Protein AF-A0AA39GVY1-F1 (afdb_monomer_lite)

Secondary structure (DSSP, 8-state):
-----------------------------------------------------------------------------------------------------------------------------------------------------------------------------------------------------------------------STHHHHHHHHHHHHHHHHTTTS----------------------S-----PPP--------EEEEEESSSTTHHHHHHHHHHTT-EEEEEETT--HHHHHHTT--EEEE---TTSTT--TT-S-GGGGTSSS-EEEETHHHHHHHHHTT---EEEEE---EEEEEEE-TTSTTTTTS-SEEEEEE-SEEEB-TTSS-TTPEEEEE-TTS-EEEEEETTTTEEEESS-TTSTT-TTHHHHHHHIIIIIS-------HHHHHHHHHHHHHHHHTT-EEEEE--SSHHHHHHHHHHHHHH-GGGEEEEEEE-S-S-TTHHHHHHHHHHHTT---EEEE-HHHHHT-EEE-TTS-EEEGGG--SHHHHHHHHHHHHHHHHHHHHHHHT--TTTEEEE----HHHHHHHHHHHTT-SS---S----TTS-EE-TTTT--HHHHHHHHHHTT--HHHHTPPP--TTGGGGGB--BSS----TTHHHHHHHHHHHHHTTTS-HHHHTT-HHHHHHHHTS-HHHHHHHTT--S--EEEEEEEEEEEEETTEEEEEEEEEEE---SS--HHHHHHHHHHHHHH-TTEEEEEEE-SS---S-------B---HHHHHHHHHHHHHHHHHHTTEEETTEEPTT----GGG-SB--EEEE----SPPTTT-----EEEEE--EEEE-SS-EEEPPBTTTB-HHHHHHHHHHHHHHSTTEEEEEEE-PPBTT--S---

InterPro domains:
  IPR001674 GMP synthase, C-terminal [PF00958] (879-939)
  IPR014729 Rossmann-like alpha/beta/alpha sandwich fold [G3DSA:3.40.50.620] (472-675)
  IPR017926 Glutamine amidotransferase [PF00117] (280-461)
  IPR025777 GMP synthetase ATP pyrophosphatase domain [PS51553] (469-669)
  IPR029062 Class I glutamine amidotransferase-like [G3DSA:3.40.50.880] (274-471)
  IPR029062 Class I glutamine amidotransferase-like [SSF52317] (277-468)

Foldseek 3Di:
DDDDDDDDDDDDDDDDDDDDDDDDDDDDDDDDDDDYDDDDDDDDDDDDDDDDDDDDDDDDDDDDDDDDDDDDDDDDDDDDDDDDDDDDDDDDDDDDDDDDDDYDDDDDDDDDDDDDDDDDDDDDDDDDDDDDDDDDDDDDDDDDDDDDDDDDDDDDDDDDDDDDDDDDDDDDDDDDDDDDDDDDDDDDDDDDDDDDDDDDDDDDDDDDDDDYDDDDPVPVVVVVVVVVVVVVVVVPPPDDDDDDPDDDDDPPDDPPPVVPQDPAPPQDPAPDDDAAEEEEEEQACQQSVLLQVLCVVLLHHYDYDYQQDEPVVCVVVRHQAYEYEYDCPDPRLDPPSHYLVNLVVLHAYEAEASRQQNVFVSLPFHFDPDWPQDWFKAKKAFQCVPLLNPPHDRIFIFTADTGTFAAPVRGRPQWDQGMAGPVHTGQWIDNLVSNYIYGNTRLSDPRRVCSSVSSSSSVCPSSVGDSNRHLVSLLSVLLNVLCVVQVSFAEEEAQQLALLRLLLQVSRCSNGNPVRYAHEHEAQLQAFPCSSVVSCVQCVVLVNNYHYDYPVCCLQAFWDQDPVRDIDGQFRPQDPRSLVVSLLVSVLVVVVVVCVVVVHDLVRYAYEDSDALSVVSVVVNCVVVDVDDDDPDSDHPPHRYDHSRNSHDLLSSLVVCVVSVHDVCNSLPADARSSHCSLQENADPKFADDPCQVVLLVLVVCLQCVLVDDPVCLVVPVLSVLLVVLDDPVLVVLSNVDPFGKAKAKGRGWWWWDDPHDIDTAIEIEMEGPDPPDPLVSQLSVQASSCSSPVRYQFYKYWPDHDWDNDFRIFARTTDDSVSSNLQSVLVCQLQCLCCQHHPDPHGHPPGHNNSVQFSDKRKHKARTDIDDDPPDDHRDAIEIEIFGWRDDRPQKTFTDGDPPSHDVVSVVSSFVSSCVPRPRHRIYMYISHMPVTYDRTGD

Structure (mmCIF, N/CA/C/O backbone):
data_AF-A0AA39GVY1-F1
#
_entry.id   AF-A0AA39GVY1-F1
#
loop_
_atom_site.group_PDB
_atom_site.id
_atom_site.type_symbol
_atom_site.label_atom_id
_atom_site.label_alt_id
_atom_site.label_comp_id
_atom_site.label_asym_id
_atom_site.label_entity_id
_atom_site.label_seq_id
_atom_site.pdbx_PDB_ins_code
_atom_site.Cartn_x
_atom_site.Cartn_y
_atom_site.Cartn_z
_atom_site.occupancy
_atom_site.B_iso_or_equiv
_atom_site.auth_seq_id
_atom_site.auth_comp_id
_atom_site.auth_asym_id
_atom_site.auth_atom_id
_atom_site.pdbx_PDB_model_num
ATOM 1 N N . MET A 1 1 ? -48.479 32.883 -5.722 1.00 28.80 1 MET A N 1
ATOM 2 C CA . MET A 1 1 ? -49.772 33.121 -5.039 1.00 28.80 1 MET A CA 1
ATOM 3 C C . MET A 1 1 ? -50.054 31.888 -4.197 1.00 28.80 1 MET A C 1
ATOM 5 O O . MET A 1 1 ? -49.887 30.818 -4.758 1.00 28.80 1 MET A O 1
ATOM 9 N N . GLY A 1 2 ? -50.402 32.037 -2.908 1.00 29.94 2 GLY A N 1
ATOM 10 C CA . GLY A 1 2 ? -50.515 30.933 -1.929 1.00 29.94 2 GLY A CA 1
ATOM 11 C C . GLY A 1 2 ? -49.162 30.266 -1.609 1.00 29.94 2 GLY A C 1
ATOM 12 O O . GLY A 1 2 ? -48.536 29.704 -2.496 1.00 29.94 2 GLY A O 1
ATOM 13 N N . LEU A 1 3 ? -48.562 30.358 -0.419 1.00 27.72 3 LEU A N 1
ATOM 14 C CA . LEU A 1 3 ? -48.888 31.100 0.810 1.00 27.72 3 LEU A CA 1
ATOM 15 C C . LEU A 1 3 ? -49.980 30.520 1.742 1.00 27.72 3 LEU A C 1
ATOM 17 O O . LEU A 1 3 ? -51.105 30.996 1.732 1.00 27.72 3 LEU A O 1
ATOM 21 N N . GLU A 1 4 ? -49.566 29.599 2.619 1.00 30.08 4 GLU A N 1
ATOM 22 C CA . GLU A 1 4 ? -49.964 29.425 4.038 1.00 30.08 4 GLU A CA 1
ATOM 23 C C . GLU A 1 4 ? -48.840 28.577 4.693 1.00 30.08 4 GLU A C 1
ATOM 25 O O . GLU A 1 4 ? -48.367 27.649 4.042 1.00 30.08 4 GLU A O 1
ATOM 30 N N . LYS A 1 5 ? -48.165 28.863 5.824 1.00 29.09 5 LYS A N 1
ATOM 31 C CA . LYS A 1 5 ? -48.344 29.612 7.100 1.00 29.09 5 LYS A CA 1
ATOM 32 C C . LYS A 1 5 ? -48.820 28.767 8.302 1.00 29.09 5 LYS A C 1
ATOM 34 O O . LYS A 1 5 ? -49.957 28.325 8.335 1.00 29.09 5 LYS A O 1
ATOM 39 N N . GLY A 1 6 ? -47.960 28.682 9.331 1.00 24.67 6 GLY A N 1
ATOM 40 C CA . GLY A 1 6 ? -48.222 28.140 10.682 1.00 24.67 6 GLY A CA 1
ATOM 41 C C . GLY A 1 6 ? -46.897 27.893 11.456 1.00 24.67 6 GLY A C 1
ATOM 42 O O . GLY A 1 6 ? -46.263 26.895 11.147 1.00 24.67 6 GLY A O 1
ATOM 43 N N . VAL A 1 7 ? -46.267 28.773 12.271 1.00 25.45 7 VAL A N 1
ATOM 44 C CA . VAL A 1 7 ? -46.671 29.636 13.433 1.00 25.45 7 VAL A CA 1
ATOM 45 C C . VAL A 1 7 ? -46.600 28.876 14.786 1.00 25.45 7 VAL A C 1
ATOM 47 O O . VAL A 1 7 ? -47.145 27.781 14.822 1.00 25.45 7 VAL A O 1
ATOM 50 N N . HIS A 1 8 ? -46.089 29.355 15.954 1.00 25.77 8 HIS A N 1
ATOM 51 C CA . HIS A 1 8 ? -45.057 30.343 16.435 1.00 25.77 8 HIS A CA 1
ATOM 52 C C . HIS A 1 8 ? -45.030 30.347 18.012 1.00 25.77 8 HIS A C 1
ATOM 54 O O . HIS A 1 8 ? -45.970 29.821 18.597 1.00 25.77 8 HIS A O 1
ATOM 60 N N . VAL A 1 9 ? -44.101 30.940 18.805 1.00 25.66 9 VAL A N 1
ATOM 61 C CA . VAL A 1 9 ? -42.774 31.582 18.559 1.00 25.66 9 VAL A CA 1
ATOM 62 C C . VAL A 1 9 ? -41.627 30.701 19.143 1.00 25.66 9 VAL A C 1
ATOM 64 O O . VAL A 1 9 ? -41.502 29.620 18.584 1.00 25.66 9 VAL A O 1
ATOM 67 N N . TYR A 1 10 ? -40.750 30.936 20.155 1.00 23.06 10 TYR A N 1
ATOM 68 C CA . TYR A 1 10 ? -40.281 32.005 21.104 1.00 23.06 10 TYR A CA 1
ATOM 69 C C . TYR A 1 10 ? -38.746 31.773 21.343 1.00 23.06 10 TYR A C 1
ATOM 71 O O . TYR A 1 10 ? -38.306 30.651 21.117 1.00 23.06 10 TYR A O 1
ATOM 79 N N . TYR A 1 11 ? -37.807 32.711 21.596 1.00 23.78 11 TYR A N 1
ATOM 80 C CA . TYR A 1 11 ? -37.570 33.797 22.597 1.00 23.78 11 TYR A CA 1
ATOM 81 C C . TYR A 1 11 ? -37.206 33.329 24.029 1.00 23.78 11 TYR A C 1
ATOM 83 O O . TYR A 1 11 ? -37.944 32.530 24.589 1.00 23.78 11 TYR A O 1
ATOM 91 N N . GLY A 1 12 ? -36.141 33.809 24.711 1.00 22.11 12 GLY A N 1
ATOM 92 C CA . GLY A 1 12 ? -35.051 34.783 24.405 1.00 22.11 12 GLY A CA 1
ATOM 93 C C . GLY A 1 12 ? -33.748 34.422 25.180 1.00 22.11 12 GLY A C 1
ATOM 94 O O . GLY A 1 12 ? -33.639 33.278 25.599 1.00 22.11 12 GLY A O 1
ATOM 95 N N . VAL A 1 13 ? -32.725 35.261 25.442 1.00 22.52 13 VAL A N 1
ATOM 96 C CA . VAL A 1 13 ? -32.549 36.739 25.446 1.00 22.52 13 VAL A CA 1
ATOM 97 C C . VAL A 1 13 ? -31.067 37.121 25.137 1.00 22.52 13 VAL A C 1
ATOM 99 O O . VAL A 1 13 ? -30.181 36.278 25.198 1.00 22.52 13 VAL A O 1
ATOM 102 N N . TRP A 1 14 ? -30.844 38.395 24.777 1.00 23.09 14 TRP A N 1
ATOM 103 C CA . TRP A 1 14 ? -29.604 39.142 24.447 1.00 23.09 14 TRP A CA 1
ATOM 104 C C . TRP A 1 14 ? -28.421 39.040 25.451 1.00 23.09 14 TRP A C 1
ATOM 106 O O . TRP A 1 14 ? -28.611 38.571 26.566 1.00 23.09 14 TRP A O 1
ATOM 116 N N . ALA A 1 15 ? -27.190 39.511 25.165 1.00 24.28 15 ALA A N 1
ATOM 117 C CA . ALA A 1 15 ? -26.689 40.482 24.156 1.00 24.28 15 ALA A CA 1
ATOM 118 C C . ALA A 1 15 ? -25.248 40.120 23.677 1.00 24.28 15 ALA A C 1
ATOM 120 O O . ALA A 1 15 ? -24.772 39.057 24.060 1.00 24.28 15 ALA A O 1
ATOM 121 N N . ASN A 1 16 ? -24.458 40.866 22.880 1.00 22.86 16 ASN A N 1
ATOM 122 C CA . ASN A 1 16 ? -24.451 42.221 22.253 1.00 22.86 16 ASN A CA 1
ATOM 123 C C . ASN A 1 16 ? -23.588 42.094 20.929 1.00 22.86 16 ASN A C 1
ATOM 125 O O . ASN A 1 16 ? -23.133 40.984 20.666 1.00 22.86 16 ASN A O 1
ATOM 129 N N . PHE A 1 17 ? -23.353 42.996 19.950 1.00 23.61 17 PHE A N 1
ATOM 130 C CA . PHE A 1 17 ? -23.079 44.453 19.807 1.00 23.61 17 PHE A CA 1
ATOM 131 C C . PHE A 1 17 ? -21.739 44.947 20.408 1.00 23.61 17 PHE A C 1
ATOM 133 O O . PHE A 1 17 ? -21.423 44.600 21.537 1.00 23.61 17 PHE A O 1
ATOM 140 N N . GLN A 1 18 ? -20.886 45.756 19.755 1.00 24.41 18 GLN A N 1
ATOM 141 C CA . GLN A 1 18 ? -20.856 46.442 18.434 1.00 24.41 18 GLN A CA 1
ATOM 142 C C . GLN A 1 18 ? -19.514 46.115 17.710 1.00 24.41 18 GLN A C 1
ATOM 144 O O . GLN A 1 18 ? -18.589 45.645 18.365 1.00 24.41 18 GLN A O 1
ATOM 149 N N . ASP A 1 19 ? -19.278 46.346 16.409 1.00 24.94 19 ASP A N 1
ATOM 150 C CA . ASP A 1 19 ? -20.097 46.943 15.326 1.00 24.94 19 ASP A CA 1
ATOM 151 C C . ASP A 1 19 ? -20.009 46.048 14.039 1.00 24.94 19 ASP A C 1
ATOM 153 O O . ASP A 1 19 ? -20.117 44.838 14.213 1.00 24.94 19 ASP A O 1
ATOM 157 N N . ALA A 1 20 ? -19.834 46.410 12.751 1.00 22.64 20 ALA A N 1
ATOM 158 C CA . ALA A 1 20 ? -19.599 47.659 12.001 1.00 22.64 20 ALA A CA 1
ATOM 159 C C . ALA A 1 20 ? -20.228 47.592 10.580 1.00 22.64 20 ALA A C 1
ATOM 161 O O . ALA A 1 20 ? -20.663 46.531 10.131 1.00 22.64 20 ALA A O 1
ATOM 162 N N . MET A 1 21 ? -20.271 48.717 9.8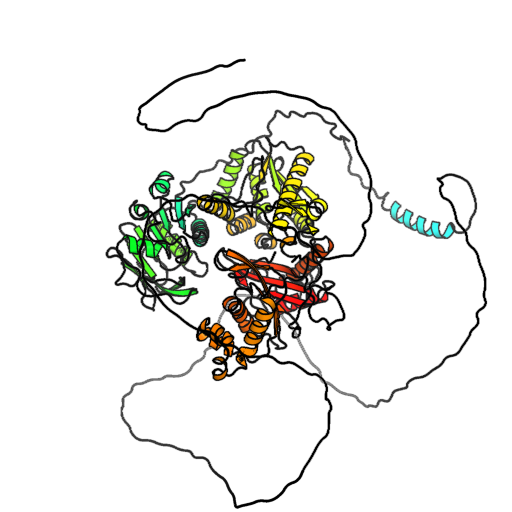47 1.00 21.11 21 MET A N 1
ATOM 163 C CA . MET A 1 21 ? -21.057 48.882 8.602 1.00 21.11 21 MET A CA 1
ATOM 164 C C . MET A 1 21 ? -20.550 50.059 7.718 1.00 21.11 21 MET A C 1
ATOM 166 O O . MET A 1 21 ? -19.670 50.788 8.174 1.00 21.11 21 MET A O 1
ATOM 170 N N . PRO A 1 22 ? -21.154 50.391 6.544 1.00 48.06 22 PRO A N 1
ATOM 171 C CA . PRO A 1 22 ? -21.786 49.552 5.500 1.00 48.06 22 PRO A CA 1
ATOM 172 C C . PRO A 1 22 ? -21.406 49.957 4.037 1.00 48.06 22 PRO A C 1
ATOM 174 O O . PRO A 1 22 ? -20.869 51.036 3.790 1.00 48.06 22 PRO A O 1
ATOM 177 N N . CYS A 1 23 ? -21.802 49.160 3.027 1.00 23.77 23 CYS A N 1
ATOM 178 C CA . CYS A 1 23 ? -21.965 49.633 1.632 1.00 23.77 23 CYS A CA 1
ATOM 179 C C . CYS A 1 23 ? -23.120 48.918 0.882 1.00 23.77 23 CYS A C 1
ATOM 181 O O . CYS A 1 23 ? -23.554 47.849 1.307 1.00 23.77 23 CYS A O 1
ATOM 183 N N . VAL A 1 24 ? -23.700 49.552 -0.156 1.00 26.20 24 VAL A N 1
ATOM 184 C CA . VAL A 1 24 ? -25.148 49.429 -0.482 1.00 26.20 24 VAL A CA 1
ATOM 185 C C . VAL A 1 24 ? -25.483 49.386 -1.995 1.00 26.20 24 VAL A C 1
ATOM 187 O O . VAL A 1 24 ? -25.116 50.282 -2.742 1.00 26.20 24 VAL A O 1
ATOM 190 N N . LEU A 1 25 ? -26.240 48.337 -2.366 1.00 23.72 25 LEU A N 1
ATOM 191 C CA . LEU A 1 25 ? -27.300 48.147 -3.396 1.00 23.72 25 LEU A CA 1
ATOM 192 C C . LEU A 1 25 ? -27.414 48.956 -4.729 1.00 23.72 25 LEU A C 1
ATOM 194 O O . LEU A 1 25 ? -27.362 50.178 -4.761 1.00 23.72 25 LEU A O 1
ATOM 198 N N . MET A 1 26 ? -27.928 48.212 -5.737 1.00 25.55 26 MET A N 1
ATOM 199 C CA . MET A 1 26 ? -28.996 48.535 -6.731 1.00 25.55 26 MET A CA 1
ATOM 200 C C . MET A 1 26 ? -28.699 48.801 -8.236 1.00 25.55 26 MET A C 1
ATOM 202 O O . MET A 1 26 ? -27.667 49.332 -8.624 1.00 25.55 26 MET A O 1
ATOM 206 N N . ASN A 1 27 ? -29.733 48.473 -9.046 1.00 24.09 27 ASN A N 1
ATOM 207 C CA . ASN A 1 27 ? -29.936 48.538 -10.518 1.00 24.09 27 ASN A CA 1
ATOM 208 C C . ASN A 1 27 ? -29.447 47.321 -11.349 1.00 24.09 27 ASN A C 1
ATOM 210 O O . ASN A 1 27 ? -28.285 46.958 -11.250 1.00 24.09 27 ASN A O 1
ATOM 214 N N . VAL A 1 28 ? -30.222 46.567 -12.163 1.00 25.48 28 VAL A N 1
ATOM 215 C CA . VAL A 1 28 ? -31.588 46.598 -12.783 1.00 25.48 28 VAL A CA 1
ATOM 216 C C . VAL A 1 28 ? -31.633 46.865 -14.311 1.00 25.48 28 VAL A C 1
ATOM 218 O O . VAL A 1 28 ? -31.785 47.994 -14.755 1.00 25.48 28 VAL A O 1
ATOM 221 N N . ALA A 1 29 ? -31.678 45.749 -15.060 1.00 24.72 29 ALA A N 1
ATOM 222 C CA . ALA A 1 29 ? -32.437 45.472 -16.300 1.00 24.72 29 ALA A CA 1
ATOM 223 C C . ALA A 1 29 ? -32.112 46.131 -17.673 1.00 24.72 29 ALA A C 1
ATOM 225 O O . ALA A 1 29 ? -31.780 47.304 -17.788 1.00 24.72 29 ALA A O 1
ATOM 226 N N . ARG A 1 30 ? -32.438 45.347 -18.728 1.00 26.64 30 ARG A N 1
ATOM 227 C CA . ARG A 1 30 ? -32.412 45.630 -20.190 1.00 26.64 30 ARG A CA 1
ATOM 228 C C . ARG A 1 30 ? -30.993 45.669 -20.809 1.00 26.64 30 ARG A C 1
ATOM 230 O O . ARG A 1 30 ? -30.033 45.969 -20.121 1.00 26.64 30 ARG A O 1
ATOM 237 N N . SER A 1 31 ? -30.772 45.310 -22.082 1.00 25.50 31 SER A N 1
ATOM 238 C CA . SER A 1 31 ? -31.705 45.098 -23.212 1.00 25.50 31 SER A CA 1
ATOM 239 C C . SER A 1 31 ? -31.466 43.780 -23.978 1.00 25.50 31 SER A C 1
ATOM 241 O O . SER A 1 31 ? -30.469 43.098 -23.772 1.00 25.50 31 SER A O 1
ATOM 243 N N . SER A 1 32 ? -32.403 43.423 -24.861 1.00 24.36 32 SER A N 1
ATOM 244 C CA . SER A 1 32 ? -32.390 42.207 -25.697 1.00 24.36 32 SER A CA 1
ATOM 245 C C . SER A 1 32 ? -31.861 42.453 -27.125 1.00 24.36 32 SER A C 1
ATOM 247 O O . SER A 1 32 ? -31.678 43.602 -27.513 1.00 24.36 32 SER A O 1
ATOM 249 N N . ALA A 1 33 ? -31.791 41.364 -27.915 1.00 24.64 33 ALA A N 1
ATOM 250 C CA . ALA A 1 33 ? -31.636 41.279 -29.383 1.00 24.64 33 ALA A CA 1
ATOM 251 C C . ALA A 1 33 ? -30.198 41.307 -29.968 1.00 24.64 33 ALA A C 1
ATOM 253 O O . ALA A 1 33 ? -29.318 41.932 -29.395 1.00 24.64 33 ALA A O 1
ATOM 254 N N . ALA A 1 34 ? -29.897 40.690 -31.130 1.00 26.39 34 ALA A N 1
ATOM 255 C CA . ALA A 1 34 ? -30.494 39.531 -31.841 1.00 26.39 34 ALA A CA 1
ATOM 256 C C . ALA A 1 34 ? -29.629 39.134 -33.080 1.00 26.39 34 ALA A C 1
ATOM 258 O O . ALA A 1 34 ? -28.741 39.880 -33.465 1.00 26.39 34 ALA A O 1
ATOM 259 N N . ILE A 1 35 ? -30.008 38.037 -33.769 1.00 24.59 35 ILE A N 1
ATOM 260 C CA . ILE A 1 35 ? -29.813 37.777 -35.225 1.00 24.59 35 ILE A CA 1
ATOM 261 C C . ILE A 1 35 ? -28.388 37.412 -35.740 1.00 24.59 35 ILE A C 1
ATOM 263 O O . ILE A 1 35 ? -27.557 38.284 -35.922 1.00 24.59 35 ILE A O 1
ATOM 267 N N . ARG A 1 36 ? -28.234 36.120 -36.130 1.00 24.61 36 ARG A N 1
ATOM 268 C CA . ARG A 1 36 ? -27.674 35.551 -37.406 1.00 24.61 36 ARG A CA 1
ATOM 269 C C . ARG A 1 36 ? -26.223 35.923 -37.854 1.00 24.61 36 ARG A C 1
ATOM 271 O O . ARG A 1 36 ? -25.719 36.974 -37.519 1.00 24.61 36 ARG A O 1
ATOM 278 N N . CYS A 1 37 ? -25.484 35.142 -38.667 1.00 23.98 37 CYS A N 1
ATOM 279 C CA . CYS A 1 37 ? -25.735 33.865 -39.373 1.00 23.98 37 CYS A CA 1
ATOM 280 C C . CYS A 1 37 ? -24.419 33.134 -39.776 1.00 23.98 37 CYS A C 1
ATOM 282 O O . CYS A 1 37 ? -23.364 33.749 -39.798 1.00 23.98 37 CYS A O 1
ATOM 284 N N . CYS A 1 38 ? -24.548 31.870 -40.214 1.00 24.06 38 CYS A N 1
ATOM 285 C CA . CYS A 1 38 ? -23.716 31.136 -41.200 1.00 24.06 38 CYS A CA 1
ATOM 286 C C . CYS A 1 38 ? -22.171 30.995 -41.048 1.00 24.06 38 CYS A C 1
ATOM 288 O O . CYS A 1 38 ? -21.409 31.917 -41.301 1.00 24.06 38 CYS A O 1
ATOM 290 N N . TRP A 1 39 ? -21.722 29.748 -40.808 1.00 22.67 39 TRP A N 1
ATOM 291 C CA . TRP A 1 39 ? -21.026 28.851 -41.778 1.00 22.67 39 TRP A CA 1
ATOM 292 C C . TRP A 1 39 ? -20.426 29.438 -43.095 1.00 22.67 39 TRP A C 1
ATOM 294 O O . TRP A 1 39 ? -21.084 30.282 -43.702 1.00 22.67 39 TRP A O 1
ATOM 304 N N . PRO A 1 40 ? -19.422 28.777 -43.746 1.00 51.75 40 PRO A N 1
ATOM 305 C CA . PRO A 1 40 ? -18.339 27.891 -43.243 1.00 51.75 40 PRO A CA 1
ATOM 306 C C . PRO A 1 40 ? -16.989 27.998 -44.059 1.00 51.75 40 PRO A C 1
ATOM 308 O O . PRO A 1 40 ? -16.788 28.950 -44.800 1.00 51.75 40 PRO A O 1
ATOM 311 N N . TYR A 1 41 ? -16.137 26.945 -44.007 1.00 24.77 41 TYR A N 1
ATOM 312 C CA . TYR A 1 41 ? -15.171 26.439 -45.038 1.00 24.77 41 TYR A CA 1
ATOM 313 C C . TYR A 1 41 ? -13.627 26.703 -44.998 1.00 24.77 41 TYR A C 1
ATOM 315 O O . TYR A 1 41 ? -13.149 27.826 -44.998 1.00 24.77 41 TYR A O 1
ATOM 323 N N . ARG A 1 42 ? -12.893 25.578 -45.186 1.00 25.88 42 ARG A N 1
ATOM 324 C CA . ARG A 1 42 ? -11.600 25.324 -45.897 1.00 25.88 42 ARG A CA 1
ATOM 325 C C . ARG A 1 42 ? -10.211 25.803 -45.398 1.00 25.88 42 ARG A C 1
ATOM 327 O O . ARG A 1 42 ? -9.723 26.866 -45.746 1.00 25.88 42 ARG A O 1
ATOM 334 N N . THR A 1 43 ? -9.477 24.838 -44.830 1.00 26.41 43 THR A N 1
ATOM 335 C CA . THR A 1 43 ? -8.224 24.221 -45.362 1.00 26.41 43 THR A CA 1
ATOM 336 C C . THR A 1 43 ? -7.211 25.024 -46.220 1.00 26.41 43 THR A C 1
ATOM 338 O O . THR A 1 43 ? -7.445 25.216 -47.414 1.00 26.41 43 THR A O 1
ATOM 341 N N . ALA A 1 44 ? -5.985 25.197 -45.701 1.00 25.45 44 ALA A N 1
ATOM 342 C CA . ALA A 1 44 ? -4.686 24.956 -46.380 1.00 25.45 44 ALA A CA 1
ATOM 343 C C . ALA A 1 44 ? -3.569 24.893 -45.304 1.00 25.45 44 ALA A C 1
ATOM 345 O O . ALA A 1 44 ? -3.540 25.729 -44.412 1.00 25.45 44 ALA A O 1
ATOM 346 N N . ARG A 1 45 ? -2.790 23.807 -45.172 1.00 26.30 45 ARG A N 1
ATOM 347 C CA . ARG A 1 45 ? -1.474 23.564 -45.814 1.00 26.30 45 ARG A CA 1
ATOM 348 C C . ARG A 1 45 ? -0.502 24.753 -45.761 1.00 26.30 45 ARG A C 1
ATOM 350 O O . ARG A 1 45 ? -0.675 25.726 -46.481 1.00 26.30 45 ARG A O 1
ATOM 357 N N . GLY A 1 46 ? 0.521 24.599 -44.918 1.00 24.20 46 GLY A N 1
ATOM 358 C CA . GLY A 1 46 ? 1.491 25.626 -44.557 1.00 24.20 46 GLY A CA 1
ATOM 359 C C . GLY A 1 46 ? 2.569 25.985 -45.580 1.00 24.20 46 GLY A C 1
ATOM 360 O O . GLY A 1 46 ? 2.573 25.546 -46.728 1.00 24.20 46 GLY A O 1
ATOM 361 N N . PHE A 1 47 ? 3.504 26.791 -45.082 1.00 23.73 47 PHE A N 1
ATOM 362 C CA . PHE A 1 47 ? 4.708 27.266 -45.755 1.00 23.73 47 PHE A CA 1
ATOM 363 C C . PHE A 1 47 ? 5.890 27.237 -44.777 1.00 23.73 47 PHE A C 1
ATOM 365 O O . PHE A 1 47 ? 5.694 27.126 -43.567 1.00 23.73 47 PHE A O 1
ATOM 372 N N . SER A 1 48 ? 7.113 27.306 -45.301 1.00 25.47 48 SER A N 1
ATOM 373 C CA . SER A 1 48 ? 8.341 27.008 -44.559 1.00 25.47 48 SER A CA 1
ATOM 374 C C . SER A 1 48 ? 9.409 28.098 -44.660 1.00 25.47 48 SER A C 1
ATOM 376 O O . SER A 1 48 ? 9.682 28.562 -45.764 1.00 25.47 48 SER A O 1
ATOM 378 N N . ALA A 1 49 ? 10.117 28.298 -43.542 1.00 26.09 49 ALA A N 1
ATOM 379 C CA . ALA A 1 49 ? 11.480 28.837 -43.422 1.00 26.09 49 ALA A CA 1
ATOM 380 C C . ALA A 1 49 ? 11.733 30.334 -43.716 1.00 26.09 49 ALA A C 1
ATOM 382 O O . ALA A 1 49 ? 11.121 30.928 -44.594 1.00 26.09 49 ALA A O 1
ATOM 383 N N . LEU A 1 50 ? 12.764 30.854 -43.018 1.00 25.12 50 LEU A N 1
ATOM 384 C CA . LEU A 1 50 ? 13.463 32.141 -43.216 1.00 25.12 50 LEU A CA 1
ATOM 385 C C . LEU A 1 50 ? 12.619 33.407 -42.911 1.00 25.12 50 LEU A C 1
ATOM 387 O O . LEU A 1 50 ? 11.439 33.471 -43.217 1.00 25.12 50 LEU A O 1
ATOM 391 N N . SER A 1 51 ? 13.150 34.478 -42.306 1.00 25.02 51 SER A N 1
ATOM 392 C CA . SER A 1 51 ? 14.470 34.729 -41.686 1.00 25.02 51 SER A CA 1
ATOM 393 C C . SER A 1 51 ? 14.452 36.075 -40.935 1.00 25.02 51 SER A C 1
ATOM 395 O O . SER A 1 51 ? 13.593 36.900 -41.224 1.00 25.02 51 SER A O 1
ATOM 397 N N . GLY A 1 52 ? 15.493 36.372 -40.145 1.00 24.73 52 GLY A N 1
ATOM 398 C CA . GLY A 1 52 ? 16.035 37.743 -40.097 1.00 24.73 52 GLY A CA 1
ATOM 399 C C . GLY A 1 52 ? 15.910 38.506 -38.773 1.00 24.73 52 GLY A C 1
ATOM 400 O O . GLY A 1 52 ? 14.825 38.732 -38.260 1.00 24.73 52 GLY A O 1
ATOM 401 N N . HIS A 1 53 ? 17.066 38.928 -38.259 1.00 25.19 53 HIS A N 1
ATOM 402 C CA . HIS A 1 53 ? 17.265 39.759 -37.067 1.00 25.19 53 HIS A CA 1
ATOM 403 C C . HIS A 1 53 ? 16.773 41.221 -37.199 1.00 25.19 53 HIS A C 1
ATOM 405 O O . HIS A 1 53 ? 16.706 41.752 -38.303 1.00 25.19 53 HIS A O 1
ATOM 411 N N . CYS A 1 54 ? 16.674 41.888 -36.033 1.00 23.12 54 CYS A N 1
ATOM 412 C CA . CYS A 1 54 ? 16.737 43.348 -35.806 1.00 23.12 54 CYS A CA 1
ATOM 413 C C . CYS A 1 54 ? 15.506 44.209 -36.193 1.00 23.12 54 CYS A C 1
ATOM 415 O O . CYS A 1 54 ? 14.844 43.951 -37.187 1.00 23.12 54 CYS A O 1
ATOM 417 N N . ALA A 1 55 ? 15.180 45.297 -35.474 1.00 26.30 55 ALA A N 1
ATOM 418 C CA . ALA A 1 55 ? 15.629 45.761 -34.145 1.00 26.30 55 ALA A CA 1
ATOM 419 C C . ALA A 1 55 ? 14.694 46.863 -33.578 1.00 26.30 55 ALA A C 1
ATOM 421 O O . ALA A 1 55 ? 13.989 47.509 -34.340 1.00 26.30 55 ALA A O 1
ATOM 422 N N . GLN A 1 56 ? 14.782 47.092 -32.255 1.00 25.73 56 GLN A N 1
ATOM 423 C CA . GLN A 1 56 ? 14.558 48.358 -31.516 1.00 25.73 56 GLN A CA 1
ATOM 424 C C . GLN A 1 56 ? 13.302 49.226 -31.780 1.00 25.73 56 GLN A C 1
ATOM 426 O O . GLN A 1 56 ? 13.125 49.787 -32.854 1.00 25.73 56 GLN A O 1
ATOM 431 N N . TYR A 1 57 ? 12.608 49.595 -30.693 1.00 23.45 57 TYR A N 1
ATOM 432 C CA . TYR A 1 57 ? 12.466 51.022 -30.351 1.00 23.45 57 TYR A CA 1
ATOM 433 C C . TYR A 1 57 ? 12.399 51.243 -28.827 1.00 23.45 57 TYR A C 1
ATOM 435 O O . TYR A 1 57 ? 12.203 50.289 -28.075 1.00 23.45 57 TYR A O 1
ATOM 443 N N . LEU A 1 58 ? 12.651 52.478 -28.378 1.00 23.97 58 LEU A N 1
ATOM 444 C CA . LEU A 1 58 ? 13.017 52.822 -26.993 1.00 23.97 58 LEU A CA 1
ATOM 445 C C . LEU A 1 58 ? 11.934 53.544 -26.162 1.00 23.97 58 LEU A C 1
ATOM 447 O O . LEU A 1 58 ? 10.932 54.043 -26.666 1.00 23.97 58 LEU A O 1
ATOM 451 N N . GLU A 1 59 ? 12.224 53.578 -24.862 1.00 26.86 59 GLU A N 1
ATOM 452 C CA . GLU A 1 59 ? 11.498 54.104 -23.698 1.00 26.86 59 GLU A CA 1
ATOM 453 C C . GLU A 1 59 ? 10.838 55.497 -23.805 1.00 26.86 59 GLU A C 1
ATOM 455 O O . GLU A 1 59 ? 11.398 56.439 -24.364 1.00 26.86 59 GLU A O 1
ATOM 460 N N . SER A 1 60 ? 9.714 55.668 -23.088 1.00 25.80 60 SER A N 1
ATOM 461 C CA . SER A 1 60 ? 9.240 56.935 -22.488 1.00 25.80 60 SER A CA 1
ATOM 462 C C . SER A 1 60 ? 7.968 56.668 -21.652 1.00 25.80 60 SER A C 1
ATOM 464 O O . SER A 1 60 ? 7.054 56.041 -22.173 1.00 25.80 60 SER A O 1
ATOM 466 N N . LYS A 1 61 ? 7.771 57.125 -20.401 1.00 24.00 61 LYS A N 1
ATOM 467 C CA . LYS A 1 61 ? 8.597 57.941 -19.479 1.00 24.00 61 LYS A CA 1
ATOM 468 C C . LYS A 1 61 ? 8.066 57.837 -18.024 1.00 24.00 61 LYS A C 1
ATOM 470 O O . LYS A 1 61 ? 6.863 57.916 -17.838 1.00 24.00 61 LYS A O 1
ATOM 475 N N . ILE A 1 62 ? 8.987 57.843 -17.046 1.00 25.52 62 ILE A N 1
ATOM 476 C CA . ILE A 1 62 ? 8.944 58.538 -15.723 1.00 25.52 62 ILE A CA 1
ATOM 477 C C . ILE A 1 62 ? 7.811 58.204 -14.705 1.00 25.52 62 ILE A C 1
ATOM 479 O O . ILE A 1 62 ? 6.629 58.283 -15.002 1.00 25.52 62 ILE A O 1
ATOM 483 N N . GLY A 1 63 ? 8.205 57.935 -13.443 1.00 23.94 63 GLY A N 1
ATOM 484 C CA . GLY A 1 63 ? 7.322 57.767 -12.263 1.00 23.94 63 GLY A CA 1
ATOM 485 C C . GLY A 1 63 ? 6.848 59.091 -11.612 1.00 23.94 63 GLY A C 1
ATOM 486 O O . GLY A 1 63 ? 6.514 60.034 -12.311 1.00 23.94 63 GLY A O 1
ATOM 487 N N . SER A 1 64 ? 6.822 59.295 -10.284 1.00 25.08 64 SER A N 1
ATOM 488 C CA . SER A 1 64 ? 7.307 58.509 -9.127 1.00 25.08 64 SER A CA 1
ATOM 489 C C . SER A 1 64 ? 6.814 59.135 -7.789 1.00 25.08 64 SER A C 1
ATOM 491 O O . SER A 1 64 ? 6.306 60.256 -7.813 1.00 25.08 64 SER A O 1
ATOM 493 N N . ARG A 1 65 ? 7.095 58.494 -6.630 1.00 27.52 65 ARG A N 1
ATOM 494 C CA . ARG A 1 65 ? 6.872 58.984 -5.229 1.00 27.52 65 ARG A CA 1
ATOM 495 C C . ARG A 1 65 ? 5.393 58.955 -4.757 1.00 27.52 65 ARG A C 1
ATOM 497 O O . ARG A 1 65 ? 4.506 58.790 -5.579 1.00 27.52 65 ARG A O 1
ATOM 504 N N . SER A 1 66 ? 5.051 59.063 -3.461 1.00 26.52 66 SER A N 1
ATOM 505 C CA . SER A 1 66 ? 5.821 59.441 -2.248 1.00 26.52 66 SER A CA 1
ATOM 506 C C . SER A 1 66 ? 5.424 58.634 -0.983 1.00 26.52 66 SER A C 1
ATOM 508 O O . SER A 1 66 ? 4.770 57.604 -1.076 1.00 26.52 66 SER A O 1
ATOM 510 N N . SER A 1 67 ? 5.860 59.046 0.216 1.00 27.88 67 SER A N 1
ATOM 511 C CA . SER A 1 67 ? 6.911 58.330 0.973 1.00 27.88 67 SER A CA 1
ATOM 512 C C . SER A 1 67 ? 7.074 58.838 2.425 1.00 27.88 67 SER A C 1
ATOM 514 O O . SER A 1 67 ? 7.282 60.039 2.607 1.00 27.88 67 SER A O 1
ATOM 516 N N . LYS A 1 68 ? 7.063 57.952 3.441 1.00 27.09 68 LYS A N 1
ATOM 517 C CA . LYS A 1 68 ? 7.340 58.228 4.881 1.00 27.09 68 LYS A CA 1
ATOM 518 C C . LYS A 1 68 ? 8.119 57.037 5.495 1.00 27.09 68 LYS A C 1
ATOM 520 O O . LYS A 1 68 ? 7.712 55.911 5.253 1.00 27.09 68 LYS A O 1
ATOM 525 N N . GLN A 1 69 ? 9.348 57.194 6.026 1.00 29.73 69 GLN A N 1
ATOM 526 C CA . GLN A 1 69 ? 9.774 57.793 7.325 1.00 29.73 69 GLN A CA 1
ATOM 527 C C . GLN A 1 69 ? 9.512 56.838 8.515 1.00 29.73 69 GLN A C 1
ATOM 529 O O . GLN A 1 69 ? 8.414 56.305 8.580 1.00 29.73 69 GLN A O 1
ATOM 534 N N . LEU A 1 70 ? 10.415 56.551 9.476 1.00 26.70 70 LEU A N 1
ATOM 535 C CA . LEU A 1 70 ? 11.668 57.160 10.020 1.00 26.70 70 LEU A CA 1
ATOM 536 C C . LEU A 1 70 ? 12.498 55.996 10.703 1.00 26.70 70 LEU A C 1
ATOM 538 O O . LEU A 1 70 ? 11.870 54.993 11.015 1.00 26.70 70 LEU A O 1
ATOM 542 N N . THR A 1 71 ? 13.816 55.944 11.019 1.00 27.17 71 THR A N 1
ATOM 543 C CA . THR A 1 71 ? 15.018 56.822 10.899 1.00 27.17 71 THR A CA 1
ATOM 544 C C . THR A 1 71 ? 16.357 56.033 11.068 1.00 27.17 71 THR A C 1
ATOM 546 O O . THR A 1 71 ? 16.359 54.966 11.661 1.00 27.17 71 THR A O 1
ATOM 549 N N . ARG A 1 72 ? 17.475 56.621 10.584 1.00 31.84 72 ARG A N 1
ATOM 550 C CA . ARG A 1 72 ? 18.891 56.736 11.088 1.00 31.84 72 ARG A CA 1
ATOM 551 C C . ARG A 1 72 ? 19.378 55.967 12.346 1.00 31.84 72 ARG A C 1
ATOM 553 O O . ARG A 1 72 ? 18.604 55.793 13.273 1.00 31.84 72 ARG A O 1
ATOM 560 N N . ASN A 1 73 ? 20.674 55.637 12.532 1.00 31.64 73 ASN A N 1
ATOM 561 C CA . ASN A 1 73 ? 21.979 56.017 11.900 1.00 31.64 73 ASN A CA 1
ATOM 562 C C . ASN A 1 73 ? 23.064 54.940 12.272 1.00 31.64 73 ASN A C 1
ATOM 564 O O . ASN A 1 73 ? 22.730 54.053 13.047 1.00 31.64 73 ASN A O 1
ATOM 568 N N . THR A 1 74 ? 24.390 55.000 12.007 1.00 31.56 74 THR A N 1
ATOM 569 C CA . THR A 1 74 ? 25.281 55.160 10.810 1.00 31.56 74 THR A CA 1
ATOM 570 C C . THR A 1 74 ? 26.754 54.994 11.260 1.00 31.56 74 THR A C 1
ATOM 572 O O . THR A 1 74 ? 27.080 55.542 12.309 1.00 31.56 74 THR A O 1
ATOM 575 N N . ASN A 1 75 ? 27.647 54.381 10.457 1.00 27.48 75 ASN A N 1
ATOM 576 C CA . ASN A 1 75 ? 29.029 54.852 10.146 1.00 27.48 75 ASN A CA 1
ATOM 577 C C . ASN A 1 75 ? 29.791 53.872 9.205 1.00 27.48 75 ASN A C 1
ATOM 579 O O . ASN A 1 75 ? 29.433 52.704 9.108 1.00 27.48 75 ASN A O 1
ATOM 583 N N . ALA A 1 76 ? 30.813 54.377 8.498 1.00 27.50 76 ALA A N 1
ATOM 584 C CA . ALA A 1 76 ? 31.736 53.719 7.534 1.00 27.50 76 ALA A CA 1
ATOM 585 C C . ALA A 1 76 ? 33.065 54.546 7.512 1.00 27.50 76 ALA A C 1
ATOM 587 O O . ALA A 1 76 ? 33.144 55.433 8.372 1.00 27.50 76 ALA A O 1
ATOM 588 N N . PRO A 1 77 ? 34.070 54.427 6.591 1.00 43.94 77 PRO A N 1
ATOM 589 C CA . PRO A 1 77 ? 34.377 53.517 5.448 1.00 43.94 77 PRO A CA 1
ATOM 590 C C . PRO A 1 77 ? 35.838 52.937 5.599 1.00 43.94 77 PRO A C 1
ATOM 592 O O . PRO A 1 77 ? 36.174 52.688 6.757 1.00 43.94 77 PRO A O 1
ATOM 595 N N . PRO A 1 78 ? 36.774 52.778 4.604 1.00 43.34 78 PRO A N 1
ATOM 596 C CA . PRO A 1 78 ? 36.751 52.666 3.115 1.00 43.34 78 PRO A CA 1
ATOM 597 C C . PRO A 1 78 ? 37.597 51.496 2.479 1.00 43.34 78 PRO A C 1
ATOM 599 O O . PRO A 1 78 ? 38.311 50.798 3.195 1.00 43.34 78 PRO A O 1
ATOM 602 N N . PRO A 1 79 ? 37.573 51.301 1.131 1.00 53.75 79 PRO A N 1
ATOM 603 C CA . PRO A 1 79 ? 38.413 50.353 0.351 1.00 53.75 79 PRO A CA 1
ATOM 604 C C . PRO A 1 79 ? 39.582 51.023 -0.432 1.00 53.75 79 PRO A C 1
ATOM 606 O O . PRO A 1 79 ? 39.682 52.254 -0.420 1.00 53.75 79 PRO A O 1
ATOM 609 N N . PRO A 1 80 ? 40.478 50.254 -1.104 1.00 43.91 80 PRO A N 1
ATOM 610 C CA . PRO A 1 80 ? 40.475 50.091 -2.591 1.00 43.91 80 PRO A CA 1
ATOM 611 C C . PRO A 1 80 ? 40.897 48.636 -3.022 1.00 43.91 80 PRO A C 1
ATOM 613 O O . PRO A 1 80 ? 40.746 47.750 -2.190 1.00 43.91 80 PRO A O 1
ATOM 616 N N . GLN A 1 81 ? 41.374 48.214 -4.222 1.00 29.45 81 GLN A N 1
ATOM 617 C CA . GLN A 1 81 ? 41.756 48.810 -5.534 1.00 29.45 81 GLN A CA 1
ATOM 618 C C . GLN A 1 81 ? 41.704 47.749 -6.695 1.00 29.45 81 GLN A C 1
ATOM 620 O O . GLN A 1 81 ? 41.318 46.610 -6.456 1.00 29.45 81 GLN A O 1
ATOM 625 N N . ASN A 1 82 ? 42.131 48.096 -7.929 1.00 31.75 82 ASN A N 1
ATOM 626 C CA . ASN A 1 82 ? 42.238 47.234 -9.139 1.00 31.75 82 ASN A CA 1
ATOM 627 C C . ASN A 1 82 ? 43.699 46.902 -9.543 1.00 31.75 82 ASN A C 1
ATOM 629 O O . ASN A 1 82 ? 44.596 47.653 -9.162 1.00 31.75 82 ASN A O 1
ATOM 633 N N . ASN A 1 83 ? 43.910 45.902 -10.431 1.00 27.72 83 ASN A N 1
ATOM 634 C CA . ASN A 1 83 ? 44.702 46.029 -11.687 1.00 27.72 83 ASN A CA 1
ATOM 635 C C . ASN A 1 83 ? 44.686 44.762 -12.591 1.00 27.72 83 ASN A C 1
ATOM 637 O O . ASN A 1 83 ? 44.582 43.647 -12.093 1.00 27.72 83 ASN A O 1
ATOM 641 N N . THR A 1 84 ? 44.845 44.943 -13.915 1.00 30.03 84 THR A N 1
ATOM 642 C CA . THR A 1 84 ? 44.906 43.892 -14.971 1.00 30.03 84 THR A CA 1
ATOM 643 C C . THR A 1 84 ? 46.025 44.154 -15.992 1.00 30.03 84 THR A C 1
ATOM 645 O O . THR A 1 84 ? 46.193 45.310 -16.386 1.00 30.03 84 THR A O 1
ATOM 648 N N . PRO A 1 85 ? 46.784 43.113 -16.400 1.00 41.81 85 PRO A N 1
ATOM 649 C CA . PRO A 1 85 ? 47.150 42.838 -17.821 1.00 41.81 85 PRO A CA 1
ATOM 650 C C . PRO A 1 85 ? 47.274 41.308 -18.148 1.00 41.81 85 PRO A C 1
ATOM 652 O O . PRO A 1 85 ? 47.442 40.520 -17.223 1.00 41.81 85 PRO A O 1
ATOM 655 N N . ASP A 1 86 ? 47.255 40.753 -19.378 1.00 28.58 86 ASP A N 1
ATOM 656 C CA . ASP A 1 86 ? 46.884 41.219 -20.740 1.00 28.58 86 ASP A CA 1
ATOM 657 C C . ASP A 1 86 ? 46.547 40.008 -21.687 1.00 28.58 86 ASP A C 1
ATOM 659 O O . ASP A 1 86 ? 46.387 38.876 -21.229 1.00 28.58 86 ASP A O 1
ATOM 663 N N . PHE A 1 87 ? 46.442 40.229 -23.006 1.00 27.94 87 PHE A N 1
ATOM 664 C CA . PHE A 1 87 ? 46.193 39.273 -24.110 1.00 27.94 87 PHE A CA 1
ATOM 665 C C . PHE A 1 87 ? 47.395 38.386 -24.535 1.00 27.94 87 PHE A C 1
ATOM 667 O O . PHE A 1 87 ? 48.522 38.871 -24.589 1.00 27.94 87 PHE A O 1
ATOM 674 N N . GLN A 1 88 ? 47.139 37.168 -25.065 1.00 25.75 88 GLN A N 1
ATOM 675 C CA . GLN A 1 88 ? 47.220 36.842 -26.522 1.00 25.75 88 GLN A CA 1
ATOM 676 C C . GLN A 1 88 ? 46.880 35.361 -26.879 1.00 25.75 88 GLN A C 1
ATOM 678 O O . GLN A 1 88 ? 46.823 34.483 -26.025 1.00 25.75 88 GLN A O 1
ATOM 683 N N . GLN A 1 89 ? 46.617 35.103 -28.170 1.00 27.20 89 GLN A N 1
ATOM 684 C CA . GLN A 1 89 ? 46.241 33.830 -28.839 1.00 27.20 89 GLN A CA 1
ATOM 685 C C . GLN A 1 89 ? 47.041 33.706 -30.175 1.00 27.20 89 GLN A C 1
ATOM 687 O O . GLN A 1 89 ? 47.676 34.691 -30.549 1.00 27.20 89 GLN A O 1
ATOM 692 N N . PRO A 1 90 ? 46.865 32.681 -31.049 1.00 51.47 90 PRO A N 1
ATOM 693 C CA . PRO A 1 90 ? 46.841 31.209 -30.882 1.00 51.47 90 PRO A CA 1
ATOM 694 C C . PRO A 1 90 ? 47.714 30.476 -31.956 1.00 51.47 90 PRO A C 1
ATOM 696 O O . PRO A 1 90 ? 48.222 31.125 -32.857 1.00 51.47 90 PRO A O 1
ATOM 699 N N . MET A 1 91 ? 47.802 29.128 -31.955 1.00 24.19 91 MET A N 1
ATOM 700 C CA . MET A 1 91 ? 47.887 28.193 -33.129 1.00 24.19 91 MET A CA 1
ATOM 701 C C . MET A 1 91 ? 48.032 26.737 -32.598 1.00 24.19 91 MET A C 1
ATOM 703 O O . MET A 1 91 ? 48.678 26.548 -31.579 1.00 24.19 91 MET A O 1
ATOM 707 N N . LYS A 1 92 ? 47.330 25.677 -33.046 1.00 26.72 92 LYS A N 1
ATOM 708 C CA . LYS A 1 92 ? 47.105 24.998 -34.356 1.00 26.72 92 LYS A CA 1
ATOM 709 C C . LYS A 1 92 ? 48.130 23.896 -34.741 1.00 26.72 92 LYS A C 1
ATOM 711 O O . LYS A 1 92 ? 49.223 24.207 -35.187 1.00 26.72 92 LYS A O 1
ATOM 716 N N . ARG A 1 93 ? 47.591 22.659 -34.818 1.00 26.59 93 ARG A N 1
ATOM 717 C CA . ARG A 1 93 ? 47.888 21.520 -35.737 1.00 26.59 93 ARG A CA 1
ATOM 718 C C . ARG A 1 93 ? 48.970 20.450 -35.422 1.00 26.59 93 ARG A C 1
ATOM 720 O O . ARG A 1 93 ? 50.158 20.700 -35.517 1.00 26.59 93 ARG A O 1
ATOM 727 N N . SER A 1 94 ? 48.453 19.208 -35.337 1.00 25.75 94 SER A N 1
ATOM 728 C CA . SER A 1 94 ? 48.891 17.941 -35.985 1.00 25.75 94 SER A CA 1
ATOM 729 C C . SER A 1 94 ? 50.245 17.282 -35.667 1.00 25.75 94 SER A C 1
ATOM 731 O O . SER A 1 94 ? 51.288 17.874 -35.906 1.00 25.75 94 SER A O 1
ATOM 733 N N . GLY A 1 95 ? 50.210 15.975 -35.350 1.00 25.25 95 GLY A N 1
ATOM 734 C CA . GLY A 1 95 ? 51.383 15.088 -35.413 1.00 25.25 95 GLY A CA 1
ATOM 735 C C . GLY A 1 95 ? 51.206 13.701 -34.768 1.00 25.25 95 GLY A C 1
ATOM 736 O O . GLY A 1 95 ? 51.551 13.514 -33.610 1.00 25.25 95 GLY A O 1
ATOM 737 N N . SER A 1 96 ? 50.716 12.717 -35.526 1.00 25.83 96 SER A N 1
ATOM 738 C CA . SER A 1 96 ? 51.055 11.285 -35.354 1.00 25.83 96 SER A CA 1
ATOM 739 C C . SER A 1 96 ? 52.255 10.956 -36.292 1.00 25.83 96 SER A C 1
ATOM 741 O O . SER A 1 96 ? 52.526 11.816 -37.140 1.00 25.83 96 SER A O 1
ATOM 743 N N . PRO A 1 97 ? 52.980 9.801 -36.228 1.00 39.59 97 PRO A N 1
ATOM 744 C CA . PRO A 1 97 ? 52.535 8.499 -35.694 1.00 39.59 97 PRO A CA 1
ATOM 745 C C . PRO A 1 97 ? 53.584 7.532 -35.043 1.00 39.59 97 PRO A C 1
ATOM 747 O O . PRO A 1 97 ? 54.788 7.675 -35.187 1.00 39.59 97 PRO A O 1
ATOM 750 N N . SER A 1 98 ? 53.056 6.473 -34.407 1.00 26.25 98 SER A N 1
ATOM 751 C CA . SER A 1 98 ? 53.455 5.037 -34.461 1.00 26.25 98 SER A CA 1
ATOM 752 C C . SER A 1 98 ? 54.903 4.490 -34.301 1.00 26.25 98 SER A C 1
ATOM 754 O O . SER A 1 98 ? 55.802 4.862 -35.046 1.00 26.25 98 SER A O 1
ATOM 756 N N . LEU A 1 99 ? 54.943 3.326 -33.613 1.00 27.53 99 LEU A N 1
ATOM 757 C CA . LEU A 1 99 ? 55.604 2.040 -33.980 1.00 27.53 99 LEU A CA 1
ATOM 758 C C . LEU A 1 99 ? 57.048 1.691 -33.517 1.00 27.53 99 LEU A C 1
ATOM 760 O O . LEU A 1 99 ? 57.924 2.541 -33.465 1.00 27.53 99 LEU A O 1
ATOM 764 N N . LEU A 1 100 ? 57.251 0.363 -33.332 1.00 25.45 100 LEU A N 1
ATOM 765 C CA . LEU A 1 100 ? 58.510 -0.424 -33.208 1.00 25.45 100 LEU A CA 1
ATOM 766 C C . LEU A 1 100 ? 59.348 -0.259 -31.907 1.00 25.45 100 LEU A C 1
ATOM 768 O O . LEU A 1 100 ? 59.437 0.838 -31.378 1.00 25.45 100 LEU A O 1
ATOM 772 N N . THR A 1 101 ? 60.100 -1.246 -31.377 1.00 26.00 101 THR A N 1
ATOM 773 C CA . THR A 1 101 ? 59.904 -2.707 -31.103 1.00 26.00 101 THR A CA 1
ATOM 774 C C . THR A 1 101 ? 61.132 -3.249 -30.333 1.00 26.00 101 THR A C 1
ATOM 776 O O . THR A 1 101 ? 62.243 -2.853 -30.653 1.00 26.00 101 THR A O 1
ATOM 779 N N . ASN A 1 102 ? 60.923 -4.225 -29.438 1.00 26.81 102 ASN A N 1
ATOM 780 C CA . ASN A 1 102 ? 61.813 -5.348 -29.052 1.00 26.81 102 ASN A CA 1
ATOM 781 C C . ASN A 1 102 ? 63.317 -5.191 -28.661 1.00 26.81 102 ASN A C 1
ATOM 783 O O . ASN A 1 102 ? 64.159 -4.784 -29.448 1.00 26.81 102 ASN A O 1
ATOM 787 N N . ASP A 1 103 ? 63.630 -5.846 -27.525 1.00 26.64 103 ASP A N 1
ATOM 788 C CA . ASP A 1 103 ? 64.750 -6.793 -27.281 1.00 26.64 103 ASP A CA 1
ATOM 789 C C . ASP A 1 103 ? 66.215 -6.348 -26.960 1.00 26.64 103 ASP A C 1
ATOM 791 O O . ASP A 1 103 ? 66.989 -5.991 -27.841 1.00 26.64 103 ASP A O 1
ATOM 795 N N . LYS A 1 104 ? 66.626 -6.719 -25.721 1.00 25.53 104 LYS A N 1
ATOM 796 C CA . LYS A 1 104 ? 67.801 -7.567 -25.330 1.00 25.53 104 LYS A CA 1
ATOM 797 C C . LYS A 1 104 ? 69.175 -6.995 -24.896 1.00 25.53 104 LYS A C 1
ATOM 799 O O . LYS A 1 104 ? 69.694 -6.058 -25.477 1.00 25.53 104 LYS A O 1
ATOM 804 N N . VAL A 1 105 ? 69.788 -7.769 -23.964 1.00 26.14 105 VAL A N 1
ATOM 805 C CA . VAL A 1 105 ? 71.239 -7.915 -23.621 1.00 26.14 105 VAL A CA 1
ATOM 806 C C . VAL A 1 105 ? 71.879 -6.677 -22.949 1.00 26.14 105 VAL A C 1
ATOM 808 O O . VAL A 1 105 ? 71.988 -5.631 -23.568 1.00 26.14 105 VAL A O 1
ATOM 811 N N . SER A 1 106 ? 72.121 -6.646 -21.623 1.00 26.02 106 SER A N 1
ATOM 812 C CA . SER A 1 106 ? 73.192 -7.294 -20.803 1.00 26.02 106 SER A CA 1
ATOM 813 C C . SER A 1 106 ? 74.618 -6.764 -21.104 1.00 26.02 106 SER A C 1
ATOM 815 O O . SER A 1 106 ? 74.893 -6.363 -22.224 1.00 26.02 106 SER A O 1
ATOM 817 N N . GLU A 1 107 ? 75.584 -6.669 -20.174 1.00 32.06 107 GLU A N 1
ATOM 818 C CA . GLU A 1 107 ? 75.849 -7.423 -18.926 1.00 32.06 107 GLU A CA 1
ATOM 819 C C . GLU A 1 107 ? 76.842 -6.666 -17.978 1.00 32.06 107 GLU A C 1
ATOM 821 O O . GLU A 1 107 ? 77.316 -5.588 -18.336 1.00 32.06 107 GLU A O 1
ATOM 826 N N . LYS A 1 108 ? 77.237 -7.296 -16.845 1.00 26.92 108 LYS A N 1
ATOM 827 C CA . LYS A 1 108 ? 78.190 -6.892 -15.765 1.00 26.92 108 LYS A CA 1
ATOM 828 C C . LYS A 1 108 ? 77.595 -5.940 -14.705 1.00 26.92 108 LYS A C 1
ATOM 830 O O . LYS A 1 108 ? 77.016 -4.927 -15.068 1.00 26.92 108 LYS A O 1
ATOM 835 N N . GLY A 1 109 ? 77.723 -6.153 -13.386 1.00 26.84 109 GLY A N 1
ATOM 836 C CA . GLY A 1 109 ? 78.348 -7.228 -12.575 1.00 26.84 109 GLY A CA 1
ATOM 837 C C . GLY A 1 109 ? 78.964 -6.649 -11.275 1.00 26.84 109 GLY A C 1
ATOM 838 O O . GLY A 1 109 ? 79.216 -5.450 -11.237 1.00 26.84 109 GLY A O 1
ATOM 839 N N . SER A 1 110 ? 79.274 -7.380 -10.192 1.00 28.53 110 SER A N 1
ATOM 840 C CA . SER A 1 110 ? 78.987 -8.775 -9.765 1.00 28.53 110 SER A CA 1
ATOM 841 C C . SER A 1 110 ? 79.666 -9.037 -8.393 1.00 28.53 110 SER A C 1
ATOM 843 O O . SER A 1 110 ? 80.804 -8.596 -8.241 1.00 28.53 110 SER A O 1
ATOM 845 N N . GLY A 1 111 ? 79.058 -9.768 -7.438 1.00 25.77 111 GLY A N 1
ATOM 846 C CA . GLY A 1 111 ? 79.704 -10.102 -6.144 1.00 25.77 111 GLY A CA 1
ATOM 847 C C . GLY A 1 111 ? 78.936 -11.060 -5.199 1.00 25.77 111 GLY A C 1
ATOM 848 O O . GLY A 1 111 ? 77.895 -10.688 -4.673 1.00 25.77 111 GLY A O 1
ATOM 849 N N . ASP A 1 112 ? 79.517 -12.252 -5.005 1.00 27.66 112 ASP A N 1
ATOM 850 C CA . ASP A 1 112 ? 79.588 -13.154 -3.825 1.00 27.66 112 ASP A CA 1
ATOM 851 C C . ASP A 1 112 ? 78.346 -13.786 -3.107 1.00 27.66 112 ASP A C 1
ATOM 853 O O . ASP A 1 112 ? 77.610 -13.117 -2.393 1.00 27.66 112 ASP A O 1
ATOM 857 N N . ALA A 1 113 ? 78.254 -15.134 -3.225 1.00 30.00 113 ALA A N 1
ATOM 858 C CA . ALA A 1 113 ? 77.811 -16.216 -2.286 1.00 30.00 113 ALA A CA 1
ATOM 859 C C . ALA A 1 113 ? 76.533 -16.067 -1.395 1.00 30.00 113 ALA A C 1
ATOM 861 O O . ALA A 1 113 ? 76.428 -15.151 -0.592 1.00 30.00 113 ALA A O 1
ATOM 862 N N . GLU A 1 114 ? 75.487 -16.918 -1.500 1.00 32.28 114 GLU A N 1
ATOM 863 C CA . GLU A 1 114 ? 75.319 -18.324 -0.995 1.00 32.28 114 GLU A CA 1
ATOM 864 C C . GLU A 1 114 ? 75.333 -18.484 0.556 1.00 32.28 114 GLU A C 1
ATOM 866 O O . GLU A 1 114 ? 76.250 -17.981 1.191 1.00 32.28 114 GLU A O 1
ATOM 871 N N . THR A 1 115 ? 74.433 -19.204 1.271 1.00 28.59 115 THR A N 1
ATOM 872 C CA . THR A 1 115 ? 73.219 -20.034 0.979 1.00 28.59 115 THR A CA 1
ATOM 873 C C . THR A 1 115 ? 72.258 -20.108 2.218 1.00 28.59 115 THR A C 1
ATOM 875 O O . THR A 1 115 ? 72.611 -19.636 3.295 1.00 28.59 115 THR A O 1
ATOM 878 N N . GLU A 1 116 ? 71.039 -20.677 2.087 1.00 28.95 116 GLU A N 1
ATOM 879 C CA . GLU A 1 116 ? 70.027 -20.930 3.170 1.00 28.95 116 GLU A CA 1
ATOM 880 C C . GLU A 1 116 ? 70.418 -22.099 4.136 1.00 28.95 116 GLU A C 1
ATOM 882 O O . GLU A 1 116 ? 71.434 -22.734 3.839 1.00 28.95 116 GLU A O 1
ATOM 887 N N . PRO A 1 117 ? 69.666 -22.523 5.210 1.00 48.59 117 PRO A N 1
ATOM 888 C CA . PRO A 1 117 ? 68.329 -22.158 5.779 1.00 48.59 117 PRO A CA 1
ATOM 889 C C . PRO A 1 117 ? 68.429 -21.885 7.337 1.00 48.59 117 PRO A C 1
ATOM 891 O O . PRO A 1 117 ? 69.440 -21.275 7.681 1.00 48.59 117 PRO A O 1
ATOM 894 N N . PRO A 1 118 ? 67.561 -22.273 8.341 1.00 43.75 118 PRO A N 1
ATOM 895 C CA . PRO A 1 118 ? 66.215 -22.908 8.409 1.00 43.75 118 PRO A CA 1
ATOM 896 C C . PRO A 1 118 ? 65.215 -22.398 9.521 1.00 43.75 118 PRO A C 1
ATOM 898 O O . PRO A 1 118 ? 65.394 -21.363 10.153 1.00 43.75 118 PRO A O 1
ATOM 901 N N . LEU A 1 119 ? 64.145 -23.185 9.765 1.00 33.19 119 LEU A N 1
ATOM 902 C CA . LEU A 1 119 ? 63.099 -23.127 10.827 1.00 33.19 119 LEU A CA 1
ATOM 903 C C . LEU A 1 119 ? 63.571 -23.086 12.310 1.00 33.19 119 LEU A C 1
ATOM 905 O O . LEU A 1 119 ? 64.595 -23.687 12.634 1.00 33.19 119 LEU A O 1
ATOM 909 N N . PRO A 1 120 ? 62.695 -22.642 13.247 1.00 35.19 120 PRO A N 1
ATOM 910 C CA . PRO A 1 120 ? 62.708 -23.057 14.662 1.00 35.19 120 PRO A CA 1
ATOM 911 C C . PRO A 1 120 ? 61.458 -23.856 15.137 1.00 35.19 120 PRO A C 1
ATOM 913 O O . PRO A 1 120 ? 60.395 -23.843 14.516 1.00 35.19 120 PRO A O 1
ATOM 916 N N . LYS A 1 121 ? 61.581 -24.546 16.287 1.00 26.58 121 LYS A N 1
ATOM 917 C CA . LYS A 1 121 ? 60.535 -25.312 17.019 1.00 26.58 121 LYS A CA 1
ATOM 918 C C . LYS A 1 121 ? 60.781 -25.249 18.550 1.00 26.58 121 LYS A C 1
ATOM 920 O O . LYS A 1 121 ? 61.899 -24.972 18.957 1.00 26.58 121 LYS A O 1
ATOM 925 N N . LEU A 1 122 ? 59.780 -25.701 19.331 1.00 27.30 122 LEU A N 1
ATOM 926 C CA . LEU A 1 122 ? 59.821 -26.228 20.727 1.00 27.30 122 LEU A CA 1
ATOM 927 C C . LEU A 1 122 ? 59.679 -25.270 21.947 1.00 27.30 122 LEU A C 1
ATOM 929 O O . LEU A 1 122 ? 60.472 -24.365 22.147 1.00 27.30 122 LEU A O 1
ATOM 933 N N . PHE A 1 123 ? 58.657 -25.556 22.785 1.00 26.08 123 PHE A N 1
ATOM 934 C CA . PHE A 1 123 ? 58.705 -26.066 24.188 1.00 26.08 123 PHE A CA 1
ATOM 935 C C . PHE A 1 123 ? 59.863 -25.628 25.146 1.00 26.08 123 PHE A C 1
ATOM 937 O O . PHE A 1 123 ? 61.006 -25.575 24.726 1.00 26.08 123 PHE A O 1
ATOM 944 N N . SER A 1 124 ? 59.705 -25.459 26.482 1.00 25.58 124 SER A N 1
ATOM 945 C CA . SER A 1 124 ? 58.539 -25.605 27.397 1.00 25.58 124 SER A CA 1
ATOM 946 C C . SER A 1 124 ? 58.802 -25.202 28.875 1.00 25.58 124 SER A C 1
ATOM 948 O O . SER A 1 124 ? 59.936 -25.289 29.325 1.00 25.58 124 SER A O 1
ATOM 950 N N . LYS A 1 125 ? 57.706 -25.030 29.647 1.00 26.56 125 LYS A N 1
ATOM 951 C CA . LYS A 1 125 ? 57.496 -25.399 31.081 1.00 26.56 125 LYS A CA 1
ATOM 952 C C . LYS A 1 125 ? 58.361 -24.786 32.206 1.00 26.56 125 LYS A C 1
ATOM 954 O O . LYS A 1 125 ? 59.488 -25.216 32.424 1.00 26.56 125 LYS A O 1
ATOM 959 N N . LYS A 1 126 ? 57.677 -24.035 33.083 1.00 25.52 126 LYS A N 1
ATOM 960 C CA . LYS A 1 126 ? 57.539 -24.194 34.561 1.00 25.52 126 LYS A CA 1
ATOM 961 C C . LYS A 1 126 ? 56.441 -23.210 35.044 1.00 25.52 126 LYS A C 1
ATOM 963 O O . LYS A 1 126 ? 56.195 -22.247 34.328 1.00 25.52 126 LYS A O 1
ATOM 968 N N . ASP A 1 127 ? 55.671 -23.389 36.125 1.00 25.69 127 ASP A N 1
ATOM 969 C CA . ASP A 1 127 ? 55.672 -24.352 37.250 1.00 25.69 127 ASP A CA 1
ATOM 970 C C . ASP A 1 127 ? 54.240 -24.876 37.594 1.00 25.69 127 ASP A C 1
ATOM 972 O O . ASP A 1 127 ? 53.270 -24.574 36.901 1.00 25.69 127 ASP A O 1
ATOM 976 N N . LEU A 1 128 ? 54.112 -25.702 38.648 1.00 25.55 128 LEU A N 1
ATOM 977 C CA . LEU A 1 128 ? 52.850 -26.125 39.309 1.00 25.55 128 LEU A CA 1
ATOM 978 C C . LEU A 1 128 ? 52.587 -25.207 40.551 1.00 25.55 128 LEU A C 1
ATOM 980 O O . LEU A 1 128 ? 53.420 -24.360 40.841 1.00 25.55 128 LEU A O 1
ATOM 984 N N . SER A 1 129 ? 51.520 -25.262 41.371 1.00 25.17 129 SER A N 1
ATOM 985 C CA . SER A 1 129 ? 50.475 -26.269 41.670 1.00 25.17 129 SER A CA 1
ATOM 986 C C . SER A 1 129 ? 49.208 -25.604 42.264 1.00 25.17 129 SER A C 1
ATOM 988 O O . SER A 1 129 ? 49.296 -24.542 42.873 1.00 25.17 129 SER A O 1
ATOM 990 N N . SER A 1 130 ? 47.999 -26.148 42.076 1.00 24.67 130 SER A N 1
ATOM 991 C CA . SER A 1 130 ? 47.258 -27.011 43.038 1.00 24.67 130 SER A CA 1
ATOM 992 C C . SER A 1 130 ? 45.926 -27.450 42.360 1.00 24.67 130 SER A C 1
ATOM 994 O O . SER A 1 130 ? 45.433 -26.718 41.511 1.00 24.67 130 SER A O 1
ATOM 996 N N . LEU A 1 131 ? 45.351 -28.666 42.455 1.00 26.62 131 LEU A N 1
ATOM 997 C CA . LEU A 1 131 ? 44.952 -29.550 43.578 1.00 26.62 131 LEU A CA 1
ATOM 998 C C . LEU A 1 131 ? 43.824 -28.933 44.445 1.00 26.62 131 LEU A C 1
ATOM 1000 O O . LEU A 1 131 ? 44.043 -27.891 45.036 1.00 26.62 131 LEU A O 1
ATOM 1004 N N . THR A 1 132 ? 42.608 -29.499 44.581 1.00 24.81 132 THR A N 1
ATOM 1005 C CA . THR A 1 132 ? 42.108 -30.895 44.406 1.00 24.81 132 THR A CA 1
ATOM 1006 C C . THR A 1 132 ? 40.681 -30.960 43.792 1.00 24.81 132 THR A C 1
ATOM 1008 O O . THR A 1 132 ? 39.892 -30.050 43.992 1.00 24.81 132 THR A O 1
ATOM 1011 N N . LYS A 1 133 ? 40.391 -31.894 42.858 1.00 27.52 133 LYS A N 1
ATOM 1012 C CA . LYS A 1 133 ? 39.530 -33.121 42.966 1.00 27.52 133 LYS A CA 1
ATOM 1013 C C . LYS A 1 133 ? 38.124 -32.909 43.586 1.00 27.52 133 LYS A C 1
ATOM 1015 O O . LYS A 1 133 ? 38.025 -32.441 44.707 1.00 27.52 133 LYS A O 1
ATOM 1020 N N . SER A 1 134 ? 37.017 -33.360 42.976 1.00 25.42 134 SER A N 1
ATOM 1021 C CA . SER A 1 134 ? 36.664 -34.781 42.704 1.00 25.42 134 SER A CA 1
ATOM 1022 C C . SER A 1 134 ? 35.347 -34.929 41.876 1.00 25.42 134 SER A C 1
ATOM 1024 O O . SER A 1 134 ? 34.758 -33.913 41.537 1.00 25.42 134 SER A O 1
ATOM 1026 N N . ASN A 1 135 ? 34.777 -36.120 41.590 1.00 28.66 135 ASN A N 1
ATOM 1027 C CA . ASN A 1 135 ? 35.286 -37.251 40.775 1.00 28.66 135 ASN A CA 1
ATOM 1028 C C . ASN A 1 135 ? 34.138 -38.237 40.357 1.00 28.66 135 ASN A C 1
ATOM 1030 O O . ASN A 1 135 ? 33.226 -38.452 41.147 1.00 28.66 135 ASN A O 1
ATOM 1034 N N . GLY A 1 136 ? 34.231 -38.906 39.190 1.00 24.36 136 GLY A N 1
ATOM 1035 C CA . GLY A 1 136 ? 33.269 -39.918 38.653 1.00 24.36 136 GLY A CA 1
ATOM 1036 C C . GLY A 1 136 ? 32.664 -39.500 37.292 1.00 24.36 136 GLY A C 1
ATOM 1037 O O . GLY A 1 136 ? 32.277 -38.349 37.162 1.00 24.36 136 GLY A O 1
ATOM 1038 N N . LYS A 1 137 ? 32.666 -40.256 36.171 1.00 25.08 137 LYS A N 1
ATOM 1039 C CA . LYS A 1 137 ? 32.398 -41.693 35.854 1.00 25.08 137 LYS A CA 1
ATOM 1040 C C . LYS A 1 137 ? 30.920 -42.082 36.106 1.00 25.08 137 LYS A C 1
ATOM 1042 O O . LYS A 1 137 ? 30.386 -41.710 37.138 1.00 25.08 137 LYS A O 1
ATOM 1047 N N . THR A 1 138 ? 30.209 -42.821 35.232 1.00 24.42 138 THR A N 1
ATOM 1048 C CA . THR A 1 138 ? 30.640 -44.063 34.537 1.00 24.42 138 THR A CA 1
ATOM 1049 C C . THR A 1 138 ? 29.766 -44.424 33.294 1.00 24.42 138 THR A C 1
ATOM 1051 O O . THR A 1 138 ? 28.556 -44.487 33.424 1.00 24.42 138 THR A O 1
ATOM 1054 N N . VAL A 1 139 ? 30.400 -44.732 32.141 1.00 23.95 139 VAL A N 1
ATOM 1055 C CA . VAL A 1 139 ? 30.076 -45.781 31.112 1.00 23.95 139 VAL A CA 1
ATOM 1056 C C . VAL A 1 139 ? 28.709 -45.865 30.367 1.00 23.95 139 VAL A C 1
ATOM 1058 O O . VAL A 1 139 ? 27.665 -46.095 30.954 1.00 23.95 139 VAL A O 1
ATOM 1061 N N . ILE A 1 140 ? 28.812 -45.855 29.022 1.00 25.91 140 ILE A N 1
ATOM 1062 C CA . ILE A 1 140 ? 28.138 -46.671 27.966 1.00 25.91 140 ILE A CA 1
ATOM 1063 C C . ILE A 1 140 ? 26.739 -47.283 28.240 1.00 25.91 140 ILE A C 1
ATOM 1065 O O . ILE A 1 140 ? 26.644 -48.257 28.981 1.00 25.91 140 ILE A O 1
ATOM 1069 N N . GLN A 1 141 ? 25.737 -46.912 27.418 1.00 22.94 141 GLN A N 1
ATOM 1070 C CA . GLN A 1 141 ? 24.928 -47.865 26.614 1.00 22.94 141 GLN A CA 1
ATOM 1071 C C . GLN A 1 141 ? 24.036 -47.182 25.552 1.00 22.94 141 GLN A C 1
ATOM 1073 O O . GLN A 1 141 ? 23.454 -46.131 25.797 1.00 22.94 141 GLN A O 1
ATOM 1078 N N . GLN A 1 142 ? 23.889 -47.823 24.384 1.00 32.78 142 GLN A N 1
ATOM 1079 C CA . GLN A 1 142 ? 22.710 -47.679 23.513 1.00 32.78 142 GLN A CA 1
ATOM 1080 C C . GLN A 1 142 ? 21.686 -48.759 23.893 1.00 32.78 142 GLN A C 1
ATOM 1082 O O . GLN A 1 142 ? 22.099 -49.885 24.184 1.00 32.78 142 GLN A O 1
ATOM 1087 N N . PRO A 1 143 ? 20.376 -48.475 23.783 1.00 29.47 143 PRO A N 1
ATOM 1088 C CA . PRO A 1 143 ? 19.441 -49.532 23.402 1.00 29.47 143 PRO A CA 1
ATOM 1089 C C . PRO A 1 143 ? 18.435 -49.156 22.296 1.00 29.47 143 PRO A C 1
ATOM 1091 O O . PRO A 1 143 ? 17.868 -48.072 22.223 1.00 29.47 143 PRO A O 1
ATOM 1094 N N . THR A 1 144 ? 18.210 -50.173 21.474 1.00 22.42 144 THR A N 1
ATOM 1095 C CA . THR A 1 144 ? 17.236 -50.421 20.402 1.00 22.42 144 THR A CA 1
ATOM 1096 C C . THR A 1 144 ? 15.755 -50.066 20.638 1.00 22.42 144 THR A C 1
ATOM 1098 O O . THR A 1 144 ? 15.266 -50.073 21.763 1.00 22.42 144 THR A O 1
ATOM 1101 N N . MET A 1 145 ? 15.010 -49.950 19.526 1.00 25.42 145 MET A N 1
ATOM 1102 C CA . MET A 1 145 ? 13.536 -49.917 19.437 1.00 25.42 145 MET A CA 1
ATOM 1103 C C . MET A 1 145 ? 12.802 -51.052 20.180 1.00 25.42 145 MET A C 1
ATOM 1105 O O . MET A 1 145 ? 13.257 -52.197 20.147 1.00 25.42 145 MET A O 1
ATOM 1109 N N . ASN A 1 146 ? 11.587 -50.759 20.676 1.00 25.95 146 ASN A N 1
ATOM 1110 C CA . ASN A 1 146 ? 10.306 -51.497 20.504 1.00 25.95 146 ASN A CA 1
ATOM 1111 C C . ASN A 1 146 ? 9.197 -50.796 21.348 1.00 25.95 146 ASN A C 1
ATOM 1113 O O . ASN A 1 146 ? 9.544 -50.036 22.243 1.00 25.95 146 ASN A O 1
ATOM 1117 N N . LYS A 1 147 ? 7.872 -50.954 21.158 1.00 25.33 147 LYS A N 1
ATOM 1118 C CA . LYS A 1 147 ? 7.058 -51.969 20.446 1.00 25.33 147 LYS A CA 1
ATOM 1119 C C . LYS A 1 147 ? 5.649 -51.412 20.113 1.00 25.33 147 LYS A C 1
ATOM 1121 O O . LYS A 1 147 ? 5.096 -50.696 20.939 1.00 25.33 147 LYS A O 1
ATOM 1126 N N . ASN A 1 148 ? 5.028 -51.850 19.010 1.00 30.02 148 ASN A N 1
ATOM 1127 C CA . ASN A 1 148 ? 3.553 -51.897 18.863 1.00 30.02 148 ASN A CA 1
ATOM 1128 C C . ASN A 1 148 ? 3.024 -53.262 19.360 1.00 30.02 148 ASN A C 1
ATOM 1130 O O . ASN A 1 148 ? 3.792 -54.229 19.407 1.00 30.02 148 ASN A O 1
ATOM 1134 N N . PRO A 1 149 ? 1.735 -53.368 19.732 1.00 40.53 149 PRO A N 1
ATOM 1135 C CA . PRO A 1 149 ? 0.782 -54.188 18.944 1.00 40.53 149 PRO A CA 1
ATOM 1136 C C . PRO A 1 149 ? -0.638 -53.544 18.915 1.00 40.53 149 PRO A C 1
ATOM 1138 O O . PRO A 1 149 ? -0.877 -52.610 19.669 1.00 40.53 149 PRO A O 1
ATOM 1141 N N . PHE A 1 150 ? -1.653 -53.889 18.108 1.00 25.09 150 PHE A N 1
ATOM 1142 C CA . PHE A 1 150 ? -2.095 -55.043 17.285 1.00 25.09 150 PHE A CA 1
ATOM 1143 C C . PHE A 1 150 ? -2.909 -54.480 16.071 1.00 25.09 150 PHE A C 1
ATOM 1145 O O . PHE A 1 150 ? -3.242 -53.301 16.099 1.00 25.09 150 PHE A O 1
ATOM 1152 N N . ALA A 1 151 ? -3.322 -55.174 14.996 1.00 23.45 151 ALA A N 1
ATOM 1153 C CA . ALA A 1 151 ? -3.170 -56.552 14.487 1.00 23.45 151 ALA A CA 1
ATOM 1154 C C . ALA A 1 151 ? -3.320 -56.565 12.935 1.00 23.45 151 ALA A C 1
ATOM 1156 O O . ALA A 1 151 ? -3.753 -55.581 12.341 1.00 23.45 151 ALA A O 1
ATOM 1157 N N . SER A 1 152 ? -3.017 -57.700 12.291 1.00 25.86 152 SER A N 1
ATOM 1158 C CA . SER A 1 152 ? -3.361 -58.043 10.891 1.00 25.86 152 SER A CA 1
ATOM 1159 C C . SER A 1 152 ? -4.124 -59.389 10.847 1.00 25.86 152 SER A C 1
ATOM 1161 O O . SER A 1 152 ? -4.269 -60.009 11.906 1.00 25.86 152 SER A O 1
ATOM 1163 N N . PRO A 1 153 ? -4.705 -59.821 9.703 1.00 42.31 153 PRO A N 1
ATOM 1164 C CA . PRO A 1 153 ? -3.981 -60.529 8.617 1.00 42.31 153 PRO A CA 1
ATOM 1165 C C . PRO A 1 153 ? -4.424 -60.041 7.207 1.00 42.31 153 PRO A C 1
ATOM 1167 O O . PRO A 1 153 ? -5.243 -59.136 7.128 1.00 42.31 153 PRO A O 1
ATOM 1170 N N . GLY A 1 154 ? -3.984 -60.516 6.029 1.00 27.31 154 GLY A N 1
ATOM 1171 C CA . GLY A 1 154 ? -3.091 -61.580 5.506 1.00 27.31 154 GLY A CA 1
ATOM 1172 C C . GLY A 1 154 ? -3.184 -61.529 3.948 1.00 27.31 154 GLY A C 1
ATOM 1173 O O . GLY A 1 154 ? -4.027 -60.797 3.447 1.00 27.31 154 GLY A O 1
ATOM 1174 N N . LEU A 1 155 ? -2.412 -62.205 3.081 1.00 25.34 155 LEU A N 1
ATOM 1175 C CA . LEU A 1 155 ? -1.489 -63.343 3.199 1.00 25.34 155 LEU A CA 1
ATOM 1176 C C . LEU A 1 155 ? -0.464 -63.344 2.014 1.00 25.34 155 LEU A C 1
ATOM 1178 O O . LEU A 1 155 ? -0.850 -63.033 0.898 1.00 25.34 155 LEU A O 1
ATOM 1182 N N . ILE A 1 156 ? 0.792 -63.763 2.266 1.00 26.28 156 ILE A N 1
ATOM 1183 C CA . ILE A 1 156 ? 1.673 -64.648 1.433 1.00 26.28 156 ILE A CA 1
ATOM 1184 C C . ILE A 1 156 ? 1.876 -64.322 -0.085 1.00 26.28 156 ILE A C 1
ATOM 1186 O O . ILE A 1 156 ? 0.944 -64.387 -0.870 1.00 26.28 156 ILE A O 1
ATOM 1190 N N . LYS A 1 157 ? 3.082 -63.902 -0.540 1.00 27.67 157 LYS A N 1
ATOM 1191 C CA . LYS A 1 157 ? 4.304 -64.701 -0.909 1.00 27.67 157 LYS A CA 1
ATOM 1192 C C . LYS A 1 157 ? 4.144 -65.541 -2.201 1.00 27.67 157 LYS A C 1
ATOM 1194 O O . LYS A 1 157 ? 3.104 -66.147 -2.387 1.00 27.67 157 LYS A O 1
ATOM 1199 N N . ALA A 1 158 ? 5.137 -65.725 -3.083 1.00 28.36 158 ALA A N 1
ATOM 1200 C CA . ALA A 1 158 ? 6.545 -65.268 -3.181 1.00 28.36 158 ALA A CA 1
ATOM 1201 C C . ALA A 1 158 ? 6.897 -65.092 -4.701 1.00 28.36 158 ALA A C 1
ATOM 1203 O O . ALA A 1 158 ? 5.977 -64.789 -5.449 1.00 28.36 158 ALA A O 1
ATOM 1204 N N . PHE A 1 159 ? 8.102 -65.224 -5.290 1.00 25.75 159 PHE A N 1
ATOM 1205 C CA . PHE A 1 159 ? 9.469 -65.629 -4.883 1.00 25.75 159 PHE A CA 1
ATOM 1206 C C . PHE A 1 159 ? 10.503 -65.083 -5.918 1.00 25.75 159 PHE A C 1
ATOM 1208 O O . PHE A 1 159 ? 10.128 -64.283 -6.770 1.00 25.75 159 PHE A O 1
ATOM 1215 N N . ALA A 1 160 ? 11.783 -65.496 -5.878 1.00 28.20 160 ALA A N 1
ATOM 1216 C CA . ALA A 1 160 ? 12.807 -65.127 -6.874 1.00 28.20 160 ALA A CA 1
ATOM 1217 C C . ALA A 1 160 ? 13.907 -66.203 -7.039 1.00 28.20 160 ALA A C 1
ATOM 1219 O O . ALA A 1 160 ? 14.234 -66.902 -6.082 1.00 28.20 160 ALA A O 1
ATOM 1220 N N . SER A 1 161 ? 14.515 -66.283 -8.229 1.00 26.02 161 SER A N 1
ATOM 1221 C CA . SER A 1 161 ? 15.712 -67.090 -8.544 1.00 26.02 161 SER A CA 1
ATOM 1222 C C . SER A 1 161 ? 16.459 -66.486 -9.745 1.00 26.02 161 SER A C 1
ATOM 1224 O O . SER A 1 161 ? 15.806 -66.056 -10.693 1.00 26.02 161 SER A O 1
ATOM 1226 N N . GLY A 1 162 ? 17.797 -66.446 -9.724 1.00 24.05 162 GLY A N 1
ATOM 1227 C CA . GLY A 1 162 ? 18.625 -65.826 -10.777 1.00 24.05 162 GLY A CA 1
ATOM 1228 C C . GLY A 1 162 ? 19.488 -66.814 -11.575 1.00 24.05 162 GLY A C 1
ATOM 1229 O O . GLY A 1 162 ? 19.602 -67.978 -11.200 1.00 24.05 162 GLY A O 1
ATOM 1230 N N . GLY A 1 163 ? 20.131 -66.338 -12.653 1.00 23.55 163 GLY A N 1
ATOM 1231 C CA . GLY A 1 163 ? 20.980 -67.164 -13.524 1.00 23.55 163 GLY A CA 1
ATOM 1232 C C . GLY A 1 163 ? 22.003 -66.381 -14.365 1.00 23.55 163 GLY A C 1
ATOM 1233 O O . GLY A 1 163 ? 21.624 -65.646 -15.265 1.00 23.55 163 GLY A O 1
ATOM 1234 N N . VAL A 1 164 ? 23.282 -66.568 -14.011 1.00 25.55 164 VAL A N 1
ATOM 1235 C CA . VAL A 1 164 ? 24.553 -66.601 -14.787 1.00 25.55 164 VAL A CA 1
ATOM 1236 C C . VAL A 1 164 ? 24.605 -66.059 -16.237 1.00 25.55 164 VAL A C 1
ATOM 1238 O O . VAL A 1 164 ? 23.737 -66.324 -17.058 1.00 25.55 164 VAL A O 1
ATOM 1241 N N . ALA A 1 165 ? 25.732 -65.419 -16.596 1.00 26.52 165 ALA A N 1
ATOM 1242 C CA . ALA A 1 165 ? 26.029 -64.900 -17.940 1.00 26.52 165 ALA A CA 1
ATOM 1243 C C . ALA A 1 165 ? 27.200 -65.607 -18.669 1.00 26.52 165 ALA A C 1
ATOM 1245 O O . ALA A 1 165 ? 28.230 -65.880 -18.055 1.00 26.52 165 ALA A O 1
ATOM 1246 N N . GLN A 1 166 ? 27.081 -65.767 -19.997 1.00 26.06 166 GLN A N 1
ATOM 1247 C CA . GLN A 1 166 ? 28.150 -65.874 -21.021 1.00 26.06 166 GLN A CA 1
ATOM 1248 C C . GLN A 1 166 ? 27.587 -65.238 -22.320 1.00 26.06 166 GLN A C 1
ATOM 1250 O O . GLN A 1 166 ? 26.398 -65.390 -22.574 1.00 26.06 166 GLN A O 1
ATOM 1255 N N . ARG A 1 167 ? 28.251 -64.343 -23.073 1.00 25.56 167 ARG A N 1
ATOM 1256 C CA . ARG A 1 167 ? 29.564 -64.333 -23.774 1.00 25.56 167 ARG A CA 1
ATOM 1257 C C . ARG A 1 167 ? 29.621 -65.117 -25.101 1.00 25.56 167 ARG A C 1
ATOM 1259 O O . ARG A 1 167 ? 29.837 -66.320 -25.082 1.00 25.56 167 ARG A O 1
ATOM 1266 N N . GLN A 1 168 ? 29.567 -64.362 -26.203 1.00 26.20 168 GLN A N 1
ATOM 1267 C CA . GLN A 1 168 ? 30.357 -64.438 -27.454 1.00 26.20 168 GLN A CA 1
ATOM 1268 C C . GLN A 1 168 ? 30.197 -63.037 -28.107 1.00 26.20 168 GLN A C 1
ATOM 1270 O O . GLN A 1 168 ? 29.082 -62.529 -28.149 1.00 26.20 168 GLN A O 1
ATOM 1275 N N . ASP A 1 169 ? 31.238 -62.208 -28.258 1.00 25.22 169 ASP A N 1
ATOM 1276 C CA . ASP A 1 169 ? 32.324 -62.212 -29.268 1.00 25.22 169 ASP A CA 1
ATOM 1277 C C . ASP A 1 169 ? 31.883 -61.678 -30.655 1.00 25.22 169 ASP A C 1
ATOM 1279 O O . ASP A 1 169 ? 30.815 -62.042 -31.125 1.00 25.22 169 ASP A O 1
ATOM 1283 N N . ALA A 1 170 ? 32.643 -60.866 -31.415 1.00 25.84 170 ALA A N 1
ATOM 1284 C CA . ALA A 1 170 ? 33.792 -59.975 -31.135 1.00 25.84 170 ALA A CA 1
ATOM 1285 C C . ALA A 1 170 ? 34.104 -59.095 -32.390 1.00 25.84 170 ALA A C 1
ATOM 1287 O O . ALA A 1 170 ? 33.696 -59.464 -33.486 1.00 25.84 170 ALA A O 1
ATOM 1288 N N . LYS A 1 171 ? 34.949 -58.045 -32.247 1.00 25.19 171 LYS A N 1
ATOM 1289 C CA . LYS A 1 171 ? 35.615 -57.227 -33.318 1.00 25.19 171 LYS A CA 1
ATOM 1290 C C . LYS A 1 171 ? 34.682 -56.263 -34.110 1.00 25.19 171 LYS A C 1
ATOM 1292 O O . LYS A 1 171 ? 33.573 -56.631 -34.452 1.00 25.19 171 LYS A O 1
ATOM 1297 N N . ALA A 1 172 ? 34.963 -54.951 -34.209 1.00 26.11 172 ALA A N 1
ATOM 1298 C CA . ALA A 1 172 ? 35.987 -54.207 -34.996 1.00 26.11 172 ALA A CA 1
ATOM 1299 C C . ALA A 1 172 ? 35.569 -53.999 -36.486 1.00 26.11 172 ALA A C 1
ATOM 1301 O O . ALA A 1 172 ? 34.905 -54.867 -37.033 1.00 26.11 172 ALA A O 1
ATOM 1302 N N . THR A 1 173 ? 35.875 -52.906 -37.212 1.00 25.58 173 THR A N 1
ATOM 1303 C CA . THR A 1 173 ? 36.818 -51.778 -36.986 1.00 25.58 173 THR A CA 1
ATOM 1304 C C . THR A 1 173 ? 36.440 -50.537 -37.840 1.00 25.58 173 THR A C 1
ATOM 1306 O O . THR A 1 173 ? 35.674 -50.665 -38.784 1.00 25.58 173 THR A O 1
ATOM 1309 N N . SER A 1 174 ? 37.062 -49.380 -37.554 1.00 25.92 174 SER A N 1
ATOM 1310 C CA . SER A 1 174 ? 37.443 -48.281 -38.486 1.00 25.92 174 SER A CA 1
ATOM 1311 C C . SER A 1 174 ? 36.419 -47.560 -39.402 1.00 25.92 174 SER A C 1
ATOM 1313 O O . SER A 1 174 ? 35.887 -48.110 -40.360 1.00 25.92 174 SER A O 1
ATOM 1315 N N . THR A 1 175 ? 36.343 -46.240 -39.183 1.00 25.73 175 THR A N 1
ATOM 1316 C CA . THR A 1 175 ? 36.355 -45.109 -40.152 1.00 25.73 175 THR A CA 1
ATOM 1317 C C . THR A 1 175 ? 37.006 -45.388 -41.533 1.00 25.73 175 THR A C 1
ATOM 1319 O O . THR A 1 175 ? 37.917 -46.217 -41.574 1.00 25.73 175 THR A O 1
ATOM 1322 N N . PRO A 1 176 ? 36.667 -44.659 -42.642 1.00 37.94 176 PRO A N 1
ATOM 1323 C CA . PRO A 1 176 ? 37.047 -43.230 -42.751 1.00 37.94 176 PRO A CA 1
ATOM 1324 C C . PRO A 1 176 ? 36.251 -42.256 -43.679 1.00 37.94 176 PRO A C 1
ATOM 1326 O O . PRO A 1 176 ? 35.496 -42.636 -44.563 1.00 37.94 176 PRO A O 1
ATOM 1329 N N . SER A 1 177 ? 36.548 -40.960 -43.472 1.00 25.67 177 SER A N 1
ATOM 1330 C CA . SER A 1 177 ? 36.729 -39.863 -44.461 1.00 25.67 177 SER A CA 1
ATOM 1331 C C . SER A 1 177 ? 35.663 -39.498 -45.524 1.00 25.67 177 SER A C 1
ATOM 1333 O O . SER A 1 177 ? 35.547 -40.137 -46.561 1.00 25.67 177 SER A O 1
ATOM 1335 N N . SER A 1 178 ? 35.057 -38.317 -45.323 1.00 28.33 178 SER A N 1
ATOM 1336 C CA . SER A 1 178 ? 34.979 -37.155 -46.249 1.00 28.33 178 SER A CA 1
ATOM 1337 C C . SER A 1 178 ? 34.986 -37.316 -47.787 1.00 28.33 178 SER A C 1
ATOM 1339 O O . SER A 1 178 ? 35.938 -37.832 -48.366 1.00 28.33 178 SER A O 1
ATOM 1341 N N . GLY A 1 179 ? 34.073 -36.594 -48.454 1.00 25.44 179 GLY A N 1
ATOM 1342 C CA . GLY A 1 179 ? 34.192 -36.139 -49.852 1.00 25.44 179 GLY A CA 1
ATOM 1343 C C . GLY A 1 179 ? 33.508 -34.772 -50.039 1.00 25.44 179 GLY A C 1
ATOM 1344 O O . GLY A 1 179 ? 32.528 -34.501 -49.345 1.00 25.44 179 GLY A O 1
ATOM 1345 N N . ALA A 1 180 ? 34.027 -33.882 -50.901 1.00 26.89 180 ALA A N 1
ATOM 1346 C CA . ALA A 1 180 ? 33.575 -32.481 -50.948 1.00 26.89 180 ALA A CA 1
ATOM 1347 C C . ALA A 1 180 ? 33.679 -31.759 -52.316 1.00 26.89 180 ALA A C 1
ATOM 1349 O O . ALA A 1 180 ? 34.676 -31.893 -53.019 1.00 26.89 180 ALA A O 1
ATOM 1350 N N . ALA A 1 181 ? 32.710 -30.853 -52.533 1.00 27.52 181 ALA A N 1
ATOM 1351 C CA . ALA A 1 181 ? 32.748 -29.612 -53.336 1.00 27.52 181 ALA A CA 1
ATOM 1352 C C . ALA A 1 181 ? 32.735 -29.648 -54.892 1.00 27.52 181 ALA A C 1
ATOM 1354 O O . ALA A 1 181 ? 33.296 -30.540 -55.516 1.00 27.52 181 ALA A O 1
ATOM 1355 N N . LYS A 1 182 ? 32.209 -28.538 -55.472 1.00 27.75 182 LYS A N 1
ATOM 1356 C CA . LYS A 1 182 ? 32.205 -28.116 -56.908 1.00 27.75 182 LYS A CA 1
A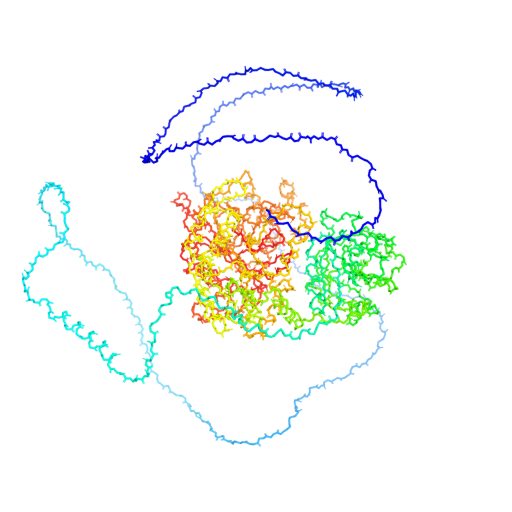TOM 1357 C C . LYS A 1 182 ? 31.318 -28.988 -57.835 1.00 27.75 182 LYS A C 1
ATOM 1359 O O . LYS A 1 182 ? 31.075 -30.138 -57.509 1.00 27.75 182 LYS A O 1
ATOM 1364 N N . SER A 1 183 ? 30.803 -28.572 -59.004 1.00 26.70 183 SER A N 1
ATOM 1365 C CA . SER A 1 183 ? 30.373 -27.279 -59.613 1.00 26.70 183 SER A CA 1
ATOM 1366 C C . SER A 1 183 ? 29.477 -27.641 -60.853 1.00 26.70 183 SER A C 1
ATOM 1368 O O . SER A 1 183 ? 29.159 -28.817 -60.996 1.00 26.70 183 SER A O 1
ATOM 1370 N N . SER A 1 184 ? 28.974 -26.809 -61.786 1.00 26.41 184 SER A N 1
ATOM 1371 C CA . SER A 1 184 ? 29.199 -25.399 -62.188 1.00 26.41 184 SER A CA 1
ATOM 1372 C C . SER A 1 184 ? 28.018 -24.859 -63.052 1.00 26.41 184 SER A C 1
ATOM 1374 O O . SER A 1 184 ? 27.129 -25.615 -63.426 1.00 26.41 184 SER A O 1
ATOM 1376 N N . ASN A 1 185 ? 28.056 -23.564 -63.409 1.00 30.70 185 ASN A N 1
ATOM 1377 C CA . ASN A 1 185 ? 27.287 -22.896 -64.496 1.00 30.70 185 ASN A CA 1
ATOM 1378 C C . ASN A 1 185 ? 27.652 -23.461 -65.916 1.00 30.70 185 ASN A C 1
ATOM 1380 O O . ASN A 1 185 ? 28.651 -24.187 -65.955 1.00 30.70 185 ASN A O 1
ATOM 1384 N N . PRO A 1 186 ? 26.980 -23.135 -67.070 1.00 48.06 186 PRO A N 1
ATOM 1385 C CA . PRO A 1 186 ? 26.570 -21.758 -67.446 1.00 48.06 186 PRO A CA 1
ATOM 1386 C C . PRO A 1 186 ? 25.368 -21.491 -68.416 1.00 48.06 186 PRO A C 1
ATOM 1388 O O . PRO A 1 186 ? 24.895 -22.356 -69.141 1.00 48.06 186 PRO A O 1
ATOM 1391 N N . ASP A 1 187 ? 25.019 -20.192 -68.473 1.00 29.31 187 ASP A N 1
ATOM 1392 C CA . ASP A 1 187 ? 24.580 -19.344 -69.614 1.00 29.31 187 ASP A CA 1
ATOM 1393 C C . ASP A 1 187 ? 23.287 -19.567 -70.441 1.00 29.31 187 ASP A C 1
ATOM 1395 O O . ASP A 1 187 ? 22.885 -20.666 -70.802 1.00 29.31 187 ASP A O 1
ATOM 1399 N N . GLY A 1 188 ? 22.677 -18.429 -70.829 1.00 26.80 188 GLY A N 1
ATOM 1400 C CA . GLY A 1 188 ? 21.486 -18.351 -71.693 1.00 26.80 188 GLY A CA 1
ATOM 1401 C C . GLY A 1 188 ? 20.872 -16.942 -71.836 1.00 26.80 188 GLY A C 1
ATOM 1402 O O . GLY A 1 188 ? 19.746 -16.709 -71.406 1.00 26.80 188 GLY A O 1
ATOM 1403 N N . LYS A 1 189 ? 21.593 -15.968 -72.417 1.00 29.56 189 LYS A N 1
ATOM 1404 C CA . LYS A 1 189 ? 21.070 -14.603 -72.679 1.00 29.56 189 LYS A CA 1
ATOM 1405 C C . LYS A 1 189 ? 20.207 -14.535 -73.948 1.00 29.56 189 LYS A C 1
ATOM 1407 O O . LYS A 1 189 ? 20.660 -15.008 -74.983 1.00 29.56 189 LYS A O 1
ATOM 1412 N N . LEU A 1 190 ? 19.133 -13.732 -73.930 1.00 25.73 190 LEU A N 1
ATOM 1413 C CA . LEU A 1 190 ? 18.943 -12.627 -74.894 1.00 25.73 190 LEU A CA 1
ATOM 1414 C C . LEU A 1 190 ? 17.870 -11.615 -74.425 1.00 25.73 190 LEU A C 1
ATOM 1416 O O . LEU A 1 190 ? 16.974 -11.953 -73.660 1.00 25.73 190 LEU A O 1
ATOM 1420 N N . MET A 1 191 ? 17.946 -10.374 -74.918 1.00 26.83 191 MET A N 1
ATOM 1421 C CA . MET A 1 191 ? 16.875 -9.362 -74.852 1.00 26.83 191 MET A CA 1
ATOM 1422 C C . MET A 1 191 ? 16.344 -9.086 -76.262 1.00 26.83 191 MET A C 1
ATOM 1424 O O . MET A 1 191 ? 17.128 -9.177 -77.204 1.00 26.83 191 MET A O 1
ATOM 1428 N N . ILE A 1 192 ? 15.114 -8.566 -76.398 1.00 27.20 192 ILE A N 1
ATOM 1429 C CA . ILE A 1 192 ? 14.812 -7.495 -77.369 1.00 27.20 192 ILE A CA 1
ATOM 1430 C C . ILE A 1 192 ? 13.545 -6.694 -76.996 1.00 27.20 192 ILE A C 1
ATOM 1432 O O . ILE A 1 192 ? 12.653 -7.157 -76.298 1.00 27.20 192 ILE A O 1
ATOM 1436 N N . LYS A 1 193 ? 13.572 -5.438 -77.449 1.00 27.22 193 LYS A N 1
ATOM 1437 C CA . LYS A 1 193 ? 12.667 -4.282 -77.278 1.00 27.22 193 LYS A CA 1
ATOM 1438 C C . LYS A 1 193 ? 11.219 -4.559 -77.804 1.00 27.22 193 LYS A C 1
ATOM 1440 O O . LYS A 1 193 ? 11.022 -5.569 -78.462 1.00 27.22 193 LYS A O 1
ATOM 1445 N N . LYS A 1 194 ? 10.188 -3.693 -77.672 1.00 27.38 194 LYS A N 1
ATOM 1446 C CA . LYS A 1 194 ? 10.190 -2.210 -77.777 1.00 27.38 194 LYS A CA 1
ATOM 1447 C C . LYS A 1 194 ? 8.817 -1.538 -77.474 1.00 27.38 194 LYS A C 1
ATOM 1449 O O . LYS A 1 194 ? 7.784 -2.148 -77.685 1.00 27.38 194 LYS A O 1
ATOM 1454 N N . ASP A 1 195 ? 8.864 -0.233 -77.163 1.00 27.66 195 ASP A N 1
ATOM 1455 C CA . ASP A 1 195 ? 7.914 0.852 -77.534 1.00 27.66 195 ASP A CA 1
ATOM 1456 C C . ASP A 1 195 ? 6.408 0.871 -77.103 1.00 27.66 195 ASP A C 1
ATOM 1458 O O . ASP A 1 195 ? 5.550 0.297 -77.761 1.00 27.66 195 ASP A O 1
ATOM 1462 N N . LYS A 1 196 ? 6.103 1.843 -76.212 1.00 27.88 196 LYS A N 1
ATOM 1463 C CA . LYS A 1 196 ? 5.203 3.024 -76.416 1.00 27.88 196 LYS A CA 1
ATOM 1464 C C . LYS A 1 196 ? 3.715 3.073 -75.972 1.00 27.88 196 LYS A C 1
ATOM 1466 O O . LYS A 1 196 ? 2.868 2.317 -76.417 1.00 27.88 196 LYS A O 1
ATOM 1471 N N . LYS A 1 197 ? 3.445 4.248 -75.362 1.00 26.83 197 LYS A N 1
ATOM 1472 C CA . LYS A 1 197 ? 2.251 5.134 -75.383 1.00 26.83 197 LYS A CA 1
ATOM 1473 C C . LYS A 1 197 ? 1.120 4.972 -74.342 1.00 26.83 197 LYS A C 1
ATOM 1475 O O . LYS A 1 197 ? 0.424 3.975 -74.250 1.00 26.83 197 LYS A O 1
ATOM 1480 N N . THR A 1 198 ? 0.929 6.091 -73.638 1.00 24.59 198 THR A N 1
ATOM 1481 C CA . THR A 1 198 ? -0.263 6.632 -72.950 1.00 24.59 198 THR A CA 1
ATOM 1482 C C . THR A 1 198 ? -1.341 7.088 -73.982 1.00 24.59 198 THR A C 1
ATOM 1484 O O . THR A 1 198 ? -1.012 7.050 -75.173 1.00 24.59 198 THR A O 1
ATOM 1487 N N . PRO A 1 199 ? -2.568 7.571 -73.621 1.00 42.50 199 PRO A N 1
ATOM 1488 C CA . PRO A 1 199 ? -2.988 8.095 -72.305 1.00 42.50 199 PRO A CA 1
ATOM 1489 C C . PRO A 1 199 ? -4.442 7.835 -71.802 1.00 42.50 199 PRO A C 1
ATOM 1491 O O . PRO A 1 199 ? -5.338 7.502 -72.560 1.00 42.50 199 PRO A O 1
ATOM 1494 N N . ALA A 1 200 ? -4.638 8.156 -70.513 1.00 25.22 200 ALA A N 1
ATOM 1495 C CA . ALA A 1 200 ? -5.759 8.893 -69.889 1.00 25.22 200 ALA A CA 1
ATOM 1496 C C . ALA A 1 200 ? -7.252 8.462 -69.961 1.00 25.22 200 ALA A C 1
ATOM 1498 O O . ALA A 1 200 ? -7.789 8.049 -70.979 1.00 25.22 200 ALA A O 1
ATOM 1499 N N . SER A 1 201 ? -7.933 8.879 -68.877 1.00 24.20 201 SER A N 1
ATOM 1500 C CA . SER A 1 201 ? -9.307 9.426 -68.771 1.00 24.20 201 SER A CA 1
ATOM 1501 C C . SER A 1 201 ? -10.482 8.520 -68.357 1.00 24.20 201 SER A C 1
ATOM 1503 O O . SER A 1 201 ? -10.641 7.415 -68.851 1.00 24.20 201 SER A O 1
ATOM 1505 N N . THR A 1 202 ? -11.295 9.098 -67.451 1.00 23.91 202 THR A N 1
ATOM 1506 C CA . THR A 1 202 ? -12.708 8.833 -67.066 1.00 23.91 202 THR A CA 1
ATOM 1507 C C . THR A 1 202 ? -13.138 7.396 -66.690 1.00 23.91 202 THR A C 1
ATOM 1509 O O . THR A 1 202 ? -12.938 6.476 -67.464 1.00 23.91 202 THR A O 1
ATOM 1512 N N . ASP A 1 203 ? -13.692 7.063 -65.511 1.00 25.19 203 ASP A N 1
ATOM 1513 C CA . ASP A 1 203 ? -14.700 7.684 -64.605 1.00 25.19 203 ASP A CA 1
ATOM 1514 C C . ASP A 1 203 ? -16.149 7.173 -64.849 1.00 25.19 203 ASP A C 1
ATOM 1516 O O . ASP A 1 203 ? -16.720 7.408 -65.906 1.00 25.19 203 ASP A O 1
ATOM 1520 N N . LYS A 1 204 ? -16.725 6.520 -63.817 1.00 25.94 204 LYS A N 1
ATOM 1521 C CA . LYS A 1 204 ? -18.142 6.105 -63.585 1.00 25.94 204 LYS A CA 1
ATOM 1522 C C . LYS A 1 204 ? -18.882 5.196 -64.593 1.00 25.94 204 LYS A C 1
ATOM 1524 O O . LYS A 1 204 ? -19.337 5.650 -65.634 1.00 25.94 204 LYS A O 1
ATOM 1529 N N . CYS A 1 205 ? -19.253 3.995 -64.130 1.00 21.86 205 CYS A N 1
ATOM 1530 C CA . CYS A 1 205 ? -20.640 3.557 -63.818 1.00 21.86 205 CYS A CA 1
ATOM 1531 C C . CYS A 1 205 ? -20.570 2.196 -63.077 1.00 21.86 205 CYS A C 1
ATOM 1533 O O . CYS A 1 205 ? -19.571 1.499 -63.200 1.00 21.86 205 CYS A O 1
ATOM 1535 N N . ALA A 1 206 ? -21.445 1.811 -62.140 1.00 25.05 206 ALA A N 1
ATOM 1536 C CA . ALA A 1 206 ? -22.914 1.853 -62.051 1.00 25.05 206 ALA A CA 1
ATOM 1537 C C . ALA A 1 206 ? -23.604 0.732 -62.870 1.00 25.05 206 ALA A C 1
ATOM 1539 O O . ALA A 1 206 ? -23.555 0.692 -64.091 1.00 25.05 206 ALA A O 1
ATOM 1540 N N . VAL A 1 207 ? -24.192 -0.200 -62.119 1.00 24.92 207 VAL A N 1
ATOM 1541 C CA . VAL A 1 207 ? -24.634 -1.573 -62.440 1.00 24.92 207 VAL A CA 1
ATOM 1542 C C . VAL A 1 207 ? -25.873 -1.640 -63.360 1.00 24.92 207 VAL A C 1
ATOM 1544 O O . VAL A 1 207 ? -26.834 -0.934 -63.070 1.00 24.92 207 VAL A O 1
ATOM 1547 N N . TYR A 1 208 ? -25.907 -2.530 -64.376 1.00 26.45 208 TYR A N 1
ATOM 1548 C CA . TYR A 1 208 ? -26.765 -3.751 -64.426 1.00 26.45 208 TYR A CA 1
ATOM 1549 C C . TYR A 1 208 ? -26.947 -4.408 -65.820 1.00 26.45 208 TYR A C 1
ATOM 1551 O O . TYR A 1 208 ? -27.314 -3.742 -66.779 1.00 26.45 208 TYR A O 1
ATOM 1559 N N . GLY A 1 209 ? -26.860 -5.751 -65.854 1.00 24.22 209 GLY A N 1
ATOM 1560 C CA . GLY A 1 209 ? -27.432 -6.642 -66.889 1.00 24.22 209 GLY A CA 1
ATOM 1561 C C . GLY A 1 209 ? -26.619 -6.833 -68.189 1.00 24.22 209 GLY A C 1
ATOM 1562 O O . GLY A 1 20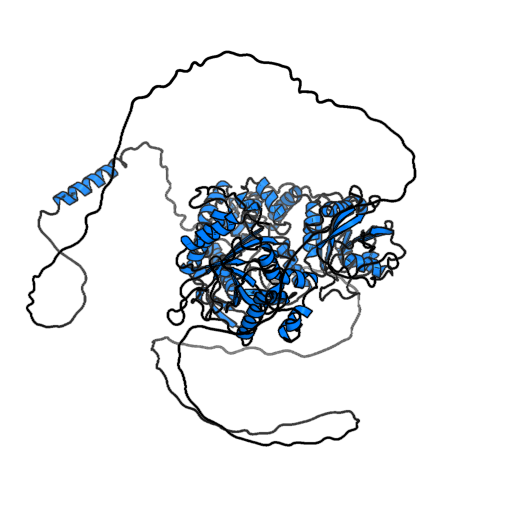9 ? -25.870 -5.949 -68.578 1.00 24.22 209 GLY A O 1
ATOM 1563 N N . LEU A 1 210 ? -26.727 -7.961 -68.913 1.00 25.72 210 LEU A N 1
ATOM 1564 C CA . LEU A 1 210 ? -27.462 -9.217 -68.647 1.00 25.72 210 LEU A CA 1
ATOM 1565 C C . LEU A 1 210 ? -26.920 -10.390 -69.516 1.00 25.72 210 LEU A C 1
ATOM 1567 O O . LEU A 1 210 ? -26.402 -10.151 -70.598 1.00 25.72 210 LEU A O 1
ATOM 1571 N N . ALA A 1 211 ? -27.170 -11.630 -69.063 1.00 26.34 211 ALA A N 1
ATOM 1572 C CA . ALA A 1 211 ? -27.320 -12.879 -69.842 1.00 26.34 211 ALA A CA 1
ATOM 1573 C C . ALA A 1 211 ? -26.129 -13.539 -70.606 1.00 26.34 211 ALA A C 1
ATOM 1575 O O . ALA A 1 211 ? -25.796 -13.129 -71.708 1.00 26.34 211 ALA A O 1
ATOM 1576 N N . HIS A 1 212 ? -25.711 -14.713 -70.084 1.00 30.52 212 HIS A N 1
ATOM 1577 C CA . HIS A 1 212 ? -25.407 -15.982 -70.800 1.00 30.52 212 HIS A CA 1
ATOM 1578 C C . HIS A 1 212 ? -24.206 -16.056 -71.801 1.00 30.52 212 HIS A C 1
ATOM 1580 O O . HIS A 1 212 ? -23.884 -15.094 -72.481 1.00 30.52 212 HIS A O 1
ATOM 1586 N N . ASN A 1 213 ? -23.483 -17.183 -71.957 1.00 30.02 213 ASN A N 1
ATOM 1587 C CA . ASN A 1 213 ? -23.639 -18.527 -71.371 1.00 30.02 213 ASN A CA 1
ATOM 1588 C C . ASN A 1 213 ? -22.315 -19.343 -71.317 1.00 30.02 213 ASN A C 1
ATOM 1590 O O . ASN A 1 213 ? -21.305 -18.916 -71.866 1.00 30.02 213 ASN A O 1
ATOM 1594 N N . ASP A 1 214 ? -22.414 -20.561 -70.761 1.00 30.34 214 ASP A N 1
ATOM 1595 C CA . ASP A 1 214 ? -21.569 -21.752 -71.001 1.00 30.34 214 ASP A CA 1
ATOM 1596 C C . ASP A 1 214 ? -20.121 -21.818 -70.456 1.00 30.34 214 ASP A C 1
ATOM 1598 O O . ASP A 1 214 ? -19.428 -20.819 -70.310 1.00 30.34 214 ASP A O 1
ATOM 1602 N N . ASN A 1 215 ? -19.530 -23.006 -70.238 1.00 34.41 215 ASN A N 1
ATOM 1603 C CA . ASN A 1 215 ? -19.989 -24.213 -69.511 1.00 34.41 215 ASN A CA 1
ATOM 1604 C C . ASN A 1 215 ? -18.829 -25.238 -69.484 1.00 34.41 215 ASN A C 1
ATOM 1606 O O . ASN A 1 215 ? -18.699 -26.041 -70.403 1.00 34.41 215 ASN A O 1
ATOM 1610 N N . GLN A 1 216 ? -17.972 -25.223 -68.449 1.00 36.34 216 GLN A N 1
ATOM 1611 C CA . GLN A 1 216 ? -17.095 -26.377 -68.132 1.00 36.34 216 GLN A CA 1
ATOM 1612 C C . GLN A 1 216 ? -16.437 -26.323 -66.740 1.00 36.34 216 GLN A C 1
ATOM 1614 O O . GLN A 1 216 ? -16.228 -27.363 -66.129 1.00 36.34 216 GLN A O 1
ATOM 1619 N N . ILE A 1 217 ? -16.195 -25.131 -66.181 1.00 40.75 217 ILE A N 1
ATOM 1620 C CA . ILE A 1 217 ? -15.554 -24.961 -64.854 1.00 40.75 217 ILE A CA 1
ATOM 1621 C C . ILE A 1 217 ? -16.520 -25.277 -63.681 1.00 40.75 217 ILE A C 1
ATOM 1623 O O . ILE A 1 217 ? -16.109 -25.411 -62.533 1.00 40.75 217 ILE A O 1
ATOM 1627 N N . SER A 1 218 ? -17.819 -25.456 -63.952 1.00 41.12 218 SER A N 1
ATOM 1628 C CA . SER A 1 218 ? -18.843 -25.635 -62.909 1.00 41.12 218 SER A CA 1
ATOM 1629 C C . SER A 1 218 ? -18.858 -27.019 -62.240 1.00 41.12 218 SER A C 1
ATOM 1631 O O . SER A 1 218 ? -19.476 -27.157 -61.187 1.00 41.12 218 SER A O 1
ATOM 1633 N N . ALA A 1 219 ? -18.237 -28.050 -62.826 1.00 40.56 219 ALA A N 1
ATOM 1634 C CA . ALA A 1 219 ? -18.408 -29.435 -62.370 1.00 40.56 219 ALA A CA 1
ATOM 1635 C C . ALA A 1 219 ? -17.681 -29.729 -61.043 1.00 40.56 219 ALA A C 1
ATOM 1637 O O . ALA A 1 219 ? -18.318 -30.092 -60.054 1.00 40.56 219 ALA A O 1
ATOM 1638 N N . GLU A 1 220 ? -16.365 -29.516 -60.990 1.00 40.97 220 GLU A N 1
ATOM 1639 C CA . GLU A 1 220 ? -15.541 -29.836 -59.812 1.00 40.97 220 GLU A CA 1
ATOM 1640 C C . GLU A 1 220 ? -15.876 -28.935 -58.611 1.00 40.97 220 GLU A C 1
ATOM 1642 O O . GLU A 1 220 ? -15.956 -29.406 -57.475 1.00 40.97 220 GLU A O 1
ATOM 1647 N N . VAL A 1 221 ? -16.195 -27.660 -58.870 1.00 46.50 221 VAL A N 1
ATOM 1648 C CA . VAL A 1 221 ? -16.660 -26.709 -57.844 1.00 46.50 221 VAL A CA 1
ATOM 1649 C C . VAL A 1 221 ? -18.007 -27.142 -57.248 1.00 46.50 221 VAL A C 1
ATOM 1651 O O . VAL A 1 221 ? -18.216 -26.993 -56.045 1.00 46.50 221 VAL A O 1
ATOM 1654 N N . SER A 1 222 ? -18.905 -27.730 -58.048 1.00 41.59 222 SER A N 1
ATOM 1655 C CA . SER A 1 222 ? -20.183 -28.251 -57.538 1.00 41.59 222 SER A CA 1
ATOM 1656 C C . SER A 1 222 ? -20.003 -29.503 -56.682 1.00 41.59 222 SER A C 1
ATOM 1658 O O . SER A 1 222 ? -20.739 -29.673 -55.716 1.00 41.59 222 SER A O 1
ATOM 1660 N N . SER A 1 223 ? -19.019 -30.360 -56.982 1.00 41.91 223 SER A N 1
ATOM 1661 C CA . SER A 1 223 ? -18.749 -31.561 -56.175 1.00 41.91 223 SER A CA 1
ATOM 1662 C C . SER A 1 223 ? -18.341 -31.193 -54.745 1.00 41.91 223 SER A C 1
ATOM 1664 O O . SER A 1 223 ? -18.957 -31.660 -53.790 1.00 41.91 223 SER A O 1
ATOM 1666 N N . LEU A 1 224 ? -17.365 -30.290 -54.600 1.00 43.31 224 LEU A N 1
ATOM 1667 C CA . LEU A 1 224 ? -16.892 -29.804 -53.297 1.00 43.31 224 LEU A CA 1
ATOM 1668 C C . LEU A 1 224 ? -17.964 -29.015 -52.528 1.00 43.31 224 LEU A C 1
ATOM 1670 O O . LEU A 1 224 ? -18.065 -29.147 -51.311 1.00 43.31 224 LEU A O 1
ATOM 1674 N N . MET A 1 225 ? -18.794 -28.225 -53.217 1.00 42.69 225 MET A N 1
ATOM 1675 C CA . MET A 1 225 ? -19.902 -27.511 -52.568 1.00 42.69 225 MET A CA 1
ATOM 1676 C C . MET A 1 225 ? -21.024 -28.458 -52.119 1.00 42.69 225 MET A C 1
ATOM 1678 O O . MET A 1 225 ? -21.576 -28.257 -51.040 1.00 42.69 225 MET A O 1
ATOM 1682 N N . ASN A 1 226 ? -21.341 -29.506 -52.886 1.00 42.94 226 ASN A N 1
ATOM 1683 C CA . ASN A 1 226 ? -22.361 -30.487 -52.505 1.00 42.94 226 ASN A CA 1
ATOM 1684 C C . ASN A 1 226 ? -21.924 -31.342 -51.308 1.00 42.94 226 ASN A C 1
ATOM 1686 O O . ASN A 1 226 ? -22.729 -31.571 -50.408 1.00 42.94 226 ASN A O 1
ATOM 1690 N N . GLU A 1 227 ? -20.652 -31.746 -51.244 1.00 42.19 227 GLU A N 1
ATOM 1691 C CA . GLU A 1 227 ? -20.096 -32.449 -50.081 1.00 42.19 227 GLU A CA 1
ATOM 1692 C C . GLU A 1 227 ? -20.134 -31.562 -48.820 1.00 42.19 227 GLU A C 1
ATOM 1694 O O . GLU A 1 227 ? -20.510 -32.023 -47.740 1.00 42.19 227 GLU A O 1
ATOM 1699 N N . LEU A 1 228 ? -19.865 -30.257 -48.958 1.00 42.47 228 LEU A N 1
ATOM 1700 C CA . LEU A 1 228 ? -20.017 -29.290 -47.865 1.00 42.47 228 LEU A CA 1
ATOM 1701 C C . LEU A 1 228 ? -21.488 -29.113 -47.432 1.00 42.47 228 LEU A C 1
ATOM 1703 O O . LEU A 1 228 ? -21.772 -29.001 -46.240 1.00 42.47 228 LEU A O 1
ATOM 1707 N N . VAL A 1 229 ? -22.431 -29.109 -48.380 1.00 45.00 229 VAL A N 1
ATOM 1708 C CA . VAL A 1 229 ? -23.872 -28.936 -48.115 1.00 45.00 229 VAL A CA 1
ATOM 1709 C C . VAL A 1 229 ? -24.513 -30.189 -47.508 1.00 45.00 229 VAL A C 1
ATOM 1711 O O . VAL A 1 229 ? -25.350 -30.049 -46.615 1.00 45.00 229 VAL A O 1
ATOM 1714 N N . GLN A 1 230 ? -24.114 -31.404 -47.903 1.00 38.88 230 GLN A N 1
ATOM 1715 C CA . GLN A 1 230 ? -24.605 -32.636 -47.266 1.00 38.88 230 GLN A CA 1
ATOM 1716 C C . GLN A 1 230 ? -24.186 -32.716 -45.793 1.00 38.88 230 GLN A C 1
ATOM 1718 O O . GLN A 1 230 ? -25.042 -32.930 -44.937 1.00 38.88 230 GLN A O 1
ATOM 1723 N N . ASN A 1 231 ? -22.917 -32.428 -45.480 1.00 41.19 231 ASN A N 1
ATOM 1724 C CA . ASN A 1 231 ? -22.423 -32.398 -44.095 1.00 41.19 231 ASN A CA 1
ATOM 1725 C C . ASN A 1 231 ? -23.130 -31.339 -43.219 1.00 41.19 231 ASN A C 1
ATOM 1727 O O . ASN A 1 231 ? -23.242 -31.513 -42.008 1.00 41.19 231 ASN A O 1
ATOM 1731 N N . VAL A 1 232 ? -23.641 -30.253 -43.813 1.00 41.22 232 VAL A N 1
ATOM 1732 C CA . VAL A 1 232 ? -24.470 -29.255 -43.109 1.00 41.22 232 VAL A CA 1
ATOM 1733 C C . VAL A 1 232 ? -25.938 -29.695 -42.996 1.00 41.22 232 VAL A C 1
ATOM 1735 O O . VAL A 1 232 ? -26.596 -29.353 -42.016 1.00 41.22 232 VAL A O 1
ATOM 1738 N N . SER A 1 233 ? -26.454 -30.478 -43.947 1.00 35.09 233 SER A N 1
ATOM 1739 C CA . SER A 1 233 ? -27.850 -30.944 -43.955 1.00 35.09 233 SER A CA 1
ATOM 1740 C C . SER A 1 233 ? -28.103 -32.080 -42.958 1.00 35.09 233 SER A C 1
ATOM 1742 O O . SER A 1 233 ? -29.092 -32.037 -42.227 1.00 35.09 233 SER A O 1
ATOM 1744 N N . GLU A 1 234 ? -27.191 -33.053 -42.840 1.00 34.50 234 GLU A N 1
ATOM 1745 C CA . GLU A 1 234 ? -27.329 -34.146 -41.857 1.00 34.50 234 GLU A CA 1
ATOM 1746 C C . GLU A 1 234 ? -27.276 -33.643 -40.400 1.00 34.50 234 GLU A C 1
ATOM 1748 O O . GLU A 1 234 ? -27.896 -34.230 -39.513 1.00 34.50 234 GLU A O 1
ATOM 1753 N N . LEU A 1 235 ? -26.631 -32.495 -40.157 1.00 36.94 235 LEU A N 1
ATOM 1754 C CA . LEU A 1 235 ? -26.642 -31.795 -38.866 1.00 36.94 235 LEU A CA 1
ATOM 1755 C C . LEU A 1 235 ? -27.926 -30.987 -38.584 1.00 36.94 235 LEU A C 1
ATOM 1757 O O . LEU A 1 235 ? -28.074 -30.478 -37.472 1.00 36.94 235 LEU A O 1
ATOM 1761 N N . LEU A 1 236 ? -28.848 -30.856 -39.547 1.00 33.91 236 LEU A N 1
ATOM 1762 C CA . LEU A 1 236 ? -30.053 -30.020 -39.426 1.00 33.91 236 LEU A CA 1
ATOM 1763 C C . LEU A 1 236 ? -31.385 -30.790 -39.432 1.00 33.91 236 LEU A C 1
ATOM 1765 O O . LEU A 1 236 ? -32.378 -30.238 -38.958 1.00 33.91 236 LEU A O 1
ATOM 1769 N N . GLU A 1 237 ? -31.430 -32.050 -39.880 1.00 31.00 237 GLU A N 1
ATOM 1770 C CA . GLU A 1 237 ? -32.672 -32.857 -39.879 1.00 31.00 237 GLU A CA 1
ATOM 1771 C C . GLU A 1 237 ? -32.758 -33.916 -38.751 1.00 31.00 237 GLU A C 1
ATOM 1773 O O . GLU A 1 237 ? -33.800 -34.543 -38.553 1.00 31.00 237 GLU A O 1
ATOM 1778 N N . GLY A 1 238 ? -31.713 -34.065 -37.926 1.00 28.73 238 GLY A N 1
ATOM 1779 C CA . GLY A 1 238 ? -31.646 -34.998 -36.784 1.00 28.73 238 GLY A CA 1
ATOM 1780 C C . GLY A 1 238 ? -32.405 -34.562 -35.516 1.00 28.73 238 GLY A C 1
ATOM 1781 O O . GLY A 1 238 ? -31.825 -34.502 -34.433 1.00 28.73 238 GLY A O 1
ATOM 1782 N N . GLY A 1 239 ? -33.690 -34.212 -35.621 1.00 26.70 239 GLY A N 1
ATOM 1783 C CA . GLY A 1 239 ? -34.439 -33.574 -34.528 1.00 26.70 239 GLY A CA 1
ATOM 1784 C C . GLY A 1 239 ? -35.022 -34.503 -33.445 1.00 26.70 239 GLY A C 1
ATOM 1785 O O . GLY A 1 239 ? -35.835 -35.379 -33.736 1.00 26.70 239 GLY A O 1
ATOM 1786 N N . MET A 1 240 ? -34.766 -34.190 -32.166 1.00 24.36 240 MET A N 1
ATOM 1787 C CA . MET A 1 240 ? -35.693 -34.487 -31.057 1.00 24.36 240 MET A CA 1
ATOM 1788 C C . MET A 1 240 ? -36.237 -33.187 -30.451 1.00 24.36 240 MET A C 1
ATOM 1790 O O . MET A 1 240 ? -35.514 -32.208 -30.287 1.00 24.36 240 MET A O 1
ATOM 1794 N N . LYS A 1 241 ? -37.544 -33.166 -30.163 1.00 26.89 241 LYS A N 1
ATOM 1795 C CA . LYS A 1 241 ? -38.313 -31.945 -29.872 1.00 26.89 241 LYS A CA 1
ATOM 1796 C C . LYS A 1 241 ? -38.477 -31.696 -28.372 1.00 26.89 241 LYS A C 1
ATOM 1798 O O . LYS A 1 241 ? -38.858 -32.605 -27.642 1.00 26.89 241 LYS A O 1
ATOM 1803 N N . LEU A 1 242 ? -38.372 -30.431 -27.969 1.00 27.59 242 LEU A N 1
ATOM 1804 C CA . LEU A 1 242 ? -39.108 -29.868 -26.833 1.00 27.59 242 LEU A CA 1
ATOM 1805 C C . LEU A 1 242 ? -39.789 -28.564 -27.281 1.00 27.59 242 LEU A C 1
ATOM 1807 O O . LEU A 1 242 ? -39.326 -27.905 -28.210 1.00 27.59 242 LEU A O 1
ATOM 1811 N N . ASN A 1 243 ? -40.945 -28.261 -26.689 1.00 24.92 243 ASN A N 1
ATOM 1812 C CA . ASN A 1 243 ? -41.927 -27.348 -27.282 1.00 24.92 243 ASN A CA 1
ATOM 1813 C C . ASN A 1 243 ? -41.566 -25.862 -27.155 1.00 24.92 243 ASN A C 1
ATOM 1815 O O . ASN A 1 243 ? -41.031 -25.416 -26.143 1.00 24.92 243 ASN A O 1
ATOM 1819 N N . SER A 1 244 ? -41.968 -25.088 -28.165 1.00 23.77 244 SER A N 1
ATOM 1820 C CA . SER A 1 244 ? -41.813 -23.635 -28.229 1.00 23.77 244 SER A CA 1
ATOM 1821 C C . SER A 1 244 ? -43.168 -22.911 -28.194 1.00 23.77 244 SER A C 1
ATOM 1823 O O . SER A 1 244 ? -43.708 -22.562 -29.243 1.00 23.77 244 SER A O 1
ATOM 1825 N N . ASP A 1 245 ? -43.682 -22.618 -26.999 1.00 24.17 245 ASP A N 1
ATOM 1826 C CA . ASP A 1 245 ? -44.660 -21.536 -26.814 1.00 24.17 245 ASP A CA 1
ATOM 1827 C C . ASP A 1 245 ? -43.899 -20.225 -26.570 1.00 24.17 245 ASP A C 1
ATOM 1829 O O . ASP A 1 245 ? -43.537 -19.879 -25.446 1.00 24.17 245 ASP A O 1
ATOM 1833 N N . GLY A 1 246 ? -43.584 -19.520 -27.660 1.00 29.56 246 GLY A N 1
ATOM 1834 C CA . GLY A 1 246 ? -42.795 -18.288 -27.641 1.00 29.56 246 GLY A CA 1
ATOM 1835 C C . GLY A 1 246 ? -43.625 -17.051 -27.999 1.00 29.56 246 GLY A C 1
ATOM 1836 O O . GLY A 1 246 ? -43.827 -16.796 -29.187 1.00 29.56 246 GLY A O 1
ATOM 1837 N N . PRO A 1 247 ? -44.068 -16.228 -27.029 1.00 27.83 247 PRO A N 1
ATOM 1838 C CA . PRO A 1 247 ? -44.714 -14.958 -27.330 1.00 27.83 247 PRO A CA 1
ATOM 1839 C C . PRO A 1 247 ? -43.672 -13.918 -27.760 1.00 27.83 247 PRO A C 1
ATOM 1841 O O . PRO A 1 247 ? -42.960 -13.335 -26.940 1.00 27.83 247 PRO A O 1
ATOM 1844 N N . SER A 1 248 ? -43.616 -13.624 -29.057 1.00 31.00 248 SER A N 1
ATOM 1845 C CA . SER A 1 248 ? -42.861 -12.487 -29.583 1.00 31.00 248 SER A CA 1
ATOM 1846 C C . SER A 1 248 ? -43.405 -11.170 -29.013 1.00 31.00 248 SER A C 1
ATOM 1848 O O . SER A 1 248 ? -44.480 -10.721 -29.412 1.00 31.00 248 SER A O 1
ATOM 1850 N N . ASN A 1 249 ? -42.669 -10.520 -28.110 1.00 25.27 249 ASN A N 1
ATOM 1851 C CA . ASN A 1 249 ? -43.005 -9.177 -27.636 1.00 25.27 249 ASN A CA 1
ATOM 1852 C C . ASN A 1 249 ? -41.753 -8.336 -27.368 1.00 25.27 249 ASN A C 1
ATOM 1854 O O . ASN A 1 249 ? -41.152 -8.394 -26.299 1.00 25.27 249 ASN A O 1
ATOM 1858 N N . ILE A 1 250 ? -41.416 -7.474 -28.331 1.00 29.30 250 ILE A N 1
ATOM 1859 C CA . ILE A 1 250 ? -40.665 -6.252 -28.035 1.00 29.30 250 ILE A CA 1
ATOM 1860 C C . ILE A 1 250 ? -41.623 -5.343 -27.250 1.00 29.30 250 ILE A C 1
ATOM 1862 O O . ILE A 1 250 ? -42.672 -4.989 -27.803 1.00 29.30 250 ILE A O 1
ATOM 1866 N N . PRO A 1 251 ? -41.304 -4.911 -26.016 1.00 26.17 251 PRO A N 1
ATOM 1867 C CA . PRO A 1 251 ? -42.132 -3.953 -25.298 1.00 26.17 251 PRO A CA 1
ATOM 1868 C C . PRO A 1 251 ? -42.010 -2.565 -25.946 1.00 26.17 251 PRO A C 1
ATOM 1870 O O . PRO A 1 251 ? -41.249 -1.705 -25.504 1.00 26.17 251 PRO A O 1
ATOM 1873 N N . ARG A 1 252 ? -42.801 -2.320 -27.002 1.00 26.66 252 ARG A N 1
ATOM 1874 C CA . ARG A 1 252 ? -43.132 -0.957 -27.445 1.00 26.66 252 ARG A CA 1
ATOM 1875 C C . ARG A 1 252 ? -43.648 -0.192 -26.228 1.00 26.66 252 ARG A C 1
ATOM 1877 O O . ARG A 1 252 ? -44.534 -0.685 -25.534 1.00 26.66 252 ARG A O 1
ATOM 1884 N N . GLY A 1 253 ? -43.076 0.985 -25.977 1.00 31.34 253 GLY A N 1
ATOM 1885 C CA . GLY A 1 253 ? -43.162 1.669 -24.688 1.00 31.34 253 GLY A CA 1
ATOM 1886 C C . GLY A 1 253 ? -44.576 1.789 -24.117 1.00 31.34 253 GLY A C 1
ATOM 1887 O O . GLY A 1 253 ? -45.338 2.677 -24.498 1.00 31.34 253 GLY A O 1
ATOM 1888 N N . ARG A 1 254 ? -44.891 0.946 -23.129 1.00 23.89 254 ARG A N 1
ATOM 1889 C CA . ARG A 1 254 ? -45.926 1.229 -22.134 1.00 23.89 254 ARG A CA 1
ATOM 1890 C C . ARG A 1 254 ? -45.249 1.887 -20.942 1.00 23.89 254 ARG A C 1
ATOM 1892 O O . ARG A 1 254 ? -44.303 1.330 -20.394 1.00 23.89 254 ARG A O 1
ATOM 1899 N N . ARG A 1 255 ? -45.768 3.037 -20.502 1.00 30.53 255 ARG A N 1
ATOM 1900 C CA . ARG A 1 255 ? -45.480 3.561 -19.162 1.00 30.53 255 ARG A CA 1
ATOM 1901 C C . ARG A 1 255 ? -46.116 2.623 -18.137 1.00 30.53 255 ARG A C 1
ATOM 1903 O O . ARG A 1 255 ? -47.263 2.824 -17.745 1.00 30.53 255 ARG A O 1
ATOM 1910 N N . LEU A 1 256 ? -45.386 1.590 -17.729 1.00 26.36 256 LEU A N 1
ATOM 1911 C CA . LEU A 1 256 ? -45.714 0.833 -16.528 1.00 26.36 256 LEU A CA 1
ATOM 1912 C C . LEU A 1 256 ? -45.357 1.697 -15.316 1.00 26.36 256 LEU A C 1
ATOM 1914 O O . LEU A 1 256 ? -44.298 1.544 -14.718 1.00 26.36 256 LEU A O 1
ATOM 1918 N N . PHE A 1 257 ? -46.270 2.600 -14.951 1.00 30.02 257 PHE A N 1
ATOM 1919 C CA . PHE A 1 257 ? -46.350 3.101 -13.582 1.00 30.02 257 PHE A CA 1
ATOM 1920 C C . PHE A 1 257 ? -46.754 1.928 -12.685 1.00 30.02 257 PHE A C 1
ATOM 1922 O O . PHE A 1 257 ? -47.928 1.745 -12.367 1.00 30.02 257 PHE A O 1
ATOM 1929 N N . ASN A 1 258 ? -45.784 1.085 -12.332 1.00 28.39 258 ASN A N 1
ATOM 1930 C CA . ASN A 1 258 ? -45.993 0.011 -11.377 1.00 28.39 258 ASN A CA 1
ATOM 1931 C C . ASN A 1 258 ? -46.029 0.620 -9.970 1.00 28.39 258 ASN A C 1
ATOM 1933 O O . ASN A 1 258 ? -45.019 0.688 -9.278 1.00 28.39 258 ASN A O 1
ATOM 1937 N N . THR A 1 259 ? -47.200 1.108 -9.562 1.00 30.69 259 THR A N 1
ATOM 1938 C CA . THR A 1 259 ? -47.420 1.700 -8.232 1.00 30.69 259 THR A CA 1
ATOM 1939 C C . THR A 1 259 ? -47.310 0.679 -7.099 1.00 30.69 259 THR A C 1
ATOM 1941 O O . THR A 1 259 ? -47.218 1.065 -5.935 1.00 30.69 259 THR A O 1
ATOM 1944 N N . ASN A 1 260 ? -47.268 -0.618 -7.422 1.00 32.59 260 ASN A N 1
ATOM 1945 C CA . ASN A 1 260 ? -46.837 -1.644 -6.486 1.00 32.59 260 ASN A CA 1
ATOM 1946 C C . ASN A 1 260 ? -45.314 -1.572 -6.343 1.00 32.59 260 ASN A C 1
ATOM 1948 O O . ASN A 1 260 ? -44.576 -2.132 -7.154 1.00 32.59 260 ASN A O 1
ATOM 1952 N N . ARG A 1 261 ? -44.854 -0.919 -5.269 1.00 40.41 261 ARG A N 1
ATOM 1953 C CA . ARG A 1 261 ? -43.499 -1.130 -4.745 1.00 40.41 261 ARG A CA 1
ATOM 1954 C C . ARG A 1 261 ? -43.276 -2.640 -4.622 1.00 40.41 261 ARG A C 1
ATOM 1956 O O . ARG A 1 261 ? -44.077 -3.310 -3.967 1.00 40.41 261 ARG A O 1
ATOM 1963 N N . ASN A 1 262 ? -42.207 -3.164 -5.228 1.00 40.75 262 ASN A N 1
ATOM 1964 C CA . ASN A 1 262 ? -41.770 -4.535 -4.957 1.00 40.75 262 ASN A CA 1
ATOM 1965 C C . ASN A 1 262 ? -41.649 -4.719 -3.434 1.00 40.75 262 ASN A C 1
ATOM 1967 O O . ASN A 1 262 ? -41.274 -3.758 -2.751 1.00 40.75 262 ASN A O 1
ATOM 1971 N N . PRO A 1 263 ? -41.980 -5.903 -2.885 1.00 41.06 263 PRO A N 1
ATOM 1972 C CA . PRO A 1 263 ? -41.903 -6.123 -1.450 1.00 41.06 263 PRO A CA 1
ATOM 1973 C C . PRO A 1 263 ? -40.478 -5.832 -0.986 1.00 41.06 263 PRO A C 1
ATOM 1975 O O . PRO A 1 263 ? -39.540 -6.528 -1.373 1.00 41.06 263 PRO A O 1
ATOM 1978 N N . VAL A 1 264 ? -40.326 -4.775 -0.182 1.00 50.25 264 VAL A N 1
ATOM 1979 C CA . VAL A 1 264 ? -39.055 -4.443 0.462 1.00 50.25 264 VAL A CA 1
ATOM 1980 C C . VAL A 1 264 ? -38.599 -5.703 1.188 1.00 50.25 264 VAL A C 1
ATOM 1982 O O . VAL A 1 264 ? -39.389 -6.292 1.933 1.00 50.25 264 VAL A O 1
ATOM 1985 N N . VAL A 1 265 ? -37.361 -6.139 0.925 1.00 52.59 265 VAL A N 1
ATOM 1986 C CA . VAL A 1 265 ? -36.734 -7.256 1.642 1.00 52.59 265 VAL A CA 1
ATOM 1987 C C . VAL A 1 265 ? -36.944 -6.977 3.123 1.00 52.59 265 VAL A C 1
ATOM 1989 O O . VAL A 1 265 ? -36.478 -5.944 3.599 1.00 52.59 265 VAL A O 1
ATOM 1992 N N . LYS A 1 266 ? -37.738 -7.820 3.807 1.00 51.09 266 LYS A N 1
ATOM 1993 C CA . LYS A 1 266 ? -38.167 -7.554 5.188 1.00 51.09 266 LYS A CA 1
ATOM 1994 C C . LYS A 1 266 ? -36.929 -7.207 6.000 1.00 51.09 266 LYS A C 1
ATOM 1996 O O . LYS A 1 266 ? -36.020 -8.034 6.049 1.00 51.09 266 LYS A O 1
ATOM 2001 N N . THR A 1 267 ? -36.910 -6.004 6.577 1.00 54.19 267 THR A N 1
ATOM 2002 C CA . THR A 1 267 ? -35.749 -5.484 7.295 1.00 54.19 267 THR A CA 1
ATOM 2003 C C . THR A 1 267 ? -35.294 -6.525 8.299 1.00 54.19 267 THR A C 1
ATOM 2005 O O . THR A 1 267 ? -36.057 -6.965 9.164 1.00 54.19 267 THR A O 1
ATOM 2008 N N . THR A 1 268 ? -34.067 -7.000 8.105 1.00 56.09 268 THR A N 1
ATOM 2009 C CA . THR A 1 268 ? -33.490 -8.043 8.949 1.00 56.09 268 THR A CA 1
ATOM 2010 C C . THR A 1 268 ? -33.438 -7.487 10.371 1.00 56.09 268 THR A C 1
ATOM 2012 O O . THR A 1 268 ? -32.869 -6.407 10.539 1.00 56.09 268 THR A O 1
ATOM 2015 N N . PRO A 1 269 ? -34.043 -8.142 11.383 1.00 64.06 269 PRO A N 1
ATOM 2016 C CA . PRO A 1 269 ? -34.080 -7.597 12.736 1.00 64.06 269 PRO A CA 1
ATOM 2017 C C . PRO A 1 269 ? -32.651 -7.484 13.269 1.00 64.06 269 PRO A C 1
ATOM 2019 O O . PRO A 1 269 ? -32.010 -8.482 13.592 1.00 64.06 269 PRO A O 1
ATOM 2022 N N . PHE A 1 270 ? -32.137 -6.256 13.292 1.00 80.75 270 PHE A N 1
ATOM 2023 C CA . PHE A 1 270 ? -30.761 -5.963 13.657 1.00 80.75 270 PHE A CA 1
ATOM 2024 C C . PHE A 1 270 ? -30.664 -5.738 15.166 1.00 80.75 270 PHE A C 1
ATOM 2026 O O . PHE A 1 270 ? -31.100 -4.714 15.693 1.00 80.75 270 PHE A O 1
ATOM 2033 N N . GLU A 1 271 ? -30.082 -6.708 15.869 1.00 83.50 271 GLU A N 1
ATOM 2034 C CA . GLU A 1 271 ? -29.783 -6.594 17.295 1.00 83.50 271 GLU A CA 1
ATOM 2035 C C . GLU A 1 271 ? -28.588 -5.653 17.510 1.00 83.50 271 GLU A C 1
ATOM 2037 O O . GLU A 1 271 ? -27.430 -6.071 17.579 1.00 83.50 271 GLU A O 1
ATOM 2042 N N . ALA A 1 272 ? -28.877 -4.353 17.597 1.00 84.31 272 ALA A N 1
ATOM 2043 C CA . ALA A 1 272 ? -27.890 -3.322 17.890 1.00 84.31 272 ALA A CA 1
ATOM 2044 C C . ALA A 1 272 ? -27.225 -3.578 19.256 1.00 84.31 272 ALA A C 1
ATOM 2046 O O . ALA A 1 272 ? -27.855 -3.487 20.312 1.00 84.31 272 ALA A O 1
ATOM 2047 N N . ARG A 1 273 ? -25.925 -3.885 19.243 1.00 89.44 273 ARG A N 1
ATOM 2048 C CA . ARG A 1 273 ? -25.129 -4.138 20.451 1.00 89.44 273 ARG A CA 1
ATOM 2049 C C . ARG A 1 273 ? -24.644 -2.812 21.042 1.00 89.44 273 ARG A C 1
ATOM 2051 O O . ARG A 1 273 ? -24.320 -1.893 20.289 1.00 89.44 273 ARG A O 1
ATOM 2058 N N . LYS A 1 274 ? -24.481 -2.712 22.374 1.00 89.38 274 LYS A N 1
ATOM 2059 C CA . LYS A 1 274 ? -23.694 -1.597 22.939 1.00 89.38 274 LYS A CA 1
ATOM 2060 C C . LYS A 1 274 ? -22.242 -1.770 22.488 1.00 89.38 274 LYS A C 1
ATOM 2062 O O . LYS A 1 274 ? -21.609 -2.774 22.806 1.00 89.38 274 LYS A O 1
ATOM 2067 N N . VAL A 1 275 ? -21.727 -0.770 21.787 1.00 92.62 275 VAL A N 1
ATOM 2068 C CA . VAL A 1 275 ? -20.347 -0.689 21.310 1.00 92.62 275 VAL A CA 1
ATOM 2069 C C . VAL A 1 275 ? -19.674 0.482 22.018 1.00 92.62 275 VAL A C 1
ATOM 2071 O O . VAL A 1 275 ? -20.232 1.578 22.038 1.00 92.62 275 VAL A O 1
ATOM 2074 N N . ASN A 1 276 ? -18.504 0.249 22.613 1.00 95.56 276 ASN A N 1
ATOM 2075 C CA . ASN A 1 276 ? -17.690 1.315 23.191 1.00 95.56 276 ASN A CA 1
ATOM 2076 C C . ASN A 1 276 ? -16.845 1.987 22.104 1.00 95.56 276 ASN A C 1
ATOM 2078 O O . ASN A 1 276 ? -16.329 1.293 21.224 1.00 95.56 276 ASN A O 1
ATOM 2082 N N . LYS A 1 277 ? -16.687 3.314 22.170 1.00 95.94 277 LYS A N 1
ATOM 2083 C CA . LYS A 1 277 ? -15.925 4.089 21.177 1.00 95.94 277 LYS A CA 1
ATOM 2084 C C . LYS A 1 277 ? -14.539 4.485 21.692 1.00 95.94 277 LYS A C 1
ATOM 2086 O O . LYS A 1 277 ? -14.428 5.066 22.773 1.00 95.94 277 LYS A O 1
ATOM 2091 N N . ILE A 1 278 ? -13.507 4.269 20.877 1.00 97.81 278 ILE A N 1
ATOM 2092 C CA . ILE A 1 278 ? -12.129 4.712 21.132 1.00 97.81 278 ILE A CA 1
ATOM 2093 C C . ILE A 1 278 ? -11.730 5.826 20.156 1.00 97.81 278 ILE A C 1
ATOM 2095 O O . ILE A 1 278 ? -11.898 5.682 18.946 1.00 97.81 278 ILE A O 1
ATOM 2099 N N . ALA A 1 279 ? -11.191 6.928 20.675 1.00 97.00 279 ALA A N 1
ATOM 2100 C CA . ALA A 1 279 ? -10.618 8.002 19.867 1.00 97.00 279 ALA A CA 1
ATOM 2101 C C . ALA A 1 279 ? -9.118 7.753 19.660 1.00 97.00 279 ALA A C 1
ATOM 2103 O O . ALA A 1 279 ? -8.396 7.524 20.630 1.00 97.00 279 ALA A O 1
ATOM 2104 N N . ILE A 1 280 ? -8.647 7.809 18.416 1.00 95.94 280 ILE A N 1
ATOM 2105 C CA . ILE A 1 280 ? -7.229 7.670 18.060 1.00 95.94 280 ILE A CA 1
ATOM 2106 C C . ILE A 1 280 ? -6.737 9.012 17.524 1.00 95.94 280 ILE A C 1
ATOM 2108 O O . ILE A 1 280 ? -7.235 9.485 16.509 1.00 95.94 280 ILE A O 1
ATOM 2112 N N . LEU A 1 281 ? -5.771 9.634 18.191 1.00 92.94 281 LEU A N 1
ATOM 2113 C CA . LEU A 1 281 ? -5.186 10.916 17.797 1.00 92.94 281 LEU A CA 1
ATOM 2114 C C . LEU A 1 281 ? -3.800 10.675 17.187 1.00 92.94 281 LEU A C 1
ATOM 2116 O O . LEU A 1 281 ? -2.986 9.971 17.782 1.00 92.94 281 LEU A O 1
ATOM 2120 N N . ASP A 1 282 ? -3.529 11.256 16.016 1.00 87.94 282 ASP A N 1
ATOM 2121 C CA . ASP A 1 282 ? -2.241 11.144 15.309 1.00 87.94 282 ASP A CA 1
ATOM 2122 C C . ASP A 1 282 ? -1.848 12.493 14.673 1.00 87.94 282 ASP A C 1
ATOM 2124 O O . ASP A 1 282 ? -2.700 13.248 14.198 1.00 87.94 282 ASP A O 1
ATOM 2128 N N . SER A 1 283 ? -0.552 12.815 14.673 1.00 78.56 283 SER A N 1
ATOM 2129 C CA . SER A 1 283 ? 0.045 13.973 13.984 1.00 78.56 283 SER A CA 1
ATOM 2130 C C . SER A 1 283 ? 0.340 13.713 12.501 1.00 78.56 283 SER A C 1
ATOM 2132 O O . SER A 1 283 ? 0.537 14.646 11.725 1.00 78.56 283 SER A O 1
ATOM 2134 N N . SER A 1 284 ? 0.382 12.440 12.106 1.00 69.31 284 SER A N 1
ATOM 2135 C CA . SER A 1 284 ? 0.912 11.949 10.830 1.00 69.31 284 SER A CA 1
ATOM 2136 C C . SER A 1 284 ? -0.093 11.162 9.980 1.00 69.31 284 SER A C 1
ATOM 2138 O O . SER A 1 284 ? 0.204 10.865 8.821 1.00 69.31 284 SER A O 1
ATOM 2140 N N . MET A 1 285 ? -1.241 10.779 10.555 1.00 73.50 285 MET A N 1
ATOM 2141 C CA . MET A 1 285 ? -2.230 9.789 10.077 1.00 73.50 285 MET A CA 1
ATOM 2142 C C . MET A 1 285 ? -1.706 8.352 9.842 1.00 73.50 285 MET A C 1
ATOM 2144 O O . MET A 1 285 ? -2.474 7.390 9.951 1.00 73.50 285 MET A O 1
ATOM 2148 N N . LYS A 1 286 ? -0.418 8.181 9.518 1.00 74.31 286 LYS A N 1
ATOM 2149 C CA . LYS A 1 286 ? 0.222 6.897 9.187 1.00 74.31 286 LYS A CA 1
ATOM 2150 C C . LYS A 1 286 ? 0.036 5.849 10.283 1.00 74.31 286 LYS A C 1
ATOM 2152 O O . LYS A 1 286 ? -0.278 4.699 9.975 1.00 74.31 286 LYS A O 1
ATOM 2157 N N . PHE A 1 287 ? 0.228 6.244 11.540 1.00 82.94 287 PHE A N 1
ATOM 2158 C CA . PHE A 1 287 ? 0.175 5.349 12.693 1.00 82.94 287 PHE A CA 1
ATOM 2159 C C . PHE A 1 287 ? -1.260 5.166 13.190 1.00 82.94 287 PHE A C 1
ATOM 2161 O O . PHE A 1 287 ? -1.677 4.041 13.450 1.00 82.94 287 PHE A O 1
ATOM 2168 N N . GLY A 1 288 ? -2.066 6.228 13.204 1.00 88.81 288 GLY A N 1
ATOM 2169 C CA . GLY A 1 288 ? -3.485 6.197 13.558 1.00 88.81 288 GLY A CA 1
ATOM 2170 C C . GLY A 1 288 ? -4.276 5.214 12.696 1.00 88.81 288 GLY A C 1
ATOM 2171 O O . GLY A 1 288 ? -5.025 4.398 13.225 1.00 88.81 288 GLY A O 1
ATOM 2172 N N . MET A 1 289 ? -4.016 5.182 11.383 1.00 87.62 289 MET A N 1
ATOM 2173 C CA . MET A 1 289 ? -4.615 4.199 10.470 1.00 87.62 289 MET A CA 1
ATOM 2174 C C . MET A 1 289 ? -4.203 2.743 10.747 1.00 87.62 289 MET A C 1
ATOM 2176 O O . MET A 1 289 ? -4.973 1.832 10.426 1.00 87.62 289 MET A O 1
ATOM 2180 N N . LEU A 1 290 ? -3.008 2.504 11.302 1.00 89.06 290 LEU A N 1
ATOM 2181 C CA . LEU A 1 290 ? -2.553 1.172 11.720 1.00 89.06 290 LEU A CA 1
ATOM 2182 C C . LEU A 1 290 ? -3.155 0.786 13.077 1.00 89.06 290 LEU A C 1
ATOM 2184 O O . LEU A 1 290 ? -3.614 -0.346 13.226 1.00 89.06 290 LEU A O 1
ATOM 2188 N N . ILE A 1 291 ? -3.225 1.722 14.028 1.00 93.62 291 ILE A N 1
ATOM 2189 C CA . ILE A 1 291 ? -3.888 1.534 15.326 1.00 93.62 291 ILE A CA 1
ATOM 2190 C C . ILE A 1 291 ? -5.368 1.208 15.104 1.00 93.62 291 ILE A C 1
ATOM 2192 O O . ILE A 1 291 ? -5.833 0.201 15.623 1.00 93.62 291 ILE A O 1
ATOM 2196 N N . ASP A 1 292 ? -6.089 1.970 14.277 1.00 93.81 292 ASP A N 1
ATOM 2197 C CA . ASP A 1 292 ? -7.511 1.741 13.974 1.00 93.81 292 ASP A CA 1
ATOM 2198 C C . ASP A 1 292 ? -7.740 0.339 13.376 1.00 93.81 292 ASP A C 1
ATOM 2200 O O . ASP A 1 292 ? -8.608 -0.401 13.844 1.00 93.81 292 ASP A O 1
ATOM 2204 N N . ARG A 1 293 ? -6.861 -0.099 12.457 1.00 91.50 293 ARG A N 1
ATOM 2205 C CA . ARG A 1 293 ? -6.829 -1.481 11.941 1.00 91.50 293 ARG A CA 1
ATOM 2206 C C . ARG A 1 293 ? -6.649 -2.512 13.065 1.00 91.50 293 ARG A C 1
ATOM 2208 O O . ARG A 1 293 ? -7.411 -3.474 13.127 1.00 91.50 293 ARG A O 1
ATOM 2215 N N . LYS A 1 294 ? -5.665 -2.342 13.959 1.00 93.00 294 LYS A N 1
ATOM 2216 C CA . LYS A 1 294 ? -5.396 -3.299 15.055 1.00 93.00 294 LYS A CA 1
ATOM 2217 C C . LYS A 1 294 ? -6.492 -3.303 16.133 1.00 93.00 294 LYS A C 1
ATOM 2219 O O . LYS A 1 294 ? -6.817 -4.364 16.664 1.00 93.00 294 LYS A O 1
ATOM 2224 N N . VAL A 1 295 ? -7.086 -2.149 16.443 1.00 95.12 295 VAL A N 1
ATOM 2225 C CA . VAL A 1 295 ? -8.192 -1.995 17.408 1.00 95.12 295 VAL A CA 1
ATOM 2226 C C . VAL A 1 295 ? -9.455 -2.686 16.884 1.00 95.12 295 VAL A C 1
ATOM 2228 O O . VAL A 1 295 ? -10.086 -3.450 17.619 1.00 95.12 295 VAL A O 1
ATOM 2231 N N . ARG A 1 296 ? -9.762 -2.530 15.591 1.00 92.81 296 ARG A N 1
ATOM 2232 C CA . ARG A 1 296 ? -10.875 -3.225 14.921 1.00 92.81 296 ARG A CA 1
ATOM 2233 C C . ARG A 1 296 ? -10.642 -4.729 14.792 1.00 92.81 296 ARG A C 1
ATOM 2235 O O . ARG A 1 296 ? -11.551 -5.498 15.095 1.00 92.81 296 ARG A O 1
ATOM 2242 N N . GLN A 1 297 ? -9.411 -5.168 14.513 1.00 89.38 297 GLN A N 1
ATOM 2243 C CA . GLN A 1 297 ? -9.011 -6.585 14.606 1.00 89.38 297 GLN A CA 1
ATOM 2244 C C . GLN A 1 297 ? -9.174 -7.174 16.022 1.00 89.38 297 GLN A C 1
ATOM 2246 O O . GLN A 1 297 ? -9.357 -8.381 16.170 1.00 89.38 297 GLN A O 1
ATOM 2251 N N . CYS A 1 298 ? -9.154 -6.349 17.074 1.00 91.62 298 CYS A N 1
ATOM 2252 C CA . CYS A 1 298 ? -9.453 -6.783 18.442 1.00 91.62 298 CYS A CA 1
ATOM 2253 C C . CYS A 1 298 ? -10.961 -6.851 18.768 1.00 91.62 298 CYS A C 1
ATOM 2255 O O . CYS A 1 298 ? -11.302 -7.281 19.871 1.00 91.62 298 CYS A O 1
ATOM 2257 N N . GLY A 1 299 ? -11.847 -6.462 17.841 1.00 93.38 299 GLY A N 1
ATOM 2258 C CA . GLY A 1 299 ? -13.306 -6.456 18.012 1.00 93.38 299 GLY A CA 1
ATOM 2259 C C . GLY A 1 299 ? -13.867 -5.186 18.664 1.00 93.38 299 GLY A C 1
ATOM 2260 O O . GLY A 1 299 ? -14.906 -5.245 19.325 1.00 93.38 299 GLY A O 1
ATOM 2261 N N . TYR A 1 300 ? -13.187 -4.046 18.511 1.00 95.31 300 TYR A N 1
ATOM 2262 C CA . TYR A 1 300 ? -13.576 -2.756 19.095 1.00 95.31 300 TYR A CA 1
ATOM 2263 C C . TYR A 1 300 ? -13.813 -1.679 18.028 1.00 95.31 300 TYR A C 1
ATOM 2265 O O . TYR A 1 300 ? -13.248 -1.735 16.938 1.00 95.31 300 TYR A O 1
ATOM 2273 N N . TYR A 1 301 ? -14.641 -0.681 18.349 1.00 95.44 301 TYR A N 1
ATOM 2274 C CA . TYR A 1 301 ? -14.878 0.469 17.477 1.00 95.44 301 TYR A CA 1
ATOM 2275 C C . TYR A 1 301 ? -13.908 1.602 17.800 1.00 95.44 301 TYR A C 1
ATOM 2277 O O . TYR A 1 301 ? -13.823 2.058 18.942 1.00 95.44 301 TYR A O 1
ATOM 2285 N N . SER A 1 302 ? -13.255 2.121 16.771 1.00 95.44 302 SER A N 1
ATOM 2286 C CA . SER A 1 302 ? -12.447 3.331 16.850 1.00 95.44 302 SER A CA 1
ATOM 2287 C C . SER A 1 302 ? -12.751 4.289 15.707 1.00 95.44 302 SER A C 1
ATOM 2289 O O . SER A 1 302 ? -13.278 3.858 14.678 1.00 95.44 302 SER A O 1
ATOM 2291 N N . ASP A 1 303 ? -12.391 5.560 15.905 1.00 93.50 303 ASP A N 1
ATOM 2292 C CA . ASP A 1 303 ? -12.234 6.587 14.869 1.00 93.50 303 ASP A CA 1
ATOM 2293 C C . ASP A 1 303 ? -10.948 7.396 15.080 1.00 93.50 303 ASP A C 1
ATOM 2295 O O . ASP A 1 303 ? -10.421 7.473 16.193 1.00 93.50 303 ASP A O 1
ATOM 2299 N N . THR A 1 304 ? -10.425 7.962 13.988 1.00 91.38 304 THR A N 1
ATOM 2300 C CA . THR A 1 304 ? -9.135 8.669 13.946 1.00 91.38 304 THR A CA 1
ATOM 2301 C C . THR A 1 304 ? -9.336 10.179 13.814 1.00 91.38 304 THR A C 1
ATOM 2303 O O . THR A 1 304 ? -10.142 10.627 13.004 1.00 91.38 304 THR A O 1
ATOM 2306 N N . PHE A 1 305 ? -8.570 10.956 14.577 1.00 90.00 305 PHE A N 1
ATOM 2307 C CA . PHE A 1 305 ? -8.643 12.412 14.677 1.00 90.00 305 PHE A CA 1
ATOM 2308 C C . PHE A 1 305 ? -7.249 13.052 14.544 1.00 90.00 305 PHE A C 1
ATOM 2310 O O . PHE A 1 305 ? -6.246 12.425 14.902 1.00 90.00 305 PHE A O 1
ATOM 2317 N N . PRO A 1 306 ? -7.157 14.318 14.099 1.00 87.75 306 PRO A N 1
ATOM 2318 C CA . PRO A 1 306 ? -5.937 15.108 14.228 1.00 87.75 306 PRO A CA 1
ATOM 2319 C C . PRO A 1 306 ? -5.501 15.244 15.692 1.00 87.75 306 PRO A C 1
ATOM 2321 O O . PRO A 1 306 ? -6.331 15.415 16.587 1.00 87.75 306 PRO A O 1
ATOM 2324 N N . ILE A 1 307 ? -4.189 15.255 15.934 1.00 87.38 307 ILE A N 1
ATOM 2325 C CA . ILE A 1 307 ? -3.579 15.406 17.272 1.00 87.38 307 ILE A CA 1
ATOM 2326 C C . ILE A 1 307 ? -3.984 16.687 18.035 1.00 87.38 307 ILE A C 1
ATOM 2328 O O . ILE A 1 307 ? -3.785 16.788 19.244 1.00 87.38 307 ILE A O 1
ATOM 2332 N N . THR A 1 308 ? -4.574 17.661 17.338 1.00 87.06 308 THR A N 1
ATOM 2333 C CA . THR A 1 308 ? -5.073 18.936 17.873 1.00 87.06 308 THR A CA 1
ATOM 2334 C C . THR A 1 308 ? -6.494 18.872 18.452 1.00 87.06 308 THR A C 1
ATOM 2336 O O . THR A 1 308 ? -6.931 19.868 19.043 1.00 87.06 308 THR A O 1
ATOM 2339 N N . ALA A 1 309 ? -7.218 17.755 18.293 1.00 89.88 309 ALA A N 1
ATOM 2340 C CA . ALA A 1 309 ? -8.603 17.574 18.747 1.00 89.88 309 ALA A CA 1
ATOM 2341 C C . ALA A 1 309 ? -8.782 17.809 20.261 1.00 89.88 309 ALA A C 1
ATOM 2343 O O . ALA A 1 309 ? -7.866 17.563 21.050 1.00 89.88 309 ALA A O 1
ATOM 2344 N N . LYS A 1 310 ? -9.958 18.305 20.679 1.00 92.94 310 LYS A N 1
ATOM 2345 C CA . LYS A 1 310 ? -10.218 18.694 22.078 1.00 92.94 310 LYS A CA 1
ATOM 2346 C C . LYS A 1 310 ? -10.966 17.622 22.855 1.00 92.94 310 LYS A C 1
ATOM 2348 O O . LYS A 1 310 ? -11.862 16.962 22.332 1.00 92.94 310 LYS A O 1
ATOM 2353 N N . ALA A 1 311 ? -10.641 17.491 24.140 1.00 93.62 311 ALA A N 1
ATOM 2354 C CA . ALA A 1 311 ? -11.265 16.506 25.022 1.00 93.62 311 ALA A CA 1
ATOM 2355 C C . ALA A 1 311 ? -12.787 16.704 25.118 1.00 93.62 311 ALA A C 1
ATOM 2357 O O . ALA A 1 311 ? -13.540 15.733 25.121 1.00 93.62 311 ALA A O 1
ATOM 2358 N N . VAL A 1 312 ? -13.244 17.962 25.124 1.00 94.19 312 VAL A N 1
ATOM 2359 C CA . VAL A 1 312 ? -14.669 18.332 25.151 1.00 94.19 312 VAL A CA 1
ATOM 2360 C C . VAL A 1 312 ? -15.426 17.777 23.939 1.00 94.19 312 VAL A C 1
ATOM 2362 O O . VAL A 1 312 ? -16.523 17.238 24.103 1.00 94.19 312 VAL A O 1
ATOM 2365 N N . ASP A 1 313 ? -14.841 17.840 22.741 1.00 93.75 313 ASP A N 1
ATOM 2366 C CA . ASP A 1 313 ? -15.481 17.361 21.509 1.00 93.75 313 ASP A CA 1
ATOM 2367 C C . ASP A 1 313 ? -15.606 15.832 21.507 1.00 93.75 313 ASP A C 1
ATOM 2369 O O . ASP A 1 313 ? -16.637 15.288 21.106 1.00 93.75 313 ASP A O 1
ATOM 2373 N N . LEU A 1 314 ? -14.575 15.134 21.995 1.00 94.69 314 LEU A N 1
ATOM 2374 C CA . LEU A 1 314 ? -14.551 13.672 22.101 1.00 94.69 314 LEU A CA 1
ATOM 2375 C C . LEU A 1 314 ? -15.546 13.165 23.158 1.00 94.69 314 LEU A C 1
ATOM 2377 O O . LEU A 1 314 ? -16.310 12.233 22.897 1.00 94.69 314 LEU A O 1
ATOM 2381 N N . LEU A 1 315 ? -15.604 13.815 24.325 1.00 94.50 315 LEU A N 1
ATOM 2382 C CA . LEU A 1 315 ? -16.597 13.523 25.365 1.00 94.50 315 LEU A CA 1
ATOM 2383 C C . LEU A 1 315 ? -18.027 13.752 24.853 1.00 94.50 315 LEU A C 1
ATOM 2385 O O . LEU A 1 315 ? -18.894 12.903 25.051 1.00 94.50 315 LEU A O 1
ATOM 2389 N N . THR A 1 316 ? -18.265 14.854 24.135 1.00 94.81 316 THR A N 1
ATOM 2390 C CA . THR A 1 316 ? -19.584 15.190 23.561 1.00 94.81 316 THR A CA 1
ATOM 2391 C C . THR A 1 316 ? -20.023 14.183 22.492 1.00 94.81 316 THR A C 1
ATOM 2393 O O . THR A 1 316 ? -21.204 13.855 22.392 1.00 94.81 316 THR A O 1
ATOM 2396 N N . GLN A 1 317 ? -19.079 13.625 21.729 1.00 93.88 317 GLN A N 1
ATOM 2397 C CA . GLN A 1 317 ? -19.329 12.546 20.765 1.00 93.88 317 GLN A CA 1
ATOM 2398 C C . GLN A 1 317 ? -19.464 11.151 21.410 1.00 93.88 317 GLN A C 1
ATOM 2400 O O . GLN A 1 317 ? -19.787 10.180 20.713 1.00 93.88 317 GLN A O 1
ATOM 2405 N N . GLY A 1 318 ? -19.249 11.029 22.724 1.00 95.50 318 GLY A N 1
ATOM 2406 C CA . GLY A 1 318 ? -19.380 9.779 23.474 1.00 95.50 318 GLY A CA 1
ATOM 2407 C C . GLY A 1 318 ? -18.207 8.812 23.297 1.00 95.50 318 GLY A C 1
ATOM 2408 O O . GLY A 1 318 ? -18.430 7.604 23.233 1.00 95.50 318 GLY A O 1
ATOM 2409 N N . PHE A 1 319 ? -16.977 9.320 23.179 1.00 97.25 319 PHE A N 1
ATOM 2410 C CA . PHE A 1 319 ? -15.769 8.494 23.269 1.00 97.25 319 PHE A CA 1
ATOM 2411 C C . PHE A 1 319 ? -15.455 8.129 24.728 1.00 97.25 319 PHE A C 1
ATOM 2413 O O . PHE A 1 319 ? -15.576 8.960 25.626 1.00 97.25 319 PHE A O 1
ATOM 2420 N N . GLU A 1 320 ? -15.072 6.871 24.968 1.00 97.31 320 GLU A N 1
ATOM 2421 C CA . GLU A 1 320 ? -14.888 6.300 26.315 1.00 97.31 320 GLU A CA 1
ATOM 2422 C C . GLU A 1 320 ? -13.412 5.955 26.631 1.00 97.31 320 GLU A C 1
ATOM 2424 O O . GLU A 1 320 ? -13.089 5.692 27.789 1.00 97.31 320 GLU A O 1
ATOM 2429 N N . ALA A 1 321 ? -12.509 5.971 25.639 1.00 97.88 321 ALA A N 1
ATOM 2430 C CA . ALA A 1 321 ? -11.052 5.855 25.814 1.00 97.88 321 ALA A CA 1
ATOM 2431 C C . ALA A 1 321 ? -10.281 6.568 24.687 1.00 97.88 321 ALA A C 1
ATOM 2433 O O . ALA A 1 321 ? -10.823 6.777 23.597 1.00 97.88 321 ALA A O 1
ATOM 2434 N N . ILE A 1 322 ? -9.016 6.914 24.946 1.00 98.06 322 ILE A N 1
ATOM 2435 C CA . ILE A 1 322 ? -8.149 7.687 24.043 1.00 98.06 322 ILE A CA 1
ATOM 2436 C C . ILE A 1 322 ? -6.842 6.920 23.778 1.00 98.06 322 ILE A C 1
ATOM 2438 O O . ILE A 1 322 ? -6.212 6.405 24.702 1.00 98.06 322 ILE A O 1
ATOM 2442 N N . ILE A 1 323 ? -6.395 6.888 22.524 1.00 97.69 323 ILE A N 1
ATOM 2443 C CA . ILE A 1 323 ? -5.037 6.492 22.127 1.00 97.69 323 ILE A CA 1
ATOM 2444 C C . ILE A 1 323 ? -4.394 7.692 21.425 1.00 97.69 323 ILE A C 1
ATOM 2446 O O . ILE A 1 323 ? -5.011 8.282 20.543 1.00 97.69 323 ILE A O 1
ATOM 2450 N N . ILE A 1 324 ? -3.172 8.065 21.801 1.00 95.06 324 ILE A N 1
ATOM 2451 C CA . ILE A 1 324 ? -2.415 9.169 21.192 1.00 95.06 324 ILE A CA 1
ATOM 2452 C C . ILE A 1 324 ? -1.123 8.592 20.616 1.00 95.06 324 ILE A C 1
ATOM 2454 O O . ILE A 1 324 ? -0.306 8.063 21.364 1.00 95.06 324 ILE A O 1
ATOM 2458 N N . SER A 1 325 ? -0.929 8.707 19.306 1.00 91.12 325 SER A N 1
ATOM 2459 C CA . SER A 1 325 ? 0.303 8.336 18.599 1.00 91.12 325 SER A CA 1
ATOM 2460 C C . SER A 1 325 ? 0.808 9.518 17.767 1.00 91.12 325 SER A C 1
ATOM 2462 O O . SER A 1 325 ? 0.198 10.590 17.757 1.00 91.12 325 SER A O 1
ATOM 2464 N N . GLY A 1 326 ? 1.938 9.355 17.086 1.00 77.56 326 GLY A N 1
ATOM 2465 C CA . GLY A 1 326 ? 2.438 10.372 16.171 1.00 77.56 326 GLY A CA 1
ATOM 2466 C C . GLY A 1 326 ? 3.904 10.237 15.794 1.00 77.56 326 GLY A C 1
ATOM 2467 O O . GLY A 1 326 ? 4.670 9.501 16.417 1.00 77.56 326 GLY A O 1
ATOM 2468 N N . ASP A 1 327 ? 4.285 10.982 14.757 1.00 70.38 327 ASP A N 1
ATOM 2469 C CA . ASP A 1 327 ? 5.655 11.061 14.262 1.00 70.38 327 ASP A CA 1
ATOM 2470 C C . ASP A 1 327 ? 6.359 12.304 14.825 1.00 70.38 327 ASP A C 1
ATOM 2472 O O . ASP A 1 327 ? 6.003 13.440 14.489 1.00 70.38 327 ASP A O 1
ATOM 2476 N N . MET A 1 328 ? 7.395 12.078 15.639 1.00 63.75 328 MET A N 1
ATOM 2477 C CA . MET A 1 328 ? 8.262 13.122 16.207 1.00 63.75 328 MET A CA 1
ATOM 2478 C C . MET A 1 328 ? 8.918 14.003 15.129 1.00 63.75 328 MET A C 1
ATOM 2480 O O . MET A 1 328 ? 9.233 15.157 15.398 1.00 63.75 328 MET A O 1
ATOM 2484 N N . ASN A 1 329 ? 9.096 13.484 13.907 1.00 55.38 329 ASN A N 1
ATOM 2485 C CA . ASN A 1 329 ? 9.689 14.216 12.782 1.00 55.38 329 ASN A CA 1
ATOM 2486 C C . ASN A 1 329 ? 8.651 14.938 11.898 1.00 55.38 329 ASN A C 1
ATOM 2488 O O . ASN A 1 329 ? 9.002 15.469 10.842 1.00 55.38 329 ASN A O 1
ATOM 2492 N N . SER A 1 330 ? 7.365 14.945 12.270 1.00 51.88 330 SER A N 1
ATOM 2493 C CA . SER A 1 330 ? 6.340 15.664 11.506 1.00 51.88 330 SER A CA 1
ATOM 2494 C C . SER A 1 330 ? 6.448 17.181 11.705 1.00 51.88 330 SER A C 1
ATOM 2496 O O . SER A 1 330 ? 6.670 17.670 12.809 1.00 51.88 330 SER A O 1
ATOM 2498 N N . SER A 1 331 ? 6.189 17.965 10.654 1.00 41.59 331 SER A N 1
ATOM 2499 C CA . SER A 1 331 ? 6.136 19.441 10.719 1.00 41.59 331 SER A CA 1
ATOM 2500 C C . SER A 1 331 ? 5.008 19.996 11.606 1.00 41.59 331 SER A C 1
ATOM 2502 O O . SER A 1 331 ? 4.879 21.207 11.762 1.00 41.59 331 SER A O 1
ATOM 2504 N N . TYR A 1 332 ? 4.182 19.110 12.166 1.00 43.59 332 TYR A N 1
ATOM 2505 C CA . TYR A 1 332 ? 3.093 19.404 13.091 1.00 43.59 332 TYR A CA 1
ATOM 2506 C C . TYR A 1 332 ? 3.467 19.060 14.550 1.00 43.59 332 TYR A C 1
ATOM 2508 O O . TYR A 1 332 ? 2.700 19.358 15.459 1.00 43.59 332 TYR A O 1
ATOM 2516 N N . ALA A 1 333 ? 4.653 18.493 14.809 1.00 43.41 333 ALA A N 1
ATOM 2517 C CA . ALA A 1 333 ? 5.106 18.015 16.120 1.00 43.41 333 ALA A CA 1
ATOM 2518 C C . ALA A 1 333 ? 5.565 19.111 17.111 1.00 43.41 333 ALA A C 1
ATOM 2520 O O . ALA A 1 333 ? 6.430 18.861 17.948 1.00 43.41 333 ALA A O 1
ATOM 2521 N N . ASN A 1 334 ? 4.993 20.317 17.061 1.00 46.38 334 ASN A N 1
ATOM 2522 C CA . ASN A 1 334 ? 5.331 21.366 18.029 1.00 46.38 334 ASN A CA 1
ATOM 2523 C C . ASN A 1 334 ? 4.677 21.093 19.395 1.00 46.38 334 ASN A C 1
ATOM 2525 O O . ASN A 1 334 ? 3.475 20.821 19.480 1.00 46.38 334 ASN A O 1
ATOM 2529 N N . GLU A 1 335 ? 5.454 21.230 20.473 1.00 45.31 335 GLU A N 1
ATOM 2530 C CA . GLU A 1 335 ? 4.939 21.158 21.844 1.00 45.31 335 GLU A CA 1
ATOM 2531 C C . GLU A 1 335 ? 3.801 22.175 22.058 1.00 45.31 335 GLU A C 1
ATOM 2533 O O . GLU A 1 335 ? 3.867 23.319 21.606 1.00 45.31 335 GLU A O 1
ATOM 2538 N N . GLY A 1 336 ? 2.733 21.747 22.741 1.00 54.03 336 GLY A N 1
ATOM 2539 C CA . GLY A 1 336 ? 1.546 22.573 23.004 1.00 54.03 336 GLY A CA 1
ATOM 2540 C C . GLY A 1 336 ? 0.378 22.425 22.016 1.00 54.03 336 GLY A C 1
ATOM 2541 O O . GLY A 1 336 ? -0.643 23.078 22.215 1.00 54.03 336 GLY A O 1
ATOM 2542 N N . GLN A 1 337 ? 0.466 21.570 20.985 1.00 68.81 337 GLN A N 1
ATOM 2543 C CA . GLN A 1 337 ? -0.689 21.282 20.110 1.00 68.81 337 GLN A CA 1
ATOM 2544 C C . GLN A 1 337 ? -1.734 20.333 20.730 1.00 68.81 337 GLN A C 1
ATOM 2546 O O . GLN A 1 337 ? -2.930 20.479 20.460 1.00 68.81 337 GLN A O 1
ATOM 2551 N N . ILE A 1 338 ? -1.291 19.385 21.563 1.00 85.06 338 ILE A N 1
ATOM 2552 C CA . ILE A 1 338 ? -2.152 18.420 22.267 1.00 85.06 338 ILE A CA 1
ATOM 2553 C C . ILE A 1 338 ? -2.934 19.141 23.371 1.00 85.06 338 ILE A C 1
ATOM 2555 O O . ILE A 1 338 ? -2.359 19.882 24.167 1.00 85.06 338 ILE A O 1
ATOM 2559 N N . ASP A 1 339 ? -4.243 18.899 23.442 1.00 89.19 339 ASP A N 1
ATOM 2560 C CA . ASP A 1 339 ? -5.093 19.419 24.515 1.00 89.19 339 ASP A CA 1
ATOM 2561 C C . ASP A 1 339 ? -4.781 18.730 25.855 1.00 89.19 339 ASP A C 1
ATOM 2563 O O . ASP A 1 339 ? -4.968 17.524 26.015 1.00 89.19 339 ASP A O 1
ATOM 2567 N N . SER A 1 340 ? -4.335 19.502 26.847 1.00 90.00 340 SER A N 1
ATOM 2568 C CA . SER A 1 340 ? -4.019 19.005 28.192 1.00 90.00 340 SER A CA 1
ATOM 2569 C C . SER A 1 340 ? -5.230 18.425 28.932 1.00 90.00 340 SER A C 1
ATOM 2571 O O . SER A 1 340 ? -5.059 17.627 29.857 1.00 90.00 340 SER A O 1
ATOM 2573 N N . GLN A 1 341 ? -6.455 18.753 28.509 1.00 92.94 341 GLN A N 1
ATOM 2574 C CA . GLN A 1 341 ? -7.664 18.138 29.057 1.00 92.94 341 GLN A CA 1
ATOM 2575 C C . GLN A 1 341 ? -7.771 16.645 28.707 1.00 92.94 341 GLN A C 1
ATOM 2577 O O . GLN A 1 341 ? -8.396 15.895 29.453 1.00 92.94 341 GLN A O 1
ATOM 2582 N N . LEU A 1 342 ? -7.109 16.166 27.645 1.00 93.38 342 LEU A N 1
ATOM 2583 C CA . LEU A 1 342 ? -7.109 14.743 27.269 1.00 93.38 342 LEU A CA 1
ATOM 2584 C C . LEU A 1 342 ? -6.525 13.860 28.385 1.00 93.38 342 LEU A C 1
ATOM 2586 O O . LEU A 1 342 ? -7.041 12.776 28.638 1.00 93.38 342 LEU A O 1
ATOM 2590 N N . PHE A 1 343 ? -5.516 14.350 29.112 1.00 93.38 343 PHE A N 1
ATOM 2591 C CA . PHE A 1 343 ? -4.880 13.635 30.227 1.00 93.38 343 PHE A CA 1
ATOM 2592 C C . PHE A 1 343 ? -5.610 13.789 31.571 1.00 93.38 343 PHE A C 1
ATOM 2594 O O . PHE A 1 343 ? -5.246 13.131 32.540 1.00 93.38 343 PHE A O 1
ATOM 2601 N N . THR A 1 344 ? -6.622 14.658 31.653 1.00 93.00 344 THR A N 1
ATOM 2602 C CA . THR A 1 344 ? -7.339 14.982 32.903 1.00 93.00 344 THR A CA 1
ATOM 2603 C C . THR A 1 344 ? -8.857 14.769 32.819 1.00 93.00 344 THR A C 1
ATOM 2605 O O . THR A 1 344 ? -9.552 14.883 33.825 1.00 93.00 344 THR A O 1
ATOM 2608 N N . CYS A 1 345 ? -9.381 14.369 31.655 1.00 92.12 345 CYS A N 1
ATOM 2609 C CA . CYS A 1 345 ? -10.800 14.075 31.421 1.00 92.12 345 CYS A CA 1
ATOM 2610 C C . CYS A 1 345 ? -11.330 12.791 32.098 1.00 92.12 345 CYS A C 1
ATOM 2612 O O . CYS A 1 345 ? -12.524 12.507 32.023 1.00 92.12 345 CYS A O 1
ATOM 2614 N N . GLY A 1 346 ? -10.462 11.996 32.732 1.00 92.88 346 GLY A N 1
ATOM 2615 C CA . GLY A 1 346 ? -10.824 10.761 33.439 1.00 92.88 346 GLY A CA 1
ATOM 2616 C C . GLY A 1 346 ? -11.051 9.528 32.552 1.00 92.88 346 GLY A C 1
ATOM 2617 O O . GLY A 1 346 ? -11.286 8.438 33.084 1.00 92.88 346 GLY A O 1
ATOM 2618 N N . LEU A 1 347 ? -10.963 9.656 31.223 1.00 96.50 347 LEU A N 1
ATOM 2619 C CA . LEU A 1 347 ? -10.925 8.513 30.304 1.00 96.50 347 LEU A CA 1
ATOM 2620 C C . LEU A 1 347 ? -9.558 7.796 30.383 1.00 96.50 347 LEU A C 1
ATOM 2622 O O . LEU A 1 347 ? -8.555 8.452 30.654 1.00 96.50 347 LEU A O 1
ATOM 2626 N N . PRO A 1 348 ? -9.474 6.474 30.127 1.00 97.94 348 PRO A N 1
ATOM 2627 C CA . PRO A 1 348 ? -8.190 5.795 29.953 1.00 97.94 348 PRO A CA 1
ATOM 2628 C C . PRO A 1 348 ? -7.427 6.354 28.749 1.00 97.94 348 PRO A C 1
ATOM 2630 O O . PRO A 1 348 ? -8.026 6.582 27.692 1.00 97.94 348 PRO A O 1
ATOM 2633 N N . VAL A 1 349 ? -6.108 6.498 28.886 1.00 98.12 349 VAL A N 1
ATOM 2634 C CA . VAL A 1 349 ? -5.228 7.026 27.830 1.00 98.12 349 VAL A CA 1
ATOM 2635 C C . VAL A 1 349 ? -4.077 6.057 27.560 1.00 98.12 349 VAL A C 1
ATOM 2637 O O . VAL A 1 349 ? -3.427 5.598 28.500 1.00 98.12 349 VAL A O 1
ATOM 2640 N N . LEU A 1 350 ? -3.801 5.782 26.281 1.00 98.25 350 LEU A N 1
ATOM 2641 C CA . LEU A 1 350 ? -2.589 5.097 25.821 1.00 98.25 350 LEU A CA 1
ATOM 2642 C C . LEU A 1 350 ? -1.738 6.031 24.947 1.00 98.25 350 LEU A C 1
ATOM 2644 O O . LEU A 1 350 ? -2.136 6.365 23.833 1.00 98.25 350 LEU A O 1
ATOM 2648 N N . GLY A 1 351 ? -0.563 6.435 25.429 1.00 95.94 351 GLY A N 1
ATOM 2649 C CA . GLY A 1 351 ? 0.432 7.178 24.647 1.00 95.94 351 GLY A CA 1
ATOM 2650 C C . GLY A 1 351 ? 1.398 6.249 23.903 1.00 95.94 351 GLY A C 1
ATOM 2651 O O . GLY A 1 351 ? 1.988 5.363 24.512 1.00 95.94 351 GLY A O 1
ATOM 2652 N N . ILE A 1 352 ? 1.599 6.458 22.605 1.00 94.38 352 ILE A N 1
ATOM 2653 C CA . ILE A 1 352 ? 2.511 5.688 21.744 1.00 94.38 352 ILE A CA 1
ATOM 2654 C C . ILE A 1 352 ? 3.518 6.653 21.114 1.00 94.38 352 ILE A C 1
ATOM 2656 O O . ILE A 1 352 ? 3.118 7.661 20.532 1.00 94.38 352 ILE A O 1
ATOM 2660 N N . CYS A 1 353 ? 4.816 6.365 21.230 1.00 90.38 353 CYS A N 1
ATOM 2661 C CA . CYS A 1 353 ? 5.915 7.174 20.685 1.00 90.38 353 CYS A CA 1
ATOM 2662 C C . CYS A 1 353 ? 5.778 8.675 21.032 1.00 90.38 353 CYS A C 1
ATOM 2664 O O . CYS A 1 353 ? 5.999 9.047 22.184 1.00 90.38 353 CYS A O 1
ATOM 2666 N N . GLN A 1 354 ? 5.338 9.542 20.109 1.00 87.44 354 GLN A N 1
ATOM 2667 C CA . GLN A 1 354 ? 5.042 10.952 20.412 1.00 87.44 354 GLN A CA 1
ATOM 2668 C C . GLN A 1 354 ? 4.043 11.123 21.574 1.00 87.44 354 GLN A C 1
ATOM 2670 O O . GLN A 1 354 ? 4.218 12.006 22.414 1.00 87.44 354 GLN A O 1
ATOM 2675 N N . GLY A 1 355 ? 3.043 10.244 21.690 1.00 90.56 355 GLY A N 1
ATOM 2676 C CA . GLY A 1 355 ? 2.109 10.227 22.820 1.00 90.56 355 GLY A CA 1
ATOM 2677 C C . GLY A 1 355 ? 2.769 9.881 24.162 1.00 90.56 355 GLY A C 1
ATOM 2678 O O . GLY A 1 355 ? 2.317 10.353 25.201 1.00 90.56 355 GLY A O 1
ATOM 2679 N N . PHE A 1 356 ? 3.862 9.111 24.160 1.00 91.94 356 PHE A N 1
ATOM 2680 C CA . PHE A 1 356 ? 4.648 8.790 25.359 1.00 91.94 356 PHE A CA 1
ATOM 2681 C C . PHE A 1 356 ? 5.482 9.986 25.837 1.00 91.94 356 PHE A C 1
ATOM 2683 O O . PHE A 1 356 ? 5.471 10.291 27.032 1.00 91.94 356 PHE A O 1
ATOM 2690 N N . HIS A 1 357 ? 6.094 10.742 24.918 1.00 88.75 357 HIS A N 1
ATOM 2691 C CA . HIS A 1 357 ? 6.711 12.031 25.261 1.00 88.75 357 HIS A CA 1
ATOM 2692 C C . HIS A 1 357 ? 5.667 13.035 25.773 1.00 88.75 357 HIS A C 1
ATOM 2694 O O . HIS A 1 357 ? 5.886 13.663 26.806 1.00 88.75 357 HIS A O 1
ATOM 2700 N N . ALA A 1 358 ? 4.506 13.135 25.115 1.00 89.00 358 ALA A N 1
ATOM 2701 C CA . ALA A 1 358 ? 3.440 14.055 25.510 1.00 89.00 358 ALA A CA 1
ATOM 2702 C C . ALA A 1 358 ? 2.894 13.783 26.923 1.00 89.00 358 ALA A C 1
ATOM 2704 O O . ALA A 1 358 ? 2.781 14.720 27.714 1.00 89.00 358 ALA A O 1
ATOM 2705 N N . VAL A 1 359 ? 2.621 12.516 27.268 1.00 91.69 359 VAL A N 1
ATOM 2706 C CA . VAL A 1 359 ? 2.246 12.110 28.637 1.00 91.69 359 VAL A CA 1
ATOM 2707 C C . VAL A 1 359 ? 3.338 12.512 29.630 1.00 91.69 359 VAL A C 1
ATOM 2709 O O . VAL A 1 359 ? 3.050 13.176 30.625 1.00 91.69 359 VAL A O 1
ATOM 2712 N N . ASN A 1 360 ? 4.600 12.159 29.361 1.00 91.00 360 ASN A N 1
ATOM 2713 C CA . ASN A 1 360 ? 5.689 12.421 30.299 1.00 91.00 360 ASN A CA 1
ATOM 2714 C C . ASN A 1 360 ? 5.909 13.924 30.541 1.00 91.00 360 ASN A C 1
ATOM 2716 O O . ASN A 1 360 ? 5.999 14.354 31.691 1.00 91.00 360 ASN A O 1
ATOM 2720 N N . THR A 1 361 ? 5.951 14.733 29.480 1.00 89.31 361 THR A N 1
ATOM 2721 C CA . THR A 1 361 ? 6.134 16.190 29.573 1.00 89.31 361 THR A CA 1
ATOM 2722 C C . THR A 1 361 ? 4.934 16.872 30.238 1.00 89.31 361 THR A C 1
ATOM 2724 O O . THR A 1 361 ? 5.133 17.763 31.064 1.00 89.31 361 THR A O 1
ATOM 2727 N N . HIS A 1 362 ? 3.694 16.434 29.971 1.00 89.62 362 HIS A N 1
ATOM 2728 C CA . HIS A 1 362 ? 2.501 17.010 30.608 1.00 89.62 362 HIS A CA 1
ATOM 2729 C C . HIS A 1 362 ? 2.536 16.893 32.142 1.00 89.62 362 HIS A C 1
ATOM 2731 O O . HIS A 1 362 ? 2.225 17.857 32.839 1.00 89.62 362 HIS A O 1
ATOM 2737 N N . PHE A 1 363 ? 2.986 15.751 32.671 1.00 91.12 363 PHE A N 1
ATOM 2738 C CA . PHE A 1 363 ? 3.118 15.519 34.115 1.00 91.12 363 PHE A CA 1
ATOM 2739 C C . PHE A 1 363 ? 4.477 15.964 34.704 1.00 91.12 363 PHE A C 1
ATOM 2741 O O . PHE A 1 363 ? 4.862 15.540 35.796 1.00 91.12 363 PHE A O 1
ATOM 2748 N N . GLY A 1 364 ? 5.209 16.848 34.013 1.00 87.44 364 GLY A N 1
ATOM 2749 C CA . GLY A 1 364 ? 6.435 17.478 34.522 1.00 87.44 364 GLY A CA 1
ATOM 2750 C C . GLY A 1 364 ? 7.704 16.624 34.426 1.00 87.44 364 GLY A C 1
ATOM 2751 O O . GLY A 1 364 ? 8.714 16.950 35.057 1.00 87.44 364 GLY A O 1
ATOM 2752 N N . GLY A 1 365 ? 7.669 15.540 33.649 1.00 86.50 365 GLY A N 1
ATOM 2753 C CA . GLY A 1 365 ? 8.862 14.866 33.143 1.00 86.50 365 GLY A CA 1
ATOM 2754 C C . GLY A 1 365 ? 9.567 15.689 32.057 1.00 86.50 365 GLY A C 1
ATOM 2755 O O . GLY A 1 365 ? 9.184 16.816 31.746 1.00 86.50 365 GLY A O 1
ATOM 2756 N N . ARG A 1 366 ? 10.644 15.141 31.488 1.00 80.75 366 ARG A N 1
ATOM 2757 C CA . ARG A 1 366 ? 11.423 15.755 30.396 1.00 80.75 366 ARG A CA 1
ATOM 2758 C C . ARG A 1 366 ? 11.900 14.686 29.411 1.00 80.75 366 ARG A C 1
ATOM 2760 O O . ARG A 1 366 ? 12.180 13.559 29.825 1.00 80.75 366 ARG A O 1
ATOM 2767 N N . SER A 1 367 ? 12.090 15.045 28.142 1.00 70.56 367 SER A N 1
ATOM 2768 C CA . SER A 1 367 ? 12.949 14.257 27.248 1.00 70.56 367 SER A CA 1
ATOM 2769 C C . SER A 1 367 ? 14.380 14.205 27.792 1.00 70.56 367 SER A C 1
ATOM 2771 O O . SER A 1 367 ? 14.887 15.174 28.369 1.00 70.56 367 SER A O 1
ATOM 2773 N N . GLY A 1 368 ? 15.039 13.057 27.646 1.00 61.22 368 GLY A N 1
ATOM 2774 C CA . GLY A 1 368 ? 16.451 12.907 27.976 1.00 61.22 368 GLY A CA 1
ATOM 2775 C C . GLY A 1 368 ? 17.336 13.401 26.831 1.00 61.22 368 GLY A C 1
ATOM 2776 O O . GLY A 1 368 ? 16.954 13.345 25.669 1.00 61.22 368 GLY A O 1
ATOM 2777 N N . LYS A 1 369 ? 18.579 13.801 27.132 1.00 53.91 369 LYS A N 1
ATOM 2778 C CA . LYS A 1 369 ? 19.608 14.115 26.112 1.00 53.91 369 LYS A CA 1
ATOM 2779 C C . LYS A 1 369 ? 20.156 12.864 25.394 1.00 53.91 369 LYS A C 1
ATOM 2781 O O . LYS A 1 369 ? 21.350 12.781 25.119 1.00 53.91 369 LYS A O 1
ATOM 2786 N N . GLY A 1 370 ? 19.325 11.845 25.200 1.00 59.22 370 GLY A N 1
ATOM 2787 C CA . GLY A 1 370 ? 19.659 10.610 24.501 1.00 59.22 370 GLY A CA 1
ATOM 2788 C C . GLY A 1 370 ? 18.836 10.504 23.225 1.00 59.22 370 GLY A C 1
ATOM 2789 O O . GLY A 1 370 ? 17.658 10.849 23.219 1.00 59.22 370 GLY A O 1
ATOM 2790 N N . VAL A 1 371 ? 19.469 10.022 22.161 1.00 62.97 371 VAL A N 1
ATOM 2791 C CA . VAL A 1 371 ? 18.828 9.773 20.869 1.00 62.97 371 VAL A CA 1
ATOM 2792 C C . VAL A 1 371 ? 18.882 8.273 20.610 1.00 62.97 371 VAL A C 1
ATOM 2794 O O . VAL A 1 371 ? 19.952 7.670 20.703 1.00 62.97 371 VAL A O 1
ATOM 2797 N N . ILE A 1 372 ? 17.737 7.670 20.299 1.00 61.56 372 ILE A N 1
ATOM 2798 C CA . ILE A 1 372 ? 17.659 6.341 19.692 1.00 61.56 372 ILE A CA 1
ATOM 2799 C C . ILE A 1 372 ? 18.271 6.489 18.299 1.00 61.56 372 ILE A C 1
ATOM 2801 O O . ILE A 1 372 ? 17.718 7.202 17.463 1.00 61.56 372 ILE A O 1
ATOM 2805 N N . VAL A 1 373 ? 19.452 5.904 18.088 1.00 55.72 373 VAL A N 1
ATOM 2806 C CA . VAL A 1 373 ? 20.255 6.132 16.874 1.00 55.72 373 VAL A CA 1
ATOM 2807 C C . VAL A 1 373 ? 19.657 5.420 15.664 1.00 55.72 373 VAL A C 1
ATOM 2809 O O . VAL A 1 373 ? 19.683 5.981 14.569 1.00 55.72 373 VAL A O 1
ATOM 2812 N N . ASP A 1 374 ? 19.054 4.252 15.862 1.00 60.00 374 ASP A N 1
ATOM 2813 C CA . ASP A 1 374 ? 18.600 3.375 14.785 1.00 60.00 374 ASP A CA 1
ATOM 2814 C C . ASP A 1 374 ? 17.078 3.191 14.809 1.00 60.00 374 ASP A C 1
ATOM 2816 O O . ASP A 1 374 ? 16.448 3.177 15.866 1.00 60.00 374 ASP A O 1
ATOM 2820 N N . GLU A 1 375 ? 16.480 3.070 13.626 1.00 72.56 375 GLU A N 1
ATOM 2821 C CA . GLU A 1 375 ? 15.053 2.797 13.435 1.00 72.56 375 GLU A CA 1
ATOM 2822 C C . GLU A 1 375 ? 14.877 1.351 12.974 1.00 72.56 375 GLU A C 1
ATOM 2824 O O . GLU A 1 375 ? 15.509 0.932 12.002 1.00 72.56 375 GLU A O 1
ATOM 2829 N N . GLY A 1 376 ? 14.019 0.587 13.650 1.00 75.31 376 GLY A N 1
ATOM 2830 C CA . GLY A 1 376 ? 13.857 -0.832 13.361 1.00 75.31 376 GLY A CA 1
ATOM 2831 C C . GLY A 1 376 ? 13.378 -1.663 14.544 1.00 75.31 376 GLY A C 1
ATOM 2832 O O . GLY A 1 376 ? 12.713 -1.180 15.460 1.00 75.31 376 GLY A O 1
ATOM 2833 N N . GLU A 1 377 ? 13.701 -2.948 14.481 1.00 82.69 377 GLU A N 1
ATOM 2834 C CA . GLU A 1 377 ? 13.427 -3.928 15.525 1.00 82.69 377 GLU A CA 1
ATOM 2835 C C . GLU A 1 377 ? 14.420 -3.783 16.690 1.00 82.69 377 GLU A C 1
ATOM 2837 O O . GLU A 1 377 ? 15.627 -3.659 16.484 1.00 82.69 377 GLU A O 1
ATOM 2842 N N . SER A 1 378 ? 13.913 -3.788 17.922 1.00 87.44 378 SER A N 1
ATOM 2843 C CA . SER A 1 378 ? 14.699 -3.638 19.146 1.00 87.44 378 SER A CA 1
ATOM 2844 C C . SER A 1 378 ? 14.109 -4.476 20.274 1.00 87.44 378 SER A C 1
ATOM 2846 O O . SER A 1 378 ? 12.896 -4.618 20.401 1.00 87.44 378 SER A O 1
ATOM 2848 N N . ILE A 1 379 ? 14.973 -4.972 21.156 1.00 91.25 379 ILE A N 1
ATOM 2849 C CA . ILE A 1 379 ? 14.566 -5.735 22.338 1.00 91.25 379 ILE A CA 1
ATOM 2850 C C . ILE A 1 379 ? 14.239 -4.777 23.490 1.00 91.25 379 ILE A C 1
ATOM 2852 O O . ILE A 1 379 ? 15.023 -3.874 23.796 1.00 91.25 379 ILE A O 1
ATOM 2856 N N . VAL A 1 380 ? 13.119 -5.011 24.175 1.00 93.81 380 VAL A N 1
ATOM 2857 C CA . VAL A 1 380 ? 12.765 -4.342 25.439 1.00 93.81 380 VAL A CA 1
ATOM 2858 C C . VAL A 1 380 ? 12.434 -5.358 26.529 1.00 93.81 380 VAL A C 1
ATOM 2860 O O . VAL A 1 380 ? 11.972 -6.466 26.261 1.00 93.81 380 VAL A O 1
ATOM 2863 N N . VAL A 1 381 ? 12.674 -4.961 27.775 1.00 95.81 381 VAL A N 1
ATOM 2864 C CA . VAL A 1 381 ? 12.296 -5.687 28.989 1.00 95.81 381 VAL A CA 1
ATOM 2865 C C . VAL A 1 381 ? 10.966 -5.118 29.485 1.00 95.81 381 VAL A C 1
ATOM 2867 O O . VAL A 1 381 ? 10.799 -3.897 29.543 1.00 95.81 381 VAL A O 1
ATOM 2870 N N . MET A 1 382 ? 10.010 -5.979 29.828 1.00 95.38 382 MET A N 1
ATOM 2871 C CA . MET A 1 382 ? 8.652 -5.607 30.239 1.00 95.38 382 MET A CA 1
ATOM 2872 C C . MET A 1 382 ? 8.333 -6.111 31.649 1.00 95.38 382 MET A C 1
ATOM 2874 O O . MET A 1 382 ? 8.586 -7.269 31.983 1.00 95.38 382 MET A O 1
ATOM 2878 N N . ASP A 1 383 ? 7.712 -5.256 32.460 1.00 95.88 383 ASP A N 1
ATOM 2879 C CA . ASP A 1 383 ? 7.083 -5.655 33.715 1.00 95.88 383 ASP A CA 1
ATOM 2880 C C . ASP A 1 383 ? 5.746 -6.351 33.425 1.00 95.88 383 ASP A C 1
ATOM 2882 O O . ASP A 1 383 ? 4.706 -5.716 33.237 1.00 95.88 383 ASP A O 1
ATOM 2886 N N . ILE A 1 384 ? 5.781 -7.682 33.412 1.00 95.56 384 ILE A N 1
ATOM 2887 C CA . ILE A 1 384 ? 4.612 -8.545 33.196 1.00 95.56 384 ILE A CA 1
ATOM 2888 C C . ILE A 1 384 ? 3.564 -8.474 34.322 1.00 95.56 384 ILE A C 1
ATOM 2890 O O . ILE A 1 384 ? 2.491 -9.062 34.174 1.00 95.56 384 ILE A O 1
ATOM 2894 N N . THR A 1 385 ? 3.838 -7.776 35.434 1.00 94.94 385 THR A N 1
ATOM 2895 C CA . THR A 1 385 ? 2.831 -7.482 36.472 1.00 94.94 385 THR A CA 1
ATOM 2896 C C . THR A 1 385 ? 1.957 -6.277 36.112 1.00 94.94 385 THR A C 1
ATOM 2898 O O . THR A 1 385 ? 0.845 -6.146 36.629 1.00 94.94 385 THR A O 1
ATOM 2901 N N . SER A 1 386 ? 2.398 -5.436 35.168 1.00 96.56 386 SER A N 1
ATOM 2902 C CA . SER A 1 386 ? 1.583 -4.359 34.606 1.00 96.56 386 SER A CA 1
ATOM 2903 C C . SER A 1 386 ? 0.393 -4.930 33.817 1.00 96.56 386 SER A C 1
ATOM 2905 O O . SER A 1 386 ? 0.602 -5.740 32.907 1.00 96.56 386 SER A O 1
ATOM 2907 N N . PRO A 1 387 ? -0.854 -4.463 34.050 1.00 96.50 387 PRO A N 1
ATOM 2908 C CA . PRO A 1 387 ? -2.035 -4.910 33.302 1.00 96.50 387 PRO A CA 1
ATOM 2909 C C . PRO A 1 387 ? -1.930 -4.754 31.777 1.00 96.50 387 PRO A C 1
ATOM 2911 O O . PRO A 1 387 ? -2.647 -5.434 31.044 1.00 96.50 387 PRO A O 1
ATOM 2914 N N . LEU A 1 388 ? -1.041 -3.876 31.295 1.00 97.69 388 LEU A N 1
ATOM 2915 C CA . LEU A 1 388 ? -0.757 -3.672 29.874 1.00 97.69 388 LEU A CA 1
ATOM 2916 C C . LEU A 1 388 ? 0.036 -4.840 29.254 1.00 97.69 388 LEU A C 1
ATOM 2918 O O . LEU A 1 388 ? -0.226 -5.224 28.114 1.00 97.69 388 LEU A O 1
ATOM 2922 N N . PHE A 1 389 ? 0.968 -5.433 30.004 1.00 97.56 389 PHE A N 1
ATOM 2923 C CA . PHE A 1 389 ? 1.880 -6.487 29.534 1.00 97.56 389 PHE A CA 1
ATOM 2924 C C . PHE A 1 389 ? 1.546 -7.880 30.087 1.00 97.56 389 PHE A C 1
ATOM 2926 O O . PHE A 1 389 ? 2.219 -8.855 29.763 1.00 97.56 389 PHE A O 1
ATOM 2933 N N . GLU A 1 390 ? 0.487 -8.005 30.888 1.00 96.12 390 GLU A N 1
ATOM 2934 C CA . GLU A 1 390 ? 0.096 -9.266 31.517 1.00 96.12 390 GLU A CA 1
ATOM 2935 C C . GLU A 1 390 ? -0.076 -10.400 30.483 1.00 96.12 390 GLU A C 1
ATOM 2937 O O . GLU A 1 390 ? -0.868 -10.316 29.530 1.00 96.12 390 GLU A O 1
ATOM 2942 N N . GLY A 1 391 ? 0.693 -11.472 30.692 1.00 94.56 391 GLY A N 1
ATOM 2943 C CA . GLY A 1 391 ? 0.760 -12.652 29.833 1.00 94.56 391 GLY A CA 1
ATOM 2944 C C . GLY A 1 391 ? 1.727 -12.548 28.647 1.00 94.56 391 GLY A C 1
ATOM 2945 O O . GLY A 1 391 ? 1.721 -13.461 27.820 1.00 94.56 391 GLY A O 1
ATOM 2946 N N . LEU A 1 392 ? 2.498 -11.468 28.510 1.00 95.75 392 LEU A N 1
ATOM 2947 C CA . LEU A 1 392 ? 3.669 -11.405 27.625 1.00 95.75 392 LEU A CA 1
ATOM 2948 C C . LEU A 1 392 ? 4.901 -12.035 28.289 1.00 95.75 392 LEU A C 1
ATOM 2950 O O . LEU A 1 392 ? 4.864 -12.440 29.453 1.00 95.75 392 LEU A O 1
ATOM 2954 N N . SER A 1 393 ? 5.989 -12.122 27.534 1.00 94.75 393 SER A N 1
ATOM 2955 C CA . SER A 1 393 ? 7.315 -12.466 28.039 1.00 94.75 393 SER A CA 1
ATOM 2956 C C . SER A 1 393 ? 7.926 -11.268 28.777 1.00 94.75 393 SER A C 1
ATOM 2958 O O . SER A 1 393 ? 7.615 -10.117 28.480 1.00 94.75 393 SER A O 1
ATOM 2960 N N . CYS A 1 394 ? 8.864 -11.509 29.698 1.00 93.62 394 CYS A N 1
ATOM 2961 C CA . CYS A 1 394 ? 9.622 -10.419 30.333 1.00 93.62 394 CYS A CA 1
ATOM 2962 C C . CYS A 1 394 ? 10.570 -9.691 29.362 1.00 93.62 394 CYS A C 1
ATOM 2964 O O . CYS A 1 394 ? 11.080 -8.628 29.701 1.00 93.62 394 CYS A O 1
ATOM 2966 N N . THR A 1 395 ? 10.818 -10.265 28.182 1.00 95.44 395 THR A N 1
ATOM 2967 C CA . THR A 1 395 ? 11.673 -9.723 27.124 1.00 95.44 395 THR A CA 1
ATOM 2968 C C . THR A 1 395 ? 10.977 -9.960 25.789 1.00 95.44 395 THR A C 1
ATOM 2970 O O . THR A 1 395 ? 10.682 -11.107 25.461 1.00 95.44 395 THR A O 1
ATOM 2973 N N . GLU A 1 396 ? 10.714 -8.899 25.035 1.00 94.69 396 GLU A N 1
ATOM 2974 C CA . GLU A 1 396 ? 9.913 -8.919 23.803 1.00 94.69 396 GLU A CA 1
ATOM 2975 C C . GLU A 1 396 ? 10.614 -8.107 22.701 1.00 94.69 396 GLU A C 1
ATOM 2977 O O . GLU A 1 396 ? 11.371 -7.174 22.996 1.00 94.69 396 GLU A O 1
ATOM 2982 N N . SER A 1 397 ? 10.350 -8.451 21.436 1.00 92.56 397 SER A N 1
ATOM 2983 C CA . SER A 1 397 ? 10.823 -7.682 20.277 1.00 92.56 397 SER A CA 1
ATOM 2984 C C . SER A 1 397 ? 9.778 -6.647 19.864 1.00 92.56 397 SER A C 1
ATOM 2986 O O . SER A 1 397 ? 8.585 -6.956 19.774 1.00 92.56 397 SER A O 1
ATOM 2988 N N . VAL A 1 398 ? 10.204 -5.400 19.659 1.00 92.81 398 VAL A N 1
ATOM 2989 C CA . VAL A 1 398 ? 9.318 -4.261 19.378 1.00 92.81 398 VAL A CA 1
ATOM 2990 C C . VAL A 1 398 ? 9.910 -3.331 18.322 1.00 92.81 398 VAL A C 1
ATOM 2992 O O . VAL A 1 398 ? 11.125 -3.173 18.215 1.00 92.81 398 VAL A O 1
ATOM 2995 N N . TYR A 1 399 ? 9.047 -2.663 17.560 1.00 89.62 399 TYR A N 1
ATOM 2996 C CA . TYR A 1 399 ? 9.462 -1.655 16.588 1.00 89.62 399 TYR A CA 1
ATOM 2997 C C . TYR A 1 399 ? 9.646 -0.272 17.228 1.00 89.62 399 TYR A C 1
ATOM 2999 O O . TYR A 1 399 ? 8.706 0.289 17.806 1.00 89.62 399 TYR A O 1
ATOM 3007 N N . LEU A 1 400 ? 10.843 0.297 17.078 1.00 85.12 400 LEU A N 1
ATOM 3008 C CA . LEU A 1 400 ? 11.207 1.637 17.536 1.00 85.12 400 LEU A CA 1
ATOM 3009 C C . LEU A 1 400 ? 11.594 2.559 16.378 1.00 85.12 400 LEU A C 1
ATOM 3011 O O . LEU A 1 400 ? 12.235 2.159 15.407 1.00 85.12 400 LEU A O 1
ATOM 3015 N N . ARG A 1 401 ? 11.224 3.832 16.533 1.00 77.31 401 ARG A N 1
ATOM 3016 C CA . ARG A 1 401 ? 11.595 4.940 15.649 1.00 77.31 401 ARG A CA 1
ATOM 3017 C C . ARG A 1 401 ? 12.865 5.624 16.157 1.00 77.31 401 ARG A C 1
ATOM 3019 O O . ARG A 1 401 ? 13.051 5.765 17.365 1.00 77.31 401 ARG A O 1
ATOM 3026 N N . LYS A 1 402 ? 13.686 6.128 15.231 1.00 73.69 402 LYS A N 1
ATOM 3027 C CA . LYS A 1 402 ? 14.788 7.052 15.538 1.00 73.69 402 LYS A CA 1
ATOM 3028 C C . LYS A 1 402 ? 14.208 8.349 16.121 1.00 73.69 402 LYS A C 1
ATOM 3030 O O . LYS A 1 402 ? 13.324 8.951 15.510 1.00 73.69 402 LYS A O 1
ATOM 3035 N N . GLY A 1 403 ? 14.692 8.788 17.281 1.00 73.69 403 GLY A N 1
ATOM 3036 C CA . GLY A 1 403 ? 14.119 9.933 18.003 1.00 73.69 403 GLY A CA 1
ATOM 3037 C C . GLY A 1 403 ? 14.734 10.152 19.385 1.00 73.69 403 GLY A C 1
ATOM 3038 O O . GLY A 1 403 ? 15.704 9.491 19.749 1.00 73.69 403 GLY A O 1
ATOM 3039 N N . GLU A 1 404 ? 14.187 11.088 20.161 1.00 75.75 404 GLU A N 1
ATOM 3040 C CA . GLU A 1 404 ? 14.577 11.283 21.565 1.00 75.75 404 GLU A CA 1
ATOM 3041 C C . GLU A 1 404 ? 14.207 10.066 22.430 1.00 75.75 404 GLU A C 1
ATOM 3043 O O . GLU A 1 404 ? 13.270 9.337 22.114 1.00 75.75 404 GLU A O 1
ATOM 3048 N N . CYS A 1 405 ? 14.896 9.869 23.558 1.00 81.38 405 CYS A N 1
ATOM 3049 C CA . CYS A 1 405 ? 14.507 8.877 24.562 1.00 81.38 405 CYS A CA 1
ATOM 3050 C C . CYS A 1 405 ? 14.339 9.486 25.960 1.00 81.38 405 CYS A C 1
ATOM 3052 O O . CYS A 1 405 ? 15.037 10.424 26.357 1.00 81.38 405 CYS A O 1
ATOM 3054 N N . ILE A 1 406 ? 13.415 8.926 26.741 1.00 84.88 406 ILE A N 1
ATOM 3055 C CA . ILE A 1 406 ? 13.230 9.271 28.156 1.00 84.88 406 ILE A CA 1
ATOM 3056 C C . ILE A 1 406 ? 14.120 8.370 29.022 1.00 84.88 406 ILE A C 1
ATOM 3058 O O . ILE A 1 406 ? 14.260 7.170 28.773 1.00 84.88 406 ILE A O 1
ATOM 3062 N N . LYS A 1 407 ? 14.744 8.953 30.051 1.00 85.81 407 LYS A N 1
ATOM 3063 C CA . LYS A 1 407 ? 15.561 8.237 31.041 1.00 85.81 407 LYS A CA 1
ATOM 3064 C C . LYS A 1 407 ? 14.841 8.197 32.384 1.00 85.81 407 LYS A C 1
ATOM 3066 O O . LYS A 1 407 ? 13.964 9.013 32.645 1.00 85.81 407 LYS A O 1
ATOM 3071 N N . SER A 1 408 ? 15.214 7.264 33.257 1.00 83.62 408 SER A N 1
ATOM 3072 C CA . SER A 1 408 ? 14.554 7.074 34.558 1.00 83.62 408 SER A CA 1
ATOM 3073 C C . SER A 1 408 ? 14.617 8.304 35.477 1.00 83.62 408 SER A C 1
ATOM 3075 O O . SER A 1 408 ? 13.737 8.479 36.311 1.00 83.62 408 SER A O 1
ATOM 3077 N N . ASP A 1 409 ? 15.618 9.175 35.319 1.00 82.94 409 ASP A N 1
ATOM 3078 C CA . ASP A 1 409 ? 15.748 10.458 36.026 1.00 82.94 409 ASP A CA 1
ATOM 3079 C C . ASP A 1 409 ? 14.916 11.602 35.406 1.00 82.94 409 ASP A C 1
ATOM 3081 O O . ASP A 1 409 ? 14.834 12.695 35.976 1.00 82.94 409 ASP A O 1
ATOM 3085 N N . THR A 1 410 ? 14.290 11.367 34.248 1.00 85.19 410 THR A N 1
ATOM 3086 C CA . THR A 1 410 ? 13.446 12.335 33.529 1.00 85.19 410 THR A CA 1
ATOM 3087 C C . THR A 1 410 ? 11.983 11.894 33.379 1.00 85.19 410 THR A C 1
ATOM 3089 O O . THR A 1 410 ? 11.202 12.593 32.728 1.00 85.19 410 THR A O 1
ATOM 3092 N N . VAL A 1 411 ? 11.586 10.784 34.013 1.00 90.12 411 VAL A N 1
ATOM 3093 C CA . VAL A 1 411 ? 10.183 10.347 34.128 1.00 90.12 411 VAL A CA 1
ATOM 3094 C C . VAL A 1 411 ? 9.410 11.241 35.110 1.00 90.12 411 VAL A C 1
ATOM 3096 O O . VAL A 1 411 ? 9.934 11.651 36.148 1.00 90.12 411 VAL A O 1
ATOM 3099 N N . ALA A 1 412 ? 8.153 11.547 34.788 1.00 88.88 412 ALA A N 1
ATOM 3100 C CA . ALA A 1 412 ? 7.223 12.256 35.663 1.00 88.88 412 ALA A CA 1
ATOM 3101 C C . ALA A 1 412 ? 7.000 11.504 36.992 1.00 88.88 412 ALA A C 1
ATOM 3103 O O . ALA A 1 412 ? 6.735 10.306 37.004 1.00 88.88 412 ALA A O 1
ATOM 3104 N N . LYS A 1 413 ? 7.053 12.213 38.128 1.00 86.62 413 LYS A N 1
ATOM 3105 C CA . LYS A 1 413 ? 7.116 11.604 39.478 1.00 86.62 413 LYS A CA 1
ATOM 3106 C C . LYS A 1 413 ? 5.951 10.680 39.858 1.00 86.62 413 LYS A C 1
ATOM 3108 O O . LYS A 1 413 ? 6.116 9.868 40.761 1.00 86.62 413 LYS A O 1
ATOM 3113 N N . ASN A 1 414 ? 4.800 10.825 39.207 1.00 87.75 414 ASN A N 1
ATOM 3114 C CA . ASN A 1 414 ? 3.599 10.036 39.489 1.00 87.75 414 ASN A CA 1
ATOM 3115 C C . ASN A 1 414 ? 3.561 8.711 38.701 1.00 87.75 414 ASN A C 1
ATOM 3117 O O . ASN A 1 414 ? 2.667 7.900 38.917 1.00 87.75 414 ASN A O 1
ATOM 3121 N N . PHE A 1 415 ? 4.508 8.489 37.783 1.00 93.94 415 PHE A N 1
ATOM 3122 C CA . PHE A 1 415 ? 4.509 7.344 36.880 1.00 93.94 415 PHE A CA 1
ATOM 3123 C C . PHE A 1 415 ? 5.476 6.251 37.336 1.00 93.94 415 PHE A C 1
ATOM 3125 O O . PHE A 1 415 ? 6.657 6.488 37.592 1.00 93.94 415 PHE A O 1
ATOM 3132 N N . SER A 1 416 ? 4.975 5.018 37.353 1.00 95.19 416 SER A N 1
ATOM 3133 C CA . SER A 1 416 ? 5.799 3.813 37.435 1.00 95.19 416 SER A CA 1
ATOM 3134 C C . SER A 1 416 ? 6.469 3.528 36.086 1.00 95.19 416 SER A C 1
ATOM 3136 O O . SER A 1 416 ? 5.864 3.727 35.032 1.00 95.19 416 SER A O 1
ATOM 3138 N N . VAL A 1 417 ? 7.716 3.050 36.101 1.00 96.38 417 VAL A N 1
ATOM 3139 C CA . VAL A 1 417 ? 8.394 2.530 34.902 1.00 96.38 417 VAL A CA 1
ATOM 3140 C C . VAL A 1 417 ? 8.018 1.061 34.741 1.00 96.38 417 VAL A C 1
ATOM 3142 O O . VAL A 1 417 ? 8.365 0.251 35.594 1.00 96.38 417 VAL A O 1
ATOM 3145 N N . ILE A 1 418 ? 7.330 0.729 33.646 1.00 96.56 418 ILE A N 1
ATOM 3146 C CA . ILE A 1 418 ? 6.837 -0.631 33.356 1.00 96.56 418 ILE A CA 1
ATOM 3147 C C . ILE A 1 418 ? 7.579 -1.314 32.200 1.00 96.56 418 ILE A C 1
ATOM 3149 O O . ILE A 1 418 ? 7.358 -2.493 31.940 1.00 96.56 418 ILE A O 1
ATOM 3153 N N . SER A 1 419 ? 8.450 -0.605 31.478 1.00 95.69 419 SER A N 1
ATOM 3154 C CA . SER A 1 419 ? 9.351 -1.216 30.495 1.00 95.69 419 SER A CA 1
ATOM 3155 C C . SER A 1 419 ? 10.615 -0.378 30.291 1.00 95.69 419 SER A C 1
ATOM 3157 O O . SER A 1 419 ? 10.578 0.855 30.342 1.00 95.69 419 SER A O 1
ATOM 3159 N N . THR A 1 420 ? 11.740 -1.046 30.044 1.00 94.12 420 THR A N 1
ATOM 3160 C CA . THR A 1 420 ? 13.062 -0.454 29.784 1.00 94.12 420 THR A CA 1
ATOM 3161 C C . THR A 1 420 ? 13.774 -1.200 28.659 1.00 94.12 420 THR A C 1
ATOM 3163 O O . THR A 1 420 ? 13.444 -2.342 28.348 1.00 94.12 420 THR A O 1
ATOM 3166 N N . SER A 1 421 ? 14.772 -0.580 28.036 1.00 89.31 421 SER A N 1
ATOM 3167 C CA . SER A 1 421 ? 15.673 -1.272 27.107 1.00 89.31 421 SER A CA 1
ATOM 3168 C C . SER A 1 421 ? 16.932 -1.799 27.807 1.00 89.31 421 SER A C 1
ATOM 3170 O O . SER A 1 421 ? 17.356 -1.224 28.814 1.00 89.31 421 SER A O 1
ATOM 3172 N N . PRO A 1 422 ? 17.614 -2.818 27.244 1.00 85.06 422 PRO A N 1
ATOM 3173 C CA . PRO A 1 422 ? 18.953 -3.225 27.686 1.00 85.06 422 PRO A CA 1
ATOM 3174 C C . PRO A 1 422 ? 19.979 -2.077 27.672 1.00 85.06 422 PRO A C 1
ATOM 3176 O O . PRO A 1 422 ? 20.922 -2.073 28.457 1.00 85.06 422 PRO A O 1
ATOM 3179 N N . THR A 1 423 ? 19.771 -1.073 26.814 1.00 79.19 423 THR A N 1
ATOM 3180 C CA . THR A 1 423 ? 20.565 0.165 26.716 1.00 79.19 423 THR A CA 1
ATOM 3181 C C . THR A 1 423 ? 20.204 1.243 27.752 1.00 79.19 423 THR A C 1
ATOM 3183 O O . THR A 1 423 ? 20.807 2.315 27.750 1.00 79.19 423 THR A O 1
ATOM 3186 N N . GLY A 1 424 ? 19.237 0.997 28.643 1.00 82.19 424 GLY A N 1
ATOM 3187 C CA . GLY A 1 424 ? 18.952 1.858 29.798 1.00 82.19 424 GLY A CA 1
ATOM 3188 C C . GLY A 1 424 ? 18.074 3.089 29.539 1.00 82.19 424 GLY A C 1
ATOM 3189 O O . GLY A 1 424 ? 18.057 3.993 30.374 1.00 82.19 424 GLY A O 1
ATOM 3190 N N . TYR A 1 425 ? 17.337 3.146 28.423 1.00 86.94 425 TYR A N 1
ATOM 3191 C CA . TYR A 1 425 ? 16.228 4.102 28.267 1.00 86.94 425 TYR A CA 1
ATOM 3192 C C . TYR A 1 425 ? 14.901 3.483 28.730 1.00 86.94 425 TYR A C 1
ATOM 3194 O O . TYR A 1 425 ? 14.741 2.260 28.770 1.00 86.94 425 TYR A O 1
ATOM 3202 N N . VAL A 1 426 ? 13.941 4.333 29.090 1.00 91.94 426 VAL A N 1
ATOM 3203 C CA . VAL A 1 426 ? 12.587 3.923 29.481 1.00 91.94 426 VAL A CA 1
ATOM 3204 C C . VAL A 1 426 ? 11.772 3.666 28.219 1.00 91.94 426 VAL A C 1
ATOM 3206 O O . VAL A 1 426 ? 11.672 4.532 27.355 1.00 91.94 426 VAL A O 1
ATOM 3209 N N . ALA A 1 427 ? 11.201 2.469 28.113 1.00 93.06 427 ALA A N 1
ATOM 3210 C CA . ALA A 1 427 ? 10.401 2.028 26.973 1.00 93.06 427 ALA A CA 1
ATOM 3211 C C . ALA A 1 427 ? 8.889 2.017 27.269 1.00 93.06 427 ALA A C 1
ATOM 3213 O O . ALA A 1 427 ? 8.091 1.955 26.334 1.00 93.06 427 ALA A O 1
ATOM 3214 N N . GLY A 1 428 ? 8.478 2.132 28.539 1.00 95.69 428 GLY A N 1
ATOM 3215 C CA . GLY A 1 428 ? 7.077 2.323 28.914 1.00 95.69 428 GLY A CA 1
ATOM 3216 C C . GLY A 1 428 ? 6.865 2.758 30.365 1.00 95.69 428 GLY A C 1
ATOM 3217 O O . GLY A 1 428 ? 7.644 2.403 31.254 1.00 95.69 428 GLY A O 1
ATOM 3218 N N . VAL A 1 429 ? 5.793 3.516 30.599 1.00 96.94 429 VAL A N 1
ATOM 3219 C CA . VAL A 1 429 ? 5.383 4.057 31.907 1.00 96.94 429 VAL A CA 1
ATOM 3220 C C . VAL A 1 429 ? 3.882 3.876 32.161 1.00 96.94 429 VAL A C 1
ATOM 3222 O O . VAL A 1 429 ? 3.099 3.764 31.215 1.00 96.94 429 VAL A O 1
ATOM 3225 N N . ALA A 1 430 ? 3.473 3.871 33.432 1.00 97.44 430 ALA A N 1
ATOM 3226 C CA . ALA A 1 430 ? 2.065 3.824 33.826 1.00 97.44 430 ALA A CA 1
ATOM 3227 C C . ALA A 1 430 ? 1.745 4.595 35.115 1.00 97.44 430 ALA A C 1
ATOM 3229 O O . ALA A 1 430 ? 2.434 4.458 36.130 1.00 97.44 430 ALA A O 1
ATOM 3230 N N . ASP A 1 431 ? 0.625 5.311 35.076 1.00 96.50 431 ASP A N 1
ATOM 3231 C CA . ASP A 1 431 ? -0.188 5.718 36.219 1.00 96.50 431 ASP A CA 1
ATOM 3232 C C . ASP A 1 431 ? -1.446 4.831 36.215 1.00 96.50 431 ASP A C 1
ATOM 3234 O O . ASP A 1 431 ? -2.343 4.966 35.375 1.00 96.50 431 ASP A O 1
ATOM 3238 N N . ALA A 1 432 ? -1.485 3.869 37.139 1.00 93.69 432 ALA A N 1
ATOM 3239 C CA . ALA A 1 432 ? -2.573 2.900 37.239 1.00 93.69 432 ALA A CA 1
ATOM 3240 C C . ALA A 1 432 ? -3.836 3.463 37.920 1.00 93.69 432 ALA A C 1
ATOM 3242 O O . ALA A 1 432 ? -4.910 2.881 37.758 1.00 93.69 432 ALA A O 1
ATOM 3243 N N . GLU A 1 433 ? -3.733 4.578 38.651 1.00 92.44 433 GLU A N 1
ATOM 3244 C CA . GLU A 1 433 ? -4.867 5.213 39.336 1.00 92.44 433 GLU A CA 1
ATOM 3245 C C . GLU A 1 433 ? -5.699 6.020 38.335 1.00 92.44 433 GLU A C 1
ATOM 3247 O O . GLU A 1 433 ? -6.909 5.813 38.212 1.00 92.44 433 GLU A O 1
ATOM 3252 N N . ASN A 1 434 ? -5.037 6.859 37.533 1.00 93.81 434 ASN A N 1
ATOM 3253 C CA . ASN A 1 434 ? -5.670 7.636 36.464 1.00 93.81 434 ASN A CA 1
ATOM 3254 C C . ASN A 1 434 ? -5.873 6.830 35.166 1.00 93.81 434 ASN A C 1
ATOM 3256 O O . ASN A 1 434 ? -6.557 7.292 34.254 1.00 93.81 434 ASN A O 1
ATOM 3260 N N . ARG A 1 435 ? -5.343 5.598 35.094 1.00 96.75 435 ARG A N 1
ATOM 3261 C CA . ARG A 1 435 ? -5.398 4.691 33.926 1.00 96.75 435 ARG A CA 1
ATOM 3262 C C . ARG A 1 435 ? -4.695 5.263 32.687 1.00 96.75 435 ARG A C 1
ATOM 3264 O O . ARG A 1 435 ? -5.155 5.070 31.558 1.00 96.75 435 ARG A O 1
ATOM 3271 N N . ILE A 1 436 ? -3.577 5.951 32.906 1.00 97.50 436 ILE A N 1
ATOM 3272 C CA . ILE A 1 436 ? -2.738 6.540 31.859 1.00 97.50 436 ILE A CA 1
ATOM 3273 C C . ILE A 1 436 ? -1.515 5.645 31.672 1.00 97.50 436 ILE A C 1
ATOM 3275 O O . ILE A 1 436 ? -0.673 5.515 32.558 1.00 97.50 436 ILE A O 1
ATOM 3279 N N . TYR A 1 437 ? -1.412 5.034 30.500 1.00 98.19 437 TYR A N 1
ATOM 3280 C CA . TYR A 1 437 ? -0.318 4.150 30.114 1.00 98.19 437 TYR A CA 1
ATOM 3281 C C . TYR A 1 437 ? 0.400 4.745 28.910 1.00 98.19 437 TYR A C 1
ATOM 3283 O O . TYR A 1 437 ? -0.229 5.392 28.073 1.00 98.19 437 TYR A O 1
ATOM 3291 N N . ALA A 1 438 ? 1.705 4.523 28.778 1.00 96.50 438 ALA A N 1
ATOM 3292 C CA . ALA A 1 438 ? 2.411 4.941 27.576 1.00 96.50 438 ALA A CA 1
ATOM 3293 C C . ALA A 1 438 ? 3.640 4.080 27.255 1.00 96.50 438 ALA A C 1
ATOM 3295 O O . ALA A 1 438 ? 4.289 3.552 28.158 1.00 96.50 438 ALA A O 1
ATOM 3296 N N . VAL A 1 439 ? 3.971 3.968 25.966 1.00 96.00 439 VAL A N 1
ATOM 3297 C CA . VAL A 1 439 ? 5.087 3.177 25.420 1.00 96.00 439 VAL A CA 1
ATOM 3298 C C . VAL A 1 439 ? 5.859 3.943 24.340 1.00 96.00 439 VAL A C 1
ATOM 3300 O O . VAL A 1 439 ? 5.279 4.643 23.513 1.00 96.00 439 VAL A O 1
ATOM 3303 N N . GLN A 1 440 ? 7.185 3.801 24.334 1.00 91.88 440 GLN A N 1
ATOM 3304 C CA . GLN A 1 440 ? 8.086 4.449 23.368 1.00 91.88 440 GLN A CA 1
ATOM 3305 C C . GLN A 1 440 ? 8.020 3.794 21.973 1.00 91.88 440 GLN A C 1
ATOM 3307 O O . GLN A 1 440 ? 8.266 4.460 20.968 1.00 91.88 440 GLN A O 1
ATOM 3312 N N . PHE A 1 441 ? 7.706 2.495 21.931 1.00 92.06 441 PHE A N 1
ATOM 3313 C CA . PHE A 1 441 ? 7.618 1.649 20.736 1.00 92.06 441 PHE A CA 1
ATOM 3314 C C . PHE A 1 441 ? 6.192 1.579 20.169 1.00 92.06 441 PHE A C 1
ATOM 3316 O O . PHE A 1 441 ? 5.233 1.933 20.851 1.00 92.06 441 PHE A O 1
ATOM 3323 N N . HIS A 1 442 ? 6.053 1.084 18.937 1.00 92.06 442 HIS A N 1
ATOM 3324 C CA . HIS A 1 442 ? 4.779 1.020 18.208 1.00 92.06 442 HIS A CA 1
ATOM 3325 C C . HIS A 1 442 ? 4.130 -0.381 18.271 1.00 92.06 442 HIS A C 1
ATOM 3327 O O . HIS A 1 442 ? 4.512 -1.259 17.487 1.00 92.06 442 HIS A O 1
ATOM 3333 N N . PRO A 1 443 ? 3.145 -0.641 19.159 1.00 94.69 443 PRO A N 1
ATOM 3334 C CA . PRO A 1 443 ? 2.390 -1.902 19.189 1.00 94.69 443 PRO A CA 1
ATOM 3335 C C . PRO A 1 443 ? 1.454 -2.104 17.978 1.00 94.69 443 PRO A C 1
ATOM 3337 O O . PRO A 1 443 ? 0.895 -3.185 17.797 1.00 94.69 443 PRO A O 1
ATOM 3340 N N . GLU A 1 444 ? 1.259 -1.086 17.142 1.00 92.06 444 GLU A N 1
ATOM 3341 C CA . GLU A 1 444 ? 0.487 -1.153 15.899 1.00 92.06 444 GLU A CA 1
ATOM 3342 C C . GLU A 1 444 ? 1.271 -1.714 14.701 1.00 92.06 444 GLU A C 1
ATOM 3344 O O . GLU A 1 444 ? 0.660 -2.159 13.723 1.00 92.06 444 GLU A O 1
ATOM 3349 N N . HIS A 1 445 ? 2.606 -1.686 14.772 1.00 89.19 445 HIS A N 1
ATOM 3350 C CA . HIS A 1 445 ? 3.498 -2.060 13.678 1.00 89.19 445 HIS A CA 1
ATOM 3351 C C . HIS A 1 445 ? 3.645 -3.584 13.557 1.00 89.19 445 HIS A C 1
ATOM 3353 O O . HIS A 1 445 ? 3.723 -4.289 14.561 1.00 89.19 445 HIS A O 1
ATOM 3359 N N . ASP A 1 446 ? 3.722 -4.105 12.329 1.00 84.44 446 ASP A N 1
ATOM 3360 C CA . ASP A 1 446 ? 3.684 -5.554 12.078 1.00 84.44 446 ASP A CA 1
ATOM 3361 C C . ASP A 1 446 ? 4.978 -6.299 12.494 1.00 84.44 446 ASP A C 1
ATOM 3363 O O . ASP A 1 446 ? 4.956 -7.523 12.574 1.00 84.44 446 ASP A O 1
ATOM 3367 N N . LEU A 1 447 ? 6.066 -5.585 12.833 1.00 86.00 447 LEU A N 1
ATOM 3368 C CA . LEU A 1 447 ? 7.262 -6.155 13.495 1.00 86.00 447 LEU A CA 1
ATOM 3369 C C . LEU A 1 447 ? 7.140 -6.265 15.030 1.00 86.00 447 LEU A C 1
ATOM 3371 O O . LEU A 1 447 ? 7.976 -6.899 15.662 1.00 86.00 447 LEU A O 1
ATOM 3375 N N . THR A 1 448 ? 6.125 -5.658 15.653 1.00 91.50 448 THR A N 1
ATOM 3376 C CA . THR A 1 448 ? 5.883 -5.792 17.098 1.00 91.50 448 THR A CA 1
ATOM 3377 C C . THR A 1 448 ? 4.914 -6.954 17.326 1.00 91.50 448 THR A C 1
ATOM 3379 O O . THR A 1 448 ? 3.710 -6.738 17.475 1.00 91.50 448 THR A O 1
ATOM 3382 N N . GLU A 1 449 ? 5.408 -8.199 17.328 1.00 89.00 449 GLU A N 1
ATOM 3383 C CA . GLU A 1 449 ? 4.558 -9.411 17.359 1.00 89.00 449 GLU A CA 1
ATOM 3384 C C . GLU A 1 449 ? 3.565 -9.423 18.540 1.00 89.00 449 GLU A C 1
ATOM 3386 O O . GLU A 1 449 ? 2.383 -9.746 18.385 1.00 89.00 449 GLU A O 1
ATOM 3391 N N . CYS A 1 450 ? 4.012 -8.986 19.720 1.00 93.38 450 CYS A N 1
ATOM 3392 C CA . CYS A 1 450 ? 3.190 -8.865 20.926 1.00 93.38 450 CYS A CA 1
ATOM 3393 C C . CYS A 1 450 ? 2.180 -7.696 20.898 1.00 93.38 450 CYS A C 1
ATOM 3395 O O . CYS A 1 450 ? 1.277 -7.632 21.739 1.00 93.38 450 CYS A O 1
ATOM 3397 N N . GLY A 1 451 ? 2.280 -6.778 19.934 1.00 94.69 451 GLY A N 1
ATOM 3398 C CA . GLY A 1 451 ? 1.595 -5.482 19.927 1.00 94.69 451 GLY A CA 1
ATOM 3399 C C . GLY A 1 451 ? 0.066 -5.558 19.906 1.00 94.69 451 GLY A C 1
ATOM 3400 O O . GLY A 1 451 ? -0.610 -4.833 20.639 1.00 94.69 451 GLY A O 1
ATOM 3401 N N . VAL A 1 452 ? -0.502 -6.527 19.180 1.00 94.25 452 VAL A N 1
ATOM 3402 C CA . VAL A 1 452 ? -1.957 -6.790 19.185 1.00 94.25 452 VAL A CA 1
ATOM 3403 C C . VAL A 1 452 ? -2.451 -7.149 20.591 1.00 94.25 452 VAL A C 1
ATOM 3405 O O . VAL A 1 452 ? -3.544 -6.752 20.997 1.00 94.25 452 VAL A O 1
ATOM 3408 N N . LYS A 1 453 ? -1.638 -7.867 21.373 1.00 96.19 453 LYS A N 1
ATOM 3409 C CA . LYS A 1 453 ? -1.969 -8.260 22.747 1.00 96.19 453 LYS A CA 1
ATOM 3410 C C . LYS A 1 453 ? -1.813 -7.102 23.734 1.00 96.19 453 LYS A C 1
ATOM 3412 O O . LYS A 1 453 ? -2.630 -7.006 24.644 1.00 96.19 453 LYS A O 1
ATOM 3417 N N . ILE A 1 454 ? -0.867 -6.188 23.508 1.00 97.56 454 ILE A N 1
ATOM 3418 C CA . ILE A 1 454 ? -0.737 -4.920 24.255 1.00 97.56 454 ILE A CA 1
ATOM 3419 C C . ILE A 1 454 ? -2.002 -4.066 24.076 1.00 97.56 454 ILE A C 1
ATOM 3421 O O . ILE A 1 454 ? -2.638 -3.680 25.058 1.00 97.56 454 ILE A O 1
ATOM 3425 N N . LEU A 1 455 ? -2.433 -3.849 22.828 1.00 97.56 455 LEU A N 1
ATOM 3426 C CA . LEU A 1 455 ? -3.666 -3.113 22.519 1.00 97.56 455 LEU A CA 1
ATOM 3427 C C . LEU A 1 455 ? -4.904 -3.808 23.115 1.00 97.56 455 LEU A C 1
ATOM 3429 O O . LEU A 1 455 ? -5.744 -3.162 23.741 1.00 97.56 455 LEU A O 1
ATOM 3433 N N . LYS A 1 456 ? -4.993 -5.140 23.011 1.00 96.69 456 LYS A N 1
ATOM 3434 C CA . LYS A 1 456 ? -6.089 -5.920 23.609 1.00 96.69 456 LYS A CA 1
ATOM 3435 C C . LYS A 1 456 ? -6.105 -5.858 25.141 1.00 96.69 456 LYS A C 1
ATOM 3437 O O . LYS A 1 456 ? -7.186 -5.787 25.720 1.00 96.69 456 LYS A O 1
ATOM 3442 N N . ASN A 1 457 ? -4.945 -5.848 25.799 1.00 97.56 457 ASN A N 1
ATOM 3443 C CA . ASN A 1 457 ? -4.831 -5.661 27.248 1.00 97.56 457 ASN A CA 1
ATOM 3444 C C . ASN A 1 457 ? -5.314 -4.259 27.668 1.00 97.56 457 ASN A C 1
ATOM 3446 O O . ASN A 1 457 ? -6.107 -4.152 28.605 1.00 97.56 457 ASN A O 1
ATOM 3450 N N . PHE A 1 458 ? -4.943 -3.198 26.940 1.00 98.25 458 PHE A N 1
ATOM 3451 C CA . PHE A 1 458 ? -5.460 -1.844 27.190 1.00 98.25 458 PHE A CA 1
ATOM 3452 C C . PHE A 1 458 ? -6.996 -1.781 27.096 1.00 98.25 458 PHE A C 1
ATOM 3454 O O . PHE A 1 458 ? -7.661 -1.319 28.025 1.00 98.25 458 PHE A O 1
ATOM 3461 N N . LEU A 1 459 ? -7.584 -2.315 26.025 1.00 97.50 459 LEU A N 1
ATOM 3462 C CA . LEU A 1 459 ? -9.031 -2.237 25.784 1.00 97.50 459 LEU A CA 1
ATOM 3463 C C . LEU A 1 459 ? -9.851 -3.147 26.720 1.00 97.50 459 LEU A C 1
ATOM 3465 O O . LEU A 1 459 ? -10.894 -2.743 27.237 1.00 97.50 459 LEU A O 1
ATOM 3469 N N . ASN A 1 460 ? -9.374 -4.363 26.987 1.00 95.50 460 ASN A N 1
ATOM 3470 C CA . ASN A 1 460 ? -10.107 -5.349 27.783 1.00 95.50 460 ASN A CA 1
ATOM 3471 C C . ASN A 1 460 ? -9.877 -5.182 29.297 1.00 95.50 460 ASN A C 1
ATOM 3473 O O . ASN A 1 460 ? -10.827 -5.260 30.066 1.00 95.50 460 ASN A O 1
ATOM 3477 N N . LYS A 1 461 ? -8.646 -4.910 29.749 1.00 95.25 461 LYS A N 1
ATOM 3478 C CA . LYS A 1 461 ? -8.297 -4.933 31.185 1.00 95.25 461 LYS A CA 1
ATOM 3479 C C . LYS A 1 461 ? -8.306 -3.550 31.827 1.00 95.25 461 LYS A C 1
ATOM 3481 O O . LYS A 1 461 ? -8.830 -3.386 32.930 1.00 95.25 461 LYS A O 1
ATOM 3486 N N . ILE A 1 462 ? -7.756 -2.555 31.129 1.00 96.94 462 ILE A N 1
ATOM 3487 C CA . ILE A 1 462 ? -7.632 -1.176 31.627 1.00 96.94 462 ILE A CA 1
ATOM 3488 C C . ILE A 1 462 ? -8.922 -0.384 31.349 1.00 96.94 462 ILE A C 1
ATOM 3490 O O . ILE A 1 462 ? -9.491 0.211 32.270 1.00 96.94 462 ILE A O 1
ATOM 3494 N N . CYS A 1 463 ? -9.446 -0.441 30.119 1.00 96.62 463 CYS A N 1
ATOM 3495 C CA . CYS A 1 463 ? -10.712 0.208 29.754 1.00 96.62 463 CYS A CA 1
ATOM 3496 C C . CYS A 1 463 ? -11.954 -0.596 30.184 1.00 96.62 463 CYS A C 1
ATOM 3498 O O . CYS A 1 463 ? -12.995 -0.002 30.458 1.00 96.62 463 CYS A O 1
ATOM 3500 N N . LYS A 1 464 ? -11.833 -1.928 30.310 1.00 95.50 464 LYS A N 1
ATOM 3501 C CA . LYS A 1 464 ? -12.915 -2.862 30.699 1.00 95.50 464 LYS A CA 1
ATOM 3502 C C . LYS A 1 464 ? -14.058 -2.949 29.681 1.00 95.50 464 LYS A C 1
ATOM 3504 O O . LYS A 1 464 ? -15.219 -3.124 30.049 1.00 95.50 464 LYS A O 1
ATOM 3509 N N . PHE A 1 465 ? -13.727 -2.844 28.393 1.00 95.38 465 PHE A N 1
ATOM 3510 C CA . PHE A 1 465 ? -14.700 -2.898 27.301 1.00 95.38 465 PHE A CA 1
ATOM 3511 C C . PHE A 1 465 ? -14.879 -4.329 26.750 1.00 95.38 465 PHE A C 1
ATOM 3513 O O . PHE A 1 465 ? -13.881 -5.010 26.477 1.00 95.38 465 PHE A O 1
ATOM 3520 N N . PRO A 1 466 ? -16.121 -4.794 26.505 1.00 93.81 466 PRO A N 1
ATOM 3521 C CA . PRO A 1 466 ? -16.385 -6.003 25.728 1.00 93.81 466 PRO A CA 1
ATOM 3522 C C . PRO A 1 466 ? -16.112 -5.790 24.229 1.00 93.81 466 PRO A C 1
ATOM 3524 O O . PRO A 1 466 ? -16.425 -4.741 23.664 1.00 93.81 466 PRO A O 1
ATOM 3527 N N . ALA A 1 467 ? -15.565 -6.813 23.571 1.00 93.56 467 ALA A N 1
ATOM 3528 C CA . ALA A 1 467 ? -15.256 -6.814 22.139 1.00 93.56 467 ALA A CA 1
ATOM 3529 C C . ALA A 1 467 ? -16.517 -7.064 21.282 1.00 93.56 467 ALA A C 1
ATOM 3531 O O . ALA A 1 467 ? -16.665 -8.105 20.648 1.00 93.56 467 ALA A O 1
ATOM 3532 N N . ASN A 1 468 ? -17.464 -6.123 21.315 1.00 94.12 468 ASN A N 1
ATOM 3533 C CA . ASN A 1 468 ? -18.781 -6.261 20.679 1.00 94.12 468 ASN A CA 1
ATOM 3534 C C . ASN A 1 468 ? -18.813 -5.897 19.180 1.00 94.12 468 ASN A C 1
ATOM 3536 O O . ASN A 1 468 ? -19.864 -6.056 18.555 1.00 94.12 468 ASN A O 1
ATOM 3540 N N . TYR A 1 469 ? -17.703 -5.409 18.612 1.00 94.06 469 TYR A N 1
ATOM 3541 C CA . TYR A 1 469 ? -17.590 -4.888 17.242 1.00 94.06 469 TYR A CA 1
ATOM 3542 C C . TYR A 1 469 ? -16.870 -5.867 16.294 1.00 94.06 469 TYR A C 1
ATOM 3544 O O . TYR A 1 469 ? -15.954 -5.499 15.558 1.00 94.06 469 TYR A O 1
ATOM 3552 N N . ASP A 1 470 ? -17.260 -7.142 16.350 1.00 92.31 470 ASP A N 1
ATOM 3553 C CA . ASP A 1 470 ? -16.742 -8.193 15.468 1.00 92.31 470 ASP A CA 1
ATOM 3554 C C . ASP A 1 470 ? -17.214 -8.058 14.004 1.00 92.31 470 ASP A C 1
ATOM 3556 O O . ASP A 1 470 ? -18.077 -7.243 13.659 1.00 92.31 470 ASP A O 1
ATOM 3560 N N . LEU A 1 471 ? -16.611 -8.858 13.121 1.00 92.69 471 LEU A N 1
ATOM 3561 C CA . LEU A 1 471 ? -16.861 -8.814 11.680 1.00 92.69 471 LEU A CA 1
ATOM 3562 C C . LEU A 1 471 ? -18.296 -9.224 11.301 1.00 92.69 471 LEU A C 1
ATOM 3564 O O . LEU A 1 471 ? -18.852 -8.671 10.352 1.00 92.69 471 LEU A O 1
ATOM 3568 N N . ASP A 1 472 ? -18.916 -10.137 12.053 1.00 92.38 472 ASP A N 1
ATOM 3569 C CA . ASP A 1 472 ? -20.287 -10.601 11.808 1.00 92.38 472 ASP A CA 1
ATOM 3570 C C . ASP A 1 472 ? -21.310 -9.515 12.154 1.00 92.38 472 ASP A C 1
ATOM 3572 O O . ASP A 1 472 ? -22.233 -9.250 11.378 1.00 92.38 472 ASP A O 1
ATOM 3576 N N . TYR A 1 473 ? -21.112 -8.826 13.281 1.00 93.12 473 TYR A N 1
ATOM 3577 C CA . TYR A 1 473 ? -21.897 -7.656 13.665 1.00 93.12 473 TYR A CA 1
ATOM 3578 C C . TYR A 1 473 ? -21.786 -6.537 12.629 1.00 93.12 473 TYR A C 1
ATOM 3580 O O . TYR A 1 473 ? -22.788 -5.909 12.290 1.00 93.12 473 TYR A O 1
ATOM 3588 N N . ARG A 1 474 ? -20.585 -6.307 12.091 1.00 93.25 474 ARG A N 1
ATOM 3589 C CA . ARG A 1 474 ? -20.329 -5.270 11.080 1.00 93.25 474 ARG A CA 1
ATOM 3590 C C . ARG A 1 474 ? -20.904 -5.628 9.714 1.00 93.25 474 ARG A C 1
ATOM 3592 O O . ARG A 1 474 ? -21.447 -4.746 9.054 1.00 93.25 474 ARG A O 1
ATOM 3599 N N . GLU A 1 475 ? -20.879 -6.900 9.311 1.00 94.56 475 GLU A N 1
ATOM 3600 C CA . GLU A 1 475 ? -21.599 -7.372 8.120 1.00 94.56 475 GLU A CA 1
ATOM 3601 C C . GLU A 1 475 ? -23.109 -7.123 8.266 1.00 94.56 475 GLU A C 1
ATOM 3603 O O . GLU A 1 475 ? -23.727 -6.519 7.386 1.00 94.56 475 GLU A O 1
ATOM 3608 N N . ALA A 1 476 ? -23.695 -7.522 9.401 1.00 93.69 476 ALA A N 1
ATOM 3609 C CA . ALA A 1 476 ? -25.114 -7.319 9.685 1.00 93.69 476 ALA A CA 1
ATOM 3610 C C . ALA A 1 476 ? -25.489 -5.828 9.746 1.00 93.69 476 ALA A C 1
ATOM 3612 O O . ALA A 1 476 ? -26.496 -5.427 9.159 1.00 93.69 476 ALA A O 1
ATOM 3613 N N . LYS A 1 477 ? -24.656 -4.995 10.386 1.00 93.19 477 LYS A N 1
ATOM 3614 C CA . LYS A 1 477 ? -24.845 -3.540 10.448 1.00 93.19 477 LYS A CA 1
ATOM 3615 C C . LYS A 1 477 ? -24.761 -2.910 9.059 1.00 93.19 477 LYS A C 1
ATOM 3617 O O . LYS A 1 477 ? -25.621 -2.116 8.717 1.00 93.19 477 LYS A O 1
ATOM 3622 N N . CYS A 1 478 ? -23.781 -3.291 8.238 1.00 94.12 478 CYS A N 1
ATOM 3623 C CA . CYS A 1 478 ? -23.653 -2.809 6.861 1.00 94.12 478 CYS A CA 1
ATOM 3624 C C . CYS A 1 478 ? -24.908 -3.139 6.034 1.00 94.12 478 CYS A C 1
ATOM 3626 O O . CYS A 1 478 ? -25.450 -2.268 5.359 1.00 94.12 478 CYS A O 1
ATOM 3628 N N . ILE A 1 479 ? -25.423 -4.369 6.135 1.00 94.19 479 ILE A N 1
ATOM 3629 C CA . ILE A 1 479 ? -26.661 -4.788 5.456 1.00 94.19 479 ILE A CA 1
ATOM 3630 C C . ILE A 1 479 ? -27.870 -3.966 5.936 1.00 94.19 479 ILE A C 1
ATOM 3632 O O . ILE A 1 479 ? -28.677 -3.543 5.107 1.00 94.19 479 ILE A O 1
ATOM 3636 N N . TYR A 1 480 ? -27.973 -3.695 7.241 1.00 92.94 480 TYR A N 1
ATOM 3637 C CA . TYR A 1 480 ? -29.007 -2.832 7.822 1.00 92.94 480 TYR A CA 1
ATOM 3638 C C . TYR A 1 480 ? -28.885 -1.370 7.348 1.00 92.94 480 TYR A C 1
ATOM 3640 O O . TYR A 1 480 ? -29.857 -0.802 6.858 1.00 92.94 480 TYR A O 1
ATOM 3648 N N . ASP A 1 481 ? -27.685 -0.782 7.405 1.00 91.75 481 ASP A N 1
ATOM 3649 C CA . ASP A 1 481 ? -27.405 0.587 6.950 1.00 91.75 481 ASP A CA 1
ATOM 3650 C C . ASP A 1 481 ? -27.751 0.768 5.456 1.00 91.75 481 ASP A C 1
ATOM 3652 O O . ASP A 1 481 ? -28.295 1.803 5.064 1.00 91.75 481 ASP A O 1
ATOM 3656 N N . ILE A 1 482 ? -27.478 -0.248 4.621 1.00 92.25 482 ILE A N 1
ATOM 3657 C CA . ILE A 1 482 ? -27.894 -0.279 3.209 1.00 92.25 482 ILE A CA 1
ATOM 3658 C C . ILE A 1 482 ? -29.424 -0.307 3.096 1.00 92.25 482 ILE A C 1
ATOM 3660 O O . ILE A 1 482 ? -29.981 0.439 2.292 1.00 92.25 482 ILE A O 1
ATOM 3664 N N . GLN A 1 483 ? -30.110 -1.166 3.860 1.00 91.62 483 GLN A N 1
ATOM 3665 C CA . GLN A 1 483 ? -31.575 -1.286 3.816 1.00 91.62 483 GLN A CA 1
ATOM 3666 C C . GLN A 1 483 ? -32.263 0.034 4.190 1.00 91.62 483 GLN A C 1
ATOM 3668 O O . GLN A 1 483 ? -33.144 0.479 3.453 1.00 91.62 483 GLN A O 1
ATOM 3673 N N . GLU A 1 484 ? -31.816 0.686 5.264 1.00 89.81 484 GLU A N 1
ATOM 3674 C CA . GLU A 1 484 ? -32.370 1.959 5.736 1.00 89.81 484 GLU A CA 1
ATOM 3675 C C . GLU A 1 484 ? -32.083 3.121 4.774 1.00 89.81 484 GLU A C 1
ATOM 3677 O O . GLU A 1 484 ? -33.000 3.863 4.424 1.00 89.81 484 GLU A O 1
ATOM 3682 N N . MET A 1 485 ? -30.837 3.284 4.301 1.00 86.56 485 MET A N 1
ATOM 3683 C CA . MET A 1 485 ? -30.492 4.417 3.427 1.00 86.56 485 MET A CA 1
ATOM 3684 C C . MET A 1 485 ? -31.095 4.283 2.023 1.00 86.56 485 MET A C 1
ATOM 3686 O O . MET A 1 485 ? -31.527 5.275 1.436 1.00 86.56 485 MET A O 1
ATOM 3690 N N . MET A 1 486 ? -31.116 3.072 1.461 1.00 86.06 486 MET A N 1
ATOM 3691 C CA . MET A 1 486 ? -31.622 2.848 0.105 1.00 86.06 486 MET A CA 1
ATOM 3692 C C . MET A 1 486 ? -33.149 2.740 0.073 1.00 86.06 486 MET A C 1
ATOM 3694 O O . MET A 1 486 ? -33.769 3.139 -0.912 1.00 86.06 486 MET A O 1
ATOM 3698 N N . GLY A 1 487 ? -33.772 2.170 1.110 1.00 84.88 487 GLY A N 1
ATOM 3699 C CA . GLY A 1 487 ? -35.216 1.956 1.182 1.00 84.88 487 GLY A CA 1
ATOM 3700 C C . GLY A 1 487 ? -35.758 1.199 -0.037 1.00 84.88 487 GLY A C 1
ATOM 3701 O O . GLY A 1 487 ? -35.538 -0.004 -0.198 1.00 84.88 487 GLY A O 1
ATOM 3702 N N . GLY A 1 488 ? -36.480 1.910 -0.911 1.00 84.25 488 GLY A N 1
ATOM 3703 C CA . GLY A 1 488 ? -37.019 1.377 -2.170 1.00 84.25 488 GLY A CA 1
ATOM 3704 C C . GLY A 1 488 ? -36.036 1.363 -3.351 1.00 84.25 488 GLY A C 1
ATOM 3705 O O . GLY A 1 488 ? -36.231 0.581 -4.282 1.00 84.25 488 GLY A O 1
ATOM 3706 N N . ASN A 1 489 ? -34.967 2.157 -3.301 1.00 88.06 489 ASN A N 1
ATOM 3707 C CA . ASN A 1 489 ? -34.108 2.466 -4.445 1.00 88.06 489 ASN A CA 1
ATOM 3708 C C . ASN A 1 489 ? -33.231 1.285 -4.896 1.00 88.06 489 ASN A C 1
ATOM 3710 O O . ASN A 1 489 ? -33.002 0.325 -4.153 1.00 88.06 489 ASN A O 1
ATOM 3714 N N . GLY A 1 490 ? -32.736 1.364 -6.133 1.00 91.00 490 GLY A N 1
ATOM 3715 C CA . GLY A 1 490 ? -31.727 0.460 -6.690 1.00 91.00 490 GLY A CA 1
ATOM 3716 C C . GLY A 1 490 ? -30.297 0.990 -6.556 1.00 91.00 490 GLY A C 1
ATOM 3717 O O . GLY A 1 490 ? -30.083 2.174 -6.311 1.00 91.00 490 GLY A O 1
ATOM 3718 N N . ALA A 1 491 ? -29.305 0.121 -6.743 1.00 92.56 491 ALA A N 1
ATOM 3719 C CA . ALA A 1 491 ? -27.882 0.452 -6.666 1.00 92.56 491 ALA A CA 1
ATOM 3720 C C . ALA A 1 491 ? -27.160 0.153 -7.989 1.00 92.56 491 ALA A C 1
ATOM 3722 O O . ALA A 1 491 ? -27.010 -1.007 -8.379 1.00 92.56 491 ALA A O 1
ATOM 3723 N N . LEU A 1 492 ? -26.662 1.190 -8.665 1.00 91.56 492 LEU A N 1
ATOM 3724 C CA . LEU A 1 492 ? -25.707 1.060 -9.768 1.00 91.56 492 LEU A CA 1
ATOM 3725 C C . LEU A 1 492 ? -24.300 0.869 -9.186 1.00 91.56 492 LEU A C 1
ATOM 3727 O O . LEU A 1 492 ? -23.904 1.609 -8.288 1.00 91.56 492 LEU A O 1
ATOM 3731 N N . VAL A 1 493 ? -23.531 -0.106 -9.678 1.00 91.31 493 VAL A N 1
ATOM 3732 C CA . VAL A 1 493 ? -22.192 -0.410 -9.138 1.00 91.31 493 VAL A CA 1
ATOM 3733 C C . VAL A 1 493 ? -21.232 -0.875 -10.233 1.00 91.31 493 VAL A C 1
ATOM 3735 O O . VAL A 1 493 ? -21.574 -1.711 -11.069 1.00 91.31 493 VAL A O 1
ATOM 3738 N N . LEU A 1 494 ? -20.011 -0.330 -10.244 1.00 90.19 494 LEU A N 1
ATOM 3739 C CA . LEU A 1 494 ? -18.985 -0.677 -11.234 1.00 90.19 494 LEU A CA 1
ATOM 3740 C C . LEU A 1 494 ? -18.207 -1.923 -10.776 1.00 90.19 494 LEU A C 1
ATOM 3742 O O . LEU A 1 494 ? -17.268 -1.860 -9.982 1.00 90.19 494 LEU A O 1
ATOM 3746 N N . ALA A 1 495 ? -18.632 -3.082 -11.274 1.00 90.56 495 ALA A N 1
ATOM 3747 C CA . ALA A 1 495 ? -18.159 -4.407 -10.890 1.00 90.56 495 ALA A CA 1
ATOM 3748 C C . ALA A 1 495 ? -16.828 -4.765 -11.580 1.00 90.56 495 ALA A C 1
ATOM 3750 O O . ALA A 1 495 ? -16.780 -5.592 -12.490 1.00 90.56 495 ALA A O 1
ATOM 3751 N N . SER A 1 496 ? -15.726 -4.145 -11.149 1.00 86.06 496 SER A N 1
ATOM 3752 C CA . SER A 1 496 ? -14.385 -4.349 -11.730 1.00 86.06 496 SER A CA 1
ATOM 3753 C C . SER A 1 496 ? -13.795 -5.762 -11.569 1.00 86.06 496 SER A C 1
ATOM 3755 O O . SER A 1 496 ? -12.812 -6.076 -12.230 1.00 86.06 496 SER A O 1
ATOM 3757 N N . GLY A 1 497 ? -14.350 -6.616 -10.700 1.00 81.62 497 GLY A N 1
ATOM 3758 C CA . GLY A 1 497 ? -13.820 -7.963 -10.424 1.00 81.62 497 GLY A CA 1
ATOM 3759 C C . GLY A 1 497 ? -12.652 -8.011 -9.436 1.00 81.62 497 GLY A C 1
ATOM 3760 O O . GLY A 1 497 ? -12.145 -9.088 -9.118 1.00 81.62 497 GLY A O 1
ATOM 3761 N N . GLY A 1 498 ? -12.220 -6.857 -8.925 1.00 86.00 498 GLY A N 1
ATOM 3762 C CA . GLY A 1 498 ? -11.387 -6.802 -7.728 1.00 86.00 498 GLY A CA 1
ATOM 3763 C C . GLY A 1 498 ? -12.170 -7.248 -6.489 1.00 86.00 498 GLY A C 1
ATOM 3764 O O . GLY A 1 498 ? -13.404 -7.240 -6.484 1.00 86.00 498 GLY A O 1
ATOM 3765 N N . LEU A 1 499 ? -11.449 -7.590 -5.418 1.00 90.19 499 LEU A N 1
ATOM 3766 C CA . LEU A 1 499 ? -12.022 -7.966 -4.119 1.00 90.19 499 LEU A CA 1
ATOM 3767 C C . LEU A 1 499 ? -13.123 -6.990 -3.663 1.00 90.19 499 LEU A C 1
ATOM 3769 O O . LEU A 1 499 ? -14.239 -7.405 -3.361 1.00 90.19 499 LEU A O 1
ATOM 3773 N N . LEU A 1 500 ? -12.814 -5.689 -3.682 1.00 90.56 500 LEU A N 1
ATOM 3774 C CA . LEU A 1 500 ? -13.679 -4.629 -3.161 1.00 90.56 500 LEU A CA 1
ATOM 3775 C C . LEU A 1 500 ? -15.021 -4.560 -3.900 1.00 90.56 500 LEU A C 1
ATOM 3777 O O . LEU A 1 500 ? -16.075 -4.657 -3.279 1.00 90.56 500 LEU A O 1
ATOM 3781 N N . SER A 1 501 ? -14.997 -4.445 -5.231 1.00 90.19 501 SER A N 1
ATOM 3782 C CA . SER A 1 501 ? -16.224 -4.350 -6.031 1.00 90.19 501 SER A CA 1
ATOM 3783 C C . SER A 1 501 ? -17.047 -5.637 -5.981 1.00 90.19 501 SER A C 1
ATOM 3785 O O . SER A 1 501 ? -18.272 -5.577 -5.932 1.00 90.19 501 SER A O 1
ATOM 3787 N N . THR A 1 502 ? -16.394 -6.795 -5.887 1.00 92.31 502 THR A N 1
ATOM 3788 C CA . THR A 1 502 ? -17.067 -8.098 -5.782 1.00 92.31 502 THR A CA 1
ATOM 3789 C C . THR A 1 502 ? -17.788 -8.268 -4.434 1.00 92.31 502 THR A C 1
ATOM 3791 O O . THR A 1 502 ? -18.967 -8.629 -4.409 1.00 92.31 502 THR A O 1
ATOM 3794 N N . VAL A 1 503 ? -17.138 -7.935 -3.311 1.00 94.44 503 VAL A N 1
ATOM 3795 C CA . VAL A 1 503 ? -17.762 -7.971 -1.970 1.00 94.44 503 VAL A CA 1
ATOM 3796 C C . VAL A 1 503 ? -18.835 -6.885 -1.823 1.00 94.44 503 VAL A C 1
ATOM 3798 O O . VAL A 1 503 ? -19.911 -7.159 -1.297 1.00 94.44 503 VAL A O 1
ATOM 3801 N N . SER A 1 504 ? -18.594 -5.685 -2.363 1.00 94.56 504 SER A N 1
ATOM 3802 C CA . SER A 1 504 ? -19.562 -4.578 -2.413 1.00 94.56 504 SER A CA 1
ATOM 3803 C C . SER A 1 504 ? -20.849 -4.974 -3.144 1.00 94.56 504 SER A C 1
ATOM 3805 O O . SER A 1 504 ? -21.933 -4.766 -2.603 1.00 94.56 504 SER A O 1
ATOM 3807 N N . VAL A 1 505 ? -20.756 -5.625 -4.312 1.00 95.06 505 VAL A N 1
ATOM 3808 C CA . VAL A 1 505 ? -21.934 -6.180 -5.003 1.00 95.06 505 VAL A CA 1
ATOM 3809 C C . VAL A 1 505 ? -22.647 -7.218 -4.136 1.00 95.06 505 VAL A C 1
ATOM 3811 O O . VAL A 1 505 ? -23.875 -7.210 -4.079 1.00 95.06 505 VAL A O 1
ATOM 3814 N N . LYS A 1 506 ? -21.919 -8.099 -3.434 1.00 94.62 506 LYS A N 1
ATOM 3815 C CA . LYS A 1 506 ? -22.559 -9.166 -2.648 1.00 94.62 506 LYS A CA 1
ATOM 3816 C C . LYS A 1 506 ? -23.280 -8.649 -1.399 1.00 94.62 506 LYS A C 1
ATOM 3818 O O . LYS A 1 506 ? -24.355 -9.154 -1.082 1.00 94.62 506 LYS A O 1
ATOM 3823 N N . LEU A 1 507 ? -22.750 -7.612 -0.746 1.00 95.25 507 LEU A N 1
ATOM 3824 C CA . LEU A 1 507 ? -23.434 -6.884 0.333 1.00 95.25 507 LEU A CA 1
ATOM 3825 C C . LEU A 1 507 ? -24.719 -6.208 -0.173 1.00 95.25 507 LEU A C 1
ATOM 3827 O O . LEU A 1 507 ? -25.776 -6.377 0.432 1.00 95.25 507 LEU A O 1
ATOM 3831 N N . LEU A 1 508 ? -24.664 -5.533 -1.328 1.00 95.06 508 LEU A N 1
ATOM 3832 C CA . LEU A 1 508 ? -25.850 -4.939 -1.960 1.00 95.06 508 LEU A CA 1
ATOM 3833 C C . LEU A 1 508 ? -26.903 -5.994 -2.331 1.00 95.06 508 LEU A C 1
ATOM 3835 O O . LEU A 1 508 ? -28.081 -5.782 -2.063 1.00 95.06 508 LEU A O 1
ATOM 3839 N N . GLN A 1 509 ? -26.503 -7.138 -2.904 1.00 94.81 509 GLN A N 1
ATOM 3840 C CA . GLN A 1 509 ? -27.428 -8.237 -3.226 1.00 94.81 509 GLN A CA 1
ATOM 3841 C C . GLN A 1 509 ? -28.129 -8.773 -1.968 1.00 94.81 509 GLN A C 1
ATOM 3843 O O . GLN A 1 509 ? -29.343 -8.968 -1.995 1.00 94.81 509 GLN A O 1
ATOM 3848 N N . LYS A 1 510 ? -27.392 -8.966 -0.861 1.00 93.56 510 LYS A N 1
ATOM 3849 C CA . LYS A 1 510 ? -27.960 -9.389 0.433 1.00 93.56 510 LYS A CA 1
ATOM 3850 C C . LYS A 1 510 ? -28.963 -8.380 0.994 1.00 93.56 510 LYS A C 1
ATOM 3852 O O . LYS A 1 510 ? -30.002 -8.781 1.507 1.00 93.56 510 LYS A O 1
ATOM 3857 N N . ALA A 1 511 ? -28.654 -7.089 0.902 1.00 93.62 511 ALA A N 1
ATOM 3858 C CA . ALA A 1 511 ? -29.484 -6.032 1.465 1.00 93.62 511 ALA A CA 1
ATOM 3859 C C . ALA A 1 511 ? -30.728 -5.716 0.616 1.00 93.62 511 ALA A C 1
ATOM 3861 O O . ALA A 1 511 ? -31.816 -5.538 1.165 1.00 93.62 511 ALA A O 1
ATOM 3862 N N . LEU A 1 512 ? -30.577 -5.640 -0.712 1.00 93.38 512 LEU A N 1
ATOM 3863 C CA . LEU A 1 512 ? -31.583 -5.075 -1.620 1.00 93.38 512 LEU A CA 1
ATOM 3864 C C . LEU A 1 512 ? -32.352 -6.109 -2.457 1.00 93.38 512 LEU A C 1
ATOM 3866 O O . LEU A 1 512 ? -33.443 -5.777 -2.934 1.00 93.38 512 LEU A O 1
ATOM 3870 N N . GLY A 1 513 ? -31.813 -7.322 -2.616 1.00 92.25 513 GLY A N 1
ATOM 3871 C CA . GLY A 1 513 ? -32.241 -8.307 -3.617 1.00 92.25 513 GLY A CA 1
ATOM 3872 C C . GLY A 1 513 ? -31.567 -8.088 -4.979 1.00 92.25 513 GLY A C 1
ATOM 3873 O O . GLY A 1 513 ? -31.127 -6.983 -5.292 1.00 92.25 513 GLY A O 1
ATOM 3874 N N . GLU A 1 514 ? -31.472 -9.137 -5.804 1.00 91.06 514 GLU A N 1
ATOM 3875 C CA . GLU A 1 514 ? -30.738 -9.072 -7.081 1.00 91.06 514 GLU A CA 1
ATOM 3876 C C . GLU A 1 514 ? -31.375 -8.103 -8.092 1.00 91.06 514 GLU A C 1
ATOM 3878 O O . GLU A 1 514 ? -30.650 -7.340 -8.726 1.00 91.06 514 GLU A O 1
ATOM 3883 N N . ASP A 1 515 ? -32.711 -8.042 -8.168 1.00 90.19 515 ASP A N 1
ATOM 3884 C CA . ASP A 1 515 ? -33.464 -7.195 -9.116 1.00 90.19 515 ASP A CA 1
ATOM 3885 C C . ASP A 1 515 ? -33.196 -5.685 -8.978 1.00 90.19 515 ASP A C 1
ATOM 3887 O O . ASP A 1 515 ? -33.541 -4.905 -9.866 1.00 90.19 515 ASP A O 1
ATOM 3891 N N . ARG A 1 516 ? -32.622 -5.253 -7.848 1.00 92.12 516 ARG A N 1
ATOM 3892 C CA . ARG A 1 516 ? -32.330 -3.844 -7.541 1.00 92.12 516 ARG A CA 1
ATOM 3893 C C . ARG A 1 516 ? -30.846 -3.496 -7.596 1.00 92.12 516 ARG A C 1
ATOM 3895 O O . ARG A 1 516 ? -30.497 -2.346 -7.339 1.00 92.12 516 ARG A O 1
ATOM 3902 N N . VAL A 1 517 ? -29.967 -4.441 -7.923 1.00 94.94 517 VAL A N 1
ATOM 3903 C CA . VAL A 1 517 ? -28.521 -4.199 -8.017 1.00 94.94 517 VAL A CA 1
ATOM 3904 C C . VAL A 1 517 ? -28.094 -4.328 -9.471 1.00 94.94 517 VAL A C 1
ATOM 3906 O O . VAL A 1 517 ? -28.281 -5.368 -10.094 1.00 94.94 517 VAL A O 1
ATOM 3909 N N . TYR A 1 518 ? -27.480 -3.275 -10.008 1.00 94.12 518 TYR A N 1
ATOM 3910 C CA . TYR A 1 518 ? -27.036 -3.191 -11.398 1.00 94.12 518 TYR A CA 1
ATOM 3911 C C . TYR A 1 518 ? -25.498 -3.243 -11.466 1.00 94.12 518 TYR A C 1
ATOM 3913 O O . TYR A 1 518 ? -24.850 -2.196 -11.584 1.00 94.12 518 TYR A O 1
ATOM 3921 N N . PRO A 1 519 ? -24.875 -4.436 -11.363 1.00 95.25 519 PRO A N 1
ATOM 3922 C CA . PRO A 1 519 ? -23.436 -4.588 -11.525 1.00 95.25 519 PRO A CA 1
ATOM 3923 C C . PRO A 1 519 ? -23.049 -4.399 -12.992 1.00 95.25 519 PRO A C 1
ATOM 3925 O O . PRO A 1 519 ? -23.466 -5.169 -13.853 1.00 95.25 519 PRO A O 1
ATOM 3928 N N . VAL A 1 520 ? -22.223 -3.398 -13.289 1.00 94.25 520 VAL A N 1
ATOM 3929 C CA . VAL A 1 520 ? -21.706 -3.128 -14.640 1.00 94.25 520 VAL A CA 1
ATOM 3930 C C . VAL A 1 520 ? -20.210 -3.413 -14.680 1.00 94.25 520 VAL A C 1
ATOM 3932 O O . VAL A 1 520 ? -19.445 -2.779 -13.956 1.00 94.25 520 VAL A O 1
ATOM 3935 N N . HIS A 1 521 ? -19.782 -4.332 -15.545 1.00 95.06 521 HIS A N 1
ATOM 3936 C CA . HIS A 1 521 ? -18.365 -4.558 -15.825 1.00 95.06 521 HIS A CA 1
ATOM 3937 C C . HIS A 1 521 ? -17.950 -3.750 -17.059 1.00 95.06 521 HIS A C 1
ATOM 3939 O O . HIS A 1 521 ? -18.520 -3.913 -18.141 1.00 95.06 521 HIS A O 1
ATOM 3945 N N . VAL A 1 522 ? -16.966 -2.872 -16.879 1.00 92.62 522 VAL A N 1
ATOM 3946 C CA . VAL A 1 522 ? -16.523 -1.895 -17.879 1.00 92.62 522 VAL A CA 1
ATOM 3947 C C . VAL A 1 522 ? -15.162 -2.322 -18.410 1.00 92.62 522 VAL A C 1
ATOM 3949 O O . VAL A 1 522 ? -14.168 -2.224 -17.696 1.00 92.62 522 VAL A O 1
ATOM 3952 N N . GLU A 1 523 ? -15.108 -2.754 -19.667 1.00 94.44 523 GLU A N 1
ATOM 3953 C CA . GLU A 1 523 ? -13.838 -2.913 -20.376 1.00 94.44 523 GLU A CA 1
ATOM 3954 C C . GLU A 1 523 ? -13.334 -1.524 -20.783 1.00 94.44 523 GLU A C 1
ATOM 3956 O O . GLU A 1 523 ? -13.953 -0.824 -21.589 1.00 94.44 523 GLU A O 1
ATOM 3961 N N . THR A 1 524 ? -12.224 -1.110 -20.176 1.00 93.31 524 THR A N 1
ATOM 3962 C CA . THR A 1 524 ? -11.601 0.206 -20.375 1.00 93.31 524 THR A CA 1
ATOM 3963 C C . THR A 1 524 ? -10.565 0.196 -21.496 1.00 93.31 524 THR A C 1
ATOM 3965 O O . THR A 1 524 ? -10.105 1.250 -21.925 1.00 93.31 524 THR A O 1
ATOM 3968 N N . GLY A 1 525 ? -10.136 -0.980 -21.957 1.00 93.44 525 GLY A N 1
ATOM 3969 C CA . GLY A 1 525 ? -8.969 -1.135 -22.819 1.00 93.44 525 GLY A CA 1
ATOM 3970 C C . GLY A 1 525 ? -7.636 -0.854 -22.118 1.00 93.44 525 GLY A C 1
ATOM 3971 O O . GLY A 1 525 ? -6.613 -0.837 -22.800 1.00 93.44 525 GLY A O 1
ATOM 3972 N N . LEU A 1 526 ? -7.646 -0.634 -20.793 1.00 94.69 526 LEU A N 1
ATOM 3973 C CA . LEU A 1 526 ? -6.489 -0.367 -19.923 1.00 94.69 526 LEU A CA 1
ATOM 3974 C C . LEU A 1 526 ? -6.269 -1.470 -18.861 1.00 94.69 526 LEU A C 1
ATOM 3976 O O . LEU A 1 526 ? -5.395 -1.326 -18.006 1.00 94.69 526 LEU A O 1
ATOM 3980 N N . GLY A 1 527 ? -7.058 -2.552 -18.891 1.00 93.00 527 GLY A N 1
ATOM 3981 C CA . GLY A 1 527 ? -6.908 -3.727 -18.020 1.00 93.00 527 GLY A CA 1
ATOM 3982 C C . GLY A 1 527 ? -5.766 -4.668 -18.429 1.00 93.00 527 GLY A C 1
ATOM 3983 O O . GLY A 1 527 ? -5.081 -4.448 -19.433 1.00 93.00 527 GLY A O 1
ATOM 3984 N N . ARG A 1 528 ? -5.557 -5.743 -17.658 1.00 93.50 528 ARG A N 1
ATOM 3985 C CA . ARG A 1 528 ? -4.598 -6.810 -18.004 1.00 93.50 528 ARG A CA 1
ATOM 3986 C C . ARG A 1 528 ? -5.166 -7.727 -19.094 1.00 93.50 528 ARG A C 1
ATOM 3988 O O . ARG A 1 528 ? -6.359 -7.720 -19.398 1.00 93.50 528 ARG A O 1
ATOM 3995 N N . LEU A 1 529 ? -4.306 -8.546 -19.700 1.00 93.25 529 LEU A N 1
ATOM 3996 C CA . LEU A 1 529 ? -4.693 -9.406 -20.822 1.00 93.25 529 LEU A CA 1
ATOM 3997 C C . LEU A 1 529 ? -5.749 -10.447 -20.404 1.00 93.25 529 LEU A C 1
ATOM 3999 O O . LEU A 1 529 ? -5.512 -11.235 -19.493 1.00 93.25 529 LEU A O 1
ATOM 4003 N N . ASN A 1 530 ? -6.888 -10.446 -21.107 1.00 90.69 530 ASN A N 1
ATOM 4004 C CA . ASN A 1 530 ? -8.068 -11.310 -20.918 1.00 90.69 530 ASN A CA 1
ATOM 4005 C C . ASN A 1 530 ? -8.788 -11.173 -19.554 1.00 90.69 530 ASN A C 1
ATOM 4007 O O . ASN A 1 530 ? -9.739 -11.904 -19.272 1.00 90.69 530 ASN A O 1
ATOM 4011 N N . GLU A 1 531 ? -8.399 -10.188 -18.739 1.00 89.62 531 GLU A N 1
ATOM 4012 C CA . GLU A 1 531 ? -8.841 -10.012 -17.350 1.00 89.62 531 GLU A CA 1
ATOM 4013 C C . GLU A 1 531 ? -10.363 -9.836 -17.202 1.00 89.62 531 GLU A C 1
ATOM 4015 O O . GLU A 1 531 ? -10.962 -10.355 -16.255 1.00 89.62 531 GLU A O 1
ATOM 4020 N N . SER A 1 532 ? -10.997 -9.153 -18.159 1.00 92.00 532 SER A N 1
ATOM 4021 C CA . SER A 1 532 ? -12.447 -8.934 -18.216 1.00 92.00 532 SER A CA 1
ATOM 4022 C C . SER A 1 532 ? -13.231 -10.231 -18.462 1.00 92.00 532 SER A C 1
ATOM 4024 O O . SER A 1 532 ? -14.285 -10.445 -17.864 1.00 92.00 532 SER A O 1
ATOM 4026 N N . GLU A 1 533 ? -12.720 -11.141 -19.298 1.00 91.94 533 GLU A N 1
ATOM 4027 C CA . GLU A 1 533 ? -13.394 -12.412 -19.605 1.00 91.94 533 GLU A CA 1
ATOM 4028 C C . GLU A 1 533 ? -13.285 -13.399 -18.432 1.00 91.94 533 GLU A C 1
ATOM 4030 O O . GLU A 1 533 ? -14.283 -14.004 -18.030 1.00 91.94 533 GLU A O 1
ATOM 4035 N N . GLU A 1 534 ? -12.089 -13.509 -17.844 1.00 89.75 534 GLU A N 1
ATOM 4036 C CA . GLU A 1 534 ? -11.836 -14.258 -16.605 1.00 89.75 534 GLU A CA 1
ATOM 4037 C C . GLU A 1 534 ? -12.763 -13.754 -15.477 1.00 89.75 534 GLU A C 1
ATOM 4039 O O . GLU A 1 534 ? -13.442 -14.541 -14.811 1.00 89.75 534 GLU A O 1
ATOM 4044 N N . THR A 1 535 ? -12.880 -12.429 -15.337 1.00 90.31 535 THR A N 1
ATOM 4045 C CA . THR A 1 535 ? -13.748 -11.766 -14.351 1.00 90.31 535 THR A CA 1
ATOM 4046 C C . THR A 1 535 ? -15.236 -12.052 -14.570 1.00 90.31 535 THR A C 1
ATOM 4048 O O . THR A 1 535 ? -15.929 -12.383 -13.611 1.00 90.31 535 THR A O 1
ATOM 4051 N N . LEU A 1 536 ? -15.757 -11.955 -15.797 1.00 93.50 536 LEU A N 1
ATOM 4052 C CA . LEU A 1 536 ? -17.182 -12.198 -16.072 1.00 93.50 536 LEU A CA 1
ATOM 4053 C C . LEU A 1 536 ? -17.595 -13.650 -15.805 1.00 93.50 536 LEU A C 1
ATOM 4055 O O . LEU A 1 536 ? -18.665 -13.889 -15.238 1.00 93.50 536 LEU A O 1
ATOM 4059 N N . LYS A 1 537 ? -16.749 -14.618 -16.186 1.00 93.00 537 LYS A N 1
ATOM 4060 C CA . LYS A 1 537 ? -16.968 -16.047 -15.900 1.00 93.00 537 LYS A CA 1
ATOM 4061 C C . LYS A 1 537 ? -17.062 -16.286 -14.394 1.00 93.00 537 LYS A C 1
ATOM 4063 O O . LYS A 1 537 ? -18.007 -16.926 -13.937 1.00 93.00 537 LYS A O 1
ATOM 4068 N N . MET A 1 538 ? -16.125 -15.712 -13.642 1.00 90.44 538 MET A N 1
ATOM 4069 C CA . MET A 1 538 ? -16.077 -15.776 -12.183 1.00 90.44 538 MET A CA 1
ATOM 4070 C C . MET A 1 538 ? -17.306 -15.131 -11.531 1.00 90.44 538 MET A C 1
ATOM 4072 O O . MET A 1 538 ? -17.990 -15.787 -10.750 1.00 90.44 538 MET A O 1
ATOM 4076 N N . LEU A 1 539 ? -17.645 -13.881 -11.873 1.00 92.12 539 LEU A N 1
ATOM 4077 C CA . LEU A 1 539 ? -18.775 -13.173 -11.253 1.00 92.12 539 LEU A CA 1
ATOM 4078 C C . LEU A 1 539 ? -20.078 -13.970 -11.418 1.00 92.12 539 LEU A C 1
ATOM 4080 O O . LEU A 1 539 ? -20.824 -14.152 -10.454 1.00 92.12 539 LEU A O 1
ATOM 4084 N N . LYS A 1 540 ? -20.296 -14.551 -12.604 1.00 93.31 540 LYS A N 1
ATOM 4085 C CA . LYS A 1 540 ? -21.459 -15.399 -12.885 1.00 93.31 540 LYS A CA 1
ATOM 4086 C C . LYS A 1 540 ? -21.510 -16.670 -12.023 1.00 93.31 540 LYS A C 1
ATOM 4088 O O . LYS A 1 540 ? -22.601 -17.057 -11.614 1.00 93.31 540 LYS A O 1
ATOM 4093 N N . GLN A 1 541 ? -20.372 -17.297 -11.708 1.00 91.75 541 GLN A N 1
ATOM 4094 C CA . GLN A 1 541 ? -20.316 -18.473 -10.819 1.00 91.75 541 GLN A CA 1
ATOM 4095 C C . GLN A 1 541 ? -20.792 -18.157 -9.390 1.00 91.75 541 GLN A C 1
ATOM 4097 O O . GLN A 1 541 ? -21.363 -19.023 -8.735 1.00 91.75 541 GLN A O 1
ATOM 4102 N N . TYR A 1 542 ? -20.626 -16.912 -8.933 1.00 89.69 542 TYR A N 1
ATOM 4103 C CA . TYR A 1 542 ? -21.013 -16.452 -7.591 1.00 89.69 542 TYR A CA 1
ATOM 4104 C C . TYR A 1 542 ? -22.362 -15.705 -7.547 1.00 89.69 542 TYR A C 1
ATOM 4106 O O . TYR A 1 542 ? -22.670 -14.997 -6.580 1.00 89.69 542 TYR A O 1
ATOM 4114 N N . GLY A 1 543 ? -23.190 -15.860 -8.587 1.00 90.19 543 GLY A N 1
ATOM 4115 C CA . GLY A 1 543 ? -24.512 -15.231 -8.687 1.00 90.19 543 GLY A CA 1
ATOM 4116 C C . GLY A 1 543 ? -24.471 -13.729 -8.988 1.00 90.19 543 GLY A C 1
ATOM 4117 O O . GLY A 1 543 ? -25.428 -13.019 -8.702 1.00 90.19 543 GLY A O 1
ATOM 4118 N N . ILE A 1 544 ? -23.370 -13.211 -9.537 1.00 93.00 544 ILE A N 1
ATOM 4119 C CA . ILE A 1 544 ? -23.243 -11.806 -9.940 1.00 93.00 544 ILE A CA 1
ATOM 4120 C C . ILE A 1 544 ? -23.370 -11.722 -11.466 1.00 93.00 544 ILE A C 1
ATOM 4122 O O . ILE A 1 544 ? -22.404 -11.875 -12.214 1.00 93.00 544 ILE A O 1
ATOM 4126 N N . ASN A 1 545 ? -24.592 -11.466 -11.936 1.00 91.62 545 ASN A N 1
ATOM 4127 C CA . ASN A 1 545 ? -24.916 -11.318 -13.358 1.00 91.62 545 ASN A CA 1
ATOM 4128 C C . ASN A 1 545 ? -24.481 -9.937 -13.895 1.00 91.62 545 ASN A C 1
ATOM 4130 O O . ASN A 1 545 ? -25.303 -9.068 -14.174 1.00 91.62 545 ASN A O 1
ATOM 4134 N N . ALA A 1 546 ? -23.166 -9.723 -14.006 1.00 94.69 546 ALA A N 1
ATOM 4135 C CA . ALA A 1 546 ? -22.582 -8.446 -14.411 1.00 94.69 546 ALA A CA 1
ATOM 4136 C C . ALA A 1 546 ? -22.878 -8.068 -15.877 1.00 94.69 546 ALA A C 1
ATOM 4138 O O . ALA A 1 546 ? -22.626 -8.826 -16.816 1.00 94.69 546 ALA A O 1
ATOM 4139 N N . ILE A 1 547 ? -23.355 -6.840 -16.074 1.00 94.88 547 ILE A N 1
ATOM 4140 C CA . ILE A 1 547 ? -23.637 -6.229 -17.373 1.00 94.88 547 ILE A CA 1
ATOM 4141 C C . ILE A 1 547 ? -22.312 -5.802 -18.013 1.00 94.88 547 ILE A C 1
ATOM 4143 O O . ILE A 1 547 ? -21.740 -4.778 -17.644 1.00 94.88 547 ILE A O 1
ATOM 4147 N N . TYR A 1 548 ? -21.826 -6.567 -18.991 1.00 95.75 548 TYR A N 1
ATOM 4148 C CA . TYR A 1 548 ? -20.624 -6.213 -19.751 1.00 95.75 548 TYR A CA 1
ATOM 4149 C C . TYR A 1 548 ? -20.850 -5.031 -20.706 1.00 95.75 548 TYR A C 1
ATOM 4151 O O . TYR A 1 548 ? -21.860 -4.986 -21.424 1.00 95.75 548 TYR A O 1
ATOM 4159 N N . ARG A 1 549 ? -19.878 -4.112 -20.778 1.00 95.25 549 ARG A N 1
ATOM 4160 C CA . ARG A 1 549 ? -19.775 -3.074 -21.816 1.00 95.25 549 ARG A CA 1
ATOM 4161 C C . ARG A 1 549 ? -18.322 -2.780 -22.191 1.00 95.25 549 ARG A C 1
ATOM 4163 O O . ARG A 1 549 ? -17.500 -2.525 -21.317 1.00 95.25 549 ARG A O 1
ATOM 4170 N N . ASP A 1 550 ? -18.053 -2.722 -23.496 1.00 95.25 550 ASP A N 1
ATOM 4171 C CA . ASP A 1 550 ? -16.795 -2.208 -24.050 1.00 95.25 550 ASP A CA 1
ATOM 4172 C C . ASP A 1 550 ? -16.843 -0.680 -24.186 1.00 95.25 550 ASP A C 1
ATOM 4174 O O . ASP A 1 550 ? -17.654 -0.136 -24.940 1.00 95.25 550 ASP A O 1
ATOM 4178 N N . PHE A 1 551 ? -15.957 -0.007 -23.455 1.00 95.44 551 PHE A N 1
ATOM 4179 C CA . PHE A 1 551 ? -15.702 1.431 -23.501 1.00 95.44 551 PHE A CA 1
ATOM 4180 C C . PHE A 1 551 ? -14.252 1.744 -23.932 1.00 95.44 551 PHE A C 1
ATOM 4182 O O . PHE A 1 551 ? -13.830 2.896 -23.856 1.00 95.44 551 PHE A O 1
ATOM 4189 N N . THR A 1 552 ? -13.496 0.772 -24.466 1.00 94.88 552 THR A N 1
ATOM 4190 C CA . THR A 1 552 ? -12.098 0.920 -24.939 1.00 94.88 552 THR A CA 1
ATOM 4191 C C . THR A 1 552 ? -11.876 2.175 -25.787 1.00 94.88 552 THR A C 1
ATOM 4193 O O . THR A 1 552 ? -10.836 2.823 -25.697 1.00 94.88 552 THR A O 1
ATOM 4196 N N . LYS A 1 553 ? -12.848 2.524 -26.641 1.00 94.25 553 LYS A N 1
ATOM 4197 C CA . LYS A 1 553 ? -12.777 3.707 -27.514 1.00 94.25 553 LYS A CA 1
ATOM 4198 C C . LYS A 1 553 ? -12.947 5.025 -26.761 1.00 94.25 553 LYS A C 1
ATOM 4200 O O . LYS A 1 553 ? -12.328 6.001 -27.158 1.00 94.25 553 LYS A O 1
ATOM 4205 N N . ASP A 1 554 ? -13.770 5.046 -25.715 1.00 94.25 554 ASP A N 1
ATOM 4206 C CA . ASP A 1 554 ? -13.995 6.233 -24.890 1.00 94.25 554 ASP A CA 1
ATOM 4207 C C . ASP A 1 554 ? -12.771 6.524 -24.009 1.00 94.25 554 ASP A C 1
ATOM 4209 O O . ASP A 1 554 ? -12.326 7.661 -23.968 1.00 94.25 554 ASP A O 1
ATOM 4213 N N . PHE A 1 555 ? -12.155 5.504 -23.395 1.00 94.94 555 PHE A N 1
ATOM 4214 C CA . PHE A 1 555 ? -10.930 5.681 -22.596 1.00 94.94 555 PHE A CA 1
ATOM 4215 C C . PHE A 1 555 ? -9.698 6.010 -23.455 1.00 94.94 555 PHE A C 1
ATOM 4217 O O . PHE A 1 555 ? -8.970 6.954 -23.157 1.00 94.94 555 PHE A O 1
ATOM 4224 N N . LEU A 1 556 ? -9.443 5.268 -24.544 1.00 94.00 556 LEU A N 1
ATOM 4225 C CA . LEU A 1 556 ? -8.288 5.539 -25.421 1.00 94.00 556 LEU A CA 1
ATOM 4226 C C . LEU A 1 556 ? -8.459 6.804 -26.279 1.00 94.00 556 LEU A C 1
ATOM 4228 O O . LEU A 1 556 ? -7.472 7.311 -26.813 1.00 94.00 556 LEU A O 1
ATOM 4232 N N . GLY A 1 557 ? -9.692 7.292 -26.421 1.00 93.31 557 GLY A N 1
ATOM 4233 C CA . GLY A 1 557 ? -10.048 8.559 -27.058 1.00 93.31 557 GLY A CA 1
ATOM 4234 C C . GLY A 1 557 ? -10.458 9.648 -26.064 1.00 93.31 557 GLY A C 1
ATOM 4235 O O . GLY A 1 557 ? -11.128 10.587 -26.476 1.00 93.31 557 GLY A O 1
ATOM 4236 N N . ALA A 1 558 ? -10.112 9.512 -24.779 1.00 93.69 558 ALA A N 1
ATOM 4237 C CA . ALA A 1 558 ? -10.497 10.478 -23.756 1.00 93.69 558 ALA A CA 1
ATOM 4238 C C . ALA A 1 558 ? -9.803 11.829 -23.968 1.00 93.69 558 ALA A C 1
ATOM 4240 O O . ALA A 1 558 ? -8.618 11.881 -24.316 1.00 93.69 558 ALA A O 1
ATOM 4241 N N . GLU A 1 559 ? -10.538 12.903 -23.691 1.00 93.62 559 GLU A N 1
ATOM 4242 C CA . GLU A 1 559 ? -10.129 14.302 -23.825 1.00 93.62 559 GLU A CA 1
ATOM 4243 C C . GLU A 1 559 ? -10.618 15.080 -22.592 1.00 93.62 559 GLU A C 1
ATOM 4245 O O . GLU A 1 559 ? -11.730 14.848 -22.116 1.00 93.62 559 GLU A O 1
ATOM 4250 N N . ALA A 1 560 ? -9.797 15.983 -22.054 1.00 89.69 560 ALA A N 1
ATOM 4251 C CA . ALA A 1 560 ? -10.102 16.762 -20.853 1.00 89.69 560 ALA A CA 1
ATOM 4252 C C . ALA A 1 560 ? -9.378 18.119 -20.855 1.00 89.69 560 ALA A C 1
ATOM 4254 O O . ALA A 1 560 ? -8.476 18.366 -21.657 1.00 89.69 560 ALA A O 1
ATOM 4255 N N . ILE A 1 561 ? -9.750 18.994 -19.918 1.00 87.25 561 ILE A N 1
ATOM 4256 C CA . ILE A 1 561 ? -8.989 20.205 -19.589 1.00 87.25 561 ILE A CA 1
ATOM 4257 C C . ILE A 1 561 ? -8.305 19.976 -18.238 1.00 87.25 561 ILE A C 1
ATOM 4259 O O . ILE A 1 561 ? -8.969 19.731 -17.226 1.00 87.25 561 ILE A O 1
ATOM 4263 N N . ASN A 1 562 ? -6.976 20.034 -18.214 1.00 83.38 562 ASN A N 1
ATOM 4264 C CA . ASN A 1 562 ? -6.209 19.897 -16.981 1.00 83.38 562 ASN A CA 1
ATOM 4265 C C . ASN A 1 562 ? -6.224 21.183 -16.147 1.00 83.38 562 ASN A C 1
ATOM 4267 O O . ASN A 1 562 ? -6.696 22.235 -16.576 1.00 83.38 562 ASN A O 1
ATOM 4271 N N . ASP A 1 563 ? -5.701 21.101 -14.933 1.00 77.69 563 ASP A N 1
ATOM 4272 C CA . ASP A 1 563 ? -5.848 22.135 -13.896 1.00 77.69 563 ASP A CA 1
ATOM 4273 C C . ASP A 1 563 ? -5.006 23.390 -14.187 1.00 77.69 563 ASP A C 1
ATOM 4275 O O . ASP A 1 563 ? -5.173 24.438 -13.572 1.00 77.69 563 ASP A O 1
ATOM 4279 N N . LYS A 1 564 ? -4.147 23.309 -15.213 1.00 83.31 564 LYS A N 1
ATOM 4280 C CA . LYS A 1 564 ? -3.397 24.424 -15.812 1.00 83.31 564 LYS A CA 1
ATOM 4281 C C . LYS A 1 564 ? -4.139 25.041 -17.012 1.00 83.31 564 LYS A C 1
ATOM 4283 O O . LYS A 1 564 ? -3.537 25.785 -17.786 1.00 83.31 564 LYS A O 1
ATOM 4288 N N . GLY A 1 565 ? -5.417 24.702 -17.201 1.00 86.31 565 GLY A N 1
ATOM 4289 C CA . GLY A 1 565 ? -6.279 25.183 -18.283 1.00 86.31 565 GLY A CA 1
ATOM 4290 C C . GLY A 1 565 ? -5.935 24.633 -19.671 1.00 86.31 565 GLY A C 1
ATOM 4291 O O . GLY A 1 565 ? -6.409 25.177 -20.668 1.00 86.31 565 GLY A O 1
ATOM 4292 N N . ARG A 1 566 ? -5.097 23.591 -19.773 1.00 86.50 566 ARG A N 1
ATOM 4293 C CA . ARG A 1 566 ? -4.652 23.037 -21.061 1.00 86.50 566 ARG A CA 1
ATOM 4294 C C . ARG A 1 566 ? -5.531 21.867 -21.482 1.00 86.50 566 ARG A C 1
ATOM 4296 O O . ARG A 1 566 ? -5.871 21.017 -20.666 1.00 86.50 566 ARG A O 1
ATOM 4303 N N . PHE A 1 567 ? -5.849 21.806 -22.770 1.00 90.50 567 PHE A N 1
ATOM 4304 C CA . PHE A 1 567 ? -6.486 20.638 -23.367 1.00 90.50 567 PHE A CA 1
ATOM 4305 C C . PHE A 1 567 ? -5.488 19.475 -23.436 1.00 90.50 567 PHE A C 1
ATOM 4307 O O . PHE A 1 567 ? -4.369 19.653 -23.918 1.00 90.50 567 PHE A O 1
ATOM 4314 N N . VAL A 1 568 ? -5.897 18.304 -22.956 1.00 91.75 568 VAL A N 1
ATOM 4315 C CA . VAL A 1 568 ? -5.104 17.069 -22.935 1.00 91.75 568 VAL A CA 1
ATOM 4316 C C . VAL A 1 568 ? -5.953 15.899 -23.424 1.00 91.75 568 VAL A C 1
ATOM 4318 O O . VAL A 1 568 ? -7.168 15.882 -23.243 1.00 91.75 568 VAL A O 1
ATOM 4321 N N . TRP A 1 569 ? -5.315 14.907 -24.041 1.00 93.56 569 TRP A N 1
ATOM 4322 C CA . TRP A 1 569 ? -5.968 13.696 -24.543 1.00 93.56 569 TRP A CA 1
ATOM 4323 C C . TRP A 1 569 ? -5.149 12.455 -24.179 1.00 93.56 569 TRP A C 1
ATOM 4325 O O . TRP A 1 569 ? -3.928 12.544 -24.048 1.00 93.56 569 TRP A O 1
ATOM 4335 N N . MET A 1 570 ? -5.787 11.286 -24.057 1.00 94.00 570 MET A N 1
ATOM 4336 C CA . MET A 1 570 ? -5.165 10.057 -23.518 1.00 94.00 570 MET A CA 1
ATOM 4337 C C . MET A 1 570 ? -3.817 9.716 -24.169 1.00 94.00 570 MET A C 1
ATOM 4339 O O . MET A 1 570 ? -2.839 9.424 -23.486 1.00 94.00 570 MET A O 1
ATOM 4343 N N . ARG A 1 571 ? -3.728 9.821 -25.499 1.00 90.88 571 ARG A N 1
ATOM 4344 C CA . ARG A 1 571 ? -2.486 9.567 -26.247 1.00 90.88 571 ARG A CA 1
ATOM 4345 C C . ARG A 1 571 ? -1.361 10.585 -25.967 1.00 90.88 571 ARG A C 1
ATOM 4347 O O . ARG A 1 571 ? -0.203 10.228 -26.128 1.00 90.88 571 ARG A O 1
ATOM 4354 N N . GLY A 1 572 ? -1.667 11.821 -25.578 1.00 85.88 572 GLY A N 1
ATOM 4355 C CA . GLY A 1 572 ? -0.677 12.859 -25.243 1.00 85.88 572 GLY A CA 1
ATOM 4356 C C . GLY A 1 572 ? -0.353 12.957 -23.747 1.00 85.88 572 GLY A C 1
ATOM 4357 O O . GLY A 1 572 ? 0.533 13.712 -23.363 1.00 85.88 572 GLY A O 1
ATOM 4358 N N . ALA A 1 573 ? -1.061 12.214 -22.893 1.00 91.38 573 ALA A N 1
ATOM 4359 C CA . ALA A 1 573 ? -0.931 12.302 -21.443 1.00 91.38 573 ALA A CA 1
ATOM 4360 C C . ALA A 1 573 ? 0.394 11.695 -20.945 1.00 91.38 573 ALA A C 1
ATOM 4362 O O . ALA A 1 573 ? 0.489 10.498 -20.656 1.00 91.38 573 ALA A O 1
ATOM 4363 N N . CYS A 1 574 ? 1.423 12.540 -20.844 1.00 89.88 574 CYS A N 1
ATOM 4364 C CA . CYS A 1 574 ? 2.705 12.167 -20.251 1.00 89.88 574 CYS A CA 1
ATOM 4365 C C . CYS A 1 574 ? 2.691 12.288 -18.721 1.00 89.88 574 CYS A C 1
ATOM 4367 O O . CYS A 1 574 ? 3.212 11.396 -18.056 1.00 89.88 574 CYS A O 1
ATOM 4369 N N . SER A 1 575 ? 2.061 13.327 -18.148 1.00 89.06 575 SER A N 1
ATOM 4370 C CA . SER A 1 575 ? 1.996 13.466 -16.686 1.00 89.06 575 SER A CA 1
ATOM 4371 C C . SER A 1 575 ? 0.992 12.482 -16.058 1.00 89.06 575 SER A C 1
ATOM 4373 O O . SER A 1 575 ? -0.091 12.276 -16.621 1.00 89.06 575 SER A O 1
ATOM 4375 N N . PRO A 1 576 ? 1.298 11.884 -14.892 1.00 88.69 576 PRO A N 1
ATOM 4376 C CA . PRO A 1 576 ? 0.367 11.005 -14.185 1.00 88.69 576 PRO A CA 1
ATOM 4377 C C . PRO A 1 576 ? -0.961 11.671 -13.826 1.00 88.69 576 PRO A C 1
ATOM 4379 O O . PRO A 1 576 ? -2.013 11.044 -13.935 1.00 88.69 576 PRO A O 1
ATOM 4382 N N . GLU A 1 577 ? -0.930 12.944 -13.438 1.00 87.31 577 GLU A N 1
ATOM 4383 C CA . GLU A 1 577 ? -2.108 13.756 -13.133 1.00 87.31 577 GLU A CA 1
ATOM 4384 C C . GLU A 1 577 ? -3.047 13.859 -14.348 1.00 87.31 577 GLU A C 1
ATOM 4386 O O . GLU A 1 577 ? -4.235 13.552 -14.227 1.00 87.31 577 GLU A O 1
ATOM 4391 N N . ASP A 1 578 ? -2.519 14.167 -15.543 1.00 90.19 578 ASP A N 1
ATOM 4392 C CA . ASP A 1 578 ? -3.314 14.186 -16.781 1.00 90.19 578 ASP A CA 1
ATOM 4393 C C . ASP A 1 578 ? -3.902 12.794 -17.081 1.00 90.19 578 ASP A C 1
ATOM 4395 O O . ASP A 1 578 ? -5.103 12.672 -17.345 1.00 90.19 578 ASP A O 1
ATOM 4399 N N . LYS A 1 579 ? -3.083 11.728 -16.989 1.00 91.56 579 LYS A N 1
ATOM 4400 C CA . LYS A 1 579 ? -3.518 10.330 -17.198 1.00 91.56 579 LYS A CA 1
ATOM 4401 C C . LYS A 1 579 ? -4.690 9.970 -16.276 1.00 91.56 579 LYS A C 1
ATOM 4403 O O . LYS A 1 579 ? -5.699 9.432 -16.737 1.00 91.56 579 LYS A O 1
ATOM 4408 N N . ARG A 1 580 ? -4.571 10.278 -14.980 1.00 89.31 580 ARG A N 1
ATOM 4409 C CA . ARG A 1 580 ? -5.601 10.033 -13.957 1.00 89.31 580 ARG A CA 1
ATOM 4410 C C . ARG A 1 580 ? -6.872 10.825 -14.260 1.00 89.31 580 ARG A C 1
ATOM 4412 O O . ARG A 1 580 ? -7.946 10.228 -14.297 1.00 89.31 580 ARG A O 1
ATOM 4419 N N . LYS A 1 581 ? -6.768 12.127 -14.545 1.00 87.06 581 LYS A N 1
ATOM 4420 C CA . LYS A 1 581 ? -7.928 12.988 -14.835 1.00 87.06 581 LYS A CA 1
ATOM 4421 C C . LYS A 1 581 ? -8.719 12.502 -16.053 1.00 87.06 581 LYS A C 1
ATOM 4423 O O . LYS A 1 581 ? -9.942 12.412 -16.004 1.00 87.06 581 LYS A O 1
ATOM 4428 N N . LEU A 1 582 ? -8.028 12.086 -17.113 1.00 91.44 582 LEU A N 1
ATOM 4429 C CA . LEU A 1 582 ? -8.650 11.518 -18.315 1.00 91.44 582 LEU A CA 1
ATOM 4430 C C . LEU A 1 582 ? -9.389 10.195 -18.039 1.00 91.44 582 LEU A C 1
ATOM 4432 O O . LEU A 1 582 ? -10.443 9.938 -18.624 1.00 91.44 582 LEU A O 1
ATOM 4436 N N . VAL A 1 583 ? -8.889 9.370 -17.114 1.00 90.19 583 VAL A N 1
ATOM 4437 C CA . VAL A 1 583 ? -9.579 8.157 -16.638 1.00 90.19 583 VAL A CA 1
ATOM 4438 C C . VAL A 1 583 ? -10.812 8.500 -15.790 1.00 90.19 583 VAL A C 1
ATOM 4440 O O . VAL A 1 583 ? -11.859 7.878 -15.974 1.00 90.19 583 VAL A O 1
ATOM 4443 N N . VAL A 1 584 ? -10.726 9.499 -14.905 1.00 86.12 584 VAL A N 1
ATOM 4444 C CA . VAL A 1 584 ? -11.851 9.999 -14.086 1.00 86.12 584 VAL A CA 1
ATOM 4445 C C . VAL A 1 584 ? -13.005 10.466 -14.985 1.00 86.12 584 VAL A C 1
ATOM 4447 O O . VAL A 1 584 ? -14.123 9.960 -14.866 1.00 86.12 584 VAL A O 1
ATOM 4450 N N . GLU A 1 585 ? -12.724 11.340 -15.956 1.00 85.31 585 GLU A N 1
ATOM 4451 C CA . GLU A 1 585 ? -13.711 11.838 -16.932 1.00 85.31 585 GLU A CA 1
ATOM 4452 C C . GLU A 1 585 ? -14.302 10.717 -17.804 1.00 85.31 585 GLU A C 1
ATOM 4454 O O . GLU A 1 585 ? -15.499 10.708 -18.122 1.00 85.31 585 GLU A O 1
ATOM 4459 N N . SER A 1 586 ? -13.492 9.706 -18.136 1.00 90.50 586 SER A N 1
ATOM 4460 C CA . SER A 1 586 ? -13.963 8.505 -18.833 1.00 90.50 586 SER A CA 1
ATOM 4461 C C . SER A 1 586 ? -14.972 7.721 -17.988 1.00 90.50 586 SER A C 1
ATOM 4463 O O . SER A 1 586 ? -16.022 7.337 -18.502 1.00 90.50 586 SER A O 1
ATOM 4465 N N . PHE A 1 587 ? -14.736 7.531 -16.684 1.00 88.00 587 PHE A N 1
ATOM 4466 C CA . PHE A 1 587 ? -15.699 6.867 -15.793 1.00 88.00 587 PHE A CA 1
ATOM 4467 C C . PHE A 1 587 ? -16.977 7.691 -15.559 1.00 88.00 587 PHE A C 1
ATOM 4469 O O . PHE A 1 587 ? -18.071 7.118 -15.532 1.00 88.00 587 PHE A O 1
ATOM 4476 N N . ILE A 1 588 ? -16.884 9.023 -15.476 1.00 83.81 588 ILE A N 1
ATOM 4477 C CA . ILE A 1 588 ? -18.057 9.918 -15.439 1.00 83.81 588 ILE A CA 1
ATOM 4478 C C . ILE A 1 588 ? -18.881 9.761 -16.729 1.00 83.81 588 ILE A C 1
ATOM 4480 O O . ILE A 1 588 ? -20.109 9.611 -16.684 1.00 83.81 588 ILE A O 1
ATOM 4484 N N . THR A 1 589 ? -18.208 9.703 -17.880 1.00 87.25 589 THR A N 1
ATOM 4485 C CA . THR A 1 589 ? -18.817 9.452 -19.195 1.00 87.25 589 THR A CA 1
ATOM 4486 C C . THR A 1 589 ? -19.476 8.072 -19.270 1.00 87.25 589 THR A C 1
ATOM 4488 O O . THR A 1 589 ? -20.629 7.974 -19.702 1.00 87.25 589 THR A O 1
ATOM 4491 N N . VAL A 1 590 ? -18.809 7.016 -18.789 1.00 88.19 590 VAL A N 1
ATOM 4492 C CA . VAL A 1 590 ? -19.367 5.656 -18.668 1.00 88.19 590 VAL A CA 1
ATOM 4493 C C . VAL A 1 590 ? -20.656 5.684 -17.856 1.00 88.19 590 VAL A C 1
ATOM 4495 O O . VAL A 1 590 ? -21.700 5.286 -18.374 1.00 88.19 590 VAL A O 1
ATOM 4498 N N . LYS A 1 591 ? -20.623 6.215 -16.626 1.00 85.06 591 LYS A N 1
ATOM 4499 C CA . LYS A 1 591 ? -21.794 6.327 -15.739 1.00 85.06 591 LYS A CA 1
ATOM 4500 C C . LYS A 1 591 ? -22.963 7.017 -16.449 1.00 85.06 591 LYS A C 1
ATOM 4502 O O . LYS A 1 591 ? -24.070 6.482 -16.491 1.00 85.06 591 LYS A O 1
ATOM 4507 N N . ASN A 1 592 ? -22.705 8.171 -17.064 1.00 84.75 592 ASN A N 1
ATOM 4508 C CA . ASN A 1 592 ? -23.720 8.964 -17.760 1.00 84.75 592 ASN A CA 1
ATOM 4509 C C . ASN A 1 592 ? -24.304 8.256 -18.999 1.00 84.75 592 ASN A C 1
ATOM 4511 O O . ASN A 1 592 ? -25.479 8.467 -19.312 1.00 84.75 592 ASN A O 1
ATOM 4515 N N . LYS A 1 593 ? -23.538 7.403 -19.698 1.00 90.31 593 LYS A N 1
ATOM 4516 C CA . LYS A 1 593 ? -24.083 6.525 -20.751 1.00 90.31 593 LYS A CA 1
ATOM 4517 C C . LYS A 1 593 ? -24.854 5.339 -20.162 1.00 90.31 593 LYS A C 1
ATOM 4519 O O . LYS A 1 593 ? -25.903 5.000 -20.702 1.00 90.31 593 LYS A O 1
ATOM 4524 N N . MET A 1 594 ? -24.391 4.736 -19.066 1.00 90.31 594 MET A N 1
ATOM 4525 C CA . MET A 1 594 ? -25.031 3.565 -18.451 1.00 90.31 594 MET A CA 1
ATOM 4526 C C . MET A 1 594 ? -26.409 3.867 -17.874 1.00 90.31 594 MET A C 1
ATOM 4528 O O . MET A 1 594 ? -27.347 3.139 -18.185 1.00 90.31 594 MET A O 1
ATOM 4532 N N . ILE A 1 595 ? -26.562 4.964 -17.127 1.00 86.75 595 ILE A N 1
ATOM 4533 C CA . ILE A 1 595 ? -27.863 5.413 -16.600 1.00 86.75 595 ILE A CA 1
ATOM 4534 C C . ILE A 1 595 ? -28.885 5.530 -17.746 1.00 86.75 595 ILE A C 1
ATOM 4536 O O . ILE A 1 595 ? -29.970 4.953 -17.686 1.00 86.75 595 ILE A O 1
ATOM 4540 N N . LYS A 1 596 ? -28.489 6.178 -18.852 1.00 88.44 596 LYS A N 1
ATOM 4541 C CA . LYS A 1 596 ? -29.323 6.360 -20.052 1.00 88.44 596 LYS A CA 1
ATOM 4542 C C . LYS A 1 596 ? -29.606 5.058 -20.812 1.00 88.44 596 LYS A C 1
ATOM 4544 O O . LYS A 1 596 ? -30.701 4.907 -21.341 1.00 88.44 596 LYS A O 1
ATOM 4549 N N . GLN A 1 597 ? -28.649 4.128 -20.885 1.00 90.56 597 GLN A N 1
ATOM 4550 C CA . GLN A 1 597 ? -28.832 2.823 -21.542 1.00 90.56 597 GLN A CA 1
ATOM 4551 C C . GLN A 1 597 ? -29.732 1.870 -20.749 1.00 90.56 597 GLN A C 1
ATOM 4553 O O . GLN A 1 597 ? -30.415 1.049 -21.354 1.00 90.56 597 GLN A O 1
ATOM 4558 N N . LEU A 1 598 ? -29.698 1.948 -19.418 1.00 88.31 598 LEU A N 1
ATOM 4559 C CA . LEU A 1 598 ? -30.479 1.092 -18.522 1.00 88.31 598 LEU A CA 1
ATOM 4560 C C . LEU A 1 598 ? -31.851 1.694 -18.168 1.00 88.31 598 LEU A C 1
ATOM 4562 O O . LEU A 1 598 ? -32.680 1.000 -17.592 1.00 88.31 598 LEU A O 1
ATOM 4566 N N . GLY A 1 599 ? -32.109 2.956 -18.534 1.00 87.69 599 GLY A N 1
ATOM 4567 C CA . GLY A 1 599 ? -33.374 3.643 -18.247 1.00 87.69 599 GLY A CA 1
ATOM 4568 C C . GLY A 1 599 ? -33.555 4.012 -16.772 1.00 87.69 599 GLY A C 1
ATOM 4569 O O . GLY A 1 599 ? -34.687 4.106 -16.309 1.00 87.69 599 GLY A O 1
ATOM 4570 N N . LEU A 1 600 ? -32.450 4.184 -16.041 1.00 86.62 600 LEU A N 1
ATOM 4571 C CA . LEU A 1 600 ? -32.441 4.457 -14.603 1.00 86.62 600 LEU A CA 1
ATOM 4572 C C . LEU A 1 600 ? -32.675 5.949 -14.327 1.00 86.62 600 LEU A C 1
ATOM 4574 O O . LEU A 1 600 ? -32.145 6.802 -15.044 1.00 86.62 600 LEU A O 1
ATOM 4578 N N . ASP A 1 601 ? -33.418 6.260 -13.265 1.00 80.56 601 ASP A N 1
ATOM 4579 C CA . ASP A 1 601 ? -33.568 7.627 -12.754 1.00 80.56 601 ASP A CA 1
ATOM 4580 C C . ASP A 1 601 ? -32.562 7.904 -11.620 1.00 80.56 601 ASP A C 1
ATOM 4582 O O . ASP A 1 601 ? -32.141 7.005 -10.894 1.00 80.56 601 ASP A O 1
ATOM 4586 N N . TYR A 1 602 ? -32.184 9.170 -11.473 1.00 72.19 602 TYR A N 1
ATOM 4587 C CA . TYR A 1 602 ? -31.314 9.693 -10.421 1.00 72.19 602 TYR A CA 1
ATOM 4588 C C . TYR A 1 602 ? -32.036 9.748 -9.060 1.00 72.19 602 TYR A C 1
ATOM 4590 O O . TYR A 1 602 ? -31.374 9.796 -8.027 1.00 72.19 602 TYR A O 1
ATOM 4598 N N . GLN A 1 603 ? -33.375 9.751 -9.050 1.00 75.88 603 GLN A N 1
ATOM 4599 C CA . GLN A 1 603 ? -34.188 9.737 -7.825 1.00 75.88 603 GLN A CA 1
ATOM 4600 C C . GLN A 1 603 ? -34.306 8.329 -7.218 1.00 75.88 603 GLN A C 1
ATOM 4602 O O . GLN A 1 603 ? -34.201 8.177 -6.002 1.00 75.88 603 GLN A O 1
ATOM 4607 N N . ASP A 1 604 ? -34.455 7.308 -8.070 1.00 83.50 604 ASP A N 1
ATOM 4608 C CA . ASP A 1 604 ? -34.733 5.920 -7.669 1.00 83.50 604 ASP A CA 1
ATOM 4609 C C . ASP A 1 604 ? -33.484 5.009 -7.686 1.00 83.50 604 ASP A C 1
ATOM 4611 O O . ASP A 1 604 ? -33.579 3.817 -7.385 1.00 83.50 604 ASP A O 1
ATOM 4615 N N . THR A 1 605 ? -32.304 5.521 -8.063 1.00 85.06 605 THR A N 1
ATOM 4616 C CA . THR A 1 605 ? -31.045 4.749 -8.108 1.00 85.06 605 THR A CA 1
ATOM 4617 C C . THR A 1 605 ? -29.873 5.516 -7.494 1.00 85.06 605 THR A C 1
ATOM 4619 O O . THR A 1 605 ? -29.579 6.636 -7.898 1.00 85.06 605 THR A O 1
ATOM 4622 N N . CYS A 1 606 ? -29.157 4.882 -6.562 1.00 86.56 606 CYS A N 1
ATOM 4623 C CA . CYS A 1 606 ? -27.919 5.397 -5.967 1.00 86.56 606 CYS A CA 1
ATOM 4624 C C . CYS A 1 606 ? -26.681 4.731 -6.603 1.00 86.56 606 CYS A C 1
ATOM 4626 O O . CYS A 1 606 ? -26.763 3.628 -7.150 1.00 86.56 606 CYS A O 1
ATOM 4628 N N . LEU A 1 607 ? -25.524 5.395 -6.551 1.00 87.06 607 LEU A N 1
ATOM 4629 C CA . LEU A 1 607 ? -24.258 4.892 -7.094 1.00 87.06 607 LEU A CA 1
ATOM 4630 C C . LEU A 1 607 ? -23.401 4.356 -5.952 1.00 87.06 607 LEU A C 1
ATOM 4632 O O . LEU A 1 607 ? -22.903 5.121 -5.131 1.00 87.06 607 LEU A O 1
ATOM 4636 N N . SER A 1 608 ? -23.194 3.045 -5.921 1.00 88.50 608 SER A N 1
ATOM 4637 C CA . SER A 1 608 ? -22.313 2.420 -4.941 1.00 88.50 608 SER A CA 1
ATOM 4638 C C . SER A 1 608 ? -20.860 2.469 -5.407 1.00 88.50 608 SER A C 1
ATOM 4640 O O . SER A 1 608 ? -20.505 1.868 -6.426 1.00 88.50 608 SER A O 1
ATOM 4642 N N . GLN A 1 609 ? -20.004 3.112 -4.616 1.00 85.25 609 GLN A N 1
ATOM 4643 C CA . GLN A 1 609 ? -18.552 3.109 -4.782 1.00 85.25 609 GLN A CA 1
ATOM 4644 C C . GLN A 1 609 ? -17.898 2.265 -3.681 1.00 85.25 609 GLN A C 1
ATOM 4646 O O . GLN A 1 609 ? -18.168 2.427 -2.492 1.00 85.25 609 GLN A O 1
ATOM 4651 N N . SER A 1 610 ? -17.033 1.333 -4.079 1.00 87.00 610 SER A N 1
ATOM 4652 C CA . SER A 1 610 ? -16.428 0.321 -3.200 1.00 87.00 610 SER A CA 1
ATOM 4653 C C . SER A 1 610 ? -15.215 0.863 -2.427 1.00 87.00 610 SER A C 1
ATOM 4655 O O . SER A 1 610 ? -14.119 0.311 -2.503 1.00 87.00 610 SER A O 1
ATOM 4657 N N . THR A 1 611 ? -15.412 1.983 -1.736 1.00 85.31 611 THR A N 1
ATOM 4658 C CA . THR A 1 611 ? -14.376 2.784 -1.066 1.00 85.31 611 THR A CA 1
ATOM 4659 C C . THR A 1 611 ? -14.125 2.304 0.354 1.00 85.31 611 THR A C 1
ATOM 4661 O O . THR A 1 611 ? -15.072 2.121 1.115 1.00 85.31 611 THR A O 1
ATOM 4664 N N . LEU A 1 612 ? -12.853 2.099 0.700 1.00 88.38 612 LEU A N 1
ATOM 4665 C CA . LEU A 1 612 ? -12.443 1.583 2.003 1.00 88.38 612 LEU A CA 1
ATOM 4666 C C . LEU A 1 612 ? -12.472 2.665 3.082 1.00 88.38 612 LEU A C 1
ATOM 4668 O O . LEU A 1 612 ? -12.244 3.848 2.810 1.00 88.38 612 LEU A O 1
ATOM 4672 N N . ARG A 1 613 ? -12.576 2.222 4.338 1.00 88.19 613 ARG A N 1
ATOM 4673 C CA . ARG A 1 613 ? -12.311 3.063 5.513 1.00 88.19 613 ARG A CA 1
ATOM 4674 C C . ARG A 1 613 ? -10.958 3.776 5.429 1.00 88.19 613 ARG A C 1
ATOM 4676 O O . ARG A 1 613 ? -10.843 4.948 5.775 1.00 88.19 613 ARG A O 1
ATOM 4683 N N . SER A 1 614 ? -9.948 3.090 4.888 1.00 83.06 614 SER A N 1
ATOM 4684 C CA . SER A 1 614 ? -8.601 3.629 4.684 1.00 83.06 614 SER A CA 1
ATOM 4685 C C . SER A 1 614 ? -8.534 4.843 3.766 1.00 83.06 614 SER A C 1
ATOM 4687 O O . SER A 1 614 ? -7.515 5.526 3.759 1.00 83.06 614 SER A O 1
ATOM 4689 N N . ASP A 1 615 ? -9.542 5.072 2.935 1.00 81.44 615 ASP A N 1
ATOM 4690 C CA . ASP A 1 615 ? -9.537 6.132 1.924 1.00 81.44 615 ASP A CA 1
ATOM 4691 C C . ASP A 1 615 ? -10.400 7.307 2.398 1.00 81.44 615 ASP A C 1
ATOM 4693 O O . ASP A 1 615 ? -10.075 8.463 2.144 1.00 81.44 615 ASP A O 1
ATOM 4697 N N . ILE A 1 616 ? -11.427 7.000 3.193 1.00 82.38 616 ILE A N 1
ATOM 4698 C CA . ILE A 1 616 ? -12.277 7.963 3.895 1.00 82.38 616 ILE A CA 1
ATOM 4699 C C . ILE A 1 616 ? -11.500 8.673 5.009 1.00 82.38 616 ILE A C 1
ATOM 4701 O O . ILE A 1 616 ? -11.472 9.900 5.008 1.00 82.38 616 ILE A O 1
ATOM 4705 N N . ILE A 1 617 ? -10.744 7.946 5.849 1.00 80.31 617 ILE A N 1
ATOM 4706 C CA . ILE A 1 617 ? -9.842 8.569 6.842 1.00 80.31 617 ILE A CA 1
ATOM 4707 C C . ILE A 1 617 ? -8.834 9.500 6.144 1.00 80.31 617 ILE A C 1
ATOM 4709 O O . ILE A 1 617 ? -8.610 10.617 6.602 1.00 80.31 617 ILE A O 1
ATOM 4713 N N . LYS A 1 618 ? -8.272 9.092 4.993 1.00 75.69 618 LYS A N 1
ATOM 4714 C CA . LYS A 1 618 ? -7.354 9.939 4.204 1.00 75.69 618 LYS A CA 1
ATOM 4715 C C . LYS A 1 618 ? -8.011 11.196 3.645 1.00 75.69 618 LYS A C 1
ATOM 4717 O O . LYS A 1 618 ? -7.314 12.196 3.498 1.00 75.69 618 LYS A O 1
ATOM 4722 N N . ARG A 1 619 ? -9.299 11.149 3.299 1.00 72.38 619 ARG A N 1
ATOM 4723 C CA . ARG A 1 619 ? -10.067 12.322 2.869 1.00 72.38 619 ARG A CA 1
ATOM 4724 C C . ARG A 1 619 ? -10.311 13.246 4.060 1.00 72.38 619 ARG A C 1
ATOM 4726 O O . ARG A 1 619 ? -9.830 14.370 4.056 1.00 72.38 619 ARG A O 1
ATOM 4733 N N . GLU A 1 620 ? -10.967 12.743 5.097 1.00 72.25 620 GLU A N 1
ATOM 4734 C CA . GLU A 1 620 ? -11.431 13.534 6.244 1.00 72.25 620 GLU A CA 1
ATOM 4735 C C . GLU A 1 620 ? -10.264 14.164 7.017 1.00 72.25 620 GLU A C 1
ATOM 4737 O O . GLU A 1 620 ? -10.289 15.351 7.327 1.00 72.25 620 GLU A O 1
ATOM 4742 N N . PHE A 1 621 ? -9.171 13.425 7.231 1.00 67.06 621 PHE A N 1
ATOM 4743 C CA . PHE A 1 621 ? -7.965 13.959 7.870 1.00 67.06 621 PHE A CA 1
ATOM 4744 C C . PHE A 1 621 ? -7.234 14.995 6.991 1.00 67.06 621 PHE A C 1
ATOM 4746 O O . PHE A 1 621 ? -6.587 15.898 7.521 1.00 67.06 621 PHE A O 1
ATOM 4753 N N . ARG A 1 622 ? -7.339 14.913 5.652 1.00 64.12 622 ARG A N 1
ATOM 4754 C CA . ARG A 1 622 ? -6.838 15.967 4.747 1.00 64.12 622 ARG A CA 1
ATOM 4755 C C . ARG A 1 622 ? -7.737 17.202 4.788 1.00 64.12 622 ARG A C 1
ATOM 4757 O O . ARG A 1 622 ? -7.201 18.292 4.928 1.00 64.12 622 ARG A O 1
ATOM 4764 N N . GLU A 1 623 ? -9.057 17.040 4.732 1.00 60.28 623 GLU A N 1
ATOM 4765 C CA . GLU A 1 623 ? -10.043 18.133 4.822 1.00 60.28 623 GLU A CA 1
ATOM 4766 C C . GLU A 1 623 ? -9.938 18.895 6.158 1.00 60.28 623 GLU A C 1
ATOM 4768 O O . GLU A 1 623 ? -10.073 20.116 6.191 1.00 60.28 623 GLU A O 1
ATOM 4773 N N . MET A 1 624 ? -9.617 18.202 7.258 1.00 56.62 624 MET A N 1
ATOM 4774 C CA . MET A 1 624 ? -9.358 18.818 8.570 1.00 56.62 624 MET A CA 1
ATOM 4775 C C . MET A 1 624 ? -8.021 19.580 8.665 1.00 56.62 624 MET A C 1
ATOM 4777 O O . MET A 1 624 ? -7.855 20.379 9.587 1.00 56.62 624 MET A O 1
ATOM 4781 N N . LEU A 1 625 ? -7.064 19.341 7.759 1.00 51.03 625 LEU A N 1
ATOM 4782 C CA . LEU A 1 625 ? -5.737 19.982 7.761 1.00 51.03 625 LEU A CA 1
ATOM 4783 C C . LEU A 1 625 ? -5.523 20.989 6.620 1.00 51.03 625 LEU A C 1
ATOM 4785 O O . LEU A 1 625 ? -4.687 21.883 6.751 1.00 51.03 625 LEU A O 1
ATOM 4789 N N . PHE A 1 626 ? -6.246 20.850 5.507 1.00 47.34 626 PHE A N 1
ATOM 4790 C CA . PHE A 1 626 ? -6.073 21.633 4.286 1.00 47.34 626 PHE A CA 1
ATOM 4791 C C . PHE A 1 626 ? -7.437 21.944 3.658 1.00 47.34 626 PHE A C 1
ATOM 4793 O O . PHE A 1 626 ? -8.195 21.038 3.322 1.00 47.34 626 PHE A O 1
ATOM 4800 N N . SER A 1 627 ? -7.725 23.228 3.438 1.00 30.80 627 SER A N 1
ATOM 4801 C CA . SER A 1 627 ? -9.000 23.706 2.882 1.00 30.80 627 SER A CA 1
ATOM 4802 C C . SER A 1 627 ? -9.214 23.392 1.396 1.00 30.80 627 SER A C 1
ATOM 4804 O O . SER A 1 627 ? -10.350 23.403 0.932 1.00 30.80 627 SER A O 1
ATOM 4806 N N . ASP A 1 628 ? -8.139 23.125 0.647 1.00 34.00 628 ASP A N 1
ATOM 4807 C CA . ASP A 1 628 ? -8.135 23.151 -0.819 1.00 34.00 628 ASP A CA 1
ATOM 4808 C C . ASP A 1 628 ? -7.417 21.923 -1.414 1.00 34.00 628 ASP A C 1
ATOM 4810 O O . ASP A 1 628 ? -6.326 22.035 -1.975 1.00 34.00 628 ASP A O 1
ATOM 4814 N N . PHE A 1 629 ? -8.010 20.727 -1.299 1.00 35.38 629 PHE A N 1
ATOM 4815 C CA . PHE A 1 629 ? -7.481 19.516 -1.948 1.00 35.38 629 PHE A CA 1
ATOM 4816 C C . PHE A 1 629 ? -8.564 18.627 -2.571 1.00 35.38 629 PHE A C 1
ATOM 4818 O O . PHE A 1 629 ? -9.495 18.194 -1.904 1.00 35.38 629 PHE A O 1
ATOM 4825 N N . SER A 1 630 ? -8.387 18.290 -3.853 1.00 40.38 630 SER A N 1
ATOM 4826 C CA . SER A 1 630 ? -9.215 17.321 -4.584 1.00 40.38 630 SER A CA 1
ATOM 4827 C C . SER A 1 630 ? -8.336 16.444 -5.483 1.00 40.38 630 SER A C 1
ATOM 4829 O O . SER A 1 630 ? -7.947 16.839 -6.576 1.00 40.38 630 SER A O 1
ATOM 4831 N N . GLU A 1 631 ? -7.968 15.248 -5.015 1.00 43.34 631 GLU A N 1
ATOM 4832 C CA . GLU A 1 631 ? -7.226 14.274 -5.829 1.00 43.34 631 GLU A CA 1
ATOM 4833 C C . GLU A 1 631 ? -7.440 12.833 -5.322 1.00 43.34 631 GLU A C 1
ATOM 4835 O O . GLU A 1 631 ? -7.935 12.616 -4.217 1.00 43.34 631 GLU A O 1
ATOM 4840 N N . ASP A 1 632 ? -7.082 11.849 -6.150 1.00 40.84 632 ASP A N 1
ATOM 4841 C CA . ASP A 1 632 ? -7.228 10.392 -5.953 1.00 40.84 632 ASP A CA 1
ATOM 4842 C C . ASP A 1 632 ? -8.670 9.822 -5.867 1.00 40.84 632 ASP A C 1
ATOM 4844 O O . ASP A 1 632 ? -8.835 8.611 -6.041 1.00 40.84 632 ASP A O 1
ATOM 4848 N N . TYR A 1 633 ? -9.723 10.636 -5.689 1.00 44.09 633 TYR A N 1
ATOM 4849 C CA . TYR A 1 633 ? -11.122 10.166 -5.692 1.00 44.09 633 TYR A CA 1
ATOM 4850 C C . TYR A 1 633 ? -11.891 10.490 -6.984 1.00 44.09 633 TYR A C 1
ATOM 4852 O O . TYR A 1 633 ? -11.808 11.596 -7.512 1.00 44.09 633 TYR A O 1
ATOM 4860 N N . ILE A 1 634 ? -12.705 9.538 -7.464 1.00 48.19 634 ILE A N 1
ATOM 4861 C CA . ILE A 1 634 ? -13.733 9.801 -8.485 1.00 48.19 634 ILE A CA 1
ATOM 4862 C C . ILE A 1 634 ? -14.976 10.324 -7.753 1.00 48.19 634 ILE A C 1
ATOM 4864 O O . ILE A 1 634 ? -15.932 9.571 -7.558 1.00 48.19 634 ILE A O 1
ATOM 4868 N N . ASP A 1 635 ? -14.958 11.584 -7.315 1.00 47.72 635 ASP A N 1
ATOM 4869 C CA . ASP A 1 635 ? -16.206 12.240 -6.915 1.00 47.72 635 ASP A CA 1
ATOM 4870 C C . ASP A 1 635 ? -17.053 12.515 -8.166 1.00 47.72 635 ASP A C 1
ATOM 4872 O O . ASP A 1 635 ? -16.542 12.741 -9.267 1.00 47.72 635 ASP A O 1
ATOM 4876 N N . ILE A 1 636 ? -18.367 12.394 -8.022 1.00 52.56 636 ILE A N 1
ATOM 4877 C CA . ILE A 1 636 ? -19.316 12.350 -9.128 1.00 52.56 636 ILE A CA 1
ATOM 4878 C C . ILE A 1 636 ? -20.448 13.329 -8.809 1.00 52.56 636 ILE A C 1
ATOM 4880 O O . ILE A 1 636 ? -21.448 12.943 -8.196 1.00 52.56 636 ILE A O 1
ATOM 4884 N N . PRO A 1 637 ? -20.333 14.588 -9.276 1.00 48.38 637 PRO A N 1
ATOM 4885 C CA . PRO A 1 637 ? -21.333 15.612 -9.029 1.00 48.38 637 PRO A CA 1
ATOM 4886 C C . PRO A 1 637 ? -22.752 15.176 -9.409 1.00 48.38 637 PRO A C 1
ATOM 4888 O O . PRO A 1 637 ? -22.986 14.528 -10.439 1.00 48.38 637 PRO A O 1
ATOM 4891 N N . HIS A 1 638 ? -23.707 15.598 -8.579 1.00 52.28 638 HIS A N 1
ATOM 4892 C CA . HIS A 1 638 ? -25.148 15.414 -8.775 1.00 52.28 638 HIS A CA 1
ATOM 4893 C C . HIS A 1 638 ? -25.595 13.939 -8.850 1.00 52.28 638 HIS A C 1
ATOM 4895 O O . HIS A 1 638 ? -26.384 13.558 -9.720 1.00 52.28 638 HIS A O 1
ATOM 4901 N N . TYR A 1 639 ? -25.101 13.097 -7.938 1.00 59.91 639 TYR A N 1
ATOM 4902 C CA . TYR A 1 639 ? -25.616 11.741 -7.739 1.00 59.91 639 TYR A CA 1
ATOM 4903 C C . TYR A 1 639 ? -25.694 11.379 -6.252 1.00 59.91 639 TYR A C 1
ATOM 4905 O O . TYR A 1 639 ? -24.839 11.793 -5.474 1.00 59.91 639 TYR A O 1
ATOM 4913 N N . ASN A 1 640 ? -26.677 10.561 -5.869 1.00 71.75 640 ASN A N 1
ATOM 4914 C CA . ASN A 1 640 ? -26.709 9.947 -4.542 1.00 71.75 640 ASN A CA 1
ATOM 4915 C C . ASN A 1 640 ? -25.651 8.838 -4.497 1.00 71.75 640 ASN A C 1
ATOM 4917 O O . ASN A 1 640 ? -25.887 7.717 -4.954 1.00 71.75 640 ASN A O 1
ATOM 4921 N N . VAL A 1 641 ? -24.455 9.177 -4.027 1.00 80.25 641 VAL A N 1
ATOM 4922 C CA . VAL A 1 641 ? -23.337 8.245 -3.856 1.00 80.25 641 VAL A CA 1
ATOM 4923 C C . VAL A 1 641 ? -23.461 7.527 -2.511 1.00 80.25 641 VAL A C 1
ATOM 4925 O O . VAL A 1 641 ? -23.842 8.131 -1.511 1.00 80.25 641 VAL A O 1
ATOM 4928 N N . TYR A 1 642 ? -23.124 6.238 -2.481 1.00 85.50 642 TYR A N 1
ATOM 4929 C CA . TYR A 1 642 ? -23.036 5.446 -1.256 1.00 85.50 642 TYR A CA 1
ATOM 4930 C C . TYR A 1 642 ? -21.744 4.620 -1.210 1.00 85.50 642 TYR A C 1
ATOM 4932 O O . TYR A 1 642 ? -21.236 4.176 -2.243 1.00 85.50 642 TYR A O 1
ATOM 4940 N N . HIS A 1 643 ? -21.231 4.378 -0.002 1.00 89.38 643 HIS A N 1
ATOM 4941 C CA . HIS A 1 643 ? -19.970 3.679 0.242 1.00 89.38 643 HIS A CA 1
ATOM 4942 C C . HIS A 1 643 ? -20.184 2.455 1.160 1.00 89.38 643 HIS A C 1
ATOM 4944 O O . HIS A 1 643 ? -19.938 2.546 2.362 1.00 89.38 643 HIS A O 1
ATOM 4950 N N . PRO A 1 644 ? -20.595 1.276 0.642 1.00 90.44 644 PRO A N 1
ATOM 4951 C CA . PRO A 1 644 ? -20.863 0.103 1.488 1.00 90.44 644 PRO A CA 1
ATOM 4952 C C . PRO A 1 644 ? -19.660 -0.357 2.320 1.00 90.44 644 PRO A C 1
ATOM 4954 O O . PRO A 1 644 ? -19.823 -0.995 3.355 1.00 90.44 644 PRO A O 1
ATOM 4957 N N . LEU A 1 645 ? -18.444 -0.065 1.848 1.00 93.12 645 LEU A N 1
ATOM 4958 C CA . LEU A 1 645 ? -17.197 -0.548 2.442 1.00 93.12 645 LEU A CA 1
ATOM 4959 C C . LEU A 1 645 ? -16.548 0.463 3.408 1.00 93.12 645 LEU A C 1
ATOM 4961 O O . LEU A 1 645 ? -15.436 0.225 3.875 1.00 93.12 645 LEU A O 1
ATOM 4965 N N . GLN A 1 646 ? -17.242 1.560 3.737 1.00 90.50 646 GLN A N 1
ATOM 4966 C CA . GLN A 1 646 ? -16.700 2.681 4.519 1.00 90.50 646 GLN A CA 1
ATOM 4967 C C . GLN A 1 646 ? -16.242 2.336 5.943 1.00 90.50 646 GLN A C 1
ATOM 4969 O O . GLN A 1 646 ? -15.430 3.055 6.516 1.00 90.50 646 GLN A O 1
ATOM 4974 N N . ASP A 1 647 ? -16.743 1.240 6.516 1.00 91.00 647 ASP A N 1
ATOM 4975 C CA . ASP A 1 647 ? -16.334 0.756 7.839 1.00 91.00 647 ASP A CA 1
ATOM 4976 C C . ASP A 1 647 ? -15.193 -0.282 7.781 1.00 91.00 647 ASP A C 1
ATOM 4978 O O . ASP A 1 647 ? -14.636 -0.635 8.820 1.00 91.00 647 ASP A O 1
ATOM 4982 N N . PHE A 1 648 ? -14.818 -0.773 6.594 1.00 93.44 648 PHE A N 1
ATOM 4983 C CA . PHE A 1 648 ? -13.963 -1.954 6.440 1.00 93.44 648 PHE A CA 1
ATOM 4984 C C . PHE A 1 648 ? -12.560 -1.652 5.892 1.00 93.44 648 PHE A C 1
ATOM 4986 O O . PHE A 1 648 ? -12.361 -0.795 5.024 1.00 93.44 648 PHE A O 1
ATOM 4993 N N . TYR A 1 649 ? -11.595 -2.440 6.362 1.00 91.06 649 TYR A N 1
ATOM 4994 C CA . TYR A 1 649 ? -10.253 -2.602 5.804 1.00 91.06 649 TYR A CA 1
ATOM 4995 C C . TYR A 1 649 ? -10.196 -3.749 4.785 1.00 91.06 649 TYR A C 1
ATOM 4997 O O . TYR A 1 649 ? -11.061 -4.626 4.735 1.00 91.06 649 TYR A O 1
ATOM 5005 N N . ARG A 1 650 ? -9.141 -3.772 3.959 1.00 88.25 650 ARG A N 1
ATOM 5006 C CA . ARG A 1 650 ? -8.975 -4.763 2.883 1.00 88.25 650 ARG A CA 1
ATOM 5007 C C . ARG A 1 650 ? -8.918 -6.194 3.425 1.00 88.25 650 ARG A C 1
ATOM 5009 O O . ARG A 1 650 ? -9.511 -7.081 2.823 1.00 88.25 650 ARG A O 1
ATOM 5016 N N . GLU A 1 651 ? -8.239 -6.409 4.544 1.00 87.50 651 GLU A N 1
ATOM 5017 C CA . GLU A 1 651 ? -8.057 -7.706 5.207 1.00 87.50 651 GLU A CA 1
ATOM 5018 C C . GLU A 1 651 ? -9.381 -8.276 5.749 1.00 87.50 651 GLU A C 1
ATOM 5020 O O . GLU A 1 651 ? -9.660 -9.464 5.617 1.00 87.50 651 GLU A O 1
ATOM 5025 N N . GLU A 1 652 ? -10.249 -7.415 6.271 1.00 92.44 652 GLU A N 1
ATOM 5026 C CA . GLU A 1 652 ? -11.578 -7.782 6.782 1.00 92.44 652 GLU A CA 1
ATOM 5027 C C . GLU A 1 652 ? -12.513 -8.187 5.628 1.00 92.44 652 GLU A C 1
ATOM 5029 O O . GLU A 1 652 ? -13.295 -9.133 5.722 1.00 92.44 652 GLU A O 1
ATOM 5034 N N . LEU A 1 653 ? -12.366 -7.527 4.475 1.00 93.69 653 LEU A N 1
ATOM 5035 C CA . LEU A 1 653 ? -13.049 -7.907 3.239 1.00 93.69 653 LEU A CA 1
ATOM 5036 C C . LEU A 1 653 ? -12.473 -9.183 2.611 1.00 93.69 653 LEU A C 1
ATOM 5038 O O . LEU A 1 653 ? -13.206 -9.879 1.912 1.00 93.69 653 LEU A O 1
ATOM 5042 N N . GLN A 1 654 ? -11.203 -9.526 2.861 1.00 93.25 654 GLN A N 1
ATOM 5043 C CA . GLN A 1 654 ? -10.653 -10.836 2.492 1.00 93.25 654 GLN A CA 1
ATOM 5044 C C . GLN A 1 654 ? -11.324 -11.956 3.299 1.00 93.25 654 GLN A C 1
ATOM 5046 O O . GLN A 1 654 ? -11.659 -12.999 2.740 1.00 93.25 654 GLN A O 1
ATOM 5051 N N . GLU A 1 655 ? -11.568 -11.735 4.591 1.00 93.50 655 GLU A N 1
ATOM 5052 C CA . GLU A 1 655 ? -12.287 -12.677 5.452 1.00 93.50 655 GLU A CA 1
ATOM 5053 C C . GLU A 1 655 ? -13.768 -12.809 5.056 1.00 93.50 655 GLU A C 1
ATOM 5055 O O . GLU A 1 655 ? -14.236 -13.928 4.835 1.00 93.50 655 GLU A O 1
ATOM 5060 N N . LEU A 1 656 ? -14.479 -11.698 4.812 1.00 94.44 656 LEU A N 1
ATOM 5061 C CA . LEU A 1 656 ? -15.840 -11.748 4.250 1.00 94.44 656 LEU A CA 1
ATOM 5062 C C . LEU A 1 656 ? -15.882 -12.429 2.872 1.00 94.44 656 LEU A C 1
ATOM 5064 O O . LEU A 1 656 ? -16.813 -13.179 2.587 1.00 94.44 656 LEU A O 1
ATOM 5068 N N . ALA A 1 657 ? -14.871 -12.240 2.019 1.00 94.38 657 ALA A N 1
ATOM 5069 C CA . ALA A 1 657 ? -14.815 -12.920 0.727 1.00 94.38 657 ALA A CA 1
ATOM 5070 C C . ALA A 1 657 ? -14.654 -14.445 0.870 1.00 94.38 657 ALA A C 1
ATOM 5072 O O . ALA A 1 657 ? -15.339 -15.191 0.167 1.00 94.38 657 ALA A O 1
ATOM 5073 N N . ARG A 1 658 ? -13.829 -14.915 1.818 1.00 94.88 658 ARG A N 1
ATOM 5074 C CA . ARG A 1 658 ? -13.730 -16.344 2.180 1.00 94.88 658 ARG A CA 1
ATOM 5075 C C . ARG A 1 658 ? -15.053 -16.876 2.727 1.00 94.88 658 ARG A C 1
ATOM 5077 O O . ARG A 1 658 ? -15.519 -17.918 2.274 1.00 94.88 658 ARG A O 1
ATOM 5084 N N . LYS A 1 659 ? -15.707 -16.127 3.622 1.00 94.25 659 LYS A N 1
ATOM 5085 C CA . LYS A 1 659 ? -17.046 -16.433 4.162 1.00 94.25 659 LYS A CA 1
ATOM 5086 C C . LYS A 1 659 ? -18.116 -16.537 3.065 1.00 94.25 659 LYS A C 1
ATOM 5088 O O . LYS A 1 659 ? -19.075 -17.289 3.208 1.00 94.25 659 LYS A O 1
ATOM 5093 N N . TYR A 1 660 ? -17.953 -15.812 1.956 1.00 93.19 660 TYR A N 1
ATOM 5094 C CA . TYR A 1 660 ? -18.833 -15.872 0.779 1.00 93.19 660 TYR A CA 1
ATOM 5095 C C . TYR A 1 660 ? -18.405 -16.934 -0.258 1.00 93.19 660 TYR A C 1
ATOM 5097 O O . TYR A 1 660 ? -19.047 -17.059 -1.301 1.00 93.19 660 TYR A O 1
ATOM 5105 N N . GLY A 1 661 ? -17.348 -17.708 0.013 1.00 91.94 661 GLY A N 1
ATOM 5106 C CA . GLY A 1 661 ? -16.868 -18.800 -0.838 1.00 91.94 661 GLY A CA 1
ATOM 5107 C C . GLY A 1 661 ? -16.012 -18.377 -2.037 1.00 91.94 661 GLY A C 1
ATOM 5108 O O . GLY A 1 661 ? -15.763 -19.208 -2.915 1.00 91.94 661 GLY A O 1
ATOM 5109 N N . PHE A 1 662 ? -15.564 -17.118 -2.113 1.00 91.31 662 PHE A N 1
ATOM 5110 C CA . PHE A 1 662 ? -14.669 -16.671 -3.186 1.00 91.31 662 PHE A CA 1
ATOM 5111 C C . PHE A 1 662 ? -13.289 -17.351 -3.075 1.00 91.31 662 PHE A C 1
ATOM 5113 O O . PHE A 1 662 ? -12.790 -17.557 -1.967 1.00 91.31 662 PHE A O 1
ATOM 5120 N N . PRO A 1 663 ? -12.640 -17.693 -4.202 1.00 86.50 663 PRO A N 1
ATOM 5121 C CA . PRO A 1 663 ? -11.407 -18.465 -4.202 1.00 86.50 663 PRO A CA 1
ATOM 5122 C C . PRO A 1 663 ? -10.196 -17.578 -3.884 1.00 86.50 663 PRO A C 1
ATOM 5124 O O . PRO A 1 663 ? -10.151 -16.399 -4.248 1.00 86.50 663 PRO A O 1
ATOM 5127 N N . GLU A 1 664 ? -9.163 -18.164 -3.273 1.00 85.31 664 GLU A N 1
ATOM 5128 C CA . GLU A 1 664 ? -7.983 -17.436 -2.773 1.00 85.31 664 GLU A CA 1
ATOM 5129 C C . GLU A 1 664 ? -7.265 -16.572 -3.828 1.00 85.31 664 GLU A C 1
ATOM 5131 O O . GLU A 1 664 ? -6.671 -15.554 -3.481 1.00 85.31 664 GLU A O 1
ATOM 5136 N N . HIS A 1 665 ? -7.357 -16.905 -5.122 1.00 78.81 665 HIS A N 1
ATOM 5137 C CA . HIS A 1 665 ? -6.769 -16.087 -6.190 1.00 78.81 665 HIS A CA 1
ATOM 5138 C C . HIS A 1 665 ? -7.473 -14.729 -6.396 1.00 78.81 665 HIS A C 1
ATOM 5140 O O . HIS A 1 665 ? -6.873 -13.821 -6.967 1.00 78.81 665 HIS A O 1
ATOM 5146 N N . ILE A 1 666 ? -8.719 -14.568 -5.928 1.00 82.81 666 ILE A N 1
ATOM 5147 C CA . ILE A 1 666 ? -9.429 -13.276 -5.864 1.00 82.81 666 ILE A CA 1
ATOM 5148 C C . ILE A 1 666 ? -9.168 -12.610 -4.521 1.00 82.81 666 ILE A C 1
ATOM 5150 O O . ILE A 1 666 ? -8.862 -11.421 -4.474 1.00 82.81 666 ILE A O 1
ATOM 5154 N N . VAL A 1 667 ? -9.267 -13.385 -3.437 1.00 88.44 667 VAL A N 1
ATOM 5155 C CA . VAL A 1 667 ? -9.059 -12.900 -2.068 1.00 88.44 667 VAL A CA 1
ATOM 5156 C C . VAL A 1 667 ? -7.684 -12.240 -1.949 1.00 88.44 667 VAL A C 1
ATOM 5158 O O . VAL A 1 667 ? -7.573 -11.114 -1.471 1.00 88.44 667 VAL A O 1
ATOM 5161 N N . ASN A 1 668 ? -6.639 -12.876 -2.476 1.00 85.06 668 ASN A N 1
ATOM 5162 C CA . ASN A 1 668 ? -5.265 -12.373 -2.435 1.00 85.06 668 ASN A CA 1
ATOM 5163 C C . ASN A 1 668 ? -4.860 -11.587 -3.698 1.00 85.06 668 ASN A C 1
ATOM 5165 O O . ASN A 1 668 ? -3.698 -11.204 -3.827 1.00 85.06 668 ASN A O 1
ATOM 5169 N N . ARG A 1 669 ? -5.797 -11.291 -4.615 1.00 83.81 669 ARG A N 1
ATOM 5170 C CA . ARG A 1 669 ? -5.541 -10.524 -5.849 1.00 83.81 669 ARG A CA 1
ATOM 5171 C C . ARG A 1 669 ? -4.922 -9.168 -5.509 1.00 83.81 669 ARG A C 1
ATOM 5173 O O . ARG A 1 669 ? -5.519 -8.377 -4.770 1.00 83.81 669 ARG A O 1
ATOM 5180 N N . TYR A 1 670 ? -3.738 -8.885 -6.056 1.00 83.44 670 TYR A N 1
ATOM 5181 C CA . TYR A 1 670 ? -3.086 -7.586 -5.876 1.00 83.44 670 TYR A CA 1
ATOM 5182 C C . TYR A 1 670 ? -4.010 -6.456 -6.320 1.00 83.44 670 TYR A C 1
ATOM 5184 O O . TYR A 1 670 ? -4.665 -6.556 -7.364 1.00 83.44 670 TYR A O 1
ATOM 5192 N N . SER A 1 671 ? -4.010 -5.368 -5.551 1.00 79.31 671 SER A N 1
ATOM 5193 C CA . SER A 1 671 ? -4.628 -4.115 -5.969 1.00 79.31 671 SER A CA 1
ATOM 5194 C C . SER A 1 671 ? -4.079 -3.692 -7.337 1.00 79.31 671 SER A C 1
ATOM 5196 O O . SER A 1 671 ? -2.907 -3.904 -7.652 1.00 79.31 671 SER A O 1
ATOM 5198 N N . PHE A 1 672 ? -4.948 -3.122 -8.163 1.00 83.56 672 PHE A N 1
ATOM 5199 C CA . PHE A 1 672 ? -4.626 -2.635 -9.500 1.00 83.56 672 PHE A CA 1
ATOM 5200 C C . PHE A 1 672 ? -5.052 -1.164 -9.562 1.00 83.56 672 PHE A C 1
ATOM 5202 O O . PHE A 1 672 ? -6.138 -0.858 -9.057 1.00 83.56 672 PHE A O 1
ATOM 5209 N N . PRO A 1 673 ? -4.225 -0.249 -10.098 1.00 83.25 673 PRO A N 1
ATOM 5210 C CA . PRO A 1 673 ? -4.556 1.173 -10.134 1.00 83.25 673 PRO A CA 1
ATOM 5211 C C . PRO A 1 673 ? -5.849 1.427 -10.921 1.00 83.25 673 PRO A C 1
ATOM 5213 O O . PRO A 1 673 ? -6.156 0.722 -11.881 1.00 83.25 673 PRO A O 1
ATOM 5216 N N . SER A 1 674 ? -6.594 2.467 -10.544 1.00 75.94 674 SER A N 1
ATOM 5217 C CA . SER A 1 674 ? -7.836 2.879 -11.222 1.00 75.94 674 SER A CA 1
ATOM 5218 C C . SER A 1 674 ? -7.610 3.279 -12.686 1.00 75.94 674 SER A C 1
ATOM 5220 O O . SER A 1 674 ? -8.474 3.043 -13.528 1.00 75.94 674 SER A O 1
ATOM 5222 N N . ALA A 1 675 ? -6.426 3.813 -12.999 1.00 85.00 675 ALA A N 1
ATOM 5223 C CA . ALA A 1 675 ? -5.955 4.090 -14.357 1.00 85.00 675 ALA A CA 1
ATOM 5224 C C . ALA A 1 675 ? -5.388 2.857 -15.097 1.00 85.00 675 ALA A C 1
ATOM 5226 O O . ALA A 1 675 ? -5.021 2.943 -16.271 1.00 85.00 675 ALA A O 1
ATOM 5227 N N . GLY A 1 676 ? -5.329 1.700 -14.435 1.00 89.62 676 GLY A N 1
ATOM 5228 C CA . GLY A 1 676 ? -4.829 0.448 -14.991 1.00 89.62 676 GLY A CA 1
ATOM 5229 C C . GLY A 1 676 ? -3.414 0.570 -15.552 1.00 89.62 676 GLY A C 1
ATOM 5230 O O . GLY A 1 676 ? -2.511 1.118 -14.921 1.00 89.62 676 GLY A O 1
ATOM 5231 N N . LEU A 1 677 ? -3.209 0.065 -16.766 1.00 95.31 677 LEU A N 1
ATOM 5232 C CA . LEU A 1 677 ? -1.905 0.092 -17.428 1.00 95.31 677 LEU A CA 1
ATOM 5233 C C . LEU A 1 677 ? -1.462 1.492 -17.898 1.00 95.31 677 LEU A C 1
ATOM 5235 O O . LEU A 1 677 ? -0.306 1.639 -18.281 1.00 95.31 677 LEU A O 1
ATOM 5239 N N . ALA A 1 678 ? -2.312 2.528 -17.850 1.00 94.25 678 ALA A N 1
ATOM 5240 C CA . ALA A 1 678 ? -1.899 3.898 -18.187 1.00 94.25 678 ALA A CA 1
ATOM 5241 C C . ALA A 1 678 ? -0.809 4.423 -17.233 1.00 94.25 678 ALA A C 1
ATOM 5243 O O . ALA A 1 678 ? 0.179 5.003 -17.681 1.00 94.25 678 ALA A O 1
ATOM 5244 N N . THR A 1 679 ? -0.948 4.142 -15.934 1.00 91.88 679 THR A N 1
ATOM 5245 C CA . THR A 1 679 ? 0.032 4.445 -14.872 1.00 91.88 679 THR A CA 1
ATOM 5246 C C . THR A 1 679 ? 1.113 3.361 -14.731 1.00 91.88 679 THR A C 1
ATOM 5248 O O . THR A 1 679 ? 1.668 3.145 -13.653 1.00 91.88 679 THR A O 1
ATOM 5251 N N . ARG A 1 680 ? 1.372 2.620 -15.814 1.00 95.69 680 ARG A N 1
ATOM 5252 C CA . ARG A 1 680 ? 2.474 1.654 -15.937 1.00 95.69 680 ARG A CA 1
ATOM 5253 C C . ARG A 1 680 ? 3.204 1.754 -17.283 1.00 95.69 680 ARG A C 1
ATOM 5255 O O . ARG A 1 680 ? 4.087 0.945 -17.563 1.00 95.69 680 ARG A O 1
ATOM 5262 N N . ILE A 1 681 ? 2.851 2.733 -18.118 1.00 96.25 681 ILE A N 1
ATOM 5263 C CA . ILE A 1 681 ? 3.522 3.041 -19.385 1.00 96.25 681 ILE A CA 1
ATOM 5264 C C . ILE A 1 681 ? 4.127 4.429 -19.224 1.00 96.25 681 ILE A C 1
ATOM 5266 O O . ILE A 1 681 ? 3.406 5.430 -19.229 1.00 96.25 681 ILE A O 1
ATOM 5270 N N . ILE A 1 682 ? 5.451 4.492 -19.100 1.00 95.06 682 ILE A N 1
ATOM 5271 C CA . ILE A 1 682 ? 6.152 5.774 -19.038 1.00 95.06 682 ILE A CA 1
ATOM 5272 C C . ILE A 1 682 ? 6.062 6.414 -20.426 1.00 95.06 682 ILE A C 1
ATOM 5274 O O . ILE A 1 682 ? 6.610 5.902 -21.406 1.00 95.06 682 ILE A O 1
ATOM 5278 N N . CYS A 1 683 ? 5.304 7.504 -20.509 1.00 93.69 683 CYS A N 1
ATOM 5279 C CA . CYS A 1 683 ? 5.033 8.262 -21.728 1.00 93.69 683 CYS A CA 1
ATOM 5280 C C . CYS A 1 683 ? 5.929 9.498 -21.759 1.00 93.69 683 CYS A C 1
ATOM 5282 O O . CYS A 1 683 ? 6.187 10.093 -20.714 1.00 93.69 683 CYS A O 1
ATOM 5284 N N . THR A 1 684 ? 6.412 9.880 -22.940 1.00 89.31 684 THR A N 1
ATOM 5285 C CA . THR A 1 684 ? 7.272 11.058 -23.077 1.00 89.31 684 THR A CA 1
ATOM 5286 C C . THR A 1 684 ? 7.254 11.636 -24.488 1.00 89.31 684 THR A C 1
ATOM 5288 O O . THR A 1 684 ? 7.120 10.906 -25.473 1.00 89.31 684 THR A O 1
ATOM 5291 N N . GLU A 1 685 ? 7.458 12.950 -24.560 1.00 83.12 685 GLU A N 1
ATOM 5292 C CA . GLU A 1 685 ? 7.658 13.722 -25.791 1.00 83.12 685 GLU A CA 1
ATOM 5293 C C . GLU A 1 685 ? 9.145 13.770 -26.216 1.00 83.12 685 GLU A C 1
ATOM 5295 O O . GLU A 1 685 ? 9.447 14.126 -27.353 1.00 83.12 685 GLU A O 1
ATOM 5300 N N . GLY A 1 686 ? 10.079 13.380 -25.335 1.00 86.12 686 GLY A N 1
ATOM 5301 C CA . GLY A 1 686 ? 11.525 13.349 -25.602 1.00 86.12 686 GLY A CA 1
ATOM 5302 C C . GLY A 1 686 ? 12.365 12.852 -24.410 1.00 86.12 686 GLY A C 1
ATOM 5303 O O . GLY A 1 686 ? 11.799 12.414 -23.404 1.00 86.12 686 GLY A O 1
ATOM 5304 N N . PRO A 1 687 ? 13.708 12.886 -24.490 1.00 89.56 687 PRO A N 1
ATOM 5305 C CA . PRO A 1 687 ? 14.566 12.699 -23.322 1.00 89.56 687 PRO A CA 1
ATOM 5306 C C . PRO A 1 687 ? 14.441 13.900 -22.367 1.00 89.56 687 PRO A C 1
ATOM 5308 O O . PRO A 1 687 ? 14.401 15.051 -22.803 1.00 89.56 687 PRO A O 1
ATOM 5311 N N . TYR A 1 688 ? 14.388 13.639 -21.062 1.00 89.00 688 TYR A N 1
ATOM 5312 C CA . TYR A 1 688 ? 14.561 14.657 -20.027 1.00 89.00 688 TYR A CA 1
ATOM 5313 C C . TYR A 1 688 ? 16.041 14.756 -19.656 1.00 89.00 688 TYR A C 1
ATOM 5315 O O . TYR A 1 688 ? 16.589 13.846 -19.036 1.00 89.00 688 TYR A O 1
ATOM 5323 N N . LEU A 1 689 ? 16.644 15.875 -20.045 1.00 87.88 689 LEU A N 1
ATOM 5324 C CA . LEU A 1 689 ? 18.012 16.272 -19.736 1.00 87.88 689 LEU A CA 1
ATOM 5325 C C . LEU A 1 689 ? 17.921 17.652 -19.073 1.00 87.88 689 LEU A C 1
ATOM 5327 O O . LEU A 1 689 ? 17.476 18.608 -19.713 1.00 87.88 689 LEU A O 1
ATOM 5331 N N . ASP A 1 690 ? 18.258 17.739 -17.789 1.00 85.50 690 ASP A N 1
ATOM 5332 C CA . ASP A 1 690 ? 18.411 19.008 -17.067 1.00 85.50 690 ASP A CA 1
ATOM 5333 C C . ASP A 1 690 ? 19.900 19.358 -16.934 1.00 85.50 690 ASP A C 1
ATOM 5335 O O . ASP A 1 690 ? 20.763 18.544 -17.261 1.00 85.50 690 ASP A O 1
ATOM 5339 N N . CYS A 1 691 ? 20.231 20.552 -16.440 1.00 85.44 691 CYS A N 1
ATOM 5340 C CA . CYS A 1 691 ? 21.631 20.998 -16.354 1.00 85.44 691 CYS A CA 1
ATOM 5341 C C . CYS A 1 691 ? 22.500 20.238 -15.328 1.00 85.44 691 CYS A C 1
ATOM 5343 O O . CYS A 1 691 ? 23.692 20.523 -15.223 1.00 85.44 691 CYS A O 1
ATOM 5345 N N . ASP A 1 692 ? 21.918 19.293 -14.581 1.00 86.62 692 ASP A N 1
ATOM 5346 C CA . ASP A 1 692 ? 22.604 18.385 -13.659 1.00 86.62 692 ASP A CA 1
ATOM 5347 C C . ASP A 1 692 ? 22.868 16.982 -14.247 1.00 86.62 692 ASP A C 1
ATOM 5349 O O . ASP A 1 692 ? 23.516 16.171 -13.585 1.00 86.62 692 ASP A O 1
ATOM 5353 N N . PHE A 1 693 ? 22.406 16.679 -15.468 1.00 89.81 693 PHE A N 1
ATOM 5354 C CA . PHE A 1 693 ? 22.398 15.316 -16.017 1.00 89.81 693 PHE A CA 1
ATOM 5355 C C . PHE A 1 693 ? 23.801 14.701 -16.140 1.00 89.81 693 PHE A C 1
ATOM 5357 O O . PHE A 1 693 ? 24.062 13.636 -15.574 1.00 89.81 693 PHE A O 1
ATOM 5364 N N . GLU A 1 694 ? 24.725 15.372 -16.830 1.00 89.00 694 GLU A N 1
ATOM 5365 C CA . GLU A 1 694 ? 26.096 14.886 -17.021 1.00 89.00 694 GLU A CA 1
ATOM 5366 C C . GLU A 1 694 ? 26.860 14.794 -15.691 1.00 89.00 694 GLU A C 1
ATOM 5368 O O . GLU A 1 694 ? 27.587 13.828 -15.468 1.00 89.00 694 GLU A O 1
ATOM 5373 N N . LEU A 1 695 ? 26.639 15.745 -14.774 1.00 89.00 695 LEU A N 1
ATOM 5374 C CA . LEU A 1 695 ? 27.263 15.754 -13.446 1.00 89.00 695 LEU A CA 1
ATOM 5375 C C . LEU A 1 695 ? 26.759 14.598 -12.566 1.00 89.00 695 LEU A C 1
ATOM 5377 O O . LEU A 1 695 ? 27.541 13.974 -11.851 1.00 89.00 695 LEU A O 1
ATOM 5381 N N . ILE A 1 696 ? 25.466 14.267 -12.631 1.00 90.12 696 ILE A N 1
ATOM 5382 C CA . ILE A 1 696 ? 24.914 13.095 -11.937 1.00 90.12 696 ILE A CA 1
ATOM 5383 C C . ILE A 1 696 ? 25.470 11.803 -12.540 1.00 90.12 696 ILE A C 1
ATOM 5385 O O . ILE A 1 696 ? 25.801 10.888 -11.786 1.00 90.12 696 ILE A O 1
ATOM 5389 N N . GLN A 1 697 ? 25.600 11.712 -13.867 1.00 91.44 697 GLN A N 1
ATOM 5390 C CA . GLN A 1 697 ? 26.207 10.549 -14.521 1.00 91.44 697 GLN A CA 1
ATOM 5391 C C . GLN A 1 697 ? 27.685 10.383 -14.127 1.00 91.44 697 GLN A C 1
ATOM 5393 O O . GLN A 1 697 ? 28.108 9.264 -13.836 1.00 91.44 697 GLN A O 1
ATOM 5398 N N . GLU A 1 698 ? 28.458 11.468 -14.047 1.00 88.12 698 GLU A N 1
ATOM 5399 C CA . GLU A 1 698 ? 29.842 11.430 -13.561 1.00 88.12 698 GLU A CA 1
ATOM 5400 C C . GLU A 1 698 ? 29.914 10.983 -12.088 1.00 88.12 698 GLU A C 1
ATOM 5402 O O . GLU A 1 698 ? 30.611 10.013 -11.775 1.00 88.12 698 GLU A O 1
ATOM 5407 N N . ARG A 1 699 ? 29.129 11.601 -11.192 1.00 88.00 699 ARG A N 1
ATOM 5408 C CA . ARG A 1 699 ? 29.036 11.211 -9.769 1.00 88.00 699 ARG A CA 1
ATOM 5409 C C . ARG A 1 699 ? 28.617 9.744 -9.585 1.00 88.00 699 ARG A C 1
ATOM 5411 O O . ARG A 1 699 ? 29.121 9.071 -8.686 1.00 88.00 699 ARG A O 1
ATOM 5418 N N . LEU A 1 700 ? 27.740 9.216 -10.443 1.00 89.75 700 LEU A N 1
ATOM 5419 C CA . LEU A 1 700 ? 27.354 7.799 -10.451 1.00 89.75 700 LEU A CA 1
ATOM 5420 C C . LEU A 1 700 ? 28.509 6.868 -10.845 1.00 89.75 700 LEU A C 1
ATOM 5422 O O . LEU A 1 700 ? 28.673 5.824 -10.210 1.00 89.75 700 LEU A O 1
ATOM 5426 N N . CYS A 1 701 ? 29.312 7.232 -11.849 1.00 88.62 701 CYS A N 1
ATOM 5427 C CA . CYS A 1 701 ? 30.510 6.475 -12.221 1.00 88.62 701 CYS A CA 1
ATOM 5428 C C . CYS A 1 701 ? 31.526 6.454 -11.069 1.00 88.62 701 CYS A C 1
ATOM 5430 O O . CYS A 1 701 ? 31.948 5.375 -10.650 1.00 88.62 701 CYS A O 1
ATOM 5432 N N . TRP A 1 702 ? 31.839 7.620 -10.487 1.00 85.62 702 TRP A N 1
ATOM 5433 C CA . TRP A 1 702 ? 32.731 7.728 -9.323 1.00 85.62 702 TRP A CA 1
ATOM 5434 C C . TRP A 1 702 ? 32.271 6.861 -8.146 1.00 85.62 702 TRP A C 1
ATOM 5436 O O . TRP A 1 702 ? 33.088 6.179 -7.528 1.00 85.62 702 TRP A O 1
ATOM 5446 N N . LEU A 1 703 ? 30.965 6.827 -7.866 1.00 88.50 703 LEU A N 1
ATOM 5447 C CA . LEU A 1 703 ? 30.399 6.007 -6.796 1.00 88.50 703 LEU A CA 1
ATOM 5448 C C . LEU A 1 703 ? 30.496 4.492 -7.082 1.00 88.50 703 LEU A C 1
ATOM 5450 O O . LEU A 1 703 ? 30.676 3.713 -6.147 1.00 88.50 703 LEU A O 1
ATOM 5454 N N . CYS A 1 704 ? 30.423 4.062 -8.347 1.00 90.25 704 CYS A N 1
ATOM 5455 C CA . CYS A 1 704 ? 30.552 2.648 -8.742 1.00 90.25 704 CYS A CA 1
ATOM 5456 C C . CYS A 1 704 ? 32.005 2.135 -8.749 1.00 90.25 704 CYS A C 1
ATOM 5458 O O . CYS A 1 704 ? 32.228 0.942 -8.524 1.00 90.25 704 CYS A O 1
ATOM 5460 N N . ASP A 1 705 ? 32.981 3.018 -8.980 1.00 88.62 705 ASP A N 1
ATOM 5461 C CA . ASP A 1 705 ? 34.422 2.722 -8.921 1.00 88.62 705 ASP A CA 1
ATOM 5462 C C . ASP A 1 705 ? 35.070 3.078 -7.565 1.00 88.62 705 ASP A C 1
ATOM 5464 O O . ASP A 1 705 ? 36.254 2.806 -7.356 1.00 88.62 705 ASP A O 1
ATOM 5468 N N . MET A 1 706 ? 34.313 3.618 -6.599 1.00 85.25 706 MET A N 1
ATOM 5469 C CA . MET A 1 706 ? 34.813 4.086 -5.291 1.00 85.25 706 MET A CA 1
ATOM 5470 C C . MET A 1 706 ? 35.627 3.028 -4.519 1.00 85.25 706 MET A C 1
ATOM 5472 O O . MET A 1 706 ? 36.533 3.369 -3.757 1.00 85.25 706 MET A O 1
ATOM 5476 N N . TRP A 1 707 ? 35.349 1.737 -4.714 1.00 88.31 707 TRP A N 1
ATOM 5477 C CA . TRP A 1 707 ? 36.097 0.626 -4.110 1.00 88.31 707 TRP A CA 1
ATOM 5478 C C . TRP A 1 707 ? 37.543 0.493 -4.628 1.00 88.31 707 TRP A C 1
ATOM 5480 O O . TRP A 1 707 ? 38.410 -0.020 -3.916 1.00 88.31 707 TRP A O 1
ATOM 5490 N N . ARG A 1 708 ? 37.836 0.998 -5.832 1.00 88.62 708 ARG A N 1
ATOM 5491 C CA . ARG A 1 708 ? 39.171 0.966 -6.460 1.00 88.62 708 ARG A CA 1
ATOM 5492 C C . ARG A 1 708 ? 40.086 2.093 -5.987 1.00 88.62 708 ARG A C 1
ATOM 5494 O O . ARG A 1 708 ? 41.304 1.944 -6.024 1.00 88.62 708 ARG A O 1
ATOM 5501 N N . VAL A 1 709 ? 39.514 3.212 -5.545 1.00 83.50 709 VAL A N 1
ATOM 5502 C CA . VAL A 1 709 ? 40.263 4.392 -5.090 1.00 83.50 709 VAL A CA 1
ATOM 5503 C C . VAL A 1 709 ? 40.889 4.110 -3.709 1.00 83.50 709 VAL A C 1
ATOM 5505 O O . VAL A 1 709 ? 40.186 3.605 -2.831 1.00 83.50 709 VAL A O 1
ATOM 5508 N N . PRO A 1 710 ? 42.181 4.399 -3.459 1.00 81.94 710 PRO A N 1
ATOM 5509 C CA . PRO A 1 710 ? 42.752 4.364 -2.109 1.00 81.94 710 PRO A CA 1
ATOM 5510 C C . PRO A 1 710 ? 42.124 5.440 -1.213 1.00 81.94 710 PRO A C 1
ATOM 5512 O O . PRO A 1 710 ? 41.881 6.547 -1.681 1.00 81.94 710 PRO A O 1
ATOM 5515 N N . VAL A 1 711 ? 41.899 5.150 0.074 1.00 75.88 711 VAL A N 1
ATOM 5516 C CA . VAL A 1 711 ? 41.244 6.097 1.009 1.00 75.88 711 VAL A CA 1
ATOM 5517 C C . VAL A 1 711 ? 42.026 7.410 1.144 1.00 75.88 711 VAL A C 1
ATOM 5519 O O . VAL A 1 711 ? 41.423 8.474 1.225 1.00 75.88 711 VAL A O 1
ATOM 5522 N N . GLU A 1 712 ? 43.358 7.340 1.094 1.00 74.00 712 GLU A N 1
ATOM 5523 C CA . GLU A 1 712 ? 44.260 8.500 1.068 1.00 74.00 712 GLU A CA 1
ATOM 5524 C C . GLU A 1 712 ? 43.905 9.467 -0.079 1.00 74.00 712 GLU A C 1
ATOM 5526 O O . GLU A 1 712 ? 43.722 10.658 0.149 1.00 74.00 712 GLU A O 1
ATOM 5531 N N . ASN A 1 713 ? 43.671 8.935 -1.282 1.00 74.50 713 ASN A N 1
ATOM 5532 C CA . ASN A 1 713 ? 43.358 9.708 -2.487 1.00 74.50 713 ASN A CA 1
ATOM 5533 C C . ASN A 1 713 ? 41.888 10.174 -2.556 1.00 74.50 713 ASN A C 1
ATOM 5535 O O . ASN A 1 713 ? 41.518 10.886 -3.488 1.00 74.50 713 ASN A O 1
ATOM 5539 N N . MET A 1 714 ? 41.020 9.755 -1.625 1.00 71.25 714 MET A N 1
ATOM 5540 C CA . MET A 1 714 ? 39.628 10.232 -1.578 1.00 71.25 714 MET A CA 1
ATOM 5541 C C . MET A 1 714 ? 39.530 11.653 -1.019 1.00 71.25 714 MET A C 1
ATOM 5543 O O . MET A 1 714 ? 38.610 12.377 -1.382 1.00 71.25 714 MET A O 1
ATOM 5547 N N . GLN A 1 715 ? 40.480 12.058 -0.169 1.00 66.50 715 GLN A N 1
ATOM 5548 C CA . GLN A 1 715 ? 40.516 13.392 0.445 1.00 66.50 715 GLN A CA 1
ATOM 5549 C C . GLN A 1 715 ? 40.910 14.491 -0.558 1.00 66.50 715 GLN A C 1
ATOM 5551 O O . GLN A 1 715 ? 40.560 15.650 -0.365 1.00 66.50 715 GLN A O 1
ATOM 5556 N N . ASP A 1 716 ? 41.566 14.124 -1.664 1.00 68.75 716 ASP A N 1
ATOM 5557 C CA . ASP A 1 716 ? 41.900 15.039 -2.764 1.00 68.75 716 ASP A CA 1
ATOM 5558 C C . ASP A 1 716 ? 40.709 15.324 -3.710 1.00 68.75 716 ASP A C 1
ATOM 5560 O O . ASP A 1 716 ? 40.818 16.171 -4.600 1.00 68.75 716 ASP A O 1
ATOM 5564 N N . ASN A 1 717 ? 39.571 14.631 -3.551 1.00 71.56 717 ASN A N 1
ATOM 5565 C CA . ASN A 1 717 ? 38.367 14.827 -4.365 1.00 71.56 717 ASN A CA 1
ATOM 5566 C C . ASN A 1 717 ? 37.189 15.318 -3.492 1.00 71.56 717 ASN A C 1
ATOM 5568 O O . ASN A 1 717 ? 36.600 14.516 -2.763 1.00 71.56 717 ASN A O 1
ATOM 5572 N N . PRO A 1 718 ? 36.770 16.595 -3.606 1.00 72.25 718 PRO A N 1
ATOM 5573 C CA . PRO A 1 718 ? 35.728 17.161 -2.749 1.00 72.25 718 PRO A CA 1
ATOM 5574 C C . PRO A 1 718 ? 34.337 16.542 -2.964 1.00 72.25 718 PRO A C 1
ATOM 5576 O O . PRO A 1 718 ? 33.511 16.598 -2.056 1.00 72.25 718 PRO A O 1
ATOM 5579 N N . GLU A 1 719 ? 34.053 15.921 -4.116 1.00 68.00 719 GLU A N 1
ATOM 5580 C CA . GLU A 1 719 ? 32.778 15.213 -4.326 1.00 68.00 719 GLU A CA 1
ATOM 5581 C C . GLU A 1 719 ? 32.759 13.845 -3.628 1.00 68.00 719 GLU A C 1
ATOM 5583 O O . GLU A 1 719 ? 31.717 13.414 -3.126 1.00 68.00 719 GLU A O 1
ATOM 5588 N N . LEU A 1 720 ? 33.915 13.174 -3.540 1.00 68.19 720 LEU A N 1
ATOM 5589 C CA . LEU A 1 720 ? 34.065 11.971 -2.718 1.00 68.19 720 LEU A CA 1
ATOM 5590 C C . LEU A 1 720 ? 34.063 12.327 -1.228 1.00 68.19 720 LEU A C 1
ATOM 5592 O O . LEU A 1 720 ? 33.433 11.615 -0.452 1.00 68.19 720 LEU A O 1
ATOM 5596 N N . GLU A 1 721 ? 34.673 13.443 -0.824 1.00 73.00 721 GLU A N 1
ATOM 5597 C CA . GLU A 1 721 ? 34.609 13.931 0.560 1.00 73.00 721 GLU A CA 1
ATOM 5598 C C . GLU A 1 721 ? 33.164 14.282 0.977 1.00 73.00 721 GLU A C 1
ATOM 5600 O O . GLU A 1 721 ? 32.692 13.811 2.014 1.00 73.00 721 GLU A O 1
ATOM 5605 N N . GLU A 1 722 ? 32.414 15.027 0.151 1.00 72.62 722 GLU A N 1
ATOM 5606 C CA . GLU A 1 722 ? 30.973 15.280 0.348 1.00 72.62 722 GLU A CA 1
ATOM 5607 C C . GLU A 1 722 ? 30.189 13.961 0.453 1.00 72.62 722 GLU A C 1
ATOM 5609 O O . GLU A 1 722 ? 29.355 13.794 1.346 1.00 72.62 722 GLU A O 1
ATOM 5614 N N . THR A 1 723 ? 30.485 12.993 -0.416 1.00 70.38 723 THR A N 1
ATOM 5615 C CA . THR A 1 723 ? 29.837 11.674 -0.414 1.00 70.38 723 THR A CA 1
ATOM 5616 C C . THR A 1 723 ? 30.109 10.898 0.878 1.00 70.38 723 THR A C 1
ATOM 5618 O O . THR A 1 723 ? 29.172 10.383 1.488 1.00 70.38 723 THR A O 1
ATOM 5621 N N . ILE A 1 724 ? 31.364 10.838 1.329 1.00 72.94 724 ILE A N 1
ATOM 5622 C CA . ILE A 1 724 ? 31.781 10.124 2.547 1.00 72.94 724 ILE A CA 1
ATOM 5623 C C . ILE A 1 724 ? 31.155 10.762 3.792 1.00 72.94 724 ILE A C 1
ATOM 5625 O O . ILE A 1 724 ? 30.636 10.046 4.645 1.00 72.94 724 ILE A O 1
ATOM 5629 N N . ASN A 1 725 ? 31.123 12.095 3.870 1.00 79.31 725 ASN A N 1
ATOM 5630 C CA . ASN A 1 725 ? 30.528 12.828 4.992 1.00 79.31 725 ASN A CA 1
ATOM 5631 C C . ASN A 1 725 ? 29.005 12.622 5.139 1.00 79.31 725 ASN A C 1
ATOM 5633 O O . ASN A 1 725 ? 28.454 12.872 6.211 1.00 79.31 725 ASN A O 1
ATOM 5637 N N . ASN A 1 726 ? 28.317 12.145 4.094 1.00 78.75 726 ASN A N 1
ATOM 5638 C CA . ASN A 1 726 ? 26.892 11.795 4.129 1.00 78.75 726 ASN A CA 1
ATOM 5639 C C . ASN A 1 726 ? 26.617 10.318 4.501 1.00 78.75 726 ASN A C 1
ATOM 5641 O O . ASN A 1 726 ? 25.452 9.909 4.600 1.00 78.75 726 ASN A O 1
ATOM 5645 N N . LEU A 1 727 ? 27.657 9.507 4.722 1.00 82.75 727 LEU A N 1
ATOM 5646 C CA . LEU A 1 727 ? 27.562 8.083 5.061 1.00 82.75 727 LEU A CA 1
ATOM 5647 C C . LEU A 1 727 ? 27.931 7.813 6.527 1.00 82.75 727 LEU A C 1
ATOM 5649 O O . LEU A 1 727 ? 28.718 8.533 7.137 1.00 82.75 727 LEU A O 1
ATOM 5653 N N . SER A 1 728 ? 27.383 6.741 7.105 1.00 86.19 728 SER A N 1
ATOM 5654 C CA . SER A 1 728 ? 27.912 6.188 8.357 1.00 86.19 728 SER A CA 1
ATOM 5655 C C . SER A 1 728 ? 29.194 5.389 8.102 1.00 86.19 728 SER A C 1
ATOM 5657 O O . SER A 1 728 ? 29.454 4.925 6.989 1.00 86.19 728 SER A O 1
ATOM 5659 N N . THR A 1 729 ? 29.990 5.174 9.153 1.00 84.06 729 THR A N 1
ATOM 5660 C CA . THR A 1 729 ? 31.203 4.343 9.088 1.00 84.06 729 THR A CA 1
ATOM 5661 C C . THR A 1 729 ? 30.905 2.926 8.592 1.00 84.06 729 THR A C 1
ATOM 5663 O O . THR A 1 729 ? 31.680 2.380 7.807 1.00 84.06 729 THR A O 1
ATOM 5666 N N . ASP A 1 730 ? 29.768 2.357 9.000 1.00 86.12 730 ASP A N 1
ATOM 5667 C CA . ASP A 1 730 ? 29.318 1.023 8.592 1.00 86.12 730 ASP A CA 1
ATOM 5668 C C . ASP A 1 730 ? 28.821 1.004 7.142 1.00 86.12 730 ASP A C 1
ATOM 5670 O O . ASP A 1 730 ? 29.157 0.089 6.394 1.00 86.12 730 ASP A O 1
ATOM 5674 N N . GLU A 1 731 ? 28.081 2.032 6.706 1.00 89.12 731 GLU A N 1
ATOM 5675 C CA . GLU A 1 731 ? 27.650 2.159 5.309 1.00 89.12 731 GLU A CA 1
ATOM 5676 C C . GLU A 1 731 ? 28.854 2.283 4.367 1.00 89.12 731 GLU A C 1
ATOM 5678 O O . GLU A 1 731 ? 28.930 1.568 3.367 1.00 89.12 731 GLU A O 1
ATOM 5683 N N . PHE A 1 732 ? 29.817 3.149 4.698 1.00 87.56 732 PHE A N 1
ATOM 5684 C CA . PHE A 1 732 ? 31.045 3.316 3.920 1.00 87.56 732 PHE A CA 1
ATOM 5685 C C . PHE A 1 732 ? 31.865 2.021 3.892 1.00 87.56 732 PHE A C 1
ATOM 5687 O O . PHE A 1 732 ? 32.303 1.583 2.827 1.00 87.56 732 PHE A O 1
ATOM 5694 N N . SER A 1 733 ? 32.010 1.358 5.041 1.00 87.88 733 SER A N 1
ATOM 5695 C CA . SER A 1 733 ? 32.717 0.080 5.150 1.00 87.88 733 SER A CA 1
ATOM 5696 C C . SER A 1 733 ? 32.031 -1.029 4.345 1.00 87.88 733 SER A C 1
ATOM 5698 O O . SER A 1 733 ? 32.723 -1.825 3.713 1.00 87.88 733 SER A O 1
ATOM 5700 N N . PHE A 1 734 ? 30.695 -1.051 4.279 1.00 90.56 734 PHE A N 1
ATOM 5701 C CA . PHE A 1 734 ? 29.953 -1.983 3.431 1.00 90.56 734 PHE A CA 1
ATOM 5702 C C . PHE A 1 734 ? 30.145 -1.688 1.934 1.00 90.56 734 PHE A C 1
ATOM 5704 O O . PHE A 1 734 ? 30.424 -2.614 1.174 1.00 90.56 734 PHE A O 1
ATOM 5711 N N . LEU A 1 735 ? 30.090 -0.424 1.490 1.00 89.06 735 LEU A N 1
ATOM 5712 C CA . LEU A 1 735 ? 30.413 -0.061 0.094 1.00 89.06 735 LEU A CA 1
ATOM 5713 C C . LEU A 1 735 ? 31.826 -0.517 -0.300 1.00 89.06 735 LEU A C 1
ATOM 5715 O O . LEU A 1 735 ? 32.044 -1.016 -1.402 1.00 89.06 735 LEU A O 1
ATOM 5719 N N . ARG A 1 736 ? 32.783 -0.404 0.627 1.00 88.62 736 ARG A N 1
ATOM 5720 C CA . ARG A 1 736 ? 34.171 -0.852 0.456 1.00 88.62 736 ARG A CA 1
ATOM 5721 C C . ARG A 1 736 ? 34.351 -2.376 0.368 1.00 88.62 736 ARG A C 1
ATOM 5723 O O . ARG A 1 736 ? 35.475 -2.799 0.109 1.00 88.62 736 ARG A O 1
ATOM 5730 N N . THR A 1 737 ? 33.296 -3.183 0.532 1.00 92.06 737 THR A N 1
ATOM 5731 C CA . THR A 1 737 ? 33.335 -4.645 0.299 1.00 92.06 737 THR A CA 1
ATOM 5732 C C . THR A 1 737 ? 33.159 -5.054 -1.167 1.00 92.06 737 THR A C 1
ATOM 5734 O O . THR A 1 737 ? 33.346 -6.226 -1.482 1.00 92.06 737 THR A O 1
ATOM 5737 N N . GLN A 1 738 ? 32.824 -4.120 -2.066 1.00 93.25 738 GLN A N 1
ATOM 5738 C CA . GLN A 1 738 ? 32.708 -4.398 -3.498 1.00 93.25 738 GLN A CA 1
ATOM 5739 C C . GLN A 1 738 ? 34.044 -4.891 -4.082 1.00 93.25 738 GLN A C 1
ATOM 5741 O O . GLN A 1 738 ? 35.050 -4.189 -4.023 1.00 93.25 738 GLN A O 1
ATOM 5746 N N . ASP A 1 739 ? 34.026 -6.080 -4.688 1.00 92.56 739 ASP A N 1
ATOM 5747 C CA . ASP A 1 739 ? 35.155 -6.723 -5.377 1.00 92.56 739 ASP A CA 1
ATOM 5748 C C . ASP A 1 739 ? 34.906 -6.932 -6.889 1.00 92.56 739 ASP A C 1
ATOM 5750 O O . ASP A 1 739 ? 35.775 -7.415 -7.619 1.00 92.56 739 ASP A O 1
ATOM 5754 N N . PHE A 1 740 ? 33.724 -6.536 -7.371 1.00 93.94 740 PHE A N 1
ATOM 5755 C CA . PHE A 1 740 ? 33.233 -6.747 -8.732 1.00 93.94 740 PHE A CA 1
ATOM 5756 C C . PHE A 1 740 ? 32.986 -5.425 -9.479 1.00 93.94 740 PHE A C 1
ATOM 5758 O O . PHE A 1 740 ? 32.764 -4.363 -8.892 1.00 93.94 740 PHE A O 1
ATOM 5765 N N . GLU A 1 741 ? 32.970 -5.482 -10.813 1.00 92.94 741 GLU A N 1
ATOM 5766 C CA . GLU A 1 741 ? 32.683 -4.301 -11.632 1.00 92.94 741 GLU A CA 1
ATOM 5767 C C . GLU A 1 741 ? 31.188 -3.978 -11.705 1.00 92.94 741 GLU A C 1
ATOM 5769 O O . GLU A 1 741 ? 30.381 -4.838 -12.069 1.00 92.94 741 GLU A O 1
ATOM 5774 N N . LEU A 1 742 ? 30.829 -2.715 -11.485 1.00 94.06 742 LEU A N 1
ATOM 5775 C CA . LEU A 1 742 ? 29.464 -2.207 -11.600 1.00 94.06 742 LEU A CA 1
ATOM 5776 C C . LEU A 1 742 ? 29.420 -1.070 -12.625 1.00 94.06 742 LEU A C 1
ATOM 5778 O O . LEU A 1 742 ? 30.313 -0.233 -12.655 1.00 94.06 742 LEU A O 1
ATOM 5782 N N . GLU A 1 743 ? 28.396 -1.063 -13.472 1.00 93.75 743 GLU A N 1
ATOM 5783 C CA . GLU A 1 743 ? 28.148 -0.035 -14.486 1.00 93.75 743 GLU A CA 1
ATOM 5784 C C . GLU A 1 743 ? 26.832 0.681 -14.162 1.00 93.75 743 GLU A C 1
ATOM 5786 O O . GLU A 1 743 ? 25.839 0.003 -13.874 1.00 93.75 743 GLU A O 1
ATOM 5791 N N . ALA A 1 744 ? 26.800 2.013 -14.244 1.00 93.81 744 ALA A N 1
ATOM 5792 C CA . ALA A 1 744 ? 25.613 2.826 -13.974 1.00 93.81 744 ALA A CA 1
ATOM 5793 C C . ALA A 1 744 ? 25.276 3.744 -15.157 1.00 93.81 744 ALA A C 1
ATOM 5795 O O . ALA A 1 744 ? 26.132 4.470 -15.655 1.00 93.81 744 ALA A O 1
ATOM 5796 N N . SER A 1 745 ? 24.009 3.735 -15.572 1.00 93.88 745 SER A N 1
ATOM 5797 C CA . SER A 1 745 ? 23.457 4.593 -16.625 1.00 93.88 745 SER A CA 1
ATOM 5798 C C . SER A 1 745 ? 22.288 5.407 -16.079 1.00 93.88 745 SER A C 1
ATOM 5800 O O . SER A 1 745 ? 21.283 4.843 -15.627 1.00 93.88 745 SER A O 1
ATOM 5802 N N . LEU A 1 746 ? 22.412 6.730 -16.105 1.00 93.81 746 LEU A N 1
ATOM 5803 C CA . LEU A 1 746 ? 21.339 7.667 -15.804 1.00 93.81 746 LEU A CA 1
ATOM 5804 C C . LEU A 1 746 ? 20.358 7.684 -16.981 1.00 93.81 746 LEU A C 1
ATOM 5806 O O . LEU A 1 746 ? 20.713 8.000 -18.113 1.00 93.81 746 LEU A O 1
ATOM 5810 N N . VAL A 1 747 ? 19.103 7.325 -16.727 1.00 93.62 747 VAL A N 1
ATOM 5811 C CA . VAL A 1 747 ? 18.081 7.252 -17.774 1.00 93.62 747 VAL A CA 1
ATOM 5812 C C . VAL A 1 747 ? 17.398 8.621 -17.888 1.00 93.62 747 VAL A C 1
ATOM 5814 O O . VAL A 1 747 ? 16.866 9.097 -16.879 1.00 93.62 747 VAL A O 1
ATOM 5817 N N . PRO A 1 748 ? 17.328 9.246 -19.082 1.00 92.06 748 PRO A N 1
ATOM 5818 C CA . PRO A 1 748 ? 16.798 10.602 -19.264 1.00 92.06 748 PRO A CA 1
ATOM 5819 C C . PRO A 1 748 ? 15.261 10.625 -19.256 1.00 92.06 748 PRO A C 1
ATOM 5821 O O . PRO A 1 748 ? 14.606 10.972 -20.237 1.00 92.06 748 PRO A O 1
ATOM 5824 N N . MET A 1 749 ? 14.653 10.203 -18.150 1.00 91.06 749 MET A N 1
ATOM 5825 C CA . MET A 1 749 ? 13.208 10.205 -17.926 1.00 91.06 749 MET A CA 1
ATOM 5826 C C . MET A 1 749 ? 12.876 10.664 -16.511 1.00 91.06 749 MET A C 1
ATOM 5828 O O . MET A 1 749 ? 13.671 10.490 -15.589 1.00 91.06 749 MET A O 1
ATOM 5832 N N . LYS A 1 750 ? 11.658 11.180 -16.330 1.00 87.62 750 LYS A N 1
ATOM 5833 C CA . LYS A 1 750 ? 11.066 11.365 -15.004 1.00 87.62 750 LYS A CA 1
ATOM 5834 C C . LYS A 1 750 ? 10.188 10.179 -14.643 1.00 87.62 750 LYS A C 1
ATOM 5836 O O . LYS A 1 750 ? 9.435 9.689 -15.482 1.00 87.62 750 LYS A O 1
ATOM 5841 N N . VAL A 1 751 ? 10.255 9.771 -13.383 1.00 89.44 751 VAL A N 1
ATOM 5842 C CA . VAL A 1 751 ? 9.317 8.833 -12.757 1.00 89.44 751 VAL A CA 1
ATOM 5843 C C . VAL A 1 751 ? 8.897 9.360 -11.392 1.00 89.44 751 VAL A C 1
ATOM 5845 O O . VAL A 1 751 ? 9.597 10.179 -10.792 1.00 89.44 751 VAL A O 1
ATOM 5848 N N . ARG A 1 752 ? 7.761 8.878 -10.887 1.00 86.62 752 ARG A N 1
ATOM 5849 C CA . ARG A 1 752 ? 7.206 9.330 -9.610 1.00 86.62 752 ARG A CA 1
ATOM 5850 C C . ARG A 1 752 ? 8.074 8.966 -8.412 1.00 86.62 752 ARG A C 1
ATOM 5852 O O . ARG A 1 752 ? 8.273 7.782 -8.147 1.00 86.62 752 ARG A O 1
ATOM 5859 N N . GLY A 1 753 ? 8.501 9.949 -7.627 1.00 83.88 753 GLY A N 1
ATOM 5860 C CA . GLY A 1 753 ? 9.191 9.742 -6.353 1.00 83.88 753 GLY A CA 1
ATOM 5861 C C . GLY A 1 753 ? 8.706 10.671 -5.242 1.00 83.88 753 GLY A C 1
ATOM 5862 O O . GLY A 1 753 ? 7.839 11.525 -5.441 1.00 83.88 753 GLY A O 1
ATOM 5863 N N . TYR A 1 754 ? 9.290 10.500 -4.060 1.00 73.06 754 TYR A N 1
ATOM 5864 C CA . TYR A 1 754 ? 9.093 11.355 -2.892 1.00 73.06 754 TYR A CA 1
ATOM 5865 C C . TYR A 1 754 ? 10.435 11.765 -2.287 1.00 73.06 754 TYR A C 1
ATOM 5867 O O . TYR A 1 754 ? 11.343 10.943 -2.178 1.00 73.06 754 TYR A O 1
ATOM 5875 N N . ASN A 1 755 ? 10.533 13.011 -1.825 1.00 65.62 755 ASN A N 1
ATOM 5876 C CA . ASN A 1 755 ? 11.602 13.451 -0.931 1.00 65.62 755 ASN A CA 1
ATOM 5877 C C . ASN A 1 755 ? 10.971 14.002 0.356 1.00 65.62 755 ASN A C 1
ATOM 5879 O O . ASN A 1 755 ? 10.208 14.971 0.318 1.00 65.62 755 ASN A O 1
ATOM 5883 N N . GLY A 1 756 ? 11.221 13.335 1.486 1.00 65.81 756 GLY A N 1
ATOM 5884 C CA . GLY A 1 756 ? 10.467 13.557 2.720 1.00 65.81 756 GLY A CA 1
ATOM 5885 C C . GLY A 1 756 ? 8.958 13.389 2.492 1.00 65.81 756 GLY A C 1
ATOM 5886 O O . GLY A 1 756 ? 8.498 12.327 2.079 1.00 65.81 756 GLY A O 1
ATOM 5887 N N . ALA A 1 757 ? 8.189 14.451 2.744 1.00 53.50 757 ALA A N 1
ATOM 5888 C CA . ALA A 1 757 ? 6.739 14.480 2.530 1.00 53.50 757 ALA A CA 1
ATOM 5889 C C . ALA A 1 757 ? 6.304 14.918 1.111 1.00 53.50 757 ALA A C 1
ATOM 5891 O O . ALA A 1 757 ? 5.130 14.783 0.769 1.00 53.50 757 ALA A O 1
ATOM 5892 N N . ALA A 1 758 ? 7.208 15.450 0.280 1.00 60.59 758 ALA A N 1
ATOM 5893 C CA . ALA A 1 758 ? 6.857 16.065 -1.003 1.00 60.59 758 ALA A CA 1
ATOM 5894 C C . ALA A 1 758 ? 6.943 15.078 -2.182 1.00 60.59 758 ALA A C 1
ATOM 5896 O O . ALA A 1 758 ? 7.939 14.363 -2.314 1.00 60.59 758 ALA A O 1
ATOM 5897 N N . LYS A 1 759 ? 5.942 15.096 -3.084 1.00 73.06 759 LYS A N 1
ATOM 5898 C CA . LYS A 1 759 ? 6.033 14.469 -4.420 1.00 73.06 759 LYS A CA 1
ATOM 5899 C C . LYS A 1 759 ? 7.200 15.124 -5.194 1.00 73.06 759 LYS A C 1
ATOM 5901 O O . LYS A 1 759 ? 7.239 16.350 -5.297 1.00 73.06 759 LYS A O 1
ATOM 5906 N N . LYS A 1 760 ? 8.114 14.338 -5.775 1.00 77.12 760 LYS A N 1
ATOM 5907 C CA . LYS A 1 760 ? 9.175 14.796 -6.699 1.00 77.12 760 LYS A CA 1
ATOM 5908 C C . LYS A 1 760 ? 9.313 13.798 -7.850 1.00 77.12 760 LYS A C 1
ATOM 5910 O O . LYS A 1 760 ? 9.800 12.690 -7.644 1.00 77.12 760 LYS A O 1
ATOM 5915 N N . ASP A 1 761 ? 8.937 14.208 -9.059 1.00 82.44 761 ASP A N 1
ATOM 5916 C CA . ASP A 1 761 ? 9.164 13.408 -10.267 1.00 82.44 761 ASP A CA 1
ATOM 5917 C C . ASP A 1 761 ? 10.606 13.649 -10.771 1.00 82.44 761 ASP A C 1
ATOM 5919 O O . ASP A 1 761 ? 10.978 14.786 -11.083 1.00 82.44 761 ASP A O 1
ATOM 5923 N N . SER A 1 762 ? 11.435 12.598 -10.797 1.00 87.38 762 SER A N 1
ATOM 5924 C CA . SER A 1 762 ? 12.908 12.693 -10.899 1.00 87.38 762 SER A CA 1
ATOM 5925 C C . SER A 1 762 ? 13.529 11.507 -11.660 1.00 87.38 762 SER A C 1
ATOM 5927 O O . SER A 1 762 ? 12.805 10.618 -12.108 1.00 87.38 762 SER A O 1
ATOM 5929 N N . TYR A 1 763 ? 14.861 11.483 -11.806 1.00 92.44 763 TYR A N 1
ATOM 5930 C CA . TYR A 1 763 ? 15.582 10.487 -12.610 1.00 92.44 763 TYR A CA 1
ATOM 5931 C C . TYR A 1 763 ? 15.523 9.043 -12.072 1.00 92.44 763 TYR A C 1
ATOM 5933 O O . TYR A 1 763 ? 15.296 8.787 -10.880 1.00 92.44 763 TYR A O 1
ATOM 5941 N N . VAL A 1 764 ? 15.824 8.110 -12.981 1.00 94.25 764 VAL A N 1
ATOM 5942 C CA . VAL A 1 764 ? 16.084 6.678 -12.754 1.00 94.25 764 VAL A CA 1
ATOM 5943 C C . VAL A 1 764 ? 17.551 6.394 -13.077 1.00 94.25 764 VAL A C 1
ATOM 5945 O O . VAL A 1 764 ? 18.031 6.851 -14.111 1.00 94.25 764 VAL A O 1
ATOM 5948 N N . VAL A 1 765 ? 18.239 5.579 -12.275 1.00 95.50 765 VAL A N 1
ATOM 5949 C CA . VAL A 1 765 ? 19.514 4.954 -12.674 1.00 95.50 765 VAL A CA 1
ATOM 5950 C C . VAL A 1 765 ? 19.331 3.456 -12.920 1.00 95.50 765 VAL A C 1
ATOM 5952 O O . VAL A 1 765 ? 18.684 2.756 -12.135 1.00 95.50 765 VAL A O 1
ATOM 5955 N N . ALA A 1 766 ? 19.908 2.965 -14.016 1.00 96.75 766 ALA A N 1
ATOM 5956 C CA . ALA A 1 766 ? 20.031 1.551 -14.338 1.00 96.75 766 ALA A CA 1
ATOM 5957 C C . ALA A 1 766 ? 21.453 1.063 -14.019 1.00 96.75 766 ALA A C 1
ATOM 5959 O O . ALA A 1 766 ? 22.428 1.569 -14.565 1.00 96.75 766 ALA A O 1
ATOM 5960 N N . LEU A 1 767 ? 21.559 0.067 -13.143 1.00 96.75 767 LEU A N 1
ATOM 5961 C CA . LEU A 1 767 ? 22.791 -0.617 -12.759 1.00 96.75 767 LEU A CA 1
ATOM 5962 C C . LEU A 1 767 ? 22.947 -1.927 -13.538 1.00 96.75 767 LEU A C 1
ATOM 5964 O O . LEU A 1 767 ? 21.958 -2.612 -13.804 1.00 96.75 767 LEU A O 1
ATOM 5968 N N . SER A 1 768 ? 24.174 -2.337 -13.850 1.00 96.31 768 SER A N 1
ATOM 5969 C CA . SER A 1 768 ? 24.445 -3.660 -14.434 1.00 96.31 768 SER A CA 1
ATOM 5970 C C . SER A 1 768 ? 25.856 -4.166 -14.129 1.00 96.31 768 SER A C 1
ATOM 5972 O O . SER A 1 768 ? 26.774 -3.386 -13.897 1.00 96.31 768 SER A O 1
ATOM 5974 N N . THR A 1 769 ? 26.045 -5.484 -14.150 1.00 95.69 769 THR A N 1
ATOM 5975 C CA . THR A 1 769 ? 27.352 -6.126 -13.954 1.00 95.69 769 THR A CA 1
ATOM 5976 C C . THR A 1 769 ? 27.479 -7.357 -14.851 1.00 95.69 769 THR A C 1
ATOM 5978 O O . THR A 1 769 ? 26.477 -7.878 -15.335 1.00 95.69 769 THR A O 1
ATOM 5981 N N . ASN A 1 770 ? 28.712 -7.819 -15.067 1.00 95.06 770 ASN A N 1
ATOM 5982 C CA . ASN A 1 770 ? 29.005 -9.130 -15.655 1.00 95.06 770 ASN A CA 1
ATOM 5983 C C . ASN A 1 770 ? 29.258 -10.210 -14.576 1.00 95.06 770 ASN A C 1
ATOM 5985 O O . ASN A 1 770 ? 29.616 -11.331 -14.926 1.00 95.06 770 ASN A O 1
ATOM 5989 N N . GLN A 1 771 ? 29.126 -9.872 -13.287 1.00 94.38 771 GLN A N 1
ATOM 5990 C CA . GLN A 1 771 ? 29.320 -10.792 -12.166 1.00 94.38 771 GLN A CA 1
ATOM 5991 C C . GLN A 1 771 ? 28.172 -11.809 -12.067 1.00 94.38 771 GLN A C 1
ATOM 5993 O O . GLN A 1 771 ? 27.003 -11.427 -12.002 1.00 94.38 771 GLN A O 1
ATOM 5998 N N . GLU A 1 772 ? 28.518 -13.097 -12.004 1.00 90.56 772 GLU A N 1
ATOM 5999 C CA . GLU A 1 772 ? 27.586 -14.211 -11.794 1.00 90.56 772 GLU A CA 1
ATOM 6000 C C . GLU A 1 772 ? 28.088 -15.106 -10.635 1.00 90.56 772 GLU A C 1
ATOM 6002 O O . GLU A 1 772 ? 29.248 -15.525 -10.666 1.00 90.56 772 GLU A O 1
ATOM 6007 N N . PRO A 1 773 ? 27.257 -15.432 -9.620 1.00 91.50 773 PRO A N 1
ATOM 6008 C CA . PRO A 1 773 ? 25.904 -14.920 -9.384 1.00 91.50 773 PRO A CA 1
ATOM 6009 C C . PRO A 1 773 ? 25.901 -13.416 -9.071 1.00 91.50 773 PRO A C 1
ATOM 6011 O O . PRO A 1 773 ? 26.908 -12.852 -8.643 1.00 91.50 773 PRO A O 1
ATOM 6014 N N . VAL A 1 774 ? 24.760 -12.759 -9.282 1.00 95.12 774 VAL A N 1
ATOM 6015 C CA . VAL A 1 774 ? 24.627 -11.317 -9.033 1.00 95.12 774 VAL A CA 1
ATOM 6016 C C . VAL A 1 774 ? 24.627 -11.059 -7.514 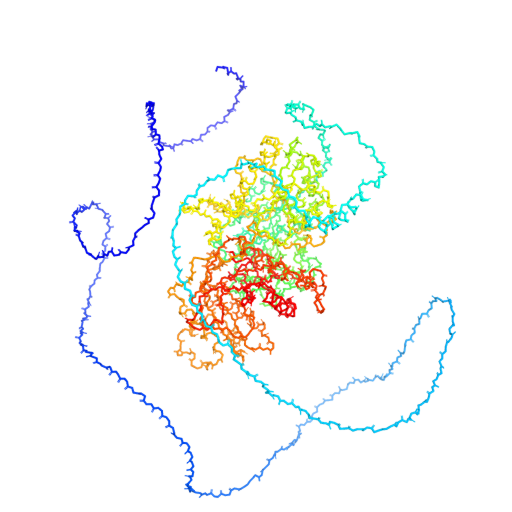1.00 95.12 774 VAL A C 1
ATOM 6018 O O . VAL A 1 774 ? 23.877 -11.718 -6.791 1.00 95.12 774 VAL A O 1
ATOM 6021 N N . PRO A 1 775 ? 25.421 -10.102 -6.995 1.00 95.56 775 PRO A N 1
ATOM 6022 C CA . PRO A 1 775 ? 25.514 -9.823 -5.560 1.00 95.56 775 PRO A CA 1
ATOM 6023 C C . PRO A 1 775 ? 24.300 -9.015 -5.067 1.00 95.56 775 PRO A C 1
ATOM 6025 O O . PRO A 1 775 ? 24.372 -7.809 -4.827 1.00 95.56 775 PRO A O 1
ATOM 6028 N N . TRP A 1 776 ? 23.147 -9.678 -4.944 1.00 96.25 776 TRP A N 1
ATOM 6029 C CA . TRP A 1 776 ? 21.850 -9.041 -4.679 1.00 96.25 776 TRP A CA 1
ATOM 6030 C C . TRP A 1 776 ? 21.766 -8.267 -3.362 1.00 96.25 776 TRP A C 1
ATOM 6032 O O . TRP A 1 776 ? 21.099 -7.234 -3.324 1.00 96.25 776 TRP A O 1
ATOM 6042 N N . GLU A 1 777 ? 22.461 -8.710 -2.313 1.00 94.44 777 GLU A N 1
ATOM 6043 C CA . GLU A 1 777 ? 22.568 -7.968 -1.048 1.00 94.44 777 GLU A CA 1
ATOM 6044 C C . GLU A 1 777 ? 23.245 -6.609 -1.256 1.00 94.44 777 GLU A C 1
ATOM 6046 O O . GLU A 1 777 ? 22.701 -5.583 -0.841 1.00 94.44 777 GLU A O 1
ATOM 6051 N N . PHE A 1 778 ? 24.362 -6.576 -1.993 1.00 95.62 778 PHE A N 1
ATOM 6052 C CA . PHE A 1 778 ? 25.024 -5.325 -2.354 1.00 95.62 778 PHE A CA 1
ATOM 6053 C C . PHE A 1 778 ? 24.133 -4.464 -3.252 1.00 95.62 778 PHE A C 1
ATOM 6055 O O . PHE A 1 778 ? 23.956 -3.284 -2.969 1.00 95.62 778 PHE A O 1
ATOM 6062 N N . MET A 1 779 ? 23.506 -5.037 -4.287 1.00 96.25 779 MET A N 1
ATOM 6063 C CA . MET A 1 779 ? 22.595 -4.290 -5.171 1.00 96.25 779 MET A CA 1
ATOM 6064 C C . MET A 1 779 ? 21.436 -3.640 -4.393 1.00 96.25 779 MET A C 1
ATOM 6066 O O . MET A 1 779 ? 21.104 -2.479 -4.630 1.00 96.25 779 MET A O 1
ATOM 6070 N N . ALA A 1 780 ? 20.832 -4.361 -3.443 1.00 94.31 780 ALA A N 1
ATOM 6071 C CA . ALA A 1 780 ? 19.719 -3.872 -2.628 1.00 94.31 780 ALA A CA 1
ATOM 6072 C C . ALA A 1 780 ? 20.145 -2.887 -1.524 1.00 94.31 780 ALA A C 1
ATOM 6074 O O . ALA A 1 780 ? 19.342 -2.053 -1.102 1.00 94.31 780 ALA A O 1
ATOM 6075 N N . PHE A 1 781 ? 21.391 -2.958 -1.053 1.00 93.69 781 PHE A N 1
ATOM 6076 C CA . PHE A 1 781 ? 21.984 -1.940 -0.190 1.00 93.69 781 PHE A CA 1
ATOM 6077 C C . PHE A 1 781 ? 22.296 -0.662 -0.984 1.00 93.69 781 PHE A C 1
ATOM 6079 O O . PHE A 1 781 ? 21.827 0.421 -0.633 1.00 93.69 781 PHE A O 1
ATOM 6086 N N . PHE A 1 782 ? 22.998 -0.790 -2.110 1.00 94.69 782 PHE A N 1
ATOM 6087 C CA . PHE A 1 782 ? 23.406 0.316 -2.976 1.00 94.69 782 PHE A CA 1
ATOM 6088 C C . PHE A 1 782 ? 22.201 1.093 -3.537 1.00 94.69 782 PHE A C 1
ATOM 6090 O O . PHE A 1 782 ? 22.232 2.321 -3.617 1.00 94.69 782 PHE A O 1
ATOM 6097 N N . ALA A 1 783 ? 21.081 0.404 -3.788 1.00 95.12 783 ALA A N 1
ATOM 6098 C CA . ALA A 1 783 ? 19.802 1.014 -4.158 1.00 95.12 783 ALA A CA 1
ATOM 6099 C C . ALA A 1 783 ? 19.178 1.941 -3.091 1.00 95.12 783 ALA A C 1
ATOM 6101 O O . ALA A 1 783 ? 18.345 2.782 -3.434 1.00 95.12 783 ALA A O 1
ATOM 6102 N N . LYS A 1 784 ? 19.582 1.828 -1.817 1.00 91.44 784 LYS A N 1
ATOM 6103 C CA . LYS A 1 784 ? 19.236 2.781 -0.742 1.00 91.44 784 LYS A CA 1
ATOM 6104 C C . LYS A 1 784 ? 20.236 3.936 -0.656 1.00 91.44 784 LYS A C 1
ATOM 6106 O O . LYS A 1 784 ? 19.856 5.050 -0.310 1.00 91.44 784 LYS A O 1
ATOM 6111 N N . ILE A 1 785 ? 21.504 3.659 -0.959 1.00 90.94 785 ILE A N 1
ATOM 6112 C CA . ILE A 1 785 ? 22.614 4.606 -0.828 1.00 90.94 785 ILE A CA 1
ATOM 6113 C C . ILE A 1 785 ? 22.638 5.639 -1.959 1.00 90.94 785 ILE A C 1
ATOM 6115 O O . ILE A 1 785 ? 22.784 6.827 -1.675 1.00 90.94 785 ILE A O 1
ATOM 6119 N N . ILE A 1 786 ? 22.431 5.238 -3.219 1.00 92.50 786 ILE A N 1
ATOM 6120 C CA . ILE A 1 786 ? 22.463 6.182 -4.352 1.00 92.50 786 ILE A CA 1
ATOM 6121 C C . ILE A 1 786 ? 21.499 7.370 -4.141 1.00 92.50 786 ILE A C 1
ATOM 6123 O O . ILE A 1 786 ? 21.955 8.504 -4.269 1.00 92.50 786 ILE A O 1
ATOM 6127 N N . PRO A 1 787 ? 20.214 7.191 -3.758 1.00 90.19 787 PRO A N 1
ATOM 6128 C CA . PRO A 1 787 ? 19.317 8.331 -3.550 1.00 90.19 787 PRO A CA 1
ATOM 6129 C C . PRO A 1 787 ? 19.597 9.142 -2.276 1.00 90.19 787 PRO A C 1
ATOM 6131 O O . PRO A 1 787 ? 19.127 10.273 -2.166 1.00 90.19 787 PRO A O 1
ATOM 6134 N N . LYS A 1 788 ? 20.342 8.575 -1.314 1.00 86.56 788 LYS A N 1
ATOM 6135 C CA . LYS A 1 788 ? 20.806 9.274 -0.106 1.00 86.56 788 LYS A CA 1
ATOM 6136 C C . LYS A 1 788 ? 21.911 10.278 -0.450 1.00 86.56 788 LYS A C 1
ATOM 6138 O O . LYS A 1 788 ? 21.872 11.401 0.037 1.00 86.56 788 LYS A O 1
ATOM 6143 N N . ILE A 1 789 ? 22.852 9.879 -1.310 1.00 87.06 789 ILE A N 1
ATOM 6144 C CA . ILE A 1 789 ? 23.952 10.728 -1.802 1.00 87.06 789 ILE A CA 1
ATOM 6145 C C . ILE A 1 789 ? 23.464 11.682 -2.904 1.00 87.06 789 ILE A C 1
ATOM 6147 O O . ILE A 1 789 ? 23.881 12.835 -2.959 1.00 87.06 789 ILE A O 1
ATOM 6151 N N . ILE A 1 790 ? 22.563 11.221 -3.782 1.00 88.12 790 ILE A N 1
ATOM 6152 C CA . ILE A 1 790 ? 22.084 11.963 -4.957 1.00 88.12 790 ILE A CA 1
ATOM 6153 C C . ILE A 1 790 ? 20.544 12.098 -4.924 1.00 88.12 790 ILE A C 1
ATOM 6155 O O . ILE A 1 790 ? 19.838 11.354 -5.613 1.00 88.12 790 ILE A O 1
ATOM 6159 N N . PRO A 1 791 ? 19.978 13.092 -4.205 1.00 85.44 791 PRO A N 1
ATOM 6160 C CA . PRO A 1 791 ? 18.524 13.304 -4.102 1.00 85.44 791 PRO A CA 1
ATOM 6161 C C . PRO A 1 791 ? 17.802 13.710 -5.406 1.00 85.44 791 PRO A C 1
ATOM 6163 O O . PRO A 1 791 ? 16.596 13.984 -5.395 1.00 85.44 791 PRO A O 1
ATOM 6166 N N . SER A 1 792 ? 18.506 13.795 -6.542 1.00 87.88 792 SER A N 1
ATOM 6167 C CA . SER A 1 792 ? 17.912 13.893 -7.889 1.00 87.88 792 SER A CA 1
ATOM 6168 C C . SER A 1 792 ? 17.552 12.531 -8.501 1.00 87.88 792 SER A C 1
ATOM 6170 O O . SER A 1 792 ? 16.810 12.491 -9.484 1.00 87.88 792 SER A O 1
ATOM 6172 N N . ILE A 1 793 ? 17.964 11.416 -7.893 1.00 91.06 793 ILE A N 1
ATOM 6173 C CA . ILE A 1 793 ? 17.584 10.057 -8.298 1.00 91.06 793 ILE A CA 1
ATOM 6174 C C . ILE A 1 793 ? 16.445 9.560 -7.398 1.00 91.06 793 ILE A C 1
ATOM 6176 O O . ILE A 1 793 ? 16.508 9.668 -6.178 1.00 91.06 793 ILE A O 1
ATOM 6180 N N . THR A 1 794 ? 15.388 8.999 -7.995 1.00 90.56 794 THR A N 1
ATOM 6181 C CA . THR A 1 794 ? 14.227 8.444 -7.256 1.00 90.56 794 THR A CA 1
ATOM 6182 C C . THR A 1 794 ? 13.938 6.976 -7.565 1.00 90.56 794 THR A C 1
ATOM 6184 O O . THR A 1 794 ? 13.014 6.403 -6.981 1.00 90.56 794 THR A O 1
ATOM 6187 N N . ARG A 1 795 ? 14.723 6.347 -8.449 1.00 95.06 795 ARG A N 1
ATOM 6188 C CA . ARG A 1 795 ? 14.756 4.892 -8.653 1.00 95.06 795 ARG A CA 1
ATOM 6189 C C . ARG A 1 795 ? 16.160 4.394 -8.937 1.00 95.06 795 ARG A C 1
ATOM 6191 O O . ARG A 1 795 ? 16.884 5.011 -9.714 1.00 95.06 795 ARG A O 1
ATOM 6198 N N . VAL A 1 796 ? 16.462 3.222 -8.394 1.00 96.94 796 VAL A N 1
ATOM 6199 C CA . VAL A 1 796 ? 17.627 2.407 -8.733 1.00 96.94 796 VAL A CA 1
ATOM 6200 C C . VAL A 1 796 ? 17.123 1.048 -9.205 1.00 96.94 796 VAL A C 1
ATOM 6202 O O . VAL A 1 796 ? 16.418 0.347 -8.472 1.00 96.94 796 VAL A O 1
ATOM 6205 N N . VAL A 1 797 ? 17.464 0.672 -10.436 1.00 97.69 797 VAL A N 1
ATOM 6206 C CA . VAL A 1 797 ? 17.044 -0.605 -11.030 1.00 97.69 797 VAL A CA 1
ATOM 6207 C C . VAL A 1 797 ? 18.232 -1.403 -11.541 1.00 97.69 797 VAL A C 1
ATOM 6209 O O . VAL A 1 797 ? 19.185 -0.832 -12.050 1.00 97.69 797 VAL A O 1
ATOM 6212 N N . TYR A 1 798 ? 18.167 -2.727 -11.456 1.00 98.00 798 TYR A N 1
ATOM 6213 C CA . TYR A 1 798 ? 19.164 -3.622 -12.044 1.00 98.00 798 TYR A CA 1
ATOM 6214 C C . TYR A 1 798 ? 18.738 -4.070 -13.450 1.00 98.00 798 TYR A C 1
ATOM 6216 O O . TYR A 1 798 ? 17.596 -4.489 -13.630 1.00 98.00 798 TYR A O 1
ATOM 6224 N N . ALA A 1 799 ? 19.631 -4.016 -14.441 1.00 97.31 799 ALA A N 1
ATOM 6225 C CA . ALA A 1 799 ? 19.374 -4.388 -15.834 1.00 97.31 799 ALA A CA 1
ATOM 6226 C C . ALA A 1 799 ? 19.916 -5.790 -16.172 1.00 97.31 799 ALA A C 1
ATOM 6228 O O . ALA A 1 799 ? 21.125 -5.999 -16.240 1.00 97.31 799 ALA A O 1
ATOM 6229 N N . PHE A 1 800 ? 19.029 -6.750 -16.460 1.00 96.69 800 PHE A N 1
ATOM 6230 C CA . PHE A 1 800 ? 19.421 -8.145 -16.705 1.00 96.69 800 PHE A CA 1
ATOM 6231 C C . PHE A 1 800 ? 20.215 -8.343 -18.005 1.00 96.69 800 PHE A C 1
ATOM 6233 O O . PHE A 1 800 ? 19.848 -7.828 -19.072 1.00 96.69 800 PHE A O 1
ATOM 6240 N N . GLY A 1 801 ? 21.259 -9.172 -17.925 1.00 92.56 801 GLY A N 1
ATOM 6241 C CA . GLY A 1 801 ? 22.205 -9.492 -18.999 1.00 92.56 801 GLY A CA 1
ATOM 6242 C C . GLY A 1 801 ? 23.587 -8.884 -18.738 1.00 92.56 801 GLY A C 1
ATOM 6243 O O . GLY A 1 801 ? 23.849 -8.406 -17.643 1.00 92.56 801 GLY A O 1
ATOM 6244 N N . LYS A 1 802 ? 24.452 -8.866 -19.761 1.00 91.00 802 LYS A N 1
ATOM 6245 C CA . LYS A 1 802 ? 25.775 -8.207 -19.704 1.00 91.00 802 LYS A CA 1
ATOM 6246 C C . LYS A 1 802 ? 25.670 -6.731 -19.295 1.00 91.00 802 LYS A C 1
ATOM 6248 O O . LYS A 1 802 ? 24.602 -6.140 -19.470 1.00 91.00 802 LYS A O 1
ATOM 6253 N N . LYS A 1 803 ? 26.780 -6.112 -18.879 1.00 92.12 803 LYS A N 1
ATOM 6254 C CA . LYS A 1 803 ? 26.889 -4.648 -18.716 1.00 92.12 803 LYS A CA 1
ATOM 6255 C C . LYS A 1 803 ? 26.205 -3.873 -19.861 1.00 92.12 803 LYS A C 1
ATOM 6257 O O . LYS A 1 803 ? 26.276 -4.287 -21.022 1.00 92.12 803 LYS A O 1
ATOM 6262 N N . ILE A 1 804 ? 25.507 -2.792 -19.520 1.00 91.06 804 ILE A N 1
ATOM 6263 C CA . ILE A 1 804 ? 24.930 -1.821 -20.470 1.00 91.06 804 ILE A CA 1
ATOM 6264 C C . ILE A 1 804 ? 26.001 -0.823 -20.942 1.00 91.06 804 ILE A C 1
ATOM 6266 O O . ILE A 1 804 ? 27.082 -0.756 -20.366 1.00 91.06 804 ILE A O 1
ATOM 6270 N N . SER A 1 805 ? 25.695 -0.030 -21.972 1.00 82.31 805 SER A N 1
ATOM 6271 C CA . SER A 1 805 ? 26.416 1.232 -22.205 1.00 82.31 805 SER A CA 1
ATOM 6272 C C . SER A 1 805 ? 25.983 2.260 -21.147 1.00 82.31 805 SER A C 1
ATOM 6274 O O . SER A 1 805 ? 24.777 2.318 -20.881 1.00 82.31 805 SER A O 1
ATOM 6276 N N . PRO A 1 806 ? 26.888 3.073 -20.567 1.00 70.25 806 PRO A N 1
ATOM 6277 C CA . PRO A 1 806 ? 26.505 4.124 -19.621 1.00 70.25 806 PRO A CA 1
ATOM 6278 C C . PRO A 1 806 ? 25.622 5.201 -20.274 1.00 70.25 806 PRO A C 1
ATOM 6280 O O . PRO A 1 806 ? 24.692 5.699 -19.642 1.00 70.25 806 PRO A O 1
ATOM 6283 N N . ASN A 1 807 ? 25.844 5.506 -21.557 1.00 75.12 807 ASN A N 1
ATOM 6284 C CA . ASN A 1 807 ? 25.153 6.591 -22.256 1.00 75.12 807 ASN A CA 1
ATOM 6285 C C . ASN A 1 807 ? 23.837 6.119 -22.901 1.00 75.12 807 ASN A C 1
ATOM 6287 O O . ASN A 1 807 ? 23.802 5.128 -23.643 1.00 75.12 807 ASN A O 1
ATOM 6291 N N . VAL A 1 808 ? 22.752 6.851 -22.626 1.00 80.75 808 VAL A N 1
ATOM 6292 C CA . VAL A 1 808 ? 21.397 6.637 -23.156 1.00 80.75 808 VAL A CA 1
ATOM 6293 C C . VAL A 1 808 ? 20.792 8.006 -23.470 1.00 80.75 808 VAL A C 1
ATOM 6295 O O . VAL A 1 808 ? 20.116 8.600 -22.640 1.00 80.75 808 VAL A O 1
ATOM 6298 N N . ASP A 1 809 ? 21.039 8.505 -24.679 1.00 79.75 809 ASP A N 1
ATOM 6299 C CA . ASP A 1 809 ? 20.847 9.933 -24.988 1.00 79.75 809 ASP A CA 1
ATOM 6300 C C . ASP A 1 809 ? 19.442 10.255 -25.554 1.00 79.75 809 ASP A C 1
ATOM 6302 O O . ASP A 1 809 ? 18.986 11.398 -25.530 1.00 79.75 809 ASP A O 1
ATOM 6306 N N . ASP A 1 810 ? 18.728 9.243 -26.065 1.00 87.38 810 ASP A N 1
ATOM 6307 C CA . ASP A 1 810 ? 17.382 9.352 -26.643 1.00 87.38 810 ASP A CA 1
ATOM 6308 C C . ASP A 1 810 ? 16.440 8.205 -26.229 1.00 87.38 810 ASP A C 1
ATOM 6310 O O . ASP A 1 810 ? 16.818 7.037 -26.076 1.00 87.38 810 ASP A O 1
ATOM 6314 N N . LEU A 1 811 ? 15.156 8.547 -26.108 1.00 91.38 811 LEU A N 1
ATOM 6315 C CA . LEU A 1 811 ? 14.070 7.631 -25.757 1.00 91.38 811 LEU A CA 1
ATOM 6316 C C . LEU A 1 811 ? 13.193 7.296 -26.967 1.00 91.38 811 LEU A C 1
ATOM 6318 O O . LEU A 1 811 ? 13.091 8.055 -27.928 1.00 91.38 811 LEU A O 1
ATOM 6322 N N . THR A 1 812 ? 12.533 6.141 -26.914 1.00 91.69 812 THR A N 1
ATOM 6323 C CA . THR A 1 812 ? 11.521 5.748 -27.901 1.00 91.69 812 THR A CA 1
ATOM 6324 C C . THR A 1 812 ? 10.244 6.554 -27.668 1.00 91.69 812 THR A C 1
ATOM 6326 O O . THR A 1 812 ? 9.752 6.597 -26.542 1.00 91.69 812 THR A O 1
ATOM 6329 N N . GLU A 1 813 ? 9.681 7.158 -28.722 1.00 88.81 813 GLU A N 1
ATOM 6330 C CA . GLU A 1 813 ? 8.408 7.896 -28.654 1.00 88.81 813 GLU A CA 1
ATOM 6331 C C . GLU A 1 813 ? 7.328 7.047 -27.958 1.00 88.81 813 GLU A C 1
ATOM 6333 O O . GLU A 1 813 ? 7.026 5.928 -28.391 1.00 88.81 813 GLU A O 1
ATOM 6338 N N . SER A 1 814 ? 6.756 7.567 -26.866 1.00 91.44 814 SER A N 1
ATOM 6339 C CA . SER A 1 814 ? 5.893 6.782 -25.984 1.00 91.44 814 SER A CA 1
ATOM 6340 C C . SER A 1 814 ? 4.604 7.499 -25.629 1.00 91.44 814 SER A C 1
ATOM 6342 O O . SER A 1 814 ? 4.601 8.575 -25.037 1.00 91.44 814 SER A O 1
ATOM 6344 N N . CYS A 1 815 ? 3.498 6.844 -25.978 1.00 93.38 815 CYS A N 1
ATOM 6345 C CA . CYS A 1 815 ? 2.139 7.310 -25.770 1.00 93.38 815 CYS A CA 1
ATOM 6346 C C . CYS A 1 815 ? 1.217 6.162 -25.338 1.00 93.38 815 CYS A C 1
ATOM 6348 O O . CYS A 1 815 ? 1.444 4.991 -25.673 1.00 93.38 815 CYS A O 1
ATOM 6350 N N . ILE A 1 816 ? 0.117 6.494 -24.657 1.00 95.06 816 ILE A N 1
ATOM 6351 C CA . ILE A 1 816 ? -0.946 5.525 -24.366 1.00 95.06 816 ILE A CA 1
ATOM 6352 C C . ILE A 1 816 ? -1.683 5.219 -25.673 1.00 95.06 816 ILE A C 1
ATOM 6354 O O . ILE A 1 816 ? -2.239 6.097 -26.334 1.00 95.06 816 ILE A O 1
ATOM 6358 N N . SER A 1 817 ? -1.662 3.952 -26.077 1.00 93.25 817 SER A N 1
ATOM 6359 C CA . SER A 1 817 ? -2.270 3.475 -27.317 1.00 93.25 817 SER A CA 1
ATOM 6360 C C . SER A 1 817 ? -2.669 2.008 -27.190 1.00 93.25 817 SER A C 1
ATOM 6362 O O . SER A 1 817 ? -2.110 1.262 -26.385 1.00 93.25 817 SER A O 1
ATOM 6364 N N . ARG A 1 818 ? -3.563 1.534 -28.066 1.00 93.31 818 ARG A N 1
ATOM 6365 C CA . ARG A 1 818 ? -3.956 0.113 -28.099 1.00 93.31 818 ARG A CA 1
ATOM 6366 C C . ARG A 1 818 ? -2.773 -0.843 -28.339 1.00 93.31 818 ARG A C 1
ATOM 6368 O O . ARG A 1 818 ? -2.886 -2.019 -28.011 1.00 93.31 818 ARG A O 1
ATOM 6375 N N . MET A 1 819 ? -1.660 -0.373 -28.912 1.00 92.56 819 MET A N 1
ATOM 6376 C CA . MET A 1 819 ? -0.450 -1.178 -29.134 1.00 92.56 819 MET A CA 1
ATOM 6377 C C . MET A 1 819 ? 0.480 -1.190 -27.917 1.00 92.56 819 MET A C 1
ATOM 6379 O O . MET A 1 819 ? 0.909 -2.267 -27.509 1.00 92.56 819 MET A O 1
ATOM 6383 N N . THR A 1 820 ? 0.762 -0.034 -27.310 1.00 94.69 820 THR A N 1
ATOM 6384 C CA . THR A 1 820 ? 1.605 0.059 -26.100 1.00 94.69 820 THR A CA 1
ATOM 6385 C C . THR A 1 820 ? 0.939 -0.623 -24.907 1.00 94.69 820 THR A C 1
ATOM 6387 O O . THR A 1 820 ? 1.575 -1.441 -24.245 1.00 94.69 820 THR A O 1
ATOM 6390 N N . VAL A 1 821 ? -0.369 -0.418 -24.717 1.00 95.88 821 VAL A N 1
ATOM 6391 C CA . VAL A 1 821 ? -1.143 -1.099 -23.667 1.00 95.88 821 VAL A CA 1
ATOM 6392 C C . VAL A 1 821 ? -1.184 -2.612 -23.885 1.00 95.88 821 VAL A C 1
ATOM 6394 O O . VAL A 1 821 ? -0.933 -3.358 -22.945 1.00 95.88 821 VAL A O 1
ATOM 6397 N N . ARG A 1 822 ? -1.398 -3.103 -25.116 1.00 95.31 822 ARG A N 1
ATOM 6398 C CA . ARG A 1 822 ? -1.352 -4.554 -25.395 1.00 95.31 822 ARG A CA 1
ATOM 6399 C C . ARG A 1 822 ? 0.037 -5.165 -25.207 1.00 95.31 822 ARG A C 1
ATOM 6401 O O . ARG A 1 822 ? 0.121 -6.284 -24.709 1.00 95.31 822 ARG A O 1
ATOM 6408 N N . LYS A 1 823 ? 1.112 -4.449 -25.565 1.00 96.19 823 LYS A N 1
ATOM 6409 C CA . LYS A 1 823 ? 2.491 -4.896 -25.304 1.00 96.19 823 LYS A CA 1
ATOM 6410 C C . LYS A 1 823 ? 2.713 -5.090 -23.802 1.00 96.19 823 LYS A C 1
ATOM 6412 O O . LYS A 1 823 ? 3.211 -6.138 -23.397 1.00 96.19 823 LYS A O 1
ATOM 6417 N N . LEU A 1 824 ? 2.298 -4.118 -22.986 1.00 97.44 824 LEU A N 1
ATOM 6418 C CA . LEU A 1 824 ? 2.432 -4.219 -21.536 1.00 97.44 824 LEU A CA 1
ATOM 6419 C C . LEU A 1 824 ? 1.507 -5.281 -20.928 1.00 97.44 824 LEU A C 1
ATOM 6421 O O . LEU A 1 824 ? 1.966 -6.074 -20.119 1.00 97.44 824 LEU A O 1
ATOM 6425 N N . ALA A 1 825 ? 0.244 -5.366 -21.352 1.00 96.75 825 ALA A N 1
ATOM 6426 C CA . ALA A 1 825 ? -0.698 -6.380 -20.874 1.00 96.75 825 ALA A CA 1
ATOM 6427 C C . ALA A 1 825 ? -0.184 -7.813 -21.106 1.00 96.75 825 ALA A C 1
ATOM 6429 O O . ALA A 1 825 ? -0.400 -8.694 -20.274 1.00 96.75 825 ALA A O 1
ATOM 6430 N N . TYR A 1 826 ? 0.527 -8.041 -22.217 1.00 96.38 826 TYR A N 1
ATOM 6431 C CA . TYR A 1 826 ? 1.186 -9.315 -22.494 1.00 96.38 826 TYR A CA 1
ATOM 6432 C C . TYR A 1 826 ? 2.422 -9.538 -21.607 1.00 96.38 826 TYR A C 1
ATOM 6434 O O . TYR A 1 826 ? 2.555 -10.614 -21.030 1.00 96.38 826 TYR A O 1
ATOM 6442 N N . ALA A 1 827 ? 3.278 -8.526 -21.416 1.00 97.19 827 ALA A N 1
ATOM 6443 C CA . ALA A 1 827 ? 4.415 -8.612 -20.492 1.00 97.19 827 ALA A CA 1
ATOM 6444 C C . ALA A 1 827 ? 3.981 -8.870 -19.033 1.00 97.19 827 ALA A C 1
ATOM 6446 O O . ALA A 1 827 ? 4.585 -9.700 -18.353 1.00 97.19 827 ALA A O 1
ATOM 6447 N N . ASP A 1 828 ? 2.908 -8.217 -18.577 1.00 96.69 828 ASP A N 1
ATOM 6448 C CA . ASP A 1 828 ? 2.295 -8.413 -17.259 1.00 96.69 828 ASP A CA 1
ATOM 6449 C C . ASP A 1 828 ? 1.759 -9.846 -17.105 1.00 96.69 828 ASP A C 1
ATOM 6451 O O . ASP A 1 828 ? 2.123 -10.521 -16.139 1.00 96.69 828 ASP A O 1
ATOM 6455 N N . LYS A 1 829 ? 1.002 -10.371 -18.085 1.00 94.50 829 LYS A N 1
ATOM 6456 C CA . LYS A 1 829 ? 0.531 -11.771 -18.072 1.00 94.50 829 LYS A CA 1
ATOM 6457 C C . LYS A 1 829 ? 1.706 -12.758 -18.063 1.00 94.50 829 LYS A C 1
ATOM 6459 O O . LYS A 1 829 ? 1.666 -13.709 -17.287 1.00 94.50 829 LYS A O 1
ATOM 6464 N N . VAL A 1 830 ? 2.764 -12.536 -18.852 1.00 94.62 830 VAL A N 1
ATOM 6465 C CA . VAL A 1 830 ? 3.960 -13.407 -18.881 1.00 94.62 830 VAL A CA 1
ATOM 6466 C C . VAL A 1 830 ? 4.680 -13.418 -17.527 1.00 94.62 830 VAL A C 1
ATOM 6468 O O . VAL A 1 830 ? 4.930 -14.495 -16.986 1.00 94.62 830 VAL A O 1
ATOM 6471 N N . ALA A 1 831 ? 4.970 -12.254 -16.941 1.00 95.38 831 ALA A N 1
ATOM 6472 C CA . ALA A 1 831 ? 5.654 -12.170 -15.649 1.00 95.38 831 ALA A CA 1
ATOM 6473 C C . ALA A 1 831 ? 4.809 -12.748 -14.497 1.00 95.38 831 ALA A C 1
ATOM 6475 O O . ALA A 1 831 ? 5.314 -13.540 -13.701 1.00 95.38 831 ALA A O 1
ATOM 6476 N N . ASN A 1 832 ? 3.510 -12.426 -14.435 1.00 93.19 832 ASN A N 1
ATOM 6477 C CA . ASN A 1 832 ? 2.612 -12.951 -13.399 1.00 93.19 832 ASN A CA 1
ATOM 6478 C C . ASN A 1 832 ? 2.344 -14.462 -13.553 1.00 93.19 832 ASN A C 1
ATOM 6480 O O . ASN A 1 832 ? 2.140 -15.135 -12.545 1.00 93.19 832 ASN A O 1
ATOM 6484 N N . SER A 1 833 ? 2.398 -15.020 -14.771 1.00 92.12 833 SER A N 1
ATOM 6485 C CA . SER A 1 833 ? 2.319 -16.478 -14.979 1.00 92.12 833 SER A CA 1
ATOM 6486 C C . SER A 1 833 ? 3.536 -17.187 -14.382 1.00 92.12 833 SER A C 1
ATOM 6488 O O . SER A 1 833 ? 3.380 -18.159 -13.647 1.00 92.12 833 SER A O 1
ATOM 6490 N N . VAL A 1 834 ? 4.741 -16.653 -14.611 1.00 94.44 834 VAL A N 1
ATOM 6491 C CA . VAL A 1 834 ? 5.987 -17.191 -14.035 1.00 94.44 834 VAL A CA 1
ATOM 6492 C C . VAL A 1 834 ? 6.012 -17.042 -12.509 1.00 94.44 834 VAL A C 1
ATOM 6494 O O . VAL A 1 834 ? 6.408 -17.979 -11.821 1.00 94.44 834 VAL A O 1
ATOM 6497 N N . LEU A 1 835 ? 5.518 -15.922 -11.962 1.00 93.31 835 LEU A N 1
ATOM 6498 C CA . LEU A 1 835 ? 5.337 -15.728 -10.514 1.00 93.31 835 LEU A CA 1
ATOM 6499 C C . LEU A 1 835 ? 4.371 -16.755 -9.891 1.00 93.31 835 LEU A C 1
ATOM 6501 O O . LEU A 1 835 ? 4.566 -17.165 -8.749 1.00 93.31 835 LEU A O 1
ATOM 6505 N N . ALA A 1 836 ? 3.353 -17.179 -10.643 1.00 90.50 836 ALA A N 1
ATOM 6506 C CA . ALA A 1 836 ? 2.415 -18.228 -10.251 1.00 90.50 836 ALA A CA 1
ATOM 6507 C C . ALA A 1 836 ? 2.954 -19.661 -10.470 1.00 90.50 836 ALA A C 1
ATOM 6509 O O . ALA A 1 836 ? 2.272 -20.620 -10.116 1.00 90.50 836 ALA A O 1
ATOM 6510 N N . GLY A 1 837 ? 4.161 -19.823 -11.029 1.00 91.44 837 GLY A N 1
ATOM 6511 C CA . GLY A 1 837 ? 4.790 -21.124 -11.286 1.00 91.44 837 GLY A CA 1
ATOM 6512 C C . GLY A 1 837 ? 4.520 -21.733 -12.669 1.00 91.44 837 GLY A C 1
ATOM 6513 O O . GLY A 1 837 ? 4.762 -22.924 -12.851 1.00 91.44 837 GLY A O 1
ATOM 6514 N N . TYR A 1 838 ? 4.049 -20.955 -13.650 1.00 88.88 838 TYR A N 1
ATOM 6515 C CA . TYR A 1 838 ? 3.657 -21.426 -14.989 1.00 88.88 838 TYR A CA 1
ATOM 6516 C C . TYR A 1 838 ? 4.493 -20.799 -16.115 1.00 88.88 838 TYR A C 1
ATOM 6518 O O . TYR A 1 838 ? 5.004 -19.685 -15.993 1.00 88.88 838 TYR A O 1
ATOM 6526 N N . LEU A 1 839 ? 4.623 -21.496 -17.249 1.00 79.25 839 LEU A N 1
ATOM 6527 C CA . LEU A 1 839 ? 5.325 -20.977 -18.434 1.00 79.25 839 LEU A CA 1
ATOM 6528 C C . LEU A 1 839 ? 4.393 -20.231 -19.396 1.00 79.25 839 LEU A C 1
ATOM 6530 O O . LEU A 1 839 ? 4.734 -19.137 -19.853 1.00 79.25 839 LEU A O 1
ATOM 6534 N N . TYR A 1 840 ? 3.276 -20.859 -19.761 1.00 71.75 840 TYR A N 1
ATOM 6535 C CA . TYR A 1 840 ? 2.308 -20.438 -20.782 1.00 71.75 840 TYR A CA 1
ATOM 6536 C C . TYR A 1 840 ? 1.047 -21.311 -20.638 1.00 71.75 840 TYR A C 1
ATOM 6538 O O . TYR A 1 840 ? 1.213 -22.478 -20.294 1.00 71.75 840 TYR A O 1
ATOM 6546 N N . ASP A 1 841 ? -0.156 -20.770 -20.874 1.00 64.00 841 ASP A N 1
ATOM 6547 C CA . ASP A 1 841 ? -1.470 -21.450 -20.812 1.00 64.00 841 ASP A CA 1
ATOM 6548 C C . ASP A 1 841 ? -1.547 -22.592 -19.777 1.00 64.00 841 ASP A C 1
ATOM 6550 O O . ASP A 1 841 ? -1.708 -23.764 -20.111 1.00 64.00 841 ASP A O 1
ATOM 6554 N N . ASP A 1 842 ? -1.352 -22.226 -18.506 1.00 67.75 842 ASP A N 1
ATOM 6555 C CA . ASP A 1 842 ? -1.411 -23.091 -17.318 1.00 67.75 842 ASP A CA 1
ATOM 6556 C C . ASP A 1 842 ? -0.483 -24.332 -17.323 1.00 67.75 842 ASP A C 1
ATOM 6558 O O . ASP A 1 842 ? -0.596 -25.206 -16.463 1.00 67.75 842 ASP A O 1
ATOM 6562 N N . VAL A 1 843 ? 0.522 -24.382 -18.209 1.00 82.25 843 VAL A N 1
ATOM 6563 C CA . VAL A 1 843 ? 1.610 -25.379 -18.185 1.00 82.25 843 VAL A CA 1
ATOM 6564 C C . VAL A 1 843 ? 2.574 -25.081 -17.024 1.00 82.25 843 VAL A C 1
ATOM 6566 O O . VAL A 1 843 ? 3.238 -24.034 -17.053 1.00 82.25 843 VAL A O 1
ATOM 6569 N N . PRO A 1 844 ? 2.715 -25.972 -16.018 1.00 84.44 844 PRO A N 1
ATOM 6570 C CA . PRO A 1 844 ? 3.607 -25.745 -14.881 1.00 84.44 844 PRO A CA 1
ATOM 6571 C C . PRO A 1 844 ? 5.079 -25.681 -15.302 1.00 84.44 844 PRO A C 1
ATOM 6573 O O . PRO A 1 844 ? 5.542 -26.467 -16.130 1.00 84.44 844 PRO A O 1
ATOM 6576 N N . ALA A 1 845 ? 5.833 -24.762 -14.707 1.00 79.88 845 ALA A N 1
ATOM 6577 C CA . ALA A 1 845 ? 7.261 -24.590 -14.942 1.00 79.88 845 ALA A CA 1
ATOM 6578 C C . ALA A 1 845 ? 8.079 -25.504 -14.005 1.00 79.88 845 ALA A C 1
ATOM 6580 O O . ALA A 1 845 ? 8.039 -25.305 -12.788 1.00 79.88 845 ALA A O 1
ATOM 6581 N N . PRO A 1 846 ? 8.857 -26.479 -14.522 1.00 80.06 846 PRO A N 1
ATOM 6582 C CA . PRO A 1 846 ? 9.663 -27.357 -13.678 1.00 80.06 846 PRO A CA 1
ATOM 6583 C C . PRO A 1 846 ? 10.626 -26.568 -12.779 1.00 80.06 846 PRO A C 1
ATOM 6585 O O . PRO A 1 846 ? 11.403 -25.747 -13.260 1.00 80.06 846 PRO A O 1
ATOM 6588 N N . GLY A 1 847 ? 10.568 -26.824 -11.471 1.00 81.69 847 GLY A N 1
ATOM 6589 C CA . GLY A 1 847 ? 11.418 -26.176 -10.467 1.00 81.69 847 GLY A CA 1
ATOM 6590 C C . GLY A 1 847 ? 10.914 -24.828 -9.934 1.00 81.69 847 GLY A C 1
ATOM 6591 O O . GLY A 1 847 ? 11.419 -24.383 -8.905 1.00 81.69 847 GLY A O 1
ATOM 6592 N N . LEU A 1 848 ? 9.905 -24.202 -10.553 1.00 88.94 848 LEU A N 1
ATOM 6593 C CA . LEU A 1 848 ? 9.241 -23.033 -9.966 1.00 88.94 848 LEU A CA 1
ATOM 6594 C C . LEU A 1 848 ? 8.113 -23.450 -9.014 1.00 88.94 848 LEU A C 1
ATOM 6596 O O . LEU A 1 848 ? 7.606 -24.571 -9.045 1.00 88.94 848 LEU A O 1
ATOM 6600 N N . LYS A 1 849 ? 7.722 -22.510 -8.155 1.00 88.81 849 LYS A N 1
ATOM 6601 C CA . LYS A 1 849 ? 6.565 -22.596 -7.260 1.00 88.81 849 LYS A CA 1
ATOM 6602 C C . LYS A 1 849 ? 5.753 -21.318 -7.414 1.00 88.81 849 LYS A C 1
ATOM 6604 O O . LYS A 1 849 ? 6.336 -20.273 -7.708 1.00 88.81 849 LYS A O 1
ATOM 6609 N N . ASP A 1 850 ? 4.452 -21.389 -7.155 1.00 90.62 850 ASP A N 1
ATOM 6610 C CA . ASP A 1 850 ? 3.668 -20.181 -6.905 1.00 90.62 850 ASP A CA 1
ATOM 6611 C C . ASP A 1 850 ? 4.307 -19.415 -5.739 1.00 90.62 850 ASP A C 1
ATOM 6613 O O . ASP A 1 850 ? 4.601 -19.998 -4.694 1.00 90.62 850 ASP A O 1
ATOM 6617 N N . CYS A 1 851 ? 4.599 -18.139 -5.967 1.00 91.19 851 CYS A N 1
ATOM 6618 C CA . CYS A 1 851 ? 5.178 -17.226 -4.984 1.00 91.19 851 CYS A CA 1
ATOM 6619 C C . CYS A 1 851 ? 4.345 -15.940 -4.865 1.00 91.19 851 CYS A C 1
ATOM 6621 O O . CYS A 1 851 ? 4.858 -14.906 -4.429 1.00 91.19 851 CYS A O 1
ATOM 6623 N N . ARG A 1 852 ? 3.079 -15.956 -5.312 1.00 89.00 852 ARG A N 1
ATOM 6624 C CA . ARG A 1 852 ? 2.207 -14.770 -5.285 1.00 89.00 852 ARG A CA 1
ATOM 6625 C C . ARG A 1 852 ? 1.860 -14.316 -3.867 1.00 89.00 852 ARG A C 1
ATOM 6627 O O . ARG A 1 852 ? 1.654 -13.126 -3.648 1.00 89.00 852 ARG A O 1
ATOM 6634 N N . ASP A 1 853 ? 1.823 -15.249 -2.926 1.00 86.25 853 ASP A N 1
ATOM 6635 C CA . ASP A 1 853 ? 1.645 -15.048 -1.486 1.00 86.25 853 ASP A CA 1
ATOM 6636 C C . ASP A 1 853 ? 2.774 -14.223 -0.840 1.00 86.25 853 ASP A C 1
ATOM 6638 O O . ASP A 1 853 ? 2.524 -13.443 0.081 1.00 86.25 853 ASP A O 1
ATOM 6642 N N . LYS A 1 854 ? 4.003 -14.347 -1.357 1.00 88.88 854 LYS A N 1
ATOM 6643 C CA . LYS A 1 854 ? 5.190 -13.635 -0.859 1.00 88.88 854 LYS A CA 1
ATOM 6644 C C . LYS A 1 854 ? 5.197 -12.133 -1.142 1.00 88.88 854 LYS A C 1
ATOM 6646 O O . LYS A 1 854 ? 5.954 -11.404 -0.506 1.00 88.88 854 LYS A O 1
ATOM 6651 N N . LEU A 1 855 ? 4.404 -11.665 -2.105 1.00 91.00 855 LEU A N 1
ATOM 6652 C CA . LEU A 1 855 ? 4.372 -10.262 -2.524 1.00 91.00 855 LEU A CA 1
ATOM 6653 C C . LEU A 1 855 ? 3.053 -9.595 -2.116 1.00 91.00 855 LEU A C 1
ATOM 6655 O O . LEU A 1 855 ? 1.987 -10.204 -2.159 1.00 91.00 855 LEU A O 1
ATOM 6659 N N . LYS A 1 856 ? 3.103 -8.304 -1.777 1.00 87.06 856 LYS A N 1
ATOM 6660 C CA . LYS A 1 856 ? 1.909 -7.448 -1.641 1.00 87.06 856 LYS A CA 1
ATOM 6661 C C . LYS A 1 856 ? 1.479 -6.868 -2.989 1.00 87.06 856 LYS A C 1
ATOM 6663 O O . LYS A 1 856 ? 0.287 -6.653 -3.212 1.00 87.06 856 LYS A O 1
ATOM 6668 N N . ALA A 1 857 ? 2.440 -6.638 -3.886 1.00 90.06 857 ALA A N 1
ATOM 6669 C CA . ALA A 1 857 ? 2.198 -6.196 -5.252 1.00 90.06 857 ALA A CA 1
ATOM 6670 C C . ALA A 1 857 ? 3.320 -6.644 -6.204 1.00 90.06 857 ALA A C 1
ATOM 6672 O O . ALA A 1 857 ? 4.462 -6.857 -5.797 1.00 90.06 857 ALA A O 1
ATOM 6673 N N . MET A 1 858 ? 2.975 -6.732 -7.489 1.00 94.00 858 MET A N 1
ATOM 6674 C CA . MET A 1 858 ? 3.909 -6.934 -8.597 1.00 94.00 858 MET A CA 1
ATOM 6675 C C . MET A 1 858 ? 3.493 -6.062 -9.796 1.00 94.00 858 MET A C 1
ATOM 6677 O O . MET A 1 858 ? 2.839 -6.559 -10.719 1.00 94.00 858 MET A O 1
ATOM 6681 N N . PRO A 1 859 ? 3.780 -4.746 -9.804 1.00 95.69 859 PRO A N 1
ATOM 6682 C CA . PRO A 1 859 ? 3.716 -3.974 -11.031 1.00 95.69 859 PRO A CA 1
ATOM 6683 C C . PRO A 1 859 ? 4.731 -4.465 -12.067 1.00 95.69 859 PRO A C 1
ATOM 6685 O O . PRO A 1 859 ? 5.859 -4.857 -11.759 1.00 95.69 859 PRO A O 1
ATOM 6688 N N . VAL A 1 860 ? 4.302 -4.418 -13.321 1.00 97.69 860 VAL A N 1
ATOM 6689 C CA . VAL A 1 860 ? 5.134 -4.603 -14.506 1.00 97.69 860 VAL A CA 1
ATOM 6690 C C . VAL A 1 860 ? 4.977 -3.332 -15.324 1.00 97.69 860 VAL A C 1
ATOM 6692 O O . VAL A 1 860 ? 3.858 -2.846 -15.492 1.00 97.69 860 VAL A O 1
ATOM 6695 N N . LEU A 1 861 ? 6.091 -2.764 -15.771 1.00 97.44 861 LEU A N 1
ATOM 6696 C CA . LEU A 1 861 ? 6.167 -1.398 -16.287 1.00 97.44 861 LEU A CA 1
ATOM 6697 C C . LEU A 1 861 ? 6.788 -1.398 -17.683 1.00 97.44 861 LEU A C 1
ATOM 6699 O O . LEU A 1 861 ? 7.792 -2.074 -17.907 1.00 97.44 861 LEU A O 1
ATOM 6703 N N . LEU A 1 862 ? 6.230 -0.622 -18.610 1.00 97.62 862 LEU A N 1
ATOM 6704 C CA . LEU A 1 862 ? 6.775 -0.436 -19.955 1.00 97.62 862 LEU A CA 1
ATOM 6705 C C . LEU A 1 862 ? 7.561 0.879 -20.021 1.00 97.62 862 LEU A C 1
ATOM 6707 O O . LEU A 1 862 ? 6.987 1.958 -19.871 1.00 97.62 862 LEU A O 1
ATOM 6711 N N . LEU A 1 863 ? 8.868 0.776 -20.268 1.00 96.38 863 LEU A N 1
ATOM 6712 C CA . LEU A 1 863 ? 9.802 1.900 -20.307 1.00 96.38 863 LEU A CA 1
ATOM 6713 C C . LEU A 1 863 ? 10.283 2.182 -21.746 1.00 96.38 863 LEU A C 1
ATOM 6715 O O . LEU A 1 863 ? 10.672 1.241 -22.449 1.00 96.38 863 LEU A O 1
ATOM 6719 N N . PRO A 1 864 ? 10.343 3.454 -22.183 1.00 94.94 864 PRO A N 1
ATOM 6720 C CA . PRO A 1 864 ? 10.762 3.858 -23.533 1.00 94.94 864 PRO A CA 1
ATOM 6721 C C . PRO A 1 864 ? 12.281 3.776 -23.800 1.00 94.94 864 PRO A C 1
ATOM 6723 O O . PRO A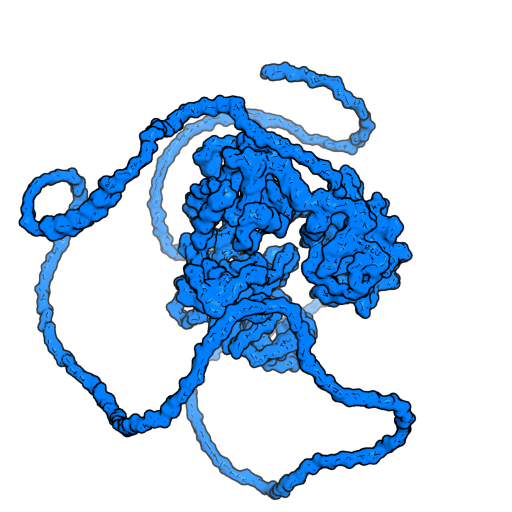 1 864 ? 12.822 4.566 -24.571 1.00 94.94 864 PRO A O 1
ATOM 6726 N N . VAL A 1 865 ? 12.995 2.842 -23.166 1.00 93.31 865 VAL A N 1
ATOM 6727 C CA . VAL A 1 865 ? 14.467 2.775 -23.201 1.00 93.31 865 VAL A CA 1
ATOM 6728 C C . VAL A 1 865 ? 14.970 1.660 -24.116 1.00 93.31 865 VAL A C 1
ATOM 6730 O O . VAL A 1 865 ? 14.551 0.506 -23.984 1.00 93.31 865 VAL A O 1
ATOM 6733 N N . HIS A 1 866 ? 15.923 2.006 -24.986 1.00 92.12 866 HIS A N 1
ATOM 6734 C CA . HIS A 1 866 ? 16.636 1.096 -25.882 1.00 92.12 866 HIS A CA 1
ATOM 6735 C C . HIS A 1 866 ? 18.140 1.125 -25.560 1.00 92.12 866 HIS A C 1
ATOM 6737 O O . HIS A 1 866 ? 18.881 1.945 -26.110 1.00 92.12 866 HIS A O 1
ATOM 6743 N N . PHE A 1 867 ? 18.575 0.232 -24.669 1.00 90.75 867 PHE A N 1
ATOM 6744 C CA . PHE A 1 867 ? 19.983 0.033 -24.314 1.00 90.75 867 PHE A CA 1
ATOM 6745 C C . PHE A 1 867 ? 20.744 -0.713 -25.427 1.00 90.75 867 PHE A C 1
ATOM 6747 O O . PHE A 1 867 ? 20.147 -1.216 -26.380 1.00 90.75 867 PHE A O 1
ATOM 6754 N N . ASP A 1 868 ? 22.064 -0.839 -25.271 1.00 85.62 868 ASP A N 1
ATOM 6755 C CA . ASP A 1 868 ? 22.946 -1.694 -26.089 1.00 85.62 868 ASP A CA 1
ATOM 6756 C C . ASP A 1 868 ? 22.981 -1.361 -27.594 1.00 85.62 868 ASP A C 1
ATOM 6758 O O . ASP A 1 868 ? 23.310 -2.213 -28.425 1.00 85.62 868 ASP A O 1
ATOM 6762 N N . ARG A 1 869 ? 22.618 -0.132 -27.975 1.00 84.62 869 ARG A N 1
ATOM 6763 C CA . ARG A 1 869 ? 22.698 0.304 -29.370 1.00 84.62 869 ARG A CA 1
ATOM 6764 C C . ARG A 1 869 ? 24.153 0.572 -29.770 1.00 84.62 869 ARG A C 1
ATOM 6766 O O . ARG A 1 869 ? 24.868 1.209 -29.001 1.00 84.62 869 ARG A O 1
ATOM 6773 N N . PRO A 1 870 ? 24.586 0.156 -30.975 1.00 74.75 870 PRO A N 1
ATOM 6774 C CA . PRO A 1 870 ? 25.834 0.648 -31.540 1.00 74.75 870 PRO A CA 1
ATOM 6775 C C . PRO A 1 870 ? 25.701 2.149 -31.818 1.00 74.75 870 PRO A C 1
ATOM 6777 O O . PRO A 1 870 ? 24.655 2.609 -32.291 1.00 74.75 870 PRO A O 1
ATOM 6780 N N . GLU A 1 871 ? 26.760 2.897 -31.527 1.00 62.47 871 GLU A N 1
ATOM 6781 C CA . GLU A 1 871 ? 26.772 4.356 -31.626 1.00 62.47 871 GLU A CA 1
ATOM 6782 C C . GLU A 1 871 ? 26.405 4.859 -33.038 1.00 62.47 871 GLU A C 1
ATOM 6784 O O . GLU A 1 871 ? 26.647 4.203 -34.056 1.00 62.47 871 GLU A O 1
ATOM 6789 N N . PHE A 1 872 ? 25.812 6.054 -33.094 1.00 58.78 872 PHE A N 1
ATOM 6790 C CA . PHE A 1 872 ? 25.514 6.843 -34.302 1.00 58.78 872 PHE A CA 1
ATOM 6791 C C . PHE A 1 872 ? 24.582 6.250 -35.381 1.00 58.78 872 PHE A C 1
ATOM 6793 O O . PHE A 1 872 ? 24.240 6.983 -36.310 1.00 58.78 872 PHE A O 1
ATOM 6800 N N . MET A 1 873 ? 24.133 4.987 -35.310 1.00 58.06 873 MET A N 1
ATOM 6801 C CA . MET A 1 873 ? 23.478 4.346 -36.471 1.00 58.06 873 MET A CA 1
ATOM 6802 C C . MET A 1 873 ? 21.949 4.160 -36.407 1.00 58.06 873 MET A C 1
ATOM 6804 O O . MET A 1 873 ? 21.323 4.082 -37.467 1.00 58.06 873 MET A O 1
ATOM 6808 N N . PHE A 1 874 ? 21.309 4.104 -35.226 1.00 69.50 874 PHE A N 1
ATOM 6809 C CA . PHE A 1 874 ? 19.861 3.819 -35.133 1.00 69.50 874 PHE A CA 1
ATOM 6810 C C . PHE A 1 874 ? 19.115 4.608 -34.036 1.00 69.50 874 PHE A C 1
ATOM 6812 O O . PHE A 1 874 ? 19.535 4.581 -32.875 1.00 69.50 874 PHE A O 1
ATOM 6819 N N . PRO A 1 875 ? 17.953 5.225 -34.354 1.00 82.75 875 PRO A N 1
ATOM 6820 C CA . PRO A 1 875 ? 17.109 5.878 -33.353 1.00 82.75 875 PRO A CA 1
ATOM 6821 C C . PRO A 1 875 ? 16.487 4.858 -32.389 1.00 82.75 875 PRO A C 1
ATOM 6823 O O . PRO A 1 875 ? 16.311 3.680 -32.735 1.00 82.75 875 PRO A O 1
ATOM 6826 N N . SER A 1 876 ? 16.107 5.315 -31.197 1.00 87.75 876 SER A N 1
ATOM 6827 C CA . SER A 1 876 ? 15.379 4.504 -30.216 1.00 87.75 876 SER A CA 1
ATOM 6828 C C . SER A 1 876 ? 14.066 3.951 -30.814 1.00 87.75 876 SER A C 1
ATOM 6830 O O . SER A 1 876 ? 13.353 4.639 -31.548 1.00 87.75 876 SER A O 1
ATOM 6832 N N . ARG A 1 877 ? 13.797 2.654 -30.590 1.00 88.06 877 ARG A N 1
ATOM 6833 C CA . ARG A 1 877 ? 12.703 1.879 -31.232 1.00 88.06 877 ARG A CA 1
ATOM 6834 C C . ARG A 1 877 ? 12.242 0.680 -30.400 1.00 88.06 877 ARG A C 1
ATOM 6836 O O . ARG A 1 877 ? 11.055 0.349 -30.393 1.00 88.06 877 ARG A O 1
ATOM 6843 N N . ASN A 1 878 ? 13.187 -0.010 -29.757 1.00 92.25 878 ASN A N 1
ATOM 6844 C CA . ASN A 1 878 ? 12.884 -1.062 -28.792 1.00 92.25 878 ASN A CA 1
ATOM 6845 C C . ASN A 1 878 ? 12.615 -0.454 -27.415 1.00 92.25 878 ASN A C 1
ATOM 6847 O O . ASN A 1 878 ? 12.951 0.690 -27.139 1.00 92.25 878 ASN A O 1
ATOM 6851 N N . TRP A 1 879 ? 11.998 -1.252 -26.560 1.00 95.12 879 TRP A N 1
ATOM 6852 C CA . TRP A 1 879 ? 11.526 -0.854 -25.245 1.00 95.12 879 TRP A CA 1
ATOM 6853 C C . TRP A 1 879 ? 12.210 -1.700 -24.178 1.00 95.12 879 TRP A C 1
ATOM 6855 O O . TRP A 1 879 ? 12.786 -2.748 -24.481 1.00 95.12 879 TRP A O 1
ATOM 6865 N N . SER A 1 880 ? 12.082 -1.298 -22.922 1.00 97.38 880 SER A N 1
ATOM 6866 C CA . SER A 1 880 ? 12.493 -2.108 -21.778 1.00 97.38 880 SER A CA 1
ATOM 6867 C C . SER A 1 880 ? 11.301 -2.366 -20.863 1.00 97.38 880 SER A C 1
ATOM 6869 O O . SER A 1 880 ? 10.376 -1.557 -20.803 1.00 97.38 880 SER A O 1
ATOM 6871 N N . VAL A 1 881 ? 11.292 -3.500 -20.163 1.00 98.38 881 VAL A N 1
ATOM 6872 C CA . VAL A 1 881 ? 10.267 -3.808 -19.150 1.00 98.38 881 VAL A CA 1
ATOM 6873 C C . VAL A 1 881 ? 10.905 -3.758 -17.772 1.00 98.38 881 VAL A C 1
ATOM 6875 O O . VAL A 1 881 ? 11.936 -4.388 -17.576 1.00 98.38 881 VAL A O 1
ATOM 6878 N N . CYS A 1 882 ? 10.307 -3.060 -16.811 1.00 98.31 882 CYS A N 1
ATOM 6879 C CA . CYS A 1 882 ? 10.744 -3.118 -15.416 1.00 98.31 882 CYS A CA 1
ATOM 6880 C C . CYS A 1 882 ? 9.779 -3.970 -14.579 1.00 98.31 882 CYS A C 1
ATOM 6882 O O . CYS A 1 882 ? 8.557 -3.849 -14.696 1.00 98.31 882 CYS A O 1
ATOM 6884 N N . LEU A 1 883 ? 10.347 -4.861 -13.768 1.00 98.44 883 LEU A N 1
ATOM 6885 C CA . LEU A 1 883 ? 9.664 -5.721 -12.810 1.00 98.44 883 LEU A CA 1
ATOM 6886 C C . LEU A 1 883 ? 9.769 -5.091 -11.417 1.00 98.44 883 LEU A C 1
ATOM 6888 O O . LEU A 1 883 ? 10.870 -4.769 -10.968 1.00 98.44 883 LEU A O 1
ATOM 6892 N N . ARG A 1 884 ? 8.638 -4.945 -10.721 1.00 96.69 884 ARG A N 1
ATOM 6893 C CA . ARG A 1 884 ? 8.559 -4.270 -9.418 1.00 96.69 884 ARG A CA 1
ATOM 6894 C C . ARG A 1 884 ? 7.943 -5.180 -8.342 1.00 96.69 884 ARG A C 1
ATOM 6896 O O . ARG A 1 884 ? 6.827 -4.935 -7.898 1.00 96.69 884 ARG A O 1
ATOM 6903 N N . PRO A 1 885 ? 8.632 -6.242 -7.894 1.00 95.69 885 PRO A N 1
ATOM 6904 C CA . PRO A 1 885 ? 8.131 -7.070 -6.803 1.00 95.69 885 PRO A CA 1
ATOM 6905 C C . PRO A 1 885 ? 8.220 -6.308 -5.471 1.00 95.69 885 PRO A C 1
ATOM 6907 O O . PRO A 1 885 ? 9.274 -5.780 -5.121 1.00 95.69 885 PRO A O 1
ATOM 6910 N N . VAL A 1 886 ? 7.119 -6.256 -4.718 1.00 92.38 886 VAL A N 1
ATOM 6911 C CA . VAL A 1 886 ? 7.008 -5.548 -3.429 1.00 92.38 886 VAL A CA 1
ATOM 6912 C C . VAL A 1 886 ? 6.573 -6.525 -2.340 1.00 92.38 886 VAL A C 1
ATOM 6914 O O . VAL A 1 886 ? 5.542 -7.180 -2.485 1.00 92.38 886 VAL A O 1
ATOM 6917 N N . VAL A 1 887 ? 7.330 -6.610 -1.242 1.00 88.00 887 VAL A N 1
ATOM 6918 C CA . VAL A 1 887 ? 7.128 -7.605 -0.157 1.00 88.00 887 VAL A CA 1
ATOM 6919 C C . VAL A 1 887 ? 6.534 -7.008 1.113 1.00 88.00 887 VAL A C 1
ATOM 6921 O O . VAL A 1 887 ? 5.776 -7.672 1.819 1.00 88.00 887 VAL A O 1
ATOM 6924 N N . TYR A 1 888 ? 6.820 -5.733 1.371 1.00 72.31 888 TYR A N 1
ATOM 6925 C CA . TYR A 1 888 ? 6.239 -4.966 2.464 1.00 72.31 888 TYR A CA 1
ATOM 6926 C C . TYR A 1 888 ? 5.740 -3.630 1.924 1.00 72.31 888 TYR A C 1
ATOM 6928 O O . TYR A 1 888 ? 6.418 -2.990 1.117 1.00 72.31 888 TYR A O 1
ATOM 6936 N N . SER A 1 889 ? 4.540 -3.245 2.344 1.00 60.44 889 SER A N 1
ATOM 6937 C CA . SER A 1 889 ? 3.918 -1.965 2.022 1.00 60.44 889 SER A CA 1
ATOM 6938 C C . SER A 1 889 ? 2.833 -1.673 3.057 1.00 60.44 889 SER A C 1
ATOM 6940 O O . SER A 1 889 ? 1.697 -2.138 2.914 1.00 60.44 889 SER A O 1
ATOM 6942 N N . ASP A 1 890 ? 3.190 -0.941 4.106 1.00 61.38 890 ASP A N 1
ATOM 6943 C CA . ASP A 1 890 ? 2.211 -0.214 4.911 1.00 61.38 890 ASP A CA 1
ATOM 6944 C C . ASP A 1 890 ? 1.994 1.189 4.308 1.00 61.38 890 ASP A C 1
ATOM 6946 O O . ASP A 1 890 ? 2.439 1.485 3.196 1.00 61.38 890 ASP A O 1
ATOM 6950 N N . TYR A 1 891 ? 1.264 2.065 5.000 1.00 54.12 891 TYR A N 1
ATOM 6951 C CA . TYR A 1 891 ? 1.020 3.432 4.519 1.00 54.12 891 TYR A CA 1
ATOM 6952 C C . TYR A 1 891 ? 2.226 4.378 4.714 1.00 54.12 891 TYR A C 1
ATOM 6954 O O . TYR A 1 891 ? 2.130 5.561 4.380 1.00 54.12 891 TYR A O 1
ATOM 6962 N N . ALA A 1 892 ? 3.347 3.890 5.259 1.00 58.69 892 ALA A N 1
ATOM 6963 C CA . ALA A 1 892 ? 4.521 4.680 5.625 1.00 58.69 892 ALA A CA 1
ATOM 6964 C C . ALA A 1 892 ? 5.801 4.285 4.866 1.00 58.69 892 ALA A C 1
ATOM 6966 O O . ALA A 1 892 ? 6.655 5.148 4.666 1.00 58.69 892 ALA A O 1
ATOM 6967 N N . THR A 1 893 ? 5.931 3.024 4.443 1.00 71.75 893 THR A N 1
ATOM 6968 C CA . THR A 1 893 ? 7.149 2.429 3.869 1.00 71.75 893 THR A CA 1
ATOM 6969 C C . THR A 1 893 ? 6.826 1.413 2.765 1.00 71.75 893 THR A C 1
ATOM 6971 O O . THR A 1 893 ? 5.736 0.845 2.710 1.00 71.75 893 THR A O 1
ATOM 6974 N N . VAL A 1 894 ? 7.783 1.155 1.866 1.00 81.00 894 VAL A N 1
ATOM 6975 C CA . VAL A 1 894 ? 7.685 0.106 0.829 1.00 81.00 894 VAL A CA 1
ATOM 6976 C C . VAL A 1 894 ? 9.041 -0.578 0.686 1.00 81.00 894 VAL A C 1
ATOM 6978 O O . VAL A 1 894 ? 10.039 0.111 0.470 1.00 81.00 894 VAL A O 1
ATOM 6981 N N . LYS A 1 895 ? 9.081 -1.916 0.749 1.00 89.56 895 LYS A N 1
ATOM 6982 C CA . LYS A 1 895 ? 10.294 -2.725 0.528 1.00 89.56 895 LYS A CA 1
ATOM 6983 C C . LYS A 1 895 ? 10.198 -3.513 -0.798 1.00 89.56 895 LYS A C 1
ATOM 6985 O O . LYS A 1 895 ? 9.207 -4.231 -0.988 1.00 89.56 895 LYS A O 1
ATOM 6990 N N . PRO A 1 896 ? 11.207 -3.442 -1.691 1.00 93.88 896 PRO A N 1
ATOM 6991 C CA . PRO A 1 896 ? 11.321 -4.338 -2.845 1.00 93.88 896 PRO A CA 1
ATOM 6992 C C . PRO A 1 896 ? 11.582 -5.786 -2.406 1.00 93.88 896 PRO A C 1
ATOM 6994 O O . PRO A 1 896 ? 12.160 -6.022 -1.345 1.00 93.88 896 PRO A O 1
ATOM 6997 N N . ALA A 1 897 ? 11.224 -6.763 -3.239 1.00 94.81 897 ALA A N 1
ATOM 6998 C CA . ALA A 1 897 ? 11.722 -8.127 -3.065 1.00 94.81 897 ALA A CA 1
ATOM 6999 C C . ALA A 1 897 ? 13.174 -8.219 -3.546 1.00 94.81 897 ALA A C 1
ATOM 7001 O O . ALA A 1 897 ? 13.446 -8.002 -4.729 1.00 94.81 897 ALA A O 1
ATOM 7002 N N . VAL A 1 898 ? 14.097 -8.581 -2.656 1.00 95.25 898 VAL A N 1
ATOM 7003 C CA . VAL A 1 898 ? 15.481 -8.872 -3.042 1.00 95.25 898 VAL A CA 1
ATOM 7004 C C . VAL A 1 898 ? 15.556 -10.326 -3.536 1.00 95.25 898 VAL A C 1
ATOM 7006 O O . VAL A 1 898 ? 15.055 -11.220 -2.840 1.00 95.25 898 VAL A O 1
ATOM 7009 N N . PRO A 1 899 ? 16.139 -10.602 -4.721 1.00 95.88 899 PRO A N 1
ATOM 7010 C CA . PRO A 1 899 ? 16.287 -11.968 -5.219 1.00 95.88 899 PRO A CA 1
ATOM 7011 C C . PRO A 1 899 ? 17.131 -12.824 -4.270 1.00 95.88 899 PRO A C 1
ATOM 7013 O O . PRO A 1 899 ? 18.076 -12.341 -3.654 1.00 95.88 899 PRO A O 1
ATOM 7016 N N . GLY A 1 900 ? 16.763 -14.095 -4.120 1.00 93.06 900 GLY A N 1
ATOM 7017 C CA . GLY A 1 900 ? 17.419 -15.031 -3.198 1.00 93.06 900 GLY A CA 1
ATOM 7018 C C . GLY A 1 900 ? 16.968 -14.885 -1.739 1.00 93.06 900 GLY A C 1
ATOM 7019 O O . GLY A 1 900 ? 16.814 -15.900 -1.066 1.00 93.06 900 GLY A O 1
ATOM 7020 N N . ILE A 1 901 ? 16.672 -13.661 -1.286 1.00 92.44 901 ILE A N 1
ATOM 7021 C CA . ILE A 1 901 ? 16.226 -13.363 0.085 1.00 92.44 901 ILE A CA 1
ATOM 7022 C C . ILE A 1 901 ? 14.700 -13.482 0.200 1.00 92.44 901 ILE A C 1
ATOM 7024 O O . ILE A 1 901 ? 14.181 -14.416 0.808 1.00 92.44 901 ILE A O 1
ATOM 7028 N N . ASP A 1 902 ? 13.960 -12.546 -0.401 1.00 93.06 902 ASP A N 1
ATOM 7029 C CA . ASP A 1 902 ? 12.503 -12.484 -0.260 1.00 93.06 902 ASP A CA 1
ATOM 7030 C C . ASP A 1 902 ? 11.796 -13.384 -1.291 1.00 93.06 902 ASP A C 1
ATOM 7032 O O . ASP A 1 902 ? 10.833 -14.092 -0.979 1.00 93.06 902 ASP A O 1
ATOM 7036 N N . LEU A 1 903 ? 12.294 -13.387 -2.533 1.00 93.69 903 LEU A N 1
ATOM 7037 C CA . LEU A 1 903 ? 11.724 -14.124 -3.664 1.00 93.69 903 LEU A CA 1
ATOM 7038 C C . LEU A 1 903 ? 12.812 -14.996 -4.324 1.00 93.69 903 LEU A C 1
ATOM 7040 O O . LEU A 1 903 ? 13.928 -14.507 -4.515 1.00 93.69 903 LEU A O 1
ATOM 7044 N N . PRO A 1 904 ? 12.541 -16.269 -4.691 1.00 94.69 904 PRO A N 1
ATOM 7045 C CA . PRO A 1 904 ? 13.568 -17.137 -5.264 1.00 94.69 904 PRO A CA 1
ATOM 7046 C C . PRO A 1 904 ? 14.155 -16.542 -6.548 1.00 94.69 904 PRO A C 1
ATOM 7048 O O . PRO A 1 904 ? 13.417 -16.214 -7.479 1.00 94.69 904 PRO A O 1
ATOM 7051 N N . GLU A 1 905 ? 15.483 -16.432 -6.606 1.00 94.75 905 GLU A N 1
ATOM 7052 C CA . GLU A 1 905 ? 16.199 -15.800 -7.721 1.00 94.75 905 GLU A CA 1
ATOM 7053 C C . GLU A 1 905 ? 15.827 -16.431 -9.072 1.00 94.75 905 GLU A C 1
ATOM 7055 O O . GLU A 1 905 ? 15.497 -15.718 -10.019 1.00 94.75 905 GLU A O 1
ATOM 7060 N N . ALA A 1 906 ? 15.761 -17.765 -9.131 1.00 93.50 906 ALA A N 1
ATOM 7061 C CA . ALA A 1 906 ? 15.358 -18.511 -10.322 1.00 93.50 906 ALA A CA 1
ATOM 7062 C C . ALA A 1 906 ? 13.983 -18.086 -10.878 1.00 93.50 906 ALA A C 1
ATOM 7064 O O . ALA A 1 906 ? 13.798 -18.076 -12.095 1.00 93.50 906 ALA A O 1
ATOM 7065 N N . THR A 1 907 ? 13.032 -17.681 -10.027 1.00 94.56 907 THR A N 1
ATOM 7066 C CA . THR A 1 907 ? 11.724 -17.176 -10.471 1.00 94.56 907 THR A CA 1
ATOM 7067 C C . THR A 1 907 ? 11.872 -15.820 -11.165 1.00 94.56 907 THR A C 1
ATOM 7069 O O . THR A 1 907 ? 11.300 -15.616 -12.234 1.00 94.56 907 THR A O 1
ATOM 7072 N N . ILE A 1 908 ? 12.674 -14.904 -10.609 1.00 95.38 908 ILE A N 1
ATOM 7073 C CA . ILE A 1 908 ? 12.915 -13.569 -11.185 1.00 95.38 908 ILE A CA 1
ATOM 7074 C C . ILE A 1 908 ? 13.733 -13.670 -12.480 1.00 95.38 908 ILE A C 1
ATOM 7076 O O . ILE A 1 908 ? 13.351 -13.077 -13.491 1.00 95.38 908 ILE A O 1
ATOM 7080 N N . LEU A 1 909 ? 14.803 -14.471 -12.493 1.00 94.81 909 LEU A N 1
ATOM 7081 C CA . LEU A 1 909 ? 15.587 -14.739 -13.703 1.00 94.81 909 LEU A CA 1
ATOM 7082 C C . LEU A 1 909 ? 14.703 -15.333 -14.809 1.00 94.81 909 LEU A C 1
ATOM 7084 O O . LEU A 1 909 ? 14.779 -14.895 -15.959 1.00 94.81 909 LEU A O 1
ATOM 7088 N N . LYS A 1 910 ? 13.790 -16.255 -14.468 1.00 95.31 910 LYS A N 1
ATOM 7089 C CA . LYS A 1 910 ? 12.852 -16.825 -15.443 1.00 95.31 910 LYS A CA 1
ATOM 7090 C C . LYS A 1 910 ? 11.803 -15.820 -15.922 1.00 95.31 910 LYS A C 1
ATOM 7092 O O . LYS A 1 910 ? 11.428 -15.887 -17.092 1.00 95.31 910 LYS A O 1
ATOM 7097 N N . MET A 1 911 ? 11.369 -14.860 -15.097 1.00 95.56 911 MET A N 1
ATOM 7098 C CA . MET A 1 911 ? 10.537 -13.739 -15.568 1.00 95.56 911 MET A CA 1
ATOM 7099 C C . MET A 1 911 ? 11.298 -12.898 -16.595 1.00 95.56 911 MET A C 1
ATOM 7101 O O . MET A 1 911 ? 10.766 -12.634 -17.671 1.00 95.56 911 MET A O 1
ATOM 7105 N N . ALA A 1 912 ? 12.541 -12.511 -16.295 1.00 96.56 912 ALA A N 1
ATOM 7106 C CA . ALA A 1 912 ? 13.359 -11.692 -17.185 1.00 96.56 912 ALA A CA 1
ATOM 7107 C C . ALA A 1 912 ? 13.641 -12.393 -18.525 1.00 96.56 912 ALA A C 1
ATOM 7109 O O . ALA A 1 912 ? 13.442 -1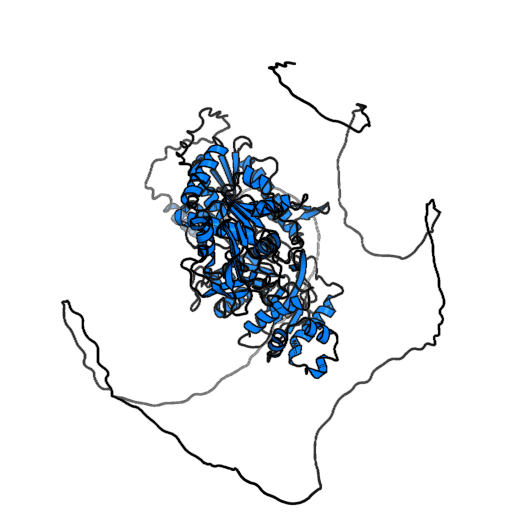1.801 -19.588 1.00 96.56 912 ALA A O 1
ATOM 7110 N N . GLU A 1 913 ? 14.012 -13.675 -18.484 1.00 95.31 913 GLU A N 1
ATOM 7111 C CA . GLU A 1 913 ? 14.189 -14.526 -19.665 1.00 95.31 913 GLU A CA 1
ATOM 7112 C C . GLU A 1 913 ? 12.897 -14.621 -20.494 1.00 95.31 913 GLU A C 1
ATOM 7114 O O . GLU A 1 913 ? 12.914 -14.367 -21.702 1.00 95.31 913 GLU A O 1
ATOM 7119 N N . ARG A 1 914 ? 11.758 -14.947 -19.865 1.00 94.31 914 ARG A N 1
ATOM 7120 C CA . ARG A 1 914 ? 10.470 -15.122 -20.560 1.00 94.31 914 ARG A CA 1
ATOM 7121 C C . ARG A 1 914 ? 9.954 -13.815 -21.151 1.00 94.31 914 ARG A C 1
ATOM 7123 O O . ARG A 1 914 ? 9.542 -13.815 -22.307 1.00 94.31 914 ARG A O 1
ATOM 7130 N N . VAL A 1 915 ? 10.009 -12.702 -20.420 1.00 96.31 915 VAL A N 1
ATOM 7131 C CA . VAL A 1 915 ? 9.575 -11.389 -20.929 1.00 96.31 915 VAL A CA 1
ATOM 7132 C C . VAL A 1 915 ? 10.449 -10.954 -22.110 1.00 96.31 915 VAL A C 1
ATOM 7134 O O . VAL A 1 915 ? 9.904 -10.595 -23.152 1.00 96.31 915 VAL A O 1
ATOM 7137 N N . LYS A 1 916 ? 11.783 -11.062 -22.008 1.00 96.12 916 LYS A N 1
ATOM 7138 C CA . LYS A 1 916 ? 12.707 -10.686 -23.096 1.00 96.12 916 LYS A CA 1
ATOM 7139 C C . LYS A 1 916 ? 12.582 -11.578 -24.338 1.00 96.12 916 LYS A C 1
ATOM 7141 O O . LYS A 1 916 ? 12.749 -11.086 -25.448 1.00 96.12 916 LYS A O 1
ATOM 7146 N N . SER A 1 917 ? 12.301 -12.871 -24.169 1.00 94.50 917 SER A N 1
ATOM 7147 C CA . SER A 1 917 ? 12.196 -13.826 -25.286 1.00 94.50 917 SER A CA 1
ATOM 7148 C C . SER A 1 917 ? 10.822 -13.874 -25.961 1.00 94.50 917 SER A C 1
ATOM 7150 O O . SER A 1 917 ? 10.749 -14.246 -27.130 1.00 94.50 917 SER A O 1
ATOM 7152 N N . THR A 1 918 ? 9.737 -13.512 -25.263 1.00 93.88 918 THR A N 1
ATOM 7153 C CA . THR A 1 918 ? 8.367 -13.612 -25.808 1.00 93.88 918 THR A CA 1
ATOM 7154 C C . THR A 1 918 ? 7.751 -12.282 -26.225 1.00 93.88 918 THR A C 1
ATOM 7156 O O . THR A 1 918 ? 6.990 -12.256 -27.190 1.00 93.88 918 THR A O 1
ATOM 7159 N N . VAL A 1 919 ? 8.045 -11.175 -25.535 1.00 95.12 919 VAL A N 1
ATOM 7160 C CA . VAL A 1 919 ? 7.367 -9.893 -25.777 1.00 95.12 919 VAL A CA 1
ATOM 7161 C C . VAL A 1 919 ? 8.071 -9.136 -26.915 1.00 95.12 919 VAL A C 1
ATOM 7163 O O . VAL A 1 919 ? 9.244 -8.782 -26.777 1.00 95.12 919 VAL A O 1
ATOM 7166 N N . PRO A 1 920 ? 7.392 -8.832 -28.041 1.00 93.31 920 PRO A N 1
ATOM 7167 C CA . PRO A 1 920 ? 8.053 -8.213 -29.187 1.00 93.31 920 PRO A CA 1
ATOM 7168 C C . PRO A 1 920 ? 8.633 -6.824 -28.892 1.00 93.31 920 PRO A C 1
ATOM 7170 O O . PRO A 1 920 ? 7.973 -5.953 -28.310 1.00 93.31 920 PRO A O 1
ATOM 7173 N N . PHE A 1 921 ? 9.847 -6.593 -29.399 1.00 92.56 921 PHE A N 1
ATOM 7174 C CA . PHE A 1 921 ? 10.598 -5.337 -29.275 1.00 92.56 921 PHE A CA 1
ATOM 7175 C C . PHE A 1 921 ? 10.950 -4.951 -27.826 1.00 92.56 921 PHE A C 1
ATOM 7177 O O . PHE A 1 921 ? 10.994 -3.760 -27.510 1.00 92.56 921 PHE A O 1
ATOM 7184 N N . ILE A 1 922 ? 11.187 -5.937 -26.950 1.00 95.94 922 ILE A N 1
ATOM 7185 C CA . ILE A 1 922 ? 11.825 -5.735 -25.640 1.00 95.94 922 ILE A CA 1
ATOM 7186 C C . ILE A 1 922 ? 13.331 -6.014 -25.752 1.00 95.94 922 ILE A C 1
ATOM 7188 O O . ILE A 1 922 ? 13.749 -7.102 -26.139 1.00 95.94 922 ILE A O 1
ATOM 7192 N N . ASN A 1 923 ? 14.149 -5.014 -25.428 1.00 93.25 923 ASN A N 1
ATOM 7193 C CA . ASN A 1 923 ? 15.611 -5.052 -25.505 1.00 93.25 923 ASN A CA 1
ATOM 7194 C C . ASN A 1 923 ? 16.237 -5.456 -24.154 1.00 93.25 923 ASN A C 1
ATOM 7196 O O . ASN A 1 923 ? 17.050 -6.385 -24.109 1.00 93.25 923 ASN A O 1
ATOM 7200 N N . ARG A 1 924 ? 15.806 -4.847 -23.043 1.00 95.88 924 ARG A N 1
ATOM 7201 C CA . ARG A 1 924 ? 16.194 -5.225 -21.674 1.00 95.88 924 ARG A CA 1
ATOM 7202 C C . ARG A 1 924 ? 14.973 -5.487 -20.795 1.00 95.88 924 ARG A C 1
ATOM 7204 O O . ARG A 1 924 ? 13.883 -4.967 -21.030 1.00 95.88 924 ARG A O 1
ATOM 7211 N N . VAL A 1 925 ? 15.187 -6.290 -19.758 1.00 98.25 925 VAL A N 1
ATOM 7212 C CA . VAL A 1 925 ? 14.296 -6.363 -18.597 1.00 98.25 925 VAL A CA 1
ATOM 7213 C C . VAL A 1 925 ? 15.078 -5.847 -17.397 1.00 98.25 925 VAL A C 1
ATOM 7215 O O . VAL A 1 925 ? 16.276 -6.113 -17.291 1.00 98.25 925 VAL A O 1
ATOM 7218 N N . LEU A 1 926 ? 14.412 -5.087 -16.534 1.00 98.25 926 LEU A N 1
ATOM 7219 C CA . LEU A 1 926 ? 14.973 -4.443 -15.352 1.00 98.25 926 LEU A CA 1
ATOM 7220 C C . LEU A 1 926 ? 14.250 -4.936 -14.084 1.00 98.25 926 LEU A C 1
ATOM 7222 O O . LEU A 1 926 ? 13.100 -5.369 -14.163 1.00 98.25 926 LEU A O 1
ATOM 7226 N N . LEU A 1 927 ? 14.883 -4.810 -12.919 1.00 98.44 927 LEU A N 1
ATOM 7227 C CA . LEU A 1 927 ? 14.315 -5.086 -11.592 1.00 98.44 927 LEU A CA 1
ATOM 7228 C C . LEU A 1 927 ? 14.440 -3.843 -10.701 1.00 98.44 927 LEU A C 1
ATOM 7230 O O . LEU A 1 927 ? 15.551 -3.359 -10.509 1.00 98.44 927 LEU A O 1
ATOM 7234 N N . ASP A 1 928 ? 13.337 -3.340 -10.146 1.00 97.88 928 ASP A N 1
ATOM 7235 C CA . ASP A 1 928 ? 13.344 -2.151 -9.278 1.00 97.88 928 ASP A CA 1
ATOM 7236 C C . ASP A 1 928 ? 13.605 -2.487 -7.802 1.00 97.88 928 ASP A C 1
ATOM 7238 O O . ASP A 1 928 ? 12.743 -3.033 -7.105 1.00 97.88 928 ASP A O 1
ATOM 7242 N N . LEU A 1 929 ? 14.793 -2.086 -7.337 1.00 96.75 929 LEU A N 1
ATOM 7243 C CA . LEU A 1 929 ? 15.341 -2.325 -6.001 1.00 96.75 929 LEU A CA 1
ATOM 7244 C C . LEU A 1 929 ? 15.158 -1.124 -5.050 1.00 96.75 929 LEU A C 1
ATOM 7246 O O . LEU A 1 929 ? 15.749 -1.090 -3.973 1.00 96.75 929 LEU A O 1
ATOM 7250 N N . THR A 1 930 ? 14.340 -0.134 -5.413 1.00 94.25 930 THR A N 1
ATOM 7251 C CA . THR A 1 930 ? 14.158 1.093 -4.617 1.00 94.25 930 THR A CA 1
ATOM 7252 C C . THR A 1 930 ? 13.142 0.898 -3.486 1.00 94.25 930 THR A C 1
ATOM 7254 O O . THR A 1 930 ? 12.031 0.426 -3.736 1.00 94.25 930 THR A O 1
ATOM 7257 N N . SER A 1 931 ? 13.446 1.324 -2.259 1.00 89.94 931 SER A N 1
ATOM 7258 C CA . SER A 1 931 ? 12.455 1.425 -1.167 1.00 89.94 931 SER A CA 1
ATOM 7259 C C . SER A 1 931 ? 11.655 2.738 -1.221 1.00 89.94 931 SER A C 1
ATOM 7261 O O . SER A 1 931 ? 12.066 3.671 -1.905 1.00 89.94 931 SER A O 1
ATOM 7263 N N . PHE A 1 932 ? 10.530 2.838 -0.500 1.00 80.69 932 PHE A N 1
ATOM 7264 C CA . PHE A 1 932 ? 9.884 4.125 -0.165 1.00 80.69 932 PHE A CA 1
ATOM 7265 C C . PHE A 1 932 ? 10.259 4.542 1.267 1.00 80.69 932 PHE A C 1
ATOM 7267 O O . PHE A 1 932 ? 10.048 3.726 2.172 1.00 80.69 932 PHE A O 1
ATOM 7274 N N . PRO A 1 933 ? 10.730 5.785 1.493 1.00 75.94 933 PRO A N 1
ATOM 7275 C CA . PRO A 1 933 ? 11.211 6.746 0.488 1.00 75.94 933 PRO A CA 1
ATOM 7276 C C . PRO A 1 933 ? 12.530 6.289 -0.176 1.00 75.94 933 PRO A C 1
ATOM 7278 O O . PRO A 1 933 ? 13.237 5.458 0.396 1.00 75.94 933 PRO A O 1
ATOM 7281 N N . PRO A 1 934 ? 12.884 6.810 -1.370 1.00 86.00 934 PRO A N 1
ATOM 7282 C CA . PRO A 1 934 ? 12.153 7.791 -2.189 1.00 86.00 934 PRO A CA 1
ATOM 7283 C C . PRO A 1 934 ? 11.208 7.170 -3.235 1.00 86.00 934 PRO A C 1
ATOM 7285 O O . PRO A 1 934 ? 10.500 7.893 -3.937 1.00 86.00 934 PRO A O 1
ATOM 7288 N N . GLY A 1 935 ? 11.229 5.846 -3.392 1.00 85.75 935 GLY A N 1
ATOM 7289 C CA . GLY A 1 935 ? 10.459 5.122 -4.398 1.00 85.75 935 GLY A CA 1
ATOM 7290 C C . GLY A 1 935 ? 8.957 5.072 -4.113 1.00 85.75 935 GLY A C 1
ATOM 7291 O O . GLY A 1 935 ? 8.503 5.447 -3.042 1.00 85.75 935 GLY A O 1
ATOM 7292 N N . THR A 1 936 ? 8.166 4.554 -5.051 1.00 86.69 936 THR A N 1
ATOM 7293 C CA . THR A 1 936 ? 6.739 4.228 -4.845 1.00 86.69 936 THR A CA 1
ATOM 7294 C C . THR A 1 936 ? 6.426 2.815 -5.352 1.00 86.69 936 THR A C 1
ATOM 7296 O O . THR A 1 936 ? 7.314 2.122 -5.860 1.00 86.69 936 THR A O 1
ATOM 7299 N N . VAL A 1 937 ? 5.186 2.339 -5.173 1.00 87.75 937 VAL A N 1
ATOM 7300 C CA . VAL A 1 937 ? 4.745 1.033 -5.707 1.00 87.75 937 VAL A CA 1
ATOM 7301 C C . VAL A 1 937 ? 4.648 1.088 -7.235 1.00 87.75 937 VAL A C 1
ATOM 7303 O O . VAL A 1 937 ? 5.335 0.334 -7.915 1.00 87.75 937 VAL A O 1
ATOM 7306 N N . GLU A 1 938 ? 3.846 2.012 -7.769 1.00 89.31 938 GLU A N 1
ATOM 7307 C CA . GLU A 1 938 ? 3.792 2.320 -9.204 1.00 89.31 938 GLU A CA 1
ATOM 7308 C C . GLU A 1 938 ? 4.890 3.337 -9.587 1.00 89.31 938 GLU A C 1
ATOM 7310 O O . GLU A 1 938 ? 5.540 3.924 -8.715 1.00 89.31 938 GLU A O 1
ATOM 7315 N N . TRP A 1 939 ? 5.116 3.539 -10.888 1.00 90.62 939 TRP A N 1
ATOM 7316 C CA . TRP A 1 939 ? 6.022 4.573 -11.434 1.00 90.62 939 TRP A CA 1
ATOM 7317 C C . TRP A 1 939 ? 5.288 5.674 -12.227 1.00 90.62 939 TRP A C 1
ATOM 7319 O O . TRP A 1 939 ? 5.803 6.789 -12.314 1.00 90.62 939 TRP A O 1
ATOM 7329 N N . GLU A 1 940 ? 4.089 5.332 -12.724 1.00 76.62 940 GLU A N 1
ATOM 7330 C CA . GLU A 1 940 ? 3.071 6.129 -13.440 1.00 76.62 940 GLU A CA 1
ATOM 7331 C C . GLU A 1 940 ? 3.283 6.462 -14.932 1.00 76.62 940 GLU A C 1
ATOM 7333 O O . GLU A 1 940 ? 3.544 7.621 -15.314 1.00 76.62 940 GLU A O 1
#

Sequence (940 aa):
MGLEKGVHVYYGVWANFQDAMPCVLMNVARSSAAIRCCWPYRTARGFSALSGHCAQYLESKIGSRSSKQLTRNTNAPPPPQNNTPDFQQPMKRSGSPSLLTNDKVSEKGSGDAETEPPLPKLFSKKDLSSLTKSNGKTVIQQPTMNKNPFASPGLIKAFASGGVAQRQDAKATSTPSSGAAKSSNPDGKLMIKKDKKTPASTDKCAVYGLAHNDNQISAEVSSLMNELVQNVSELLEGGMKLNSDGPSNIPRGRRLFNTNRNPVVKTTPFEARKVNKIAILDSSMKFGMLIDRKVRQCGYYSDTFPITAKAVDLLTQGFEAIIISGDMNSSYANEGQIDSQLFTCGLPVLGICQGFHAVNTHFGGRSGKGVIVDEGESIVVMDITSPLFEGLSCTESVYLRKGECIKSDTVAKNFSVISTSPTGYVAGVADAENRIYAVQFHPEHDLTECGVKILKNFLNKICKFPANYDLDYREAKCIYDIQEMMGGNGALVLASGGLLSTVSVKLLQKALGEDRVYPVHVETGLGRLNESEETLKMLKQYGINAIYRDFTKDFLGAEAINDKGRFVWMRGACSPEDKRKLVVESFITVKNKMIKQLGLDYQDTCLSQSTLRSDIIKREFREMLFSDFSEDYIDIPHYNVYHPLQDFYREELQELARKYGFPEHIVNRYSFPSAGLATRIICTEGPYLDCDFELIQERLCWLCDMWRVPVENMQDNPELEETINNLSTDEFSFLRTQDFELEASLVPMKVRGYNGAAKKDSYVVALSTNQEPVPWEFMAFFAKIIPKIIPSITRVVYAFGKKISPNVDDLTESCISRMTVRKLAYADKVANSVLAGYLYDDVPAPGLKDCRDKLKAMPVLLLPVHFDRPEFMFPSRNWSVCLRPVVYSDYATVKPAVPGIDLPEATILKMAERVKSTVPFINRVLLDLTSFPPGTVEWE

Organism: NCBI:txid289476

pLDDT: mean 70.74, std 28.16, range [21.11, 98.44]

Radius of gyration: 40.5 Å; chains: 1; bounding box: 130×127×122 Å